Protein AF-A0A7S4URW5-F1 (afdb_monomer)

Mean predicted aligned error: 11.46 Å

Secondary structure (DSSP, 8-state):
----------------------PPPPP------S------SPPP----------------------------------------------------------------------------------SS-STTHHHHHHHHHHHHHHHHHHHHHHHHHHHHHHHHTT-S-TT--HHHHHHHHHHHHHHHT-HHHHHHHHHHHTS----HHHHHHHHHHHHHHHHH----HHHHHHHHHHHHHHHHHHHHHTT---EEEETTTEEEE--HHHHHHHHHH-S-HHHHHHHHHHHHTHHHHHIIIIIHHHHHHHHHHHHHTT-SSHHHHHHHHHHSS-HHHHHHHHHHHHHTTHHHHHHHHHHHHHHH-GGGGSHHHHHHHT--THHHHHGGG--GGGHHHHHHHHHHHTT---TTEEEEEEEE--TTS-SS-EEEEEE--EE-TTS-EE--EEEEEEEE-TTSTTHHHHHHHHHHHHHHHHHHHHT---SSGGGS-SSTTS-HHHHHHHHHHHHHGGG-HHHHHHH-B-TT-PBPPHHHHHHHHHHHGGGTHHHHHHHHHHHHHHHHHHHS-GGG--HHHHHHHHHHHIIIIISS--SS-GGG-GGGGSTTTTT-THHHHHHHHHHHHHHHHHHHHHS--TT-TTHHHHHIIIIITTGGGS-HHHHHHHHHSS---SHHHHHHHHS-HHHHHHHHHHHHHHHHHH--S--S----SEEEEEEETTEEEEEHHHHSSHHHHHHHHHHHHHHHHH-

pLDDT: mean 82.78, std 26.36, range [21.03, 98.69]

Solvent-accessible surface area (backbone atoms only — not comparable to full-atom values): 42402 Å² total; per-residue (Å²): 134,88,80,90,84,83,86,84,86,85,88,89,85,90,87,91,87,82,81,90,77,83,81,81,80,83,82,92,82,81,71,88,88,85,80,87,74,76,68,87,71,85,81,86,89,85,87,83,84,88,81,81,92,81,83,88,83,81,88,87,82,89,82,88,86,86,88,88,85,80,86,89,87,81,90,87,87,81,91,84,90,83,87,84,89,86,84,90,89,83,87,85,90,86,90,80,90,86,90,87,85,87,92,80,85,89,90,88,84,90,81,88,85,85,90,82,89,82,91,76,91,77,81,90,75,81,90,88,68,73,80,76,45,54,64,55,54,50,49,54,47,52,48,52,51,41,59,50,46,52,55,30,45,22,53,20,40,52,24,45,50,35,40,39,47,48,36,85,55,87,84,39,35,64,66,52,28,40,52,25,43,51,51,33,52,49,64,47,40,41,64,66,58,44,54,50,35,52,53,53,71,73,44,94,64,91,47,66,68,62,48,52,48,40,52,50,50,41,51,34,29,56,67,52,42,78,85,53,69,68,31,47,54,32,47,56,51,28,53,54,39,37,55,51,31,50,58,48,60,78,64,55,90,40,30,21,62,27,78,100,68,44,76,44,80,35,53,73,67,51,27,51,50,40,21,31,68,51,86,48,63,66,44,8,43,24,22,38,54,32,47,57,53,40,34,62,53,44,35,79,48,34,48,40,59,33,54,48,33,43,29,52,23,21,41,68,70,73,32,92,18,35,45,30,41,40,29,33,51,26,46,69,46,49,44,68,63,52,49,60,44,50,48,50,38,54,63,64,39,51,66,53,44,51,52,29,51,51,52,45,30,74,76,63,33,72,69,32,73,38,42,37,29,37,54,29,78,63,52,68,70,54,54,66,71,47,30,60,27,28,50,46,51,49,34,65,56,49,47,52,36,50,37,44,29,14,42,38,53,23,67,60,16,39,37,41,38,36,44,58,57,57,94,71,36,58,95,62,46,50,60,50,53,45,33,44,13,20,36,44,98,89,71,48,77,41,49,18,29,36,39,34,36,28,64,26,42,84,81,44,87,38,26,26,48,48,30,34,37,42,48,30,21,33,54,21,40,46,34,39,48,30,38,17,63,38,84,38,40,82,36,41,48,88,51,58,49,22,25,58,24,56,62,44,24,52,10,53,45,50,24,51,44,73,73,36,41,36,38,31,26,41,64,27,28,31,95,86,65,46,61,60,58,66,72,59,52,52,53,45,46,70,68,38,61,69,51,49,54,59,57,54,29,53,55,55,28,49,43,57,35,51,49,55,60,52,68,47,58,74,92,58,62,36,57,67,50,55,55,53,47,35,52,52,30,24,44,74,51,40,73,36,71,50,64,69,42,68,65,56,46,70,42,73,66,38,87,87,41,31,66,42,59,51,20,62,54,55,10,52,32,47,27,36,44,49,50,49,43,38,41,72,75,66,71,49,64,83,58,30,52,60,51,28,53,50,46,35,62,45,57,17,22,56,32,44,76,58,44,49,62,58,35,48,21,69,64,59,82,39,74,78,54,33,60,49,49,39,53,57,71,65,52,52,68,72,57,50,49,55,52,40,48,54,39,17,55,52,21,46,74,64,45,65,87,55,81,84,81,70,78,41,44,60,42,46,32,35,32,60,64,82,44,74,66,30,31,15,78,80,56,72,33,51,65,49,19,42,52,46,40,25,53,51,46,49,53,65,63,75,106

Nearest PDB structures (foldseek):
  5lv0-assembly2_B  TM=7.362E-01  e=7.678E-16  Homo sapiens
  5luz-assembly1_A  TM=7.069E-01  e=2.708E-16  Homo sapiens
  4ka7-assembly1_A  TM=7.538E-01  e=5.686E-14  Arabidopsis thaliana
  1y79-assembly1_1  TM=6.820E-01  e=8.240E-13  Escherichia coli
  2ydm-assembly1_A  TM=6.901E-01  e=4.650E-11  Homo sapiens

InterPro domains:
  IPR001567 Peptidase M3A/M3B catalytic domain [PF01432] (275-681)
  IPR045090 Peptidase M3A/M3B [PTHR11804] (134-660)

Sequence (751 aa):
MGSRGWAALRRARRGGCASAKSLPRPDARLCAASVAAAGLARPLAFQARAAQPAAGGQRTRSHAWAASSGAPAVATHGSRGSRPSAGCRAAPVALGAAASVALCRRLAATRARQSARSLVAVAASPDGSSAAGAPAELQAFIDRINEGYERVHRSFEEQFWGTKMALSSEEFSFEALASTKGAMEKFLSEKDKLQETRRWLQSDVPDEEQRKTLRMFERTFGCYIMESEDAKTLREEAIKIEGSLESKRNQMRLGAEVPGKGFVELSSVGLRMRMRTDPDEAARKACFEGMQAIGPFVCENGFVELVKMRNQMAKALGYADFYDYKVTQAEGFGKDRLFEILDTLEQGTREQLERAKSHLVEEKGEEALKPWNTGYMLAGDVTKKLDPYFPFEKALDRWARSYAAMGIEYRGATMTLDLLDRKGKYSNGFCHWPQPPWQKPDGSWQPAAANFTSLADPKQVGSGHTALTTLMHEAGHAAHMANVVQPSPLFAQERAPMSVAYAENQSMFLDSLVGDAAWRGRYARDREGRAVPWELLEEDLRSRHPYAVFTLRRMISVPYFEKALYELPEEEVTAERILQLADEIEHRVGGGPSALPLTAVPHILSDEASCYYHGYVLAEMAVHQTRAFFLERDGHIVDNPSVGPTLAEAFWRPGNSAVFLDLVKSLTDKPLTGDAWVKELEKPMEEVLRDEQKEYEAAVAAGAAVQEELDLGMRVRIIDGDTIIADSKSEGSFVAAASKFEAHVRQLVEA

Organism: NCBI:txid311494

Structure (mmCIF, N/CA/C/O backbone):
data_AF-A0A7S4URW5-F1
#
_entry.id   AF-A0A7S4URW5-F1
#
loop_
_atom_site.group_PDB
_atom_site.id
_atom_site.type_symbol
_atom_site.label_atom_id
_atom_site.label_alt_id
_atom_site.label_comp_id
_atom_site.label_asym_id
_atom_site.label_entity_id
_atom_site.label_seq_id
_atom_site.pdbx_PDB_ins_code
_atom_site.Cartn_x
_atom_site.Cartn_y
_atom_site.Cartn_z
_atom_site.occupancy
_atom_site.B_iso_or_equiv
_atom_site.auth_seq_id
_atom_site.auth_comp_id
_atom_site.auth_asym_id
_atom_site.auth_atom_id
_atom_site.pdbx_PDB_model_num
ATOM 1 N N . MET A 1 1 ? 19.641 34.488 52.541 1.00 31.38 1 MET A N 1
ATOM 2 C CA . MET A 1 1 ? 19.795 35.792 53.235 1.00 31.38 1 MET A CA 1
ATOM 3 C C . MET A 1 1 ? 19.082 36.859 52.407 1.00 31.38 1 MET A C 1
ATOM 5 O O . MET A 1 1 ? 18.960 36.655 51.209 1.00 31.38 1 MET A O 1
ATOM 9 N N . GLY A 1 2 ? 18.511 37.898 53.029 1.00 24.12 2 GLY A N 1
ATOM 10 C CA . GLY A 1 2 ? 17.610 38.852 52.349 1.00 24.12 2 GLY A CA 1
ATOM 11 C C . GLY A 1 2 ? 18.328 39.929 51.507 1.00 24.12 2 GLY A C 1
ATOM 12 O O . GLY A 1 2 ? 19.526 39.830 51.291 1.00 24.12 2 GLY A O 1
ATOM 13 N N . SER A 1 3 ? 17.677 41.010 51.054 1.00 21.88 3 SER A N 1
ATOM 14 C CA . SER A 1 3 ? 16.306 41.489 51.326 1.00 21.88 3 SER A CA 1
ATOM 15 C C . SER A 1 3 ? 15.917 42.650 50.381 1.00 21.88 3 SER A C 1
ATOM 17 O O . SER A 1 3 ? 16.823 43.334 49.918 1.00 21.88 3 SER A O 1
ATOM 19 N N . ARG A 1 4 ? 14.608 42.971 50.281 1.00 24.86 4 ARG A N 1
ATOM 20 C CA . ARG A 1 4 ? 14.007 44.232 49.744 1.00 24.86 4 ARG A CA 1
ATOM 21 C C . ARG A 1 4 ? 14.102 44.416 48.206 1.00 24.86 4 ARG A C 1
ATOM 23 O O . ARG A 1 4 ? 15.104 44.061 47.614 1.00 24.86 4 ARG A O 1
ATOM 30 N N . GLY A 1 5 ? 13.124 45.002 47.501 1.00 22.67 5 GLY A N 1
ATOM 31 C CA . GLY A 1 5 ? 11.759 45.409 47.878 1.00 22.67 5 GLY A CA 1
ATOM 32 C C . GLY A 1 5 ? 11.238 46.645 47.108 1.00 22.67 5 GLY A C 1
ATOM 33 O O . GLY A 1 5 ? 12.039 47.444 46.647 1.00 22.67 5 GLY A O 1
ATOM 34 N N . TRP A 1 6 ? 9.904 46.825 47.112 1.00 23.31 6 TRP A N 1
ATOM 35 C CA . TRP A 1 6 ? 9.117 48.049 46.799 1.00 23.31 6 TRP A CA 1
ATOM 36 C C . TRP A 1 6 ? 8.714 48.389 45.338 1.00 23.31 6 TRP A C 1
ATOM 38 O O . TRP A 1 6 ? 9.492 48.913 44.555 1.00 23.31 6 TRP A O 1
ATOM 48 N N . ALA A 1 7 ? 7.424 48.137 45.040 1.00 22.91 7 ALA A N 1
ATOM 49 C CA . ALA A 1 7 ? 6.343 49.097 44.693 1.00 22.91 7 ALA A CA 1
ATOM 50 C C . ALA A 1 7 ? 6.701 50.452 44.005 1.00 22.91 7 ALA A C 1
ATOM 52 O O . ALA A 1 7 ? 7.655 51.113 44.388 1.00 22.91 7 ALA A O 1
ATOM 53 N N . ALA A 1 8 ? 5.874 51.021 43.106 1.00 24.08 8 ALA A N 1
ATOM 54 C CA . ALA A 1 8 ? 4.463 51.358 43.372 1.00 24.08 8 ALA A CA 1
ATOM 55 C C . ALA A 1 8 ? 3.571 51.689 42.138 1.00 24.08 8 ALA A C 1
ATOM 57 O O . ALA A 1 8 ? 4.032 51.847 41.013 1.00 24.08 8 ALA A O 1
ATOM 58 N N . LEU A 1 9 ? 2.259 51.823 42.399 1.00 23.62 9 LEU A N 1
ATOM 59 C CA . LEU A 1 9 ? 1.158 52.125 41.463 1.00 23.62 9 LEU A CA 1
ATOM 60 C C . LEU A 1 9 ? 1.083 53.609 41.024 1.00 23.62 9 LEU A C 1
ATOM 62 O O . LEU A 1 9 ? 1.410 54.479 41.830 1.00 23.62 9 LEU A O 1
ATOM 66 N N . ARG A 1 10 ? 0.362 53.906 39.916 1.00 23.81 10 ARG A N 1
ATOM 67 C CA . ARG A 1 10 ? -0.932 54.659 39.962 1.00 23.81 10 ARG A CA 1
ATOM 68 C C . ARG A 1 10 ? -1.739 54.704 38.640 1.00 23.81 10 ARG A C 1
ATOM 70 O O . ARG A 1 10 ? -1.213 54.531 37.552 1.00 23.81 10 ARG A O 1
ATOM 77 N N . ARG A 1 11 ? -3.058 54.921 38.798 1.00 24.39 11 ARG A N 1
ATOM 78 C CA . ARG A 1 11 ? -4.134 55.076 37.776 1.00 24.39 11 ARG A CA 1
ATOM 79 C C . ARG A 1 11 ? -4.040 56.463 37.073 1.00 24.39 11 ARG A C 1
ATOM 81 O O . ARG A 1 11 ? -3.462 57.360 37.671 1.00 24.39 11 ARG A O 1
ATOM 88 N N . ALA A 1 12 ? -4.667 56.781 35.924 1.00 25.27 12 ALA A N 1
ATOM 89 C CA . ALA A 1 12 ? -6.120 56.719 35.664 1.00 25.27 12 ALA A CA 1
ATOM 90 C C . ALA A 1 12 ? -6.573 57.285 34.278 1.00 25.27 12 ALA A C 1
ATOM 92 O O . ALA A 1 12 ? -5.849 58.055 33.664 1.00 25.27 12 ALA A O 1
ATOM 93 N N . ARG A 1 13 ? -7.871 57.057 33.962 1.00 24.98 13 ARG A N 1
ATOM 94 C CA . ARG A 1 13 ? -8.820 57.808 33.076 1.00 24.98 13 ARG A CA 1
ATOM 95 C C . ARG A 1 13 ? -9.061 57.374 31.607 1.00 24.98 13 ARG A C 1
ATOM 97 O O . ARG A 1 13 ? -8.414 57.838 30.685 1.00 24.98 13 ARG A O 1
ATOM 104 N N . ARG A 1 14 ? -10.165 56.621 31.450 1.00 24.41 14 ARG A N 1
ATOM 105 C CA . ARG A 1 14 ? -11.355 56.841 30.578 1.00 24.41 14 ARG A CA 1
ATOM 106 C C . ARG A 1 14 ? -11.223 57.641 29.261 1.00 24.41 14 ARG A C 1
ATOM 108 O O . ARG A 1 14 ? -11.000 58.846 29.311 1.00 24.41 14 ARG A O 1
ATOM 115 N N . GLY A 1 15 ? -11.738 57.048 28.176 1.00 22.80 15 GLY A N 1
ATOM 116 C CA . GLY A 1 15 ? -12.478 57.764 27.120 1.00 22.80 15 GLY A CA 1
ATOM 117 C C . GLY A 1 15 ? -12.498 57.058 25.755 1.00 22.80 15 GLY A C 1
ATOM 118 O O . GLY A 1 15 ? -11.437 56.737 25.242 1.00 22.80 15 GLY A O 1
ATOM 119 N N . GLY A 1 16 ? -13.683 56.873 25.150 1.00 22.86 16 GLY A N 1
ATOM 120 C CA . GLY A 1 16 ? -13.827 56.505 23.727 1.00 22.86 16 GLY A CA 1
ATOM 121 C C . GLY A 1 16 ? -14.664 55.249 23.447 1.00 22.86 16 GLY A C 1
ATOM 122 O O . GLY A 1 16 ? -14.229 54.136 23.710 1.00 22.86 16 GLY A O 1
ATOM 123 N N . CYS A 1 17 ? -15.853 55.431 22.868 1.00 22.17 17 CYS A N 1
ATOM 124 C CA . CYS A 1 17 ? -16.699 54.367 22.316 1.00 22.17 17 CYS A CA 1
ATOM 125 C C . CYS A 1 17 ? -16.889 54.628 20.814 1.00 22.17 17 CYS A C 1
ATOM 127 O O . CYS A 1 17 ? -17.288 55.741 20.470 1.00 22.17 17 CYS A O 1
ATOM 129 N N . ALA A 1 18 ? -16.628 53.647 19.936 1.00 24.27 18 ALA A N 1
ATOM 130 C CA . ALA A 1 18 ? -17.027 53.707 18.522 1.00 24.27 18 ALA A CA 1
ATOM 131 C C . ALA A 1 18 ? -17.024 52.334 17.808 1.00 24.27 18 ALA A C 1
ATOM 133 O O . ALA A 1 18 ? -15.984 51.702 17.667 1.00 24.27 18 ALA A O 1
ATOM 134 N N . SER A 1 19 ? -18.207 51.949 17.311 1.00 24.36 19 SER A N 1
ATOM 135 C CA . SER A 1 19 ? -18.509 51.090 16.144 1.00 24.36 19 SER A CA 1
ATOM 136 C C . SER A 1 19 ? -17.699 49.812 15.859 1.00 24.36 19 SER A C 1
ATOM 138 O O . SER A 1 19 ? -16.544 49.853 15.441 1.00 24.36 19 SER A O 1
ATOM 140 N N . ALA A 1 20 ? -18.412 48.683 15.850 1.00 27.28 20 ALA A N 1
ATOM 141 C CA . ALA A 1 20 ? -17.991 47.457 15.179 1.00 27.28 20 ALA A CA 1
ATOM 142 C C . ALA A 1 20 ? -17.863 47.627 13.651 1.00 27.28 20 ALA A C 1
ATOM 144 O O . ALA A 1 20 ? -18.689 48.293 13.022 1.00 27.28 20 ALA A O 1
ATOM 145 N N . LYS A 1 21 ? -16.896 46.922 13.047 1.00 24.41 21 LYS A N 1
ATOM 146 C CA . LYS A 1 21 ? -16.908 46.536 11.627 1.00 24.41 21 LYS A CA 1
ATOM 147 C C . LYS A 1 21 ? -16.399 45.101 11.467 1.00 24.41 21 LYS A C 1
ATOM 149 O O . LYS A 1 21 ? -15.283 44.799 11.866 1.00 24.41 21 LYS A O 1
ATOM 154 N N . SER A 1 22 ? -17.266 44.260 10.902 1.00 24.77 22 SER A N 1
ATOM 155 C CA . SER A 1 22 ? -17.001 43.006 10.172 1.00 24.77 22 SER A CA 1
ATOM 156 C C . SER A 1 22 ? -15.620 42.340 10.324 1.00 24.77 22 SER A C 1
ATOM 158 O O . SER A 1 22 ? -14.657 42.744 9.671 1.00 24.77 22 SER A O 1
ATOM 160 N N . LEU A 1 23 ? -15.583 41.223 11.054 1.00 24.59 23 LEU A N 1
ATOM 161 C CA . LEU A 1 23 ? -14.571 40.178 10.866 1.00 24.59 23 LEU A CA 1
ATOM 162 C C . LEU A 1 23 ? -14.785 39.490 9.499 1.00 24.59 23 LEU A C 1
ATOM 164 O O . LEU A 1 23 ? -15.938 39.196 9.163 1.00 24.59 23 LEU A O 1
ATOM 168 N N . PRO A 1 24 ? -13.729 39.205 8.714 1.00 24.23 24 PRO A N 1
ATOM 169 C CA . PRO A 1 24 ? -13.837 38.317 7.562 1.00 24.23 24 PRO A CA 1
ATOM 170 C C . PRO A 1 24 ? -14.023 36.863 8.025 1.00 24.23 24 PRO A C 1
ATOM 172 O O . PRO A 1 24 ? -13.508 36.456 9.067 1.00 24.23 24 PRO A O 1
ATOM 175 N N . ARG A 1 25 ? -14.777 36.079 7.247 1.00 23.11 25 ARG A N 1
ATOM 176 C CA . ARG A 1 25 ? -14.937 34.633 7.465 1.00 23.11 25 ARG A CA 1
ATOM 177 C C . ARG A 1 25 ? -13.611 33.920 7.144 1.00 23.11 25 ARG A C 1
ATOM 179 O O . ARG A 1 25 ? -12.979 34.318 6.167 1.00 23.11 25 ARG A O 1
ATOM 186 N N . PRO A 1 26 ? -13.197 32.885 7.896 1.00 23.86 26 PRO A N 1
ATOM 187 C CA . PRO A 1 26 ? -12.086 32.036 7.480 1.00 23.86 26 PRO A CA 1
ATOM 188 C C . PRO A 1 26 ? -12.497 31.193 6.262 1.00 23.86 26 PRO A C 1
ATOM 190 O O . PRO A 1 26 ? -13.571 30.592 6.260 1.00 23.86 26 PRO A O 1
ATOM 193 N N . ASP A 1 27 ? -11.649 31.163 5.233 1.00 22.88 27 ASP A N 1
ATOM 194 C CA . ASP A 1 27 ? -11.846 30.333 4.040 1.00 22.88 27 ASP A CA 1
ATOM 195 C C . ASP A 1 27 ? -11.700 28.842 4.377 1.00 22.88 27 ASP A C 1
ATOM 197 O O . ASP A 1 27 ? -10.674 28.401 4.901 1.00 22.88 27 ASP A O 1
ATOM 201 N N . ALA A 1 28 ? -12.707 28.045 4.019 1.00 23.78 28 ALA A N 1
ATOM 202 C CA . ALA A 1 28 ? -12.677 26.595 4.168 1.00 23.78 28 ALA A CA 1
ATOM 203 C C . ALA A 1 28 ? -11.824 25.952 3.058 1.00 23.78 28 ALA A C 1
ATOM 205 O O . ALA A 1 28 ? -12.320 25.591 1.993 1.00 23.78 28 ALA A O 1
ATOM 206 N N . ARG A 1 29 ? -10.516 25.810 3.308 1.00 23.45 29 ARG A N 1
ATOM 207 C CA . ARG A 1 29 ? -9.583 25.022 2.478 1.00 23.45 29 ARG A CA 1
ATOM 208 C C . ARG A 1 29 ? -8.705 24.109 3.337 1.00 23.45 29 ARG A C 1
ATOM 210 O O . ARG A 1 29 ? -7.490 24.255 3.370 1.00 23.45 29 ARG A O 1
ATOM 217 N N . LEU A 1 30 ? -9.352 23.175 4.033 1.00 25.19 30 LEU A N 1
ATOM 218 C CA . LEU A 1 30 ? -8.728 22.119 4.838 1.00 25.19 30 LEU A CA 1
ATOM 219 C C . LEU A 1 30 ? -9.479 20.799 4.599 1.00 25.19 30 LEU A C 1
ATOM 221 O O . LEU A 1 30 ? -10.391 20.479 5.354 1.00 25.19 30 LEU A O 1
ATOM 225 N N . CYS A 1 31 ? -9.145 20.081 3.516 1.00 22.41 31 CYS A N 1
ATOM 226 C CA . CYS A 1 31 ? -9.487 18.661 3.299 1.00 22.41 31 CYS A CA 1
ATOM 227 C C . CYS A 1 31 ? -8.916 18.129 1.968 1.00 22.41 31 CYS A C 1
ATOM 229 O O . CYS A 1 31 ? -9.588 18.220 0.941 1.00 22.41 31 CYS A O 1
ATOM 231 N N . ALA A 1 32 ? -7.710 17.538 1.970 1.00 23.52 32 ALA A N 1
ATOM 232 C CA . ALA A 1 32 ? -7.255 16.676 0.862 1.00 23.52 32 ALA A CA 1
ATOM 233 C C . ALA A 1 32 ? -6.072 15.713 1.153 1.00 23.52 32 ALA A C 1
ATOM 235 O O . ALA A 1 32 ? -5.555 15.142 0.191 1.00 23.52 32 ALA A O 1
ATOM 236 N N . ALA A 1 33 ? -5.663 15.464 2.404 1.00 23.12 33 ALA A N 1
ATOM 237 C CA . ALA A 1 33 ? -4.455 14.686 2.728 1.00 23.12 33 ALA A CA 1
ATOM 238 C C . ALA A 1 33 ? -4.743 13.421 3.573 1.00 23.12 33 ALA A C 1
ATOM 240 O O . ALA A 1 33 ? -4.366 13.372 4.737 1.00 23.12 33 ALA A O 1
ATOM 241 N N . SER A 1 34 ? -5.419 12.410 2.997 1.00 25.75 34 SER A N 1
ATOM 242 C CA . SER A 1 34 ? -5.856 11.210 3.756 1.00 25.75 34 SER A CA 1
ATOM 243 C C . SER A 1 34 ? -5.816 9.847 3.043 1.00 25.75 34 SER A C 1
ATOM 245 O O . SER A 1 34 ? -6.146 8.857 3.680 1.00 25.75 34 SER A O 1
ATOM 247 N N . VAL A 1 35 ? -5.458 9.756 1.754 1.00 25.12 35 VAL A N 1
ATOM 248 C CA . VAL A 1 35 ? -5.403 8.466 1.016 1.00 25.12 35 VAL A CA 1
ATOM 249 C C . VAL A 1 35 ? -4.249 8.491 0.010 1.00 25.12 35 VAL A C 1
ATOM 251 O O . VAL A 1 35 ? -4.429 8.622 -1.198 1.00 25.12 35 VAL A O 1
ATOM 254 N N . ALA A 1 36 ? -3.026 8.474 0.531 1.00 24.98 36 ALA A N 1
ATOM 255 C CA . ALA A 1 36 ? -1.803 8.422 -0.266 1.00 24.98 36 ALA A CA 1
ATOM 256 C C . ALA A 1 36 ? -0.893 7.313 0.277 1.00 24.98 36 ALA A C 1
ATOM 258 O O . ALA A 1 36 ? 0.198 7.602 0.763 1.00 24.98 36 ALA A O 1
ATOM 259 N N . ALA A 1 37 ? -1.397 6.075 0.235 1.00 26.81 37 ALA A N 1
ATOM 260 C CA . ALA A 1 37 ? -0.756 4.899 0.819 1.00 26.81 37 ALA A CA 1
ATOM 261 C C . ALA A 1 37 ? -0.056 4.018 -0.239 1.00 26.81 37 ALA A C 1
ATOM 263 O O . ALA A 1 37 ? 1.175 4.031 -0.341 1.00 26.81 37 ALA A O 1
ATOM 264 N N . ALA A 1 38 ? -0.822 3.362 -1.118 1.00 24.28 38 ALA A N 1
ATOM 265 C CA . ALA A 1 38 ? -0.300 2.530 -2.204 1.00 24.28 38 ALA A CA 1
ATOM 266 C C . ALA A 1 38 ? 0.417 3.361 -3.297 1.00 24.28 38 ALA A C 1
ATOM 268 O O . ALA A 1 38 ? -0.194 3.929 -4.206 1.00 24.28 38 ALA A O 1
ATOM 269 N N . GLY A 1 39 ? 1.749 3.480 -3.197 1.00 24.81 39 GLY A N 1
ATOM 270 C CA . GLY A 1 39 ? 2.522 4.468 -3.971 1.00 24.81 39 GLY A CA 1
ATOM 271 C C . GLY A 1 39 ? 3.955 4.088 -4.360 1.00 24.81 39 GLY A C 1
ATOM 272 O O . GLY A 1 39 ? 4.769 4.983 -4.615 1.00 24.81 39 GLY A O 1
ATOM 273 N N . LEU A 1 40 ? 4.297 2.793 -4.408 1.00 26.27 40 LEU A N 1
ATOM 274 C CA . LEU A 1 40 ? 5.582 2.318 -4.958 1.00 26.27 40 LEU A CA 1
ATOM 275 C C . LEU A 1 40 ? 5.539 2.001 -6.467 1.00 26.27 40 LEU A C 1
ATOM 277 O O . LEU A 1 40 ? 6.595 1.895 -7.098 1.00 26.27 40 LEU A O 1
ATOM 281 N N . ALA A 1 41 ? 4.351 1.972 -7.076 1.00 25.31 41 ALA A N 1
ATOM 282 C CA . ALA A 1 41 ? 4.184 1.990 -8.527 1.00 25.31 41 ALA A CA 1
ATOM 283 C C . ALA A 1 41 ? 4.673 3.332 -9.119 1.00 25.31 41 ALA A C 1
ATOM 285 O O . ALA A 1 41 ? 4.320 4.405 -8.633 1.00 25.31 41 ALA A O 1
ATOM 286 N N . ARG A 1 42 ? 5.506 3.289 -10.173 1.00 32.56 42 ARG A N 1
ATOM 287 C CA . ARG A 1 42 ? 6.077 4.482 -10.838 1.00 32.56 42 ARG A CA 1
ATOM 288 C C . ARG A 1 42 ? 4.997 5.281 -11.601 1.00 32.56 42 ARG A C 1
ATOM 290 O O . ARG A 1 42 ? 4.472 4.733 -12.568 1.00 32.56 42 ARG A O 1
ATOM 297 N N . PRO A 1 43 ? 4.784 6.584 -11.329 1.00 24.75 43 PRO A N 1
ATOM 298 C CA . PRO A 1 43 ? 3.998 7.457 -12.204 1.00 24.75 43 PRO A CA 1
ATOM 299 C C . PRO A 1 43 ? 4.909 8.369 -13.046 1.00 24.75 43 PRO A C 1
ATOM 301 O O . PRO A 1 43 ? 5.829 9.008 -12.523 1.00 24.75 43 PRO A O 1
ATOM 304 N N . LEU A 1 44 ? 4.640 8.447 -14.351 1.00 24.97 44 LEU A N 1
ATOM 305 C CA . LEU A 1 44 ? 5.218 9.440 -15.266 1.00 24.97 44 LEU A CA 1
ATOM 306 C C . LEU A 1 44 ? 4.372 10.729 -15.281 1.00 24.97 44 LEU A C 1
ATOM 308 O O . LEU A 1 44 ? 3.310 10.808 -14.672 1.00 24.97 44 LEU A O 1
ATOM 312 N N . ALA A 1 45 ? 4.892 11.786 -15.907 1.00 23.28 45 ALA A N 1
ATOM 313 C CA . ALA A 1 45 ? 4.455 13.163 -15.666 1.00 23.28 45 ALA A CA 1
ATOM 314 C C . ALA A 1 45 ? 3.596 13.775 -16.785 1.00 23.28 45 ALA A C 1
ATOM 316 O O . ALA A 1 45 ? 3.872 13.535 -17.957 1.00 23.28 45 ALA A O 1
ATOM 317 N N . PHE A 1 46 ? 2.739 14.746 -16.432 1.00 22.23 46 PHE A 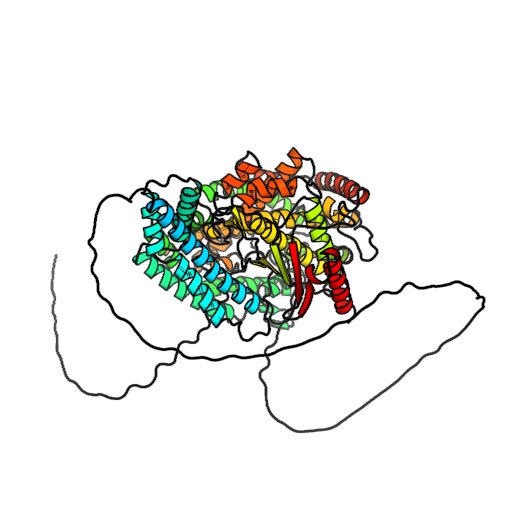N 1
ATOM 318 C CA . PHE A 1 46 ? 2.633 15.995 -17.203 1.00 22.23 46 PHE A CA 1
ATOM 319 C C . PHE A 1 46 ? 2.198 17.209 -16.355 1.00 22.23 46 PHE A C 1
ATOM 321 O O . PHE A 1 46 ? 1.558 17.072 -15.315 1.00 22.23 46 PHE A O 1
ATOM 328 N N . GLN A 1 47 ? 2.583 18.418 -16.782 1.00 23.25 47 GLN A N 1
ATOM 329 C CA . GLN A 1 47 ? 2.297 19.682 -16.084 1.00 23.25 47 GLN A CA 1
ATOM 330 C C . GLN A 1 47 ? 0.978 20.322 -16.547 1.00 23.25 47 GLN A C 1
ATOM 332 O O . GLN A 1 47 ? 0.749 20.474 -17.747 1.00 23.25 47 GLN A O 1
ATOM 337 N N . ALA A 1 48 ? 0.182 20.845 -15.610 1.00 21.86 48 ALA A N 1
ATOM 338 C CA . ALA A 1 48 ? -0.928 21.751 -15.906 1.00 21.86 48 ALA A CA 1
ATOM 339 C C . ALA A 1 48 ? -0.546 23.208 -15.583 1.00 21.86 48 ALA A C 1
ATOM 341 O O . ALA A 1 48 ? -0.493 23.605 -14.421 1.00 21.86 48 ALA A O 1
ATOM 342 N N . ARG A 1 49 ? -0.316 24.040 -16.611 1.00 23.19 49 ARG A N 1
ATOM 343 C CA . ARG A 1 49 ? -0.216 25.499 -16.428 1.00 23.19 49 ARG A CA 1
ATOM 344 C C . ARG A 1 49 ? -1.597 26.088 -16.133 1.00 23.19 49 ARG A C 1
ATOM 346 O O . ARG A 1 49 ? -2.506 25.962 -16.953 1.00 23.19 49 ARG A O 1
ATOM 353 N N . ALA A 1 50 ? -1.730 26.806 -15.021 1.00 23.47 50 ALA A N 1
ATOM 354 C CA . ALA A 1 50 ? -2.865 27.693 -14.798 1.00 23.47 50 ALA A CA 1
ATOM 355 C C . ALA A 1 50 ? -2.726 28.949 -15.677 1.00 23.47 50 ALA A C 1
ATOM 357 O O . ALA A 1 50 ? -1.715 29.648 -15.613 1.00 23.47 50 ALA A O 1
ATOM 358 N N . ALA A 1 51 ? -3.744 29.247 -16.485 1.00 22.42 51 ALA A N 1
ATOM 359 C CA . ALA A 1 51 ? -3.838 30.488 -17.249 1.00 22.42 51 ALA A CA 1
ATOM 360 C C . ALA A 1 51 ? -4.978 31.349 -16.690 1.00 22.42 51 ALA A C 1
ATOM 362 O O . ALA A 1 51 ? -6.129 30.915 -16.664 1.00 22.42 51 ALA A O 1
ATOM 363 N N . GLN A 1 52 ? -4.662 32.573 -16.263 1.00 24.48 52 GLN A N 1
ATOM 364 C CA . GLN A 1 52 ? -5.665 33.615 -16.026 1.00 24.48 52 GLN A CA 1
ATOM 365 C C . GLN A 1 52 ? -5.971 34.355 -17.342 1.00 24.48 52 GLN A C 1
ATOM 367 O O . GLN A 1 52 ? -5.084 34.473 -18.193 1.00 24.48 52 GLN A O 1
ATOM 372 N N . PRO A 1 53 ? -7.201 34.863 -17.540 1.00 27.11 53 PRO A N 1
ATOM 373 C CA . PRO A 1 53 ? -7.578 35.541 -18.774 1.00 27.11 53 PRO A CA 1
ATOM 374 C C . PRO A 1 53 ? -7.077 36.993 -18.801 1.00 27.11 53 PRO A C 1
ATOM 376 O O . PRO A 1 53 ? -7.335 37.766 -17.881 1.00 27.11 53 PRO A O 1
ATOM 379 N N . ALA A 1 54 ? -6.436 37.390 -19.902 1.00 24.78 54 ALA A N 1
ATOM 380 C CA . ALA A 1 54 ? -6.149 38.788 -20.220 1.00 24.78 54 ALA A CA 1
ATOM 381 C C . ALA A 1 54 ? -7.069 39.268 -21.354 1.00 24.78 54 ALA A C 1
ATOM 383 O O . ALA A 1 54 ? -7.240 38.579 -22.361 1.00 24.78 54 ALA A O 1
ATOM 384 N N . ALA A 1 55 ? -7.667 40.449 -21.194 1.00 26.09 55 ALA A N 1
ATOM 385 C CA . ALA A 1 55 ? -8.622 41.007 -22.147 1.00 26.09 55 ALA A CA 1
ATOM 386 C C . ALA A 1 55 ? -7.989 42.051 -23.087 1.00 26.09 55 ALA A C 1
ATOM 388 O O . ALA A 1 55 ? -7.348 42.988 -22.622 1.00 26.09 55 ALA A O 1
ATOM 389 N N . GLY A 1 56 ? -8.305 41.949 -24.386 1.00 24.02 56 GLY A N 1
ATOM 390 C CA . GLY A 1 56 ? -8.322 43.064 -25.350 1.00 24.02 56 GLY A CA 1
ATOM 391 C C . GLY A 1 56 ? -6.994 43.482 -26.010 1.00 24.02 56 GLY A C 1
ATOM 392 O O . GLY A 1 56 ? -6.001 43.715 -25.335 1.00 24.02 56 GLY A O 1
ATOM 393 N N . GLY A 1 57 ? -7.004 43.690 -27.341 1.00 24.14 57 GLY A N 1
ATOM 394 C CA . GLY A 1 57 ? -5.916 44.420 -28.027 1.00 24.14 57 GLY A CA 1
ATOM 395 C C . GLY A 1 57 ? -5.619 44.091 -29.504 1.00 24.14 57 GLY A C 1
ATOM 396 O O . GLY A 1 57 ? -4.586 43.518 -29.799 1.00 24.14 57 GLY A O 1
ATOM 397 N N . GLN A 1 58 ? -6.512 44.484 -30.421 1.00 25.08 58 GLN A N 1
ATOM 398 C CA . GLN A 1 58 ? -6.299 44.857 -31.846 1.00 25.08 58 GLN A CA 1
ATOM 399 C C . GLN A 1 58 ? -5.072 44.371 -32.688 1.00 25.08 58 GLN A C 1
ATOM 401 O O . GLN A 1 58 ? -3.940 44.723 -32.403 1.00 25.08 58 GLN A O 1
ATOM 406 N N . ARG A 1 59 ? -5.385 43.828 -33.890 1.00 25.83 59 ARG A N 1
ATOM 407 C CA . ARG A 1 59 ? -4.756 44.034 -35.241 1.00 25.83 59 ARG A CA 1
ATOM 408 C C . ARG A 1 59 ? -3.210 43.911 -35.373 1.00 25.83 59 ARG A C 1
ATOM 410 O O . ARG A 1 59 ? -2.457 44.673 -34.794 1.00 25.83 59 ARG A O 1
ATOM 417 N N . THR A 1 60 ? -2.659 43.138 -36.318 1.00 26.20 60 THR A N 1
ATOM 418 C CA . THR A 1 60 ? -2.677 43.423 -37.781 1.00 26.20 60 THR A CA 1
ATOM 419 C C . THR A 1 60 ? -2.355 42.162 -38.644 1.00 26.20 60 THR A C 1
ATOM 421 O O . THR A 1 60 ? -2.695 41.059 -38.239 1.00 26.20 60 THR A O 1
ATOM 424 N N . ARG A 1 61 ? -1.868 42.309 -39.893 1.00 24.23 61 ARG A N 1
ATOM 425 C CA . ARG A 1 61 ? -2.034 41.381 -41.044 1.00 24.23 61 ARG A CA 1
ATOM 426 C C . ARG A 1 61 ? -0.801 40.512 -41.386 1.00 24.23 61 ARG A C 1
ATOM 428 O O . ARG A 1 61 ? 0.317 40.928 -41.113 1.00 24.23 61 ARG A O 1
ATOM 435 N N . SER A 1 62 ? -1.050 39.497 -42.240 1.00 22.95 62 SER A N 1
ATOM 436 C CA . SER A 1 62 ? -0.150 38.909 -43.277 1.00 22.95 62 SER A CA 1
ATOM 437 C C . SER A 1 62 ? 1.087 38.115 -42.797 1.00 22.95 62 SER A C 1
ATOM 439 O O . SER A 1 62 ? 1.608 38.391 -41.731 1.00 22.95 62 SER A O 1
ATOM 441 N N . HIS A 1 63 ? 1.609 37.098 -43.503 1.00 24.42 63 HIS A N 1
ATOM 442 C CA . HIS A 1 63 ? 1.403 36.621 -44.888 1.00 24.42 63 HIS A CA 1
ATOM 443 C C . HIS A 1 63 ? 1.198 35.091 -44.975 1.00 24.42 63 HIS A C 1
ATOM 445 O O . HIS A 1 63 ? 1.551 34.351 -44.064 1.00 24.42 63 HIS A O 1
ATOM 451 N N . ALA A 1 64 ? 0.672 34.622 -46.112 1.00 21.77 64 ALA A N 1
ATOM 452 C CA . ALA A 1 64 ? 0.691 33.212 -46.507 1.00 21.77 64 ALA A CA 1
ATOM 453 C C . ALA A 1 64 ? 2.024 32.831 -47.175 1.00 21.77 64 ALA A C 1
ATOM 455 O O . ALA A 1 64 ? 2.649 33.694 -47.786 1.00 21.77 64 ALA A O 1
ATOM 456 N N . TRP A 1 65 ? 2.365 31.539 -47.189 1.00 22.03 65 TRP A N 1
ATOM 457 C CA . TRP A 1 65 ? 3.023 30.892 -48.333 1.00 22.03 65 TRP A CA 1
ATOM 458 C C . TRP A 1 65 ? 2.675 29.399 -48.356 1.00 22.03 65 TRP A C 1
ATOM 460 O O . TRP A 1 65 ? 2.549 28.770 -47.308 1.00 22.03 65 TRP A O 1
ATOM 470 N N . ALA A 1 66 ? 2.494 28.848 -49.553 1.00 21.03 66 ALA A N 1
ATOM 471 C CA . ALA A 1 66 ? 2.211 27.438 -49.791 1.00 21.03 66 ALA A CA 1
ATOM 472 C C . ALA A 1 66 ? 3.208 26.906 -50.824 1.00 21.03 66 ALA A C 1
ATOM 474 O O . ALA A 1 66 ? 3.535 27.619 -51.772 1.00 21.03 66 ALA A O 1
ATOM 475 N N . ALA A 1 67 ? 3.651 25.659 -50.674 1.00 22.16 67 ALA A N 1
ATOM 476 C CA . ALA A 1 67 ? 4.386 24.950 -51.716 1.00 22.16 67 ALA A CA 1
ATOM 477 C C . ALA A 1 67 ? 4.108 23.445 -51.631 1.00 22.16 67 ALA A C 1
ATOM 479 O O . ALA A 1 67 ? 4.240 22.828 -50.577 1.00 22.16 67 ALA A O 1
ATOM 480 N N . SER A 1 68 ? 3.702 22.880 -52.762 1.00 21.78 68 SER A N 1
ATOM 481 C CA . SER A 1 68 ? 3.334 21.480 -52.958 1.00 21.78 68 SER A CA 1
ATOM 482 C C . SER A 1 68 ? 4.375 20.736 -53.791 1.00 21.78 68 SER A C 1
ATOM 484 O O . SER A 1 68 ? 4.827 21.272 -54.803 1.00 21.78 68 SER A O 1
ATOM 486 N N . SER A 1 69 ? 4.622 19.469 -53.472 1.00 23.97 69 SER A N 1
ATOM 487 C CA . SER A 1 69 ? 5.129 18.429 -54.384 1.00 23.97 69 SER A CA 1
ATOM 488 C C . SER A 1 69 ? 5.099 17.083 -53.640 1.00 23.97 69 SER A C 1
ATOM 490 O O . SER A 1 69 ? 5.209 17.058 -52.421 1.00 23.97 69 SER A O 1
ATOM 492 N N . GLY A 1 70 ? 4.912 15.920 -54.262 1.00 21.75 70 GLY A N 1
ATOM 493 C CA . GLY A 1 70 ? 4.605 15.594 -55.656 1.00 21.75 70 GLY A CA 1
ATOM 494 C C . GLY A 1 70 ? 4.781 14.079 -55.842 1.00 21.75 70 GLY A C 1
ATOM 495 O O . GLY A 1 70 ? 5.811 13.544 -55.447 1.00 21.75 70 GLY A O 1
ATOM 496 N N . ALA A 1 71 ? 3.782 13.376 -56.384 1.00 22.55 71 ALA A N 1
ATOM 497 C CA . ALA A 1 71 ? 3.867 11.929 -56.634 1.00 22.55 71 ALA A CA 1
ATOM 498 C C . ALA A 1 71 ? 4.808 11.605 -57.821 1.00 22.55 71 ALA A C 1
ATOM 500 O O . ALA A 1 71 ? 5.187 12.509 -58.570 1.00 22.55 71 ALA A O 1
ATOM 501 N N . PRO A 1 72 ? 5.136 10.320 -58.048 1.00 27.53 72 PRO A N 1
ATOM 502 C CA . PRO A 1 72 ? 4.352 9.612 -59.070 1.00 27.53 72 PRO A CA 1
ATOM 503 C C . PRO A 1 72 ? 4.033 8.139 -58.746 1.00 27.53 72 PRO A C 1
ATOM 505 O O . PRO A 1 72 ? 4.577 7.542 -57.822 1.00 27.53 72 PRO A O 1
ATOM 508 N N . ALA A 1 73 ? 3.148 7.550 -59.556 1.00 24.52 73 ALA A N 1
ATOM 509 C CA . ALA A 1 73 ? 2.710 6.155 -59.479 1.00 24.52 73 ALA A CA 1
ATOM 510 C C . ALA A 1 73 ? 2.999 5.384 -60.783 1.00 24.52 73 ALA A C 1
ATOM 512 O O . ALA A 1 73 ? 2.949 5.970 -61.862 1.00 24.52 73 ALA A O 1
ATOM 513 N N . VAL A 1 74 ? 3.209 4.065 -60.673 1.00 24.61 74 VAL A N 1
ATOM 514 C CA . VAL A 1 74 ? 3.175 3.038 -61.743 1.00 24.61 74 VAL A CA 1
ATOM 515 C C . VAL A 1 74 ? 2.719 1.740 -61.029 1.00 24.61 74 VAL A C 1
ATOM 517 O O . VAL A 1 74 ? 3.351 1.359 -60.053 1.00 24.61 74 VAL A O 1
ATOM 520 N N . ALA A 1 75 ? 1.504 1.195 -61.207 1.00 24.70 75 ALA A N 1
ATOM 521 C CA . ALA A 1 75 ? 0.996 0.363 -62.320 1.00 24.70 75 ALA A CA 1
ATOM 522 C C . ALA A 1 75 ? 1.796 -0.952 -62.535 1.00 24.70 75 ALA A C 1
ATOM 524 O O . ALA A 1 75 ? 3.013 -0.930 -62.469 1.00 24.70 75 ALA A O 1
ATOM 525 N N . THR A 1 76 ? 1.258 -2.142 -62.851 1.00 25.39 76 THR A N 1
ATOM 526 C CA . THR A 1 76 ? -0.103 -2.747 -62.923 1.00 25.39 76 THR A CA 1
ATOM 527 C C . THR A 1 76 ? 0.073 -4.266 -63.157 1.00 25.39 76 THR A C 1
ATOM 529 O O . THR A 1 76 ? 1.094 -4.623 -63.734 1.00 25.39 76 THR A O 1
ATOM 532 N N . HIS A 1 77 ? -0.935 -5.099 -62.826 1.00 27.05 77 HIS A N 1
ATOM 533 C CA . HIS A 1 77 ? -1.296 -6.470 -63.314 1.00 27.05 77 HIS A CA 1
ATOM 534 C C . HIS A 1 77 ? -1.718 -7.365 -62.120 1.00 27.05 77 HIS A C 1
ATOM 536 O O . HIS A 1 77 ? -1.119 -7.269 -61.060 1.00 27.05 77 HIS A O 1
ATOM 542 N N . GLY A 1 78 ? -2.717 -8.254 -62.196 1.00 23.36 78 GLY A N 1
ATOM 543 C CA . GLY A 1 78 ? -3.692 -8.515 -63.263 1.00 23.36 78 GLY A CA 1
ATOM 544 C C . GLY A 1 78 ? -4.385 -9.887 -63.100 1.00 23.36 78 GLY A C 1
ATOM 545 O O . GLY A 1 78 ? -3.734 -10.847 -62.711 1.00 23.36 78 GLY A O 1
ATOM 546 N N . SER A 1 79 ? -5.671 -9.986 -63.485 1.00 25.27 79 SER A N 1
ATOM 547 C CA . SER A 1 79 ? -6.539 -11.199 -63.503 1.00 25.27 79 SER A CA 1
ATOM 548 C C . SER A 1 79 ? -7.042 -11.760 -62.150 1.00 25.27 79 SER A C 1
ATOM 550 O O . SER A 1 79 ? -6.390 -11.574 -61.134 1.00 25.27 79 SER A O 1
ATOM 552 N N . ARG A 1 80 ? -8.143 -12.536 -62.068 1.00 25.66 80 ARG A N 1
ATOM 553 C CA . ARG A 1 80 ? -9.544 -12.450 -62.588 1.00 25.66 80 ARG A CA 1
ATOM 554 C C . ARG A 1 80 ? -10.272 -13.780 -62.269 1.00 25.66 80 ARG A C 1
ATOM 556 O O . ARG A 1 80 ? -9.704 -14.835 -62.506 1.00 25.66 80 ARG A O 1
ATOM 563 N N . GLY A 1 81 ? -11.564 -13.716 -61.917 1.00 24.12 81 GLY A N 1
ATOM 564 C CA . GLY A 1 81 ? -12.493 -14.869 -61.844 1.00 24.12 81 GLY A CA 1
ATOM 565 C C . GLY A 1 81 ? -12.580 -15.549 -60.462 1.00 24.12 81 GLY A C 1
ATOM 566 O O . GLY A 1 81 ? -11.589 -15.601 -59.752 1.00 24.12 81 GLY A O 1
ATOM 567 N N . SER A 1 82 ? -13.729 -16.064 -59.999 1.00 26.03 82 SER A N 1
ATOM 568 C CA . SER A 1 82 ? -15.097 -16.037 -60.566 1.00 26.03 82 SER A CA 1
ATOM 569 C C . SER A 1 82 ? -16.164 -16.415 -59.511 1.00 26.03 82 SER A C 1
ATOM 571 O O . SER A 1 82 ? -15.950 -17.309 -58.703 1.00 26.03 82 SER A O 1
ATOM 573 N N . ARG A 1 83 ? -17.335 -15.755 -59.555 1.00 29.73 83 ARG A N 1
ATOM 574 C CA . ARG A 1 83 ? -18.640 -16.207 -58.989 1.00 29.73 83 ARG A CA 1
ATOM 575 C C . ARG A 1 83 ? -19.405 -17.025 -60.081 1.00 29.73 83 ARG A C 1
ATOM 577 O O . ARG A 1 83 ? -18.834 -17.098 -61.172 1.00 29.73 83 ARG A O 1
ATOM 584 N N . PRO A 1 84 ? -20.664 -17.536 -59.929 1.00 46.19 84 PRO A N 1
ATOM 585 C CA . PRO A 1 84 ? -21.655 -17.403 -58.831 1.00 46.19 84 PRO A CA 1
ATOM 586 C C . PRO A 1 84 ? -22.494 -18.675 -58.466 1.00 46.19 84 PRO A C 1
ATOM 588 O O . PRO A 1 84 ? -22.306 -19.743 -59.035 1.00 46.19 84 PRO A O 1
ATOM 591 N N . SER A 1 85 ? -23.540 -18.467 -57.637 1.00 26.39 85 SER A N 1
ATOM 592 C CA . SER A 1 85 ? -24.851 -19.185 -57.603 1.00 26.39 85 SER A CA 1
ATOM 593 C C . SER A 1 85 ? -24.966 -20.533 -56.852 1.00 26.39 85 SER A C 1
ATOM 595 O O . SER A 1 85 ? -23.976 -21.240 -56.737 1.00 26.39 85 SER A O 1
ATOM 597 N N . ALA A 1 86 ? -26.138 -20.992 -56.366 1.00 26.84 86 ALA A N 1
ATOM 598 C CA . ALA A 1 86 ? -27.390 -20.352 -55.885 1.00 26.84 86 ALA A CA 1
ATOM 599 C C . ALA A 1 86 ? -28.357 -21.427 -55.304 1.00 26.84 86 ALA A C 1
ATOM 601 O O . ALA A 1 86 ? -28.297 -22.575 -55.730 1.00 26.84 86 ALA A O 1
ATOM 602 N N . GLY A 1 87 ? -29.345 -21.028 -54.479 1.00 23.56 87 GLY A N 1
ATOM 603 C CA . GLY A 1 87 ? -30.702 -21.616 -54.537 1.00 23.56 87 GLY A CA 1
ATOM 604 C C . GLY A 1 87 ? -31.343 -22.245 -53.279 1.00 23.56 87 GLY A C 1
ATOM 605 O O . GLY A 1 87 ? -30.915 -23.305 -52.851 1.00 23.56 87 GLY A O 1
ATOM 606 N N . CYS A 1 88 ? -32.513 -21.686 -52.896 1.00 23.53 88 CYS A N 1
ATOM 607 C CA . CYS A 1 88 ? -33.732 -22.373 -52.379 1.00 23.53 88 CYS A CA 1
ATOM 608 C C . CYS A 1 88 ? -33.667 -23.065 -50.985 1.00 23.53 88 CYS A C 1
ATOM 610 O O . CYS A 1 88 ? -32.601 -23.484 -50.575 1.00 23.53 88 CYS A O 1
ATOM 612 N N . ARG A 1 89 ? -34.724 -23.303 -50.177 1.00 24.78 89 ARG A N 1
ATOM 613 C CA . ARG A 1 89 ? -36.192 -23.001 -50.052 1.00 24.78 89 ARG A CA 1
ATOM 614 C C . ARG A 1 89 ? -36.602 -23.490 -48.621 1.00 24.78 89 ARG A C 1
ATOM 616 O O . ARG A 1 89 ? -35.882 -24.326 -48.095 1.00 24.78 89 ARG A O 1
ATOM 623 N N . ALA A 1 90 ? -37.704 -23.149 -47.933 1.00 23.23 90 ALA A N 1
ATOM 624 C CA . ALA A 1 90 ? -38.799 -22.163 -48.036 1.00 23.23 90 ALA A CA 1
ATOM 625 C C . ALA A 1 90 ? -39.516 -22.052 -46.644 1.00 23.23 90 ALA A C 1
ATOM 627 O O . ALA A 1 90 ? -39.068 -22.668 -45.682 1.00 23.23 90 ALA A O 1
ATOM 628 N N . ALA A 1 91 ? -40.625 -21.300 -46.532 1.00 23.22 91 ALA A N 1
ATOM 629 C CA . ALA A 1 91 ? -41.544 -21.275 -45.361 1.00 23.22 91 ALA A CA 1
ATOM 630 C C . ALA A 1 91 ? -42.621 -22.413 -45.465 1.00 23.22 91 ALA A C 1
ATOM 632 O O . ALA A 1 91 ? -42.572 -23.086 -46.502 1.00 23.22 91 ALA A O 1
ATOM 633 N N . PRO A 1 92 ? -43.593 -22.666 -44.526 1.00 35.19 92 PRO A N 1
ATOM 634 C CA . PRO A 1 92 ? -44.476 -21.653 -43.887 1.00 35.19 92 PRO A CA 1
ATOM 635 C C . PRO A 1 92 ? -45.074 -21.899 -42.453 1.00 35.19 92 PRO A C 1
ATOM 637 O O . PRO A 1 92 ? -45.208 -23.019 -41.985 1.00 35.19 92 PRO A O 1
ATOM 640 N N . VAL A 1 93 ? -45.554 -20.797 -41.841 1.00 23.31 93 VAL A N 1
ATOM 641 C CA . VAL A 1 93 ? -46.829 -20.589 -41.078 1.00 23.31 93 VAL A CA 1
ATOM 642 C C . VAL A 1 93 ? -47.256 -21.493 -39.891 1.00 23.31 93 VAL A C 1
ATOM 644 O O . VAL A 1 93 ? -47.565 -22.666 -40.062 1.00 23.31 93 VAL A O 1
ATOM 647 N N . ALA A 1 94 ? -47.567 -20.838 -38.754 1.00 24.22 94 ALA A N 1
ATOM 648 C CA . ALA A 1 94 ? -48.734 -21.122 -37.890 1.00 24.22 94 ALA A CA 1
ATOM 649 C C . ALA A 1 94 ? -49.219 -19.834 -37.161 1.00 24.22 94 ALA A C 1
ATOM 651 O O . ALA A 1 94 ? -48.410 -18.944 -36.902 1.00 24.22 94 ALA A O 1
ATOM 652 N N . LEU A 1 95 ? -50.526 -19.709 -36.863 1.00 22.47 95 LEU A N 1
ATOM 653 C CA . LEU A 1 95 ? -51.182 -18.523 -36.258 1.00 22.47 95 LEU A CA 1
ATOM 654 C C . LEU A 1 95 ? -51.740 -18.775 -34.837 1.00 22.47 95 LEU A C 1
ATOM 656 O O . LEU A 1 95 ? -52.153 -19.886 -34.525 1.00 22.47 95 LEU A O 1
ATOM 660 N N . GLY A 1 96 ? -51.909 -17.687 -34.068 1.00 22.53 96 GLY A N 1
ATOM 661 C CA . GLY A 1 96 ? -52.835 -17.539 -32.924 1.00 22.53 96 GLY A CA 1
ATOM 662 C C . GLY A 1 96 ? -52.571 -16.204 -32.195 1.00 22.53 96 GLY A C 1
ATOM 663 O O . GLY A 1 96 ? -51.477 -16.024 -31.683 1.00 22.53 96 GLY A O 1
ATOM 664 N N . ALA A 1 97 ? -53.379 -15.138 -32.324 1.00 22.67 97 ALA A N 1
ATOM 665 C CA . ALA A 1 97 ? -54.718 -14.899 -31.737 1.00 22.67 97 ALA A CA 1
ATOM 666 C C . ALA A 1 97 ? -54.685 -14.739 -30.190 1.00 22.67 97 ALA A C 1
ATOM 668 O O . ALA A 1 97 ? -54.100 -15.580 -29.525 1.00 22.67 97 ALA A O 1
ATOM 669 N N . ALA A 1 98 ? -55.301 -13.738 -29.535 1.00 22.84 98 ALA A N 1
ATOM 670 C CA . ALA A 1 98 ? -56.055 -12.554 -29.987 1.00 22.84 98 ALA A CA 1
ATOM 671 C C . ALA A 1 98 ? -56.118 -11.457 -28.878 1.00 22.84 98 ALA A C 1
ATOM 673 O O . ALA A 1 98 ? -55.560 -11.616 -27.798 1.00 22.84 98 ALA A O 1
ATOM 674 N N . ALA A 1 99 ? -56.789 -10.332 -29.161 1.00 22.52 99 ALA A N 1
ATOM 675 C CA . ALA A 1 99 ? -56.861 -9.116 -28.333 1.00 22.52 99 ALA A CA 1
ATOM 676 C C . ALA A 1 99 ? -57.901 -9.126 -27.187 1.00 22.52 99 ALA A C 1
ATOM 678 O O . ALA A 1 99 ? -58.906 -9.825 -27.285 1.00 22.52 99 ALA A O 1
ATOM 679 N N . SER A 1 100 ? -57.725 -8.235 -26.190 1.00 24.36 100 SER A N 1
ATOM 680 C CA . SER A 1 100 ? -58.744 -7.335 -25.565 1.00 24.36 100 SER A CA 1
ATOM 681 C C . SER A 1 100 ? -58.108 -6.577 -24.372 1.00 24.36 100 SER A C 1
ATOM 683 O O . SER A 1 100 ? -57.399 -7.212 -23.607 1.00 24.36 100 SER A O 1
ATOM 685 N N . VAL A 1 101 ? -58.142 -5.247 -24.164 1.00 23.55 101 VAL A N 1
ATOM 686 C CA . VAL A 1 101 ? -59.153 -4.154 -24.250 1.00 23.55 101 VAL A CA 1
ATOM 687 C C . VAL A 1 101 ? -59.621 -3.685 -22.851 1.00 23.55 101 VAL A C 1
ATOM 689 O O . VAL A 1 101 ? -59.957 -4.499 -22.003 1.00 23.55 101 VAL A O 1
ATOM 692 N N . ALA A 1 102 ? -59.713 -2.351 -22.696 1.00 24.08 102 ALA A N 1
ATOM 693 C CA . ALA A 1 102 ? -60.290 -1.546 -21.597 1.00 24.08 102 ALA A CA 1
ATOM 694 C C . ALA A 1 102 ? -59.498 -1.473 -20.259 1.00 24.08 102 ALA A C 1
ATOM 696 O O . ALA A 1 102 ? -59.095 -2.493 -19.725 1.00 24.08 102 ALA A O 1
ATOM 697 N N . LEU A 1 103 ? -59.139 -0.319 -19.662 1.00 23.62 103 LEU A N 1
ATOM 698 C CA . LEU A 1 103 ? -59.719 1.044 -19.519 1.00 23.62 103 LEU A CA 1
ATOM 699 C C . LEU A 1 103 ? -60.587 1.225 -18.252 1.00 23.62 103 LEU A C 1
ATOM 701 O O . LEU A 1 103 ? -61.758 0.866 -18.271 1.00 23.62 103 LEU A O 1
ATOM 705 N N . CYS A 1 104 ? -60.047 1.914 -17.229 1.00 24.84 104 CYS A N 1
ATOM 706 C CA . CYS A 1 104 ? -60.665 3.064 -16.519 1.00 24.84 104 CYS A CA 1
ATOM 707 C C . CYS A 1 104 ? -59.794 3.529 -15.326 1.00 24.84 104 CYS A C 1
ATOM 709 O O . CYS A 1 104 ? -59.412 2.734 -14.482 1.00 24.84 104 CYS A O 1
ATOM 711 N N . ARG A 1 105 ? -59.328 4.790 -15.329 1.00 26.33 105 ARG A N 1
ATOM 712 C CA . ARG A 1 105 ? -59.836 5.927 -14.512 1.00 26.33 105 ARG A CA 1
ATOM 713 C C . ARG A 1 105 ? -59.571 5.797 -12.996 1.00 26.33 105 ARG A C 1
ATOM 715 O O . ARG A 1 105 ? -60.175 4.981 -12.326 1.00 26.33 105 ARG A O 1
ATOM 722 N N . ARG A 1 106 ? -58.614 6.566 -12.451 1.00 26.45 106 ARG A N 1
ATOM 723 C CA . ARG A 1 106 ? -58.740 7.983 -12.001 1.00 26.45 106 ARG A CA 1
ATOM 724 C C . ARG A 1 106 ? -59.599 8.154 -10.731 1.00 26.45 106 ARG A C 1
ATOM 726 O O . ARG A 1 106 ? -60.818 8.171 -10.857 1.00 26.45 106 ARG A O 1
ATOM 733 N N . LEU A 1 107 ? -58.982 8.518 -9.598 1.00 26.12 107 LEU A N 1
ATOM 734 C CA . LEU A 1 107 ? -58.996 9.894 -9.041 1.00 26.12 107 LEU A CA 1
ATOM 735 C C . LEU A 1 107 ? -58.268 9.993 -7.686 1.00 26.12 107 LEU A C 1
ATOM 737 O O . LEU A 1 107 ? -58.144 9.013 -6.963 1.00 26.12 107 LEU A O 1
ATOM 741 N N . ALA A 1 108 ? -57.815 11.204 -7.351 1.00 28.56 108 ALA A N 1
ATOM 742 C CA . ALA A 1 108 ? -57.218 11.568 -6.066 1.00 28.56 108 ALA A CA 1
ATOM 743 C C . ALA A 1 108 ? -58.099 12.593 -5.324 1.00 28.56 108 ALA A C 1
ATOM 745 O O . ALA A 1 108 ? -58.716 13.426 -5.986 1.00 28.56 108 ALA A O 1
ATOM 746 N N . ALA A 1 109 ? -58.102 12.567 -3.983 1.00 28.31 109 ALA A N 1
ATOM 747 C CA . ALA A 1 109 ? -58.445 13.670 -3.057 1.00 28.31 109 ALA A CA 1
ATOM 748 C C . ALA A 1 109 ? -58.225 13.176 -1.602 1.00 28.31 109 ALA A C 1
ATOM 750 O O . ALA A 1 109 ? -58.764 12.137 -1.245 1.00 28.31 109 ALA A O 1
ATOM 751 N N . THR A 1 110 ? -57.264 13.665 -0.805 1.00 28.55 110 THR A N 1
ATOM 752 C CA . THR A 1 110 ? -57.176 14.924 -0.015 1.00 28.55 110 THR A CA 1
ATOM 753 C C . THR A 1 110 ? -58.083 15.073 1.229 1.00 28.55 110 THR A C 1
ATOM 755 O O . THR A 1 110 ? -59.278 14.821 1.189 1.00 28.55 110 THR A O 1
ATOM 758 N N . ARG A 1 111 ? -57.467 15.651 2.287 1.00 29.25 111 ARG A N 1
ATOM 759 C CA . ARG A 1 111 ? -58.006 16.300 3.519 1.00 29.25 111 ARG A CA 1
ATOM 760 C C . ARG A 1 111 ? -58.244 15.492 4.814 1.00 29.25 111 ARG A C 1
ATOM 762 O O . ARG A 1 111 ? -59.340 15.060 5.133 1.00 29.25 111 ARG A O 1
ATOM 769 N N . ALA A 1 112 ? -57.203 15.522 5.647 1.00 28.92 112 ALA A N 1
ATOM 770 C CA . ALA A 1 112 ? -57.179 15.980 7.049 1.00 28.92 112 ALA A CA 1
ATOM 771 C C . ALA A 1 112 ? -58.475 16.521 7.716 1.00 28.92 112 ALA A C 1
ATOM 773 O O . ALA A 1 112 ? -59.045 17.492 7.215 1.00 28.92 112 ALA A O 1
ATOM 774 N N . ARG A 1 113 ? -58.748 16.099 8.972 1.00 31.28 113 ARG A N 1
ATOM 775 C CA . ARG A 1 113 ? -58.529 16.903 10.214 1.00 31.28 113 ARG A CA 1
ATOM 776 C C . ARG A 1 113 ? -59.021 16.225 11.519 1.00 31.28 113 ARG A C 1
ATOM 778 O O . ARG A 1 113 ? -60.009 15.512 11.518 1.00 31.28 113 ARG A O 1
ATOM 785 N N . GLN A 1 114 ? -58.375 16.626 12.625 1.00 28.50 114 GLN A N 1
ATOM 786 C CA . GLN A 1 114 ? -58.912 16.818 13.993 1.00 28.50 114 GLN A CA 1
ATOM 787 C C . GLN A 1 114 ? -59.259 15.629 14.926 1.00 28.50 114 GLN A C 1
ATOM 789 O O . GLN A 1 114 ? -60.354 15.089 14.930 1.00 28.50 114 GLN A O 1
ATOM 794 N N . SER A 1 115 ? -58.330 15.416 15.869 1.00 29.80 115 SER A N 1
ATOM 795 C CA . SER A 1 115 ? -58.520 15.408 17.337 1.00 29.80 115 SER A CA 1
ATOM 796 C C . SER A 1 115 ? -59.598 14.540 18.008 1.00 29.80 115 SER A C 1
ATOM 798 O O . SER A 1 115 ? -60.778 14.879 18.000 1.00 29.80 115 SER A O 1
ATOM 800 N N . ALA A 1 116 ? -59.124 13.644 18.878 1.00 29.02 116 ALA A N 1
ATOM 801 C CA . ALA A 1 116 ? -59.723 13.421 20.193 1.00 29.02 116 ALA A CA 1
ATOM 802 C C . ALA A 1 116 ? -58.610 13.315 21.253 1.00 29.02 116 ALA A C 1
ATOM 804 O O . ALA A 1 116 ? -57.719 12.477 21.143 1.00 29.02 116 ALA A O 1
ATOM 805 N N . ARG A 1 117 ? -58.649 14.170 22.284 1.00 33.59 117 ARG A N 1
ATOM 806 C CA . ARG A 1 117 ? -57.955 13.905 23.555 1.00 33.59 117 ARG A CA 1
ATOM 807 C C . ARG A 1 117 ? -58.861 12.990 24.373 1.00 33.59 117 ARG A C 1
ATOM 809 O O . ARG A 1 117 ? -60.018 13.343 24.574 1.00 33.59 117 ARG A O 1
ATOM 816 N N . SER A 1 118 ? -58.321 11.912 24.927 1.00 29.44 118 SER A N 1
ATOM 817 C CA . SER A 1 118 ? -58.894 11.295 26.121 1.00 29.44 118 SER A CA 1
ATOM 818 C C . SER A 1 118 ? -57.769 10.872 27.056 1.00 29.44 118 SER A C 1
ATOM 820 O O . SER A 1 118 ? -56.859 10.152 26.656 1.00 29.44 118 SER A O 1
ATOM 822 N N . LEU A 1 119 ? -57.813 11.387 28.282 1.00 33.31 119 LEU A N 1
ATOM 823 C CA . LEU A 1 119 ? -56.950 10.981 29.384 1.00 33.31 119 LEU A CA 1
ATOM 824 C C . LEU A 1 119 ? -57.658 9.851 30.128 1.00 33.31 119 LEU A C 1
ATOM 826 O O . LEU A 1 119 ? -58.702 10.088 30.730 1.00 33.31 119 LEU A O 1
ATOM 830 N N . VAL A 1 120 ? -57.065 8.661 30.142 1.00 31.98 120 VAL A N 1
ATOM 831 C CA . VAL A 1 120 ? -57.360 7.640 31.153 1.00 31.98 120 VAL A CA 1
ATOM 832 C C . VAL A 1 120 ? -56.025 7.120 31.662 1.00 31.98 120 VAL A C 1
ATOM 834 O O . VAL A 1 120 ? -55.243 6.555 30.903 1.00 31.98 120 VAL A O 1
ATOM 837 N N . ALA A 1 121 ? -55.752 7.354 32.943 1.00 35.06 121 ALA A N 1
ATOM 838 C CA . ALA A 1 121 ? -54.621 6.746 33.622 1.00 35.06 121 ALA A CA 1
ATOM 839 C C . ALA A 1 121 ? -54.950 5.280 33.933 1.00 35.06 121 ALA A C 1
ATOM 841 O O . ALA A 1 121 ? -56.030 4.991 34.450 1.00 35.06 121 ALA A O 1
ATOM 842 N N . VAL A 1 122 ? -54.011 4.374 33.668 1.00 33.91 122 VAL A N 1
ATOM 843 C CA . VAL A 1 122 ? -54.038 3.003 34.190 1.00 33.91 122 VAL A CA 1
ATOM 844 C C . VAL A 1 122 ? -52.701 2.730 34.868 1.00 33.91 122 VAL A C 1
ATOM 846 O O . VAL A 1 122 ? -51.653 3.156 34.392 1.00 33.91 122 VAL A O 1
ATOM 849 N N . ALA A 1 123 ? -52.802 2.096 36.033 1.00 30.27 123 ALA A N 1
ATOM 850 C CA . ALA A 1 123 ? -51.766 1.885 37.029 1.00 30.27 123 ALA A CA 1
ATOM 851 C C . ALA A 1 123 ? -50.399 1.432 36.493 1.00 30.27 123 ALA A C 1
ATOM 853 O O . ALA A 1 123 ? -50.299 0.574 35.618 1.00 30.27 123 ALA A O 1
ATOM 854 N N . ALA A 1 124 ? -49.349 1.930 37.148 1.00 36.19 124 ALA A N 1
ATOM 855 C CA . ALA A 1 124 ? -48.087 1.215 37.206 1.00 36.19 124 ALA A CA 1
ATOM 856 C C . ALA A 1 124 ? -48.289 -0.099 37.977 1.00 36.19 124 ALA A C 1
ATOM 858 O O . ALA A 1 124 ? -48.745 -0.076 39.122 1.00 36.19 124 ALA A O 1
ATOM 859 N N . SER A 1 125 ? -47.887 -1.208 37.365 1.00 31.86 125 SER A N 1
ATOM 860 C CA . SER A 1 125 ? -47.517 -2.429 38.076 1.00 31.86 125 SER A CA 1
ATOM 861 C C . SER A 1 125 ? -46.011 -2.612 37.895 1.00 31.86 125 SER A C 1
ATOM 863 O O . SER A 1 125 ? -45.569 -2.701 36.747 1.00 31.86 125 SER A O 1
ATOM 865 N N . PRO A 1 126 ? -45.204 -2.635 38.969 1.00 51.28 126 PRO A N 1
ATOM 866 C CA . PRO A 1 126 ? -43.887 -3.249 38.902 1.00 51.28 126 PRO A CA 1
ATOM 867 C C . PRO A 1 126 ? -44.037 -4.779 38.803 1.00 51.28 126 PRO A C 1
ATOM 869 O O . PRO A 1 126 ? -45.137 -5.313 38.943 1.00 51.28 126 PRO A O 1
ATOM 872 N N . ASP A 1 127 ? -42.903 -5.451 38.611 1.00 39.53 127 ASP A N 1
ATOM 873 C CA . ASP A 1 127 ? -42.712 -6.907 38.644 1.00 39.53 127 ASP A CA 1
ATOM 874 C C . ASP A 1 127 ? -43.229 -7.700 37.424 1.00 39.53 127 ASP A C 1
ATOM 876 O O . ASP A 1 127 ? -44.426 -7.847 37.186 1.00 39.53 127 ASP A O 1
ATOM 880 N N . GLY A 1 128 ? -42.287 -8.297 36.673 1.00 39.28 128 GLY A N 1
ATOM 881 C CA . GLY A 1 128 ? -42.590 -9.423 35.774 1.00 39.28 128 GLY A CA 1
ATOM 882 C C . GLY A 1 128 ? -41.768 -9.577 34.486 1.00 39.28 128 GLY A C 1
ATOM 883 O O . GLY A 1 128 ? -41.798 -10.659 33.912 1.00 39.28 128 GLY A O 1
ATOM 884 N N . SER A 1 129 ? -41.040 -8.556 34.008 1.00 40.62 129 SER A N 1
ATOM 885 C CA . SER A 1 129 ? -40.479 -8.564 32.635 1.00 40.62 129 SER A CA 1
ATOM 886 C C . SER A 1 129 ? -39.025 -8.067 32.501 1.00 40.62 129 SER A C 1
ATOM 888 O O . SER A 1 129 ? -38.712 -7.308 31.586 1.00 40.62 129 SER A O 1
ATOM 890 N N . SER A 1 130 ? -38.110 -8.491 33.378 1.00 45.97 130 SER A N 1
ATOM 891 C CA . SER A 1 130 ? -36.686 -8.108 33.284 1.00 45.97 130 SER A CA 1
ATOM 892 C C . SER A 1 130 ? -35.830 -9.007 32.376 1.00 45.97 130 SER A C 1
ATOM 894 O O . SER A 1 130 ? -34.847 -8.530 31.821 1.00 45.97 130 SER A O 1
ATOM 896 N N . ALA A 1 131 ? -36.189 -10.283 32.183 1.00 46.97 131 ALA A N 1
ATOM 897 C CA . ALA A 1 131 ? -35.341 -11.239 31.453 1.00 46.97 131 ALA A CA 1
ATOM 898 C C . ALA A 1 131 ? -35.478 -11.176 29.917 1.00 46.97 131 ALA A C 1
ATOM 900 O O . ALA A 1 131 ? -34.504 -11.392 29.205 1.00 46.97 131 ALA A O 1
ATOM 901 N N . ALA A 1 132 ? -36.672 -10.873 29.394 1.00 49.19 132 ALA A N 1
ATOM 902 C CA . ALA A 1 132 ? -36.925 -10.842 27.947 1.00 49.19 132 ALA A CA 1
ATOM 903 C C . ALA A 1 132 ? -36.608 -9.484 27.284 1.00 49.19 132 ALA A C 1
ATOM 905 O O . ALA A 1 132 ? -36.483 -9.419 26.065 1.00 49.19 132 ALA A O 1
ATOM 906 N N . GLY A 1 133 ? -36.492 -8.405 28.070 1.00 61.78 133 GLY A N 1
ATOM 907 C CA . GLY A 1 133 ? -36.224 -7.054 27.561 1.00 61.78 133 GLY A CA 1
ATOM 908 C C . GLY A 1 133 ? -34.750 -6.808 27.235 1.00 61.78 133 GLY A C 1
ATOM 909 O O . GLY A 1 133 ? -34.438 -6.331 26.148 1.00 61.78 133 GLY A O 1
ATOM 910 N N . ALA A 1 134 ? -33.838 -7.192 28.135 1.00 72.88 134 ALA A N 1
ATOM 911 C CA . ALA A 1 134 ? -32.412 -6.883 28.001 1.00 72.88 134 ALA A CA 1
ATOM 912 C C . ALA A 1 134 ? -31.756 -7.404 26.697 1.00 72.88 134 ALA A C 1
ATOM 914 O O . ALA A 1 134 ? -31.030 -6.629 26.076 1.00 72.88 134 ALA A O 1
ATOM 915 N N . PRO A 1 135 ? -32.037 -8.632 26.199 1.00 80.00 135 PRO A N 1
ATOM 916 C CA . PRO A 1 135 ? -31.488 -9.086 24.916 1.00 80.00 135 PRO A CA 1
ATOM 917 C C . PRO A 1 135 ? -31.996 -8.272 23.715 1.00 80.00 135 PRO A C 1
ATOM 919 O O . PRO A 1 135 ? -31.246 -8.018 22.775 1.00 80.00 135 PRO A O 1
ATOM 922 N N . ALA A 1 136 ? -33.258 -7.828 23.751 1.00 86.56 136 ALA A N 1
ATOM 923 C CA . ALA A 1 136 ? -33.845 -7.001 22.698 1.00 86.56 136 ALA A CA 1
ATOM 924 C C . ALA A 1 136 ? -33.313 -5.557 22.735 1.00 86.56 136 ALA A C 1
ATOM 926 O O . ALA A 1 136 ? -33.071 -4.964 21.687 1.00 86.56 136 ALA A O 1
ATOM 927 N N . GLU A 1 137 ? -33.085 -5.001 23.928 1.00 93.19 137 GLU A N 1
ATOM 928 C CA . GLU A 1 137 ? -32.458 -3.686 24.112 1.00 93.19 137 GLU A CA 1
ATOM 929 C C . GLU A 1 137 ? -30.991 -3.673 23.654 1.00 93.19 137 GLU A C 1
ATOM 931 O O . GLU A 1 137 ? -30.570 -2.714 23.001 1.00 93.19 137 GLU A O 1
ATOM 936 N N . LEU A 1 138 ? -30.241 -4.749 23.928 1.00 95.00 138 LEU A N 1
ATOM 937 C CA . LEU A 1 138 ? -28.874 -4.939 23.442 1.00 95.00 138 LEU A CA 1
ATOM 938 C C . LEU A 1 138 ? -28.827 -5.070 21.915 1.00 95.00 138 LEU A C 1
ATOM 940 O O . LEU A 1 138 ? -28.042 -4.370 21.273 1.00 95.00 138 LEU A O 1
ATOM 944 N N . GLN A 1 139 ? -29.682 -5.904 21.315 1.00 94.50 139 GLN A N 1
ATOM 945 C CA . GLN A 1 139 ? -29.724 -6.020 19.855 1.00 94.50 139 GLN A CA 1
ATOM 946 C C . GLN A 1 139 ? -30.088 -4.676 19.212 1.00 94.50 139 GLN A C 1
ATOM 948 O O . GLN A 1 139 ? -29.381 -4.205 18.326 1.00 94.50 139 GLN A O 1
ATOM 953 N N . ALA A 1 140 ? -31.095 -3.982 19.749 1.00 95.62 140 ALA A N 1
ATOM 954 C CA . ALA A 1 140 ? -31.453 -2.647 19.291 1.00 95.62 140 ALA A CA 1
ATOM 955 C C . ALA A 1 140 ? -30.321 -1.619 19.484 1.00 95.62 140 ALA A C 1
ATOM 957 O O . ALA A 1 140 ? -30.296 -0.617 18.772 1.00 95.62 140 ALA A O 1
ATOM 958 N N . PHE A 1 141 ? -29.405 -1.795 20.446 1.00 97.00 141 PHE A N 1
ATOM 959 C CA . PHE A 1 141 ? -28.192 -0.974 20.547 1.00 97.00 141 PHE A CA 1
ATOM 960 C C . PHE A 1 141 ? -27.216 -1.288 19.412 1.00 97.00 141 PHE A C 1
ATOM 962 O O . PHE A 1 141 ? -26.798 -0.364 18.717 1.00 97.00 141 PHE A O 1
ATOM 969 N N . ILE A 1 142 ? -26.918 -2.567 19.173 1.00 97.00 142 ILE A N 1
ATOM 970 C CA . ILE A 1 142 ? -26.039 -3.013 18.082 1.00 97.00 142 ILE A CA 1
ATOM 971 C C . ILE A 1 142 ? -26.554 -2.530 16.720 1.00 97.00 142 ILE A C 1
ATOM 973 O O . ILE A 1 142 ? -25.791 -1.933 15.960 1.00 97.00 142 ILE A O 1
ATOM 977 N N . ASP A 1 143 ? -27.851 -2.678 16.453 1.00 96.62 143 ASP A N 1
ATOM 978 C CA . ASP A 1 143 ? -28.476 -2.243 15.201 1.00 96.62 143 ASP A CA 1
ATOM 979 C C . ASP A 1 143 ? -28.360 -0.719 15.015 1.00 96.62 143 ASP A C 1
ATOM 981 O O . ASP A 1 143 ? -27.924 -0.257 13.959 1.00 96.62 143 ASP A O 1
ATOM 985 N N . ARG A 1 144 ? -28.626 0.080 16.066 1.00 97.56 144 ARG A N 1
ATOM 986 C CA . ARG A 1 144 ? -28.439 1.549 16.041 1.00 97.56 144 ARG A CA 1
ATOM 987 C C . ARG A 1 144 ? -27.000 1.958 15.718 1.00 97.56 144 ARG A C 1
ATOM 989 O O . ARG A 1 144 ? -26.801 2.981 15.058 1.00 97.56 144 ARG A O 1
ATOM 996 N N . ILE A 1 145 ? -26.004 1.213 16.204 1.00 98.06 145 ILE A N 1
ATOM 997 C CA . ILE A 1 145 ? -24.591 1.473 15.895 1.00 98.06 145 ILE A CA 1
ATOM 998 C C . ILE A 1 145 ? -24.283 1.102 14.444 1.00 98.06 145 ILE A C 1
ATOM 1000 O O . ILE A 1 145 ? -23.719 1.929 13.729 1.00 98.06 145 ILE A O 1
ATOM 1004 N N . ASN A 1 146 ? -24.690 -0.089 14.001 1.00 97.62 146 ASN A N 1
ATOM 1005 C CA . ASN A 1 146 ? -24.429 -0.595 12.654 1.00 97.62 146 ASN A CA 1
ATOM 1006 C C . ASN A 1 146 ? -25.071 0.308 11.583 1.00 97.62 146 ASN A C 1
ATOM 1008 O O . ASN A 1 146 ? -24.354 0.876 10.760 1.00 97.62 146 ASN A O 1
ATOM 1012 N N . GLU A 1 147 ? -26.385 0.551 11.656 1.00 97.00 147 GLU A N 1
ATOM 1013 C CA . GLU A 1 147 ? -27.106 1.457 10.742 1.00 97.00 147 GLU A CA 1
ATOM 1014 C C . GLU A 1 147 ? -26.599 2.906 10.831 1.00 97.00 147 GLU A C 1
ATOM 1016 O O . GLU A 1 147 ? -26.623 3.671 9.859 1.00 97.00 147 GLU A O 1
ATOM 1021 N N . GLY A 1 148 ? -26.179 3.317 12.032 1.00 97.56 148 GLY A N 1
ATOM 1022 C CA . GLY A 1 148 ? -25.590 4.623 12.291 1.00 97.56 148 GLY A CA 1
ATOM 1023 C C . GLY A 1 148 ? -24.283 4.820 11.535 1.00 97.56 148 GLY A C 1
ATOM 1024 O O . GLY A 1 148 ? -24.126 5.843 10.865 1.00 97.56 148 GLY A O 1
ATOM 1025 N N . TYR A 1 149 ? -23.396 3.826 11.615 1.00 97.31 149 TYR A N 1
ATOM 1026 C CA . TYR A 1 149 ? -22.105 3.807 10.945 1.00 97.31 149 TYR A CA 1
ATOM 1027 C C . TYR A 1 149 ? -22.248 3.681 9.425 1.00 97.31 149 TYR A C 1
ATOM 1029 O O . TYR A 1 149 ? -21.716 4.532 8.718 1.00 97.31 149 TYR A O 1
ATOM 1037 N N . GLU A 1 150 ? -23.026 2.716 8.910 1.00 96.25 150 GLU A N 1
ATOM 1038 C CA . GLU A 1 150 ? -23.224 2.530 7.457 1.00 96.25 150 GLU A CA 1
ATOM 1039 C C . GLU A 1 150 ? -23.671 3.824 6.769 1.00 96.25 150 GLU A C 1
ATOM 1041 O O . GLU A 1 150 ? -23.174 4.168 5.699 1.00 96.25 150 GLU A O 1
ATOM 1046 N N . ARG A 1 151 ? -24.581 4.575 7.401 1.00 97.69 151 ARG A N 1
ATOM 1047 C CA . ARG A 1 151 ? -25.096 5.839 6.866 1.00 97.69 151 ARG A CA 1
ATOM 1048 C C . ARG A 1 151 ? -24.021 6.925 6.764 1.00 97.69 151 ARG A C 1
ATOM 1050 O O . ARG A 1 151 ? -23.976 7.620 5.751 1.00 97.69 151 ARG A O 1
ATOM 1057 N N . VAL A 1 152 ? -23.201 7.116 7.802 1.00 97.88 152 VAL A N 1
ATOM 1058 C CA . VAL A 1 152 ? -22.163 8.168 7.791 1.00 97.88 152 VAL A CA 1
ATOM 1059 C C . VAL A 1 152 ? -20.949 7.761 6.959 1.00 97.88 152 VAL A C 1
ATOM 1061 O O . VAL A 1 152 ? -20.426 8.597 6.230 1.00 97.88 152 VAL A O 1
ATOM 1064 N N . HIS A 1 153 ? -20.569 6.480 7.001 1.00 96.81 153 HIS A N 1
ATOM 1065 C CA . HIS A 1 153 ? -19.497 5.898 6.193 1.00 96.81 153 HIS A CA 1
ATOM 1066 C C . HIS A 1 153 ? -19.813 6.017 4.705 1.00 96.81 153 HIS A C 1
ATOM 1068 O O . HIS A 1 153 ? -19.082 6.677 3.974 1.00 96.81 153 HIS A O 1
ATOM 1074 N N . ARG A 1 154 ? -20.968 5.502 4.261 1.00 96.88 154 ARG A N 1
ATOM 1075 C CA . ARG A 1 154 ? -21.391 5.599 2.858 1.00 96.88 154 ARG A CA 1
ATOM 1076 C C . ARG A 1 154 ? -21.430 7.046 2.367 1.00 96.88 154 ARG A C 1
ATOM 1078 O O . ARG A 1 154 ? -20.928 7.334 1.287 1.00 96.88 154 ARG A O 1
ATOM 1085 N N . SER A 1 155 ? -21.990 7.958 3.166 1.00 97.25 155 SER A N 1
ATOM 1086 C CA . SER A 1 155 ? -22.071 9.375 2.799 1.00 97.25 155 SER A CA 1
ATOM 1087 C C . SER A 1 155 ? -20.697 10.041 2.664 1.00 97.25 155 SER A C 1
ATOM 1089 O O . SER A 1 155 ? -20.578 10.985 1.887 1.00 97.25 155 SER A O 1
ATOM 1091 N N . PHE A 1 156 ? -19.691 9.589 3.417 1.00 97.12 156 PHE A N 1
ATOM 1092 C CA . PHE A 1 156 ? -18.304 10.024 3.264 1.00 97.12 156 PHE A CA 1
ATOM 1093 C C . PHE A 1 156 ? -17.671 9.418 2.005 1.00 97.12 156 PHE A C 1
ATOM 1095 O O . PHE A 1 156 ? -17.147 10.158 1.176 1.00 97.12 156 PHE A O 1
ATOM 1102 N N . GLU A 1 157 ? -17.780 8.105 1.814 1.00 96.00 157 GLU A N 1
ATOM 1103 C CA . GLU A 1 157 ? -17.151 7.390 0.698 1.00 96.00 157 GLU A CA 1
ATOM 1104 C C . GLU A 1 157 ? -17.727 7.763 -0.679 1.00 96.00 157 GLU A C 1
ATOM 1106 O O . GLU A 1 157 ? -16.989 7.897 -1.654 1.00 96.00 157 GLU A O 1
ATOM 1111 N N . GLU A 1 158 ? -19.041 7.991 -0.781 1.00 96.06 158 GLU A N 1
ATOM 1112 C CA . GLU A 1 158 ? -19.676 8.478 -2.015 1.00 96.06 158 GLU A CA 1
ATOM 1113 C C . GLU A 1 158 ? -19.166 9.886 -2.377 1.00 96.06 158 GLU A C 1
ATOM 1115 O O . GLU A 1 158 ? -18.834 10.148 -3.536 1.00 96.06 158 GLU A O 1
ATOM 1120 N N . GLN A 1 159 ? -19.016 10.770 -1.382 1.00 97.00 159 GLN A N 1
ATOM 1121 C CA . GLN A 1 159 ? -18.417 12.097 -1.562 1.00 97.00 159 GLN A CA 1
ATOM 1122 C C . GLN A 1 159 ? -16.925 12.028 -1.891 1.00 97.00 159 GLN A C 1
ATOM 1124 O O . GLN A 1 159 ? -16.448 12.809 -2.721 1.00 97.00 159 GLN A O 1
ATOM 1129 N N . PHE A 1 160 ? -16.191 11.099 -1.275 1.00 95.25 160 PHE A N 1
ATOM 1130 C CA . PHE A 1 160 ? -14.776 10.887 -1.545 1.00 95.25 160 PHE A CA 1
ATOM 1131 C C . PHE A 1 160 ? -14.586 10.452 -2.996 1.00 95.25 160 PHE A C 1
ATOM 1133 O O . PHE A 1 160 ? -13.881 11.130 -3.743 1.00 95.25 160 PHE A O 1
ATOM 1140 N N . TRP A 1 161 ? -15.278 9.390 -3.419 1.00 95.81 161 TRP A N 1
ATOM 1141 C CA . TRP A 1 161 ? -15.218 8.878 -4.785 1.00 95.81 161 TRP A CA 1
ATOM 1142 C C . TRP A 1 161 ? -15.577 9.952 -5.813 1.00 95.81 161 TRP A C 1
ATOM 1144 O O . TRP A 1 161 ? -14.774 10.238 -6.700 1.00 95.81 161 TRP A O 1
ATOM 1154 N N . GLY A 1 162 ? -16.739 10.600 -5.670 1.00 96.19 162 GLY A N 1
ATOM 1155 C CA . GLY A 1 162 ? -17.199 11.596 -6.637 1.00 96.19 162 GLY A CA 1
ATOM 1156 C C . GLY A 1 162 ? -16.273 12.810 -6.747 1.00 96.19 162 GLY A C 1
ATOM 1157 O O . GLY A 1 162 ? -15.937 13.234 -7.854 1.00 96.19 162 GLY A O 1
ATOM 1158 N N . THR A 1 163 ? -15.772 13.311 -5.612 1.00 95.25 163 THR A N 1
ATOM 1159 C CA . THR A 1 163 ? -14.826 14.439 -5.581 1.00 95.25 163 THR A CA 1
ATOM 1160 C C . THR A 1 163 ? -13.464 14.053 -6.166 1.00 95.25 163 THR A C 1
ATOM 1162 O O . THR A 1 163 ? -12.879 14.819 -6.930 1.00 95.25 163 THR A O 1
ATOM 1165 N N . LYS A 1 164 ? -12.936 12.867 -5.834 1.00 93.44 164 LYS A N 1
ATOM 1166 C CA . LYS A 1 164 ? -11.598 12.420 -6.261 1.00 93.44 164 LYS A CA 1
ATOM 1167 C C . LYS A 1 164 ? -11.560 11.951 -7.710 1.00 93.44 164 LYS A C 1
ATOM 1169 O O . LYS A 1 164 ? -10.544 12.142 -8.371 1.00 93.44 164 LYS A O 1
ATOM 1174 N N . MET A 1 165 ? -12.654 11.400 -8.226 1.00 94.88 165 MET A N 1
ATOM 1175 C CA . MET A 1 165 ? -12.816 11.102 -9.651 1.00 94.88 165 MET A CA 1
ATOM 1176 C C . MET A 1 165 ? -13.226 12.332 -10.476 1.00 94.88 165 MET A C 1
ATOM 1178 O O . MET A 1 165 ? -13.305 12.227 -11.700 1.00 94.88 165 MET A O 1
ATOM 1182 N N . ALA A 1 166 ? -13.436 13.491 -9.839 1.00 94.12 166 ALA A N 1
ATOM 1183 C CA . ALA A 1 166 ? -13.877 14.730 -10.479 1.00 94.12 166 ALA A CA 1
ATOM 1184 C C . ALA A 1 166 ? -15.128 14.535 -11.358 1.00 94.12 166 ALA A C 1
ATOM 1186 O O . ALA A 1 166 ? -15.167 14.982 -12.506 1.00 94.12 166 ALA A O 1
ATOM 1187 N N . LEU A 1 167 ? -16.130 13.836 -10.813 1.00 95.56 167 LEU A N 1
ATOM 1188 C CA . LEU A 1 167 ? -17.427 13.653 -11.466 1.00 95.56 167 LEU A CA 1
ATOM 1189 C C . LEU A 1 167 ? -18.160 14.999 -11.576 1.00 95.56 167 LEU A C 1
ATOM 1191 O O . LEU A 1 167 ? -18.012 15.872 -10.721 1.00 95.56 167 LEU A O 1
ATOM 1195 N N . SER A 1 168 ? -18.959 15.162 -12.628 1.00 94.12 168 SER A N 1
ATOM 1196 C CA . SER A 1 168 ? -19.579 16.440 -13.011 1.00 94.12 168 SER A CA 1
ATOM 1197 C C . SER A 1 168 ? -20.725 16.920 -12.114 1.00 94.12 168 SER A C 1
ATOM 1199 O O . SER A 1 168 ? -21.126 18.081 -12.213 1.00 94.12 168 SER A O 1
ATOM 1201 N N . SER A 1 169 ? -21.265 16.050 -11.256 1.00 94.31 169 SER A N 1
ATOM 1202 C CA . SER A 1 169 ? -22.412 16.372 -10.403 1.00 94.31 169 SER A CA 1
ATOM 1203 C C . SER A 1 169 ? -22.063 17.433 -9.356 1.00 94.31 169 SER A C 1
ATOM 1205 O O . SER A 1 169 ? -21.130 17.261 -8.572 1.00 94.31 169 SER A O 1
ATOM 1207 N N . GLU A 1 170 ? -22.866 18.500 -9.285 1.00 92.56 170 GLU A N 1
ATOM 1208 C CA . GLU A 1 170 ? -22.710 19.589 -8.303 1.00 92.56 170 GLU A CA 1
ATOM 1209 C C . GLU A 1 170 ? -22.868 19.122 -6.840 1.00 92.56 170 GLU A C 1
ATOM 1211 O O . GLU A 1 170 ? -22.553 19.870 -5.915 1.00 92.56 170 GLU A O 1
ATOM 1216 N N . GLU A 1 171 ? -23.342 17.891 -6.610 1.00 94.44 171 GLU A N 1
ATOM 1217 C CA . GLU A 1 171 ? -23.413 17.294 -5.273 1.00 94.44 171 GLU A CA 1
ATOM 1218 C C . GLU A 1 171 ? -22.034 16.938 -4.696 1.00 94.44 171 GLU A C 1
ATOM 1220 O O . GLU A 1 171 ? -21.902 16.837 -3.476 1.00 94.44 171 GLU A O 1
ATOM 1225 N N . PHE A 1 172 ? -21.010 16.767 -5.542 1.00 96.44 172 PHE A N 1
ATOM 1226 C CA . PHE A 1 172 ? -19.649 16.444 -5.118 1.00 96.44 172 PHE A CA 1
ATOM 1227 C C . PHE A 1 172 ? -18.812 17.707 -4.944 1.00 96.44 172 PHE A C 1
ATOM 1229 O O . PHE A 1 172 ? -18.633 18.505 -5.864 1.00 96.44 172 PHE A O 1
ATOM 1236 N N . SER A 1 173 ? -18.262 17.899 -3.747 1.00 94.88 173 SER A N 1
ATOM 1237 C CA . SER A 1 173 ? -17.385 19.036 -3.468 1.00 94.88 173 SER A CA 1
ATOM 1238 C C . SER A 1 173 ? -16.450 18.765 -2.297 1.00 94.88 173 SER A C 1
ATOM 1240 O O . SER A 1 173 ? -16.767 18.001 -1.389 1.00 94.88 173 SER A O 1
ATOM 1242 N N . PHE A 1 174 ? -15.318 19.473 -2.256 1.00 90.06 174 PHE A N 1
ATOM 1243 C CA . PHE A 1 174 ? -14.405 19.429 -1.108 1.00 90.06 174 PHE A CA 1
ATOM 1244 C C . PHE A 1 174 ? -15.072 19.874 0.209 1.00 90.06 174 PHE A C 1
ATOM 1246 O O . PHE A 1 174 ? -14.690 19.387 1.269 1.00 90.06 174 PHE A O 1
ATOM 1253 N N . GLU A 1 175 ? -16.082 20.753 0.158 1.00 93.06 175 GLU A N 1
ATOM 1254 C CA . GLU A 1 175 ? -16.865 21.161 1.335 1.00 93.06 175 GLU A CA 1
ATOM 1255 C C . GLU A 1 175 ? -17.789 20.030 1.818 1.00 93.06 175 GLU A C 1
ATOM 1257 O O . GLU A 1 175 ? -17.807 19.713 3.009 1.00 93.06 175 GLU A O 1
ATOM 1262 N N . ALA A 1 176 ? -18.505 19.367 0.904 1.00 96.38 176 ALA A N 1
ATOM 1263 C CA . ALA A 1 176 ? -19.347 18.218 1.233 1.00 96.38 176 ALA A CA 1
ATOM 1264 C C . ALA A 1 176 ? -18.517 17.015 1.720 1.00 96.38 176 ALA A C 1
ATOM 1266 O O . ALA A 1 176 ? -18.880 16.382 2.713 1.00 96.38 176 ALA A O 1
ATOM 1267 N N . LEU A 1 177 ? -17.364 16.750 1.100 1.00 94.50 177 LEU A N 1
ATOM 1268 C CA . LEU A 1 177 ? -16.395 15.747 1.545 1.00 94.50 177 LEU A CA 1
ATOM 1269 C C . LEU A 1 177 ? -15.868 16.039 2.960 1.00 94.50 177 LEU A C 1
ATOM 1271 O O . LEU A 1 177 ? -15.853 15.148 3.806 1.00 94.50 177 LEU A O 1
ATOM 1275 N N . ALA A 1 178 ? -15.497 17.289 3.256 1.00 90.81 178 ALA A N 1
ATOM 1276 C CA . ALA A 1 178 ? -15.076 17.688 4.600 1.00 90.81 178 ALA A CA 1
ATOM 1277 C C . ALA A 1 178 ? -16.200 17.507 5.637 1.00 90.81 178 ALA A C 1
ATOM 1279 O O . ALA A 1 178 ? -15.975 16.977 6.725 1.00 90.81 178 ALA A O 1
ATOM 1280 N N . SER A 1 179 ? -17.423 17.910 5.283 1.00 96.00 179 SER A N 1
ATOM 1281 C CA . SER A 1 179 ? -18.605 17.809 6.145 1.00 96.00 179 SER A CA 1
ATOM 1282 C C . SER A 1 179 ? -18.983 16.355 6.455 1.00 96.00 179 SER A C 1
ATOM 1284 O O . SER A 1 179 ? -19.240 16.007 7.608 1.00 96.00 179 SER A O 1
ATOM 1286 N N . THR A 1 180 ? -18.965 15.479 5.447 1.00 97.50 180 THR A N 1
ATOM 1287 C CA . THR A 1 180 ? -19.293 14.052 5.603 1.00 97.50 180 THR A CA 1
ATOM 1288 C C . THR A 1 180 ? -18.198 13.280 6.338 1.00 97.50 180 THR A C 1
ATOM 1290 O O . THR A 1 180 ? -18.528 12.509 7.241 1.00 97.50 180 THR A O 1
ATOM 1293 N N . LYS A 1 181 ? -16.911 13.565 6.071 1.00 93.81 181 LYS A N 1
ATOM 1294 C CA . LYS A 1 181 ? -15.787 13.048 6.875 1.00 93.81 181 LYS A CA 1
ATOM 1295 C C . LYS A 1 181 ? -15.954 13.431 8.349 1.00 93.81 181 LYS A C 1
ATOM 1297 O O . LYS A 1 181 ? -15.972 12.556 9.210 1.00 93.81 181 LYS A O 1
ATOM 1302 N N . GLY A 1 182 ? -16.188 14.715 8.632 1.00 92.50 182 GLY A N 1
ATOM 1303 C CA . GLY A 1 182 ? -16.407 15.206 9.995 1.00 92.50 182 GLY A CA 1
ATOM 1304 C C . GLY A 1 182 ? -17.643 14.607 10.679 1.00 92.50 182 GLY A C 1
ATOM 1305 O O . GLY A 1 182 ? -17.631 14.387 11.889 1.00 92.50 182 GLY A O 1
ATOM 1306 N N . ALA A 1 183 ? -18.703 14.282 9.930 1.00 96.75 183 ALA A N 1
ATOM 1307 C CA . ALA A 1 183 ? -19.873 13.582 10.464 1.00 96.75 183 ALA A CA 1
ATOM 1308 C C . ALA A 1 183 ? -19.562 12.124 10.854 1.00 96.75 183 ALA A C 1
ATOM 1310 O O . ALA A 1 183 ? -20.021 11.666 11.904 1.00 96.75 183 ALA A O 1
ATOM 1311 N N . MET A 1 184 ? -18.758 11.414 10.055 1.00 95.69 184 MET A N 1
ATOM 1312 C CA . MET A 1 184 ? -18.275 10.065 10.371 1.00 95.69 184 MET A CA 1
ATOM 1313 C C . MET A 1 184 ? -17.316 10.068 11.572 1.00 95.69 184 MET A C 1
ATOM 1315 O O . MET A 1 184 ? -17.503 9.297 12.511 1.00 95.69 184 MET A O 1
ATOM 1319 N N . GLU A 1 185 ? -16.335 10.971 11.600 1.00 92.56 185 GLU A N 1
ATOM 1320 C CA . GLU A 1 185 ? -15.384 11.104 12.714 1.00 92.56 185 GLU A CA 1
ATOM 1321 C C . GLU A 1 185 ? -16.084 11.495 14.021 1.00 92.56 185 GLU A C 1
ATOM 1323 O O . GLU A 1 185 ? -15.804 10.926 15.079 1.00 92.56 185 GLU A O 1
ATOM 1328 N N . LYS A 1 186 ? -17.068 12.402 13.958 1.00 94.00 186 LYS A N 1
ATOM 1329 C CA . LYS A 1 186 ? -17.924 12.724 15.104 1.00 94.00 186 LYS A CA 1
ATOM 1330 C C . LYS A 1 186 ? -18.700 11.497 15.586 1.00 94.00 186 LYS A C 1
ATOM 1332 O O . LYS A 1 186 ? -18.765 11.259 16.788 1.00 94.00 186 LYS A O 1
ATOM 1337 N N . PHE A 1 187 ? -19.262 10.700 14.675 1.00 96.31 187 PHE A N 1
ATOM 1338 C CA . PHE A 1 187 ? -19.953 9.469 15.054 1.00 96.31 187 PHE A CA 1
ATOM 1339 C C . PHE A 1 187 ? -19.006 8.500 15.780 1.00 96.31 187 PHE A C 1
ATOM 1341 O O . PHE A 1 187 ? -19.408 7.898 16.773 1.00 96.31 187 PHE A O 1
ATOM 1348 N N . LEU A 1 188 ? -17.759 8.354 15.337 1.00 94.25 188 LEU A N 1
ATOM 1349 C CA . LEU A 1 188 ? -16.800 7.442 15.970 1.00 94.25 188 LEU A CA 1
ATOM 1350 C C . LEU A 1 188 ? -16.235 7.987 17.302 1.00 94.25 188 LEU A C 1
ATOM 1352 O O . LEU A 1 188 ? -15.873 7.201 18.172 1.00 94.25 188 LEU A O 1
ATOM 1356 N N . SER A 1 189 ? -16.229 9.309 17.507 1.00 92.12 189 SER A N 1
ATOM 1357 C CA . SER A 1 189 ? -15.714 9.982 18.719 1.00 92.12 189 SER A CA 1
ATOM 1358 C C . SER A 1 189 ? -16.774 10.354 19.781 1.00 92.12 189 SER A C 1
ATOM 1360 O O . SER A 1 189 ? -16.485 11.056 20.755 1.00 92.12 189 SER A O 1
ATOM 1362 N N . GLU A 1 190 ? -18.016 9.884 19.644 1.00 93.38 190 GLU A N 1
ATOM 1363 C CA . GLU A 1 190 ? -19.113 10.171 20.583 1.00 93.38 190 GLU A CA 1
ATOM 1364 C C . GLU A 1 190 ? -19.010 9.338 21.885 1.00 93.38 190 GLU A C 1
ATOM 1366 O O . GLU A 1 190 ? -19.361 8.155 21.917 1.00 93.38 190 GLU A O 1
ATOM 1371 N N . LYS A 1 191 ? -18.570 9.985 22.984 1.00 92.19 191 LYS A N 1
ATOM 1372 C CA . LYS A 1 191 ? -18.303 9.372 24.310 1.00 92.19 191 LYS A CA 1
ATOM 1373 C C . LYS A 1 191 ? -19.411 8.436 24.821 1.00 92.19 191 LYS A C 1
ATOM 1375 O O . LYS A 1 191 ? -19.106 7.371 25.361 1.00 92.19 191 LYS A O 1
ATOM 1380 N N . ASP A 1 192 ? -20.678 8.801 24.634 1.00 94.44 192 ASP A N 1
ATOM 1381 C CA . ASP A 1 192 ? -21.830 8.050 25.150 1.00 94.44 192 ASP A CA 1
ATOM 1382 C C . ASP A 1 192 ? -21.900 6.619 24.587 1.00 94.44 192 ASP A C 1
ATOM 1384 O O . ASP A 1 192 ? -22.299 5.698 25.302 1.00 94.44 192 ASP A O 1
ATOM 1388 N N . LYS A 1 193 ? -21.437 6.393 23.347 1.00 95.62 193 LYS A N 1
ATOM 1389 C CA . LYS A 1 193 ? -21.426 5.060 22.719 1.00 95.62 193 LYS A CA 1
ATOM 1390 C C . LYS A 1 193 ? -20.388 4.129 23.329 1.00 95.62 193 LYS A C 1
ATOM 1392 O O . LYS A 1 193 ? -20.694 2.960 23.561 1.00 95.62 193 LYS A O 1
ATOM 1397 N N . LEU A 1 194 ? -19.203 4.635 23.668 1.00 95.62 194 LEU A N 1
ATOM 1398 C CA . LEU A 1 194 ? -18.202 3.866 24.415 1.00 95.62 194 LEU A CA 1
ATOM 1399 C C . LEU A 1 194 ? -18.701 3.549 25.835 1.00 95.62 194 LEU A C 1
ATOM 1401 O O . LEU A 1 194 ? -18.543 2.427 26.311 1.00 95.62 194 LEU A O 1
ATOM 1405 N N . GLN A 1 195 ? -19.378 4.498 26.489 1.00 95.25 195 GLN A N 1
ATOM 1406 C CA . GLN A 1 195 ? -19.976 4.283 27.812 1.00 95.25 195 GLN A CA 1
ATOM 1407 C C . GLN A 1 195 ? -21.150 3.288 27.792 1.00 95.25 195 GLN A C 1
ATOM 1409 O O . GLN A 1 195 ? -21.296 2.500 28.723 1.00 95.25 195 GLN A O 1
ATOM 1414 N N . GLU A 1 196 ? -22.005 3.301 26.767 1.00 96.56 196 GLU A N 1
ATOM 1415 C CA . GLU A 1 196 ? -23.071 2.302 26.586 1.00 96.56 196 GLU A CA 1
ATOM 1416 C C . GLU A 1 196 ? -22.496 0.918 26.267 1.00 96.56 196 GLU A C 1
ATOM 1418 O O . GLU A 1 196 ? -22.869 -0.054 26.919 1.00 96.56 196 GLU A O 1
ATOM 1423 N N . THR A 1 197 ? -21.501 0.839 25.379 1.00 97.25 197 THR A N 1
ATOM 1424 C CA . THR A 1 197 ? -20.784 -0.409 25.063 1.00 97.25 197 THR A CA 1
ATOM 1425 C C . THR A 1 197 ? -20.163 -1.038 26.314 1.00 97.25 197 THR A C 1
ATOM 1427 O O . THR A 1 197 ? -20.390 -2.215 26.590 1.00 97.25 197 THR A O 1
ATOM 1430 N N . ARG A 1 198 ? -19.437 -0.251 27.122 1.00 96.62 198 ARG A N 1
ATOM 1431 C CA . ARG A 1 198 ? -18.828 -0.712 28.383 1.00 96.62 198 ARG A CA 1
ATOM 1432 C C . ARG A 1 198 ? -19.867 -1.171 29.411 1.00 96.62 198 ARG A C 1
ATOM 1434 O O . ARG A 1 198 ? -19.635 -2.166 30.091 1.00 96.62 198 ARG A O 1
ATOM 1441 N N . ARG A 1 199 ? -21.024 -0.500 29.504 1.00 96.56 199 ARG A N 1
ATOM 1442 C CA . ARG A 1 199 ? -22.143 -0.940 30.364 1.00 96.56 199 ARG A CA 1
ATOM 1443 C C . ARG A 1 199 ? -22.708 -2.290 29.919 1.00 96.56 199 ARG A C 1
ATOM 1445 O O . ARG A 1 199 ? -22.925 -3.148 30.768 1.00 96.56 199 ARG A O 1
ATOM 1452 N N . TRP A 1 200 ? -22.888 -2.507 28.615 1.00 96.62 200 TRP A N 1
ATOM 1453 C CA . TRP A 1 200 ? -23.317 -3.807 28.091 1.00 96.62 200 TRP A CA 1
ATOM 1454 C C . TRP A 1 200 ? -22.267 -4.903 28.319 1.00 96.62 200 TRP A C 1
ATOM 1456 O O . TRP A 1 200 ? -22.626 -5.992 28.757 1.00 96.62 200 TRP A O 1
ATOM 1466 N N . LEU A 1 201 ? -20.972 -4.623 28.133 1.00 96.06 201 LEU A N 1
ATOM 1467 C CA . LEU A 1 201 ? -19.889 -5.583 28.409 1.00 96.06 201 LEU A CA 1
ATOM 1468 C C . LEU A 1 201 ? -19.786 -6.002 29.888 1.00 96.06 201 LEU A C 1
ATOM 1470 O O . LEU A 1 201 ? -19.336 -7.111 30.171 1.00 96.06 201 LEU A O 1
ATOM 1474 N N . GLN A 1 202 ? -20.215 -5.142 30.817 1.00 95.25 202 GLN A N 1
ATOM 1475 C CA . GLN A 1 202 ? -20.317 -5.439 32.254 1.00 95.25 202 GLN A CA 1
ATOM 1476 C C . GLN A 1 202 ? -21.588 -6.221 32.632 1.00 95.25 202 GLN A C 1
ATOM 1478 O O . GLN A 1 202 ? -21.698 -6.689 33.765 1.00 95.25 202 GLN A O 1
ATOM 1483 N N . SER A 1 203 ? -22.548 -6.354 31.713 1.00 91.75 203 SER A N 1
ATOM 1484 C CA . SER A 1 203 ? -23.775 -7.129 31.912 1.00 91.75 203 SER A CA 1
ATOM 1485 C C . SER A 1 203 ? -23.609 -8.595 31.488 1.00 91.75 203 SER A C 1
ATOM 1487 O O . SER A 1 203 ? -22.618 -8.978 30.858 1.00 91.75 203 SER A O 1
ATOM 1489 N N . ASP A 1 204 ? -24.588 -9.433 31.832 1.00 88.88 204 ASP A N 1
ATOM 1490 C CA . ASP A 1 204 ? -24.633 -10.811 31.348 1.00 88.88 204 ASP A CA 1
ATOM 1491 C C . ASP A 1 204 ? -25.103 -10.843 29.885 1.00 88.88 204 ASP A C 1
ATOM 1493 O O . ASP A 1 204 ? -26.295 -10.747 29.596 1.00 88.88 204 ASP A O 1
ATOM 1497 N N . VAL A 1 205 ? -24.141 -10.916 28.960 1.00 90.19 205 VAL A N 1
ATOM 1498 C CA . VAL A 1 205 ? -24.366 -11.057 27.514 1.00 90.19 205 VAL A CA 1
ATOM 1499 C C . VAL A 1 205 ? -24.270 -12.548 27.148 1.00 90.19 205 VAL A C 1
ATOM 1501 O O . VAL A 1 205 ? -23.152 -13.070 27.068 1.00 90.19 205 VAL A O 1
ATOM 1504 N N . PRO A 1 206 ? -25.397 -13.263 26.963 1.00 81.88 206 PRO A N 1
ATOM 1505 C CA . PRO A 1 206 ? -25.387 -14.717 26.786 1.00 81.88 206 PRO A CA 1
ATOM 1506 C C . PRO A 1 206 ? -24.937 -15.162 25.388 1.00 81.88 206 PRO A C 1
ATOM 1508 O O . PRO A 1 206 ? -24.505 -16.301 25.232 1.00 81.88 206 PRO A O 1
ATOM 1511 N N . ASP A 1 207 ? -25.042 -14.289 24.382 1.00 91.75 207 ASP A N 1
ATOM 1512 C CA . ASP A 1 207 ? -24.572 -14.557 23.023 1.00 91.75 207 ASP A CA 1
ATOM 1513 C C . ASP A 1 207 ? -23.129 -14.066 22.815 1.00 91.75 207 ASP A C 1
ATOM 1515 O O . ASP A 1 207 ? -22.790 -12.902 23.058 1.00 91.75 207 ASP A O 1
ATOM 1519 N N . GLU A 1 208 ? -22.269 -14.960 22.331 1.00 92.31 208 GLU A N 1
ATOM 1520 C CA . GLU A 1 208 ? -20.863 -14.657 22.079 1.00 92.31 208 GLU A CA 1
ATOM 1521 C C . GLU A 1 208 ? -20.668 -13.804 20.813 1.00 92.31 208 GLU A C 1
ATOM 1523 O O . GLU A 1 208 ? -19.695 -13.050 20.754 1.00 92.31 208 GLU A O 1
ATOM 1528 N N . GLU A 1 209 ? -21.585 -13.828 19.834 1.00 92.50 209 GLU A N 1
ATOM 1529 C CA . GLU A 1 209 ? -21.503 -12.937 18.664 1.00 92.50 209 GLU A CA 1
ATOM 1530 C C . GLU A 1 209 ? -21.830 -11.484 19.036 1.00 92.50 209 GLU A C 1
ATOM 1532 O O . GLU A 1 209 ? -21.062 -10.570 18.708 1.00 92.50 209 GLU A O 1
ATOM 1537 N N . GLN A 1 210 ? -22.888 -11.253 19.821 1.00 95.38 210 GLN A N 1
ATOM 1538 C CA . GLN A 1 210 ? -23.149 -9.959 20.461 1.00 95.38 210 GLN A CA 1
ATOM 1539 C C . GLN A 1 210 ? -21.964 -9.511 21.331 1.00 95.38 210 GLN A C 1
ATOM 1541 O O . GLN A 1 210 ? -21.506 -8.372 21.207 1.00 95.38 210 GLN A O 1
ATOM 1546 N N . ARG A 1 211 ? -21.391 -10.398 22.160 1.00 95.94 211 ARG A N 1
ATOM 1547 C CA . ARG A 1 211 ? -20.216 -10.070 22.989 1.00 95.94 211 ARG A CA 1
ATOM 1548 C C . ARG A 1 211 ? -18.985 -9.717 22.145 1.00 95.94 211 ARG A C 1
ATOM 1550 O O . ARG A 1 211 ? -18.281 -8.756 22.465 1.00 95.94 211 ARG A O 1
ATOM 1557 N N . LYS A 1 212 ? -18.732 -10.437 21.047 1.00 95.75 212 LYS A N 1
ATOM 1558 C CA . LYS A 1 212 ? -17.667 -10.131 20.074 1.00 95.75 212 LYS A CA 1
ATOM 1559 C C . LYS A 1 212 ? -17.887 -8.764 19.424 1.00 95.75 212 LYS A C 1
ATOM 1561 O O . LYS A 1 212 ? -16.940 -7.984 19.331 1.00 95.75 212 LYS A O 1
ATOM 1566 N N . THR A 1 213 ? -19.123 -8.459 19.042 1.00 97.00 213 THR A N 1
ATOM 1567 C CA . THR A 1 213 ? -19.519 -7.172 18.451 1.00 97.00 213 THR A CA 1
ATOM 1568 C C . THR A 1 213 ? -19.275 -6.014 19.417 1.00 97.00 213 THR A C 1
ATOM 1570 O O . THR A 1 213 ? -18.622 -5.039 19.052 1.00 97.00 213 THR A O 1
ATOM 1573 N N . LEU A 1 214 ? -19.683 -6.149 20.683 1.00 97.75 214 LEU A N 1
ATOM 1574 C CA . LEU A 1 214 ? -19.423 -5.145 21.719 1.00 97.75 214 LEU A CA 1
ATOM 1575 C C . LEU A 1 214 ? -17.922 -4.922 21.974 1.00 97.75 214 LEU A C 1
ATOM 1577 O O . LEU A 1 214 ? -17.496 -3.780 22.133 1.00 97.75 214 LEU A O 1
ATOM 1581 N N . ARG A 1 215 ? -17.092 -5.976 21.969 1.00 96.31 215 ARG A N 1
ATOM 1582 C CA . ARG A 1 215 ? -15.626 -5.820 22.076 1.00 96.31 215 ARG A CA 1
ATOM 1583 C C . ARG A 1 215 ? -15.041 -5.067 20.875 1.00 96.31 215 ARG A C 1
ATOM 1585 O O . ARG A 1 215 ? -14.125 -4.268 21.054 1.00 96.31 215 ARG A O 1
ATOM 1592 N N . MET A 1 216 ? -15.586 -5.262 19.671 1.00 95.88 216 MET A N 1
ATOM 1593 C CA . MET A 1 216 ? -15.183 -4.485 18.491 1.00 95.88 216 MET A CA 1
ATOM 1594 C C . MET A 1 216 ? -15.619 -3.017 18.579 1.00 95.88 216 MET A C 1
ATOM 1596 O O . MET A 1 216 ? -14.849 -2.125 18.225 1.00 95.88 216 MET A O 1
ATOM 1600 N N . PHE A 1 217 ? -16.814 -2.748 19.107 1.00 96.88 217 PHE A N 1
ATOM 1601 C CA . PHE A 1 217 ? -17.275 -1.386 19.381 1.00 96.88 217 PHE A CA 1
ATOM 1602 C C . PHE A 1 217 ? -16.361 -0.683 20.392 1.00 96.88 217 PHE A C 1
ATOM 1604 O O . PHE A 1 217 ? -15.933 0.439 20.137 1.00 96.88 217 PHE A O 1
ATOM 1611 N N . GLU A 1 218 ? -16.004 -1.339 21.502 1.00 95.69 218 GLU A N 1
ATOM 1612 C CA . GLU A 1 218 ? -15.088 -0.767 22.497 1.00 95.69 218 GLU A CA 1
ATOM 1613 C C . GLU A 1 218 ? -13.713 -0.475 21.887 1.00 95.69 218 GLU A C 1
ATOM 1615 O O . GLU A 1 218 ? -13.215 0.642 22.033 1.00 95.69 218 GLU A O 1
ATOM 1620 N N . ARG A 1 219 ? -13.130 -1.439 21.159 1.00 92.94 219 ARG A N 1
ATOM 1621 C CA . ARG A 1 219 ? -11.831 -1.266 20.491 1.00 92.94 219 ARG A CA 1
ATOM 1622 C C . ARG A 1 219 ? -11.875 -0.112 19.487 1.00 92.94 219 ARG A C 1
ATOM 1624 O O . ARG A 1 219 ? -10.989 0.732 19.500 1.00 92.94 219 ARG A O 1
ATOM 1631 N N . THR A 1 220 ? -12.926 -0.037 18.670 1.00 93.88 220 THR A N 1
ATOM 1632 C CA . THR A 1 220 ? -13.078 1.016 17.657 1.00 93.88 220 THR A CA 1
ATOM 1633 C C . THR A 1 220 ? -13.265 2.385 18.301 1.00 93.88 220 THR A C 1
ATOM 1635 O O . THR A 1 220 ? -12.476 3.286 18.044 1.00 93.88 220 THR A O 1
ATOM 1638 N N . PHE A 1 221 ? -14.257 2.565 19.178 1.00 94.56 221 PHE A N 1
ATOM 1639 C CA . PHE A 1 221 ? -14.489 3.861 19.823 1.00 94.56 221 PHE A CA 1
ATOM 1640 C C . PHE A 1 221 ? -13.291 4.295 20.688 1.00 94.56 221 PHE A C 1
ATOM 1642 O O . PHE A 1 221 ? -12.991 5.485 20.750 1.00 94.56 221 PHE A O 1
ATOM 1649 N N . GLY A 1 222 ? -12.551 3.352 21.281 1.00 90.31 222 GLY A N 1
ATOM 1650 C CA . GLY A 1 222 ? -11.295 3.618 21.990 1.00 90.31 222 GLY A CA 1
ATOM 1651 C C . GLY A 1 222 ? -10.198 4.252 21.122 1.00 90.31 222 GLY A C 1
ATOM 1652 O O . GLY A 1 222 ? -9.467 5.103 21.619 1.00 90.31 222 GLY A O 1
ATOM 1653 N N . CYS A 1 223 ? -10.122 3.925 19.827 1.00 88.56 223 CYS A N 1
ATOM 1654 C CA . CYS A 1 223 ? -9.168 4.546 18.897 1.00 88.56 223 CYS A CA 1
ATOM 1655 C C . CYS A 1 223 ? -9.549 5.982 18.483 1.00 88.56 223 CYS A C 1
ATOM 1657 O O . CYS A 1 223 ? -8.684 6.762 18.083 1.00 88.56 223 CYS A O 1
ATOM 1659 N N . TYR A 1 224 ? -10.832 6.351 18.577 1.00 88.19 224 TYR A N 1
ATOM 1660 C CA . TYR A 1 224 ? -11.338 7.673 18.175 1.00 88.19 224 TYR A CA 1
ATOM 1661 C C . TYR A 1 224 ? -11.606 8.621 19.354 1.00 88.19 224 TYR A C 1
ATOM 1663 O O . TYR A 1 224 ? -11.688 9.836 19.159 1.00 88.19 224 TYR A O 1
ATOM 1671 N N . ILE A 1 225 ? -11.734 8.100 20.578 1.00 87.81 225 ILE A N 1
ATOM 1672 C CA . ILE A 1 225 ? -12.041 8.884 21.779 1.00 87.81 225 ILE A CA 1
ATOM 1673 C C . ILE A 1 225 ? -10.782 9.074 22.620 1.00 87.81 225 ILE A C 1
ATOM 1675 O O . ILE A 1 225 ? -10.352 8.196 23.361 1.00 87.81 225 ILE A O 1
ATOM 1679 N N . MET A 1 226 ? -10.247 10.291 22.589 1.00 85.00 226 MET A N 1
ATOM 1680 C CA . MET A 1 226 ? -9.245 10.723 23.557 1.00 85.00 226 MET A CA 1
ATOM 1681 C C . MET A 1 226 ? -9.940 11.078 24.882 1.00 85.00 226 MET A C 1
ATOM 1683 O O . MET A 1 226 ? -10.798 11.962 24.920 1.00 85.00 226 MET A O 1
ATOM 1687 N N . GLU A 1 227 ? -9.612 10.386 25.976 1.00 81.25 227 GLU A N 1
ATOM 1688 C CA . GLU A 1 227 ? -10.260 10.620 27.280 1.00 81.25 227 GLU A CA 1
ATOM 1689 C C . GLU A 1 227 ? -9.599 11.765 28.082 1.00 81.25 227 GLU A C 1
ATOM 1691 O O . GLU A 1 227 ? -10.309 12.487 28.783 1.00 81.25 227 GLU A O 1
ATOM 1696 N N . SER A 1 228 ? -8.290 12.006 27.915 1.00 87.81 228 SER A N 1
ATOM 1697 C CA . SER A 1 228 ? -7.545 13.112 28.553 1.00 87.81 228 SER A CA 1
ATOM 1698 C C . SER A 1 228 ? -7.810 14.467 27.877 1.00 87.81 228 SER A C 1
ATOM 1700 O O . SER A 1 228 ? -7.689 14.592 26.659 1.00 87.81 228 SER A O 1
ATOM 1702 N N . GLU A 1 229 ? -8.160 15.494 28.659 1.00 88.38 229 GLU A N 1
ATOM 1703 C CA . GLU A 1 229 ? -8.409 16.857 28.150 1.00 88.38 229 GLU A CA 1
ATOM 1704 C C . GLU A 1 229 ? -7.097 17.618 27.837 1.00 88.38 229 GLU A C 1
ATOM 1706 O O . GLU A 1 229 ? -7.043 18.385 26.872 1.00 88.38 229 GLU A O 1
ATOM 1711 N N . ASP A 1 230 ? -6.010 17.341 28.568 1.00 91.81 230 ASP A N 1
ATOM 1712 C CA . ASP A 1 230 ? -4.677 17.894 28.273 1.00 91.81 230 ASP A CA 1
ATOM 1713 C C . ASP A 1 230 ? -4.172 17.370 26.920 1.00 91.81 230 ASP A C 1
ATOM 1715 O O . ASP A 1 230 ? -3.758 18.142 26.054 1.00 91.81 230 ASP A O 1
ATOM 1719 N N . ALA A 1 231 ? -4.300 16.058 26.686 1.00 91.31 231 ALA A N 1
ATOM 1720 C CA . ALA A 1 231 ? -3.899 15.437 25.426 1.00 91.31 231 ALA A CA 1
ATOM 1721 C C . ALA A 1 231 ? -4.707 15.963 24.225 1.00 91.31 231 ALA A C 1
ATOM 1723 O O . ALA A 1 231 ? -4.137 16.171 23.156 1.00 91.31 231 ALA A O 1
ATOM 1724 N N . LYS A 1 232 ? -6.005 16.262 24.391 1.00 89.62 232 LYS A N 1
ATOM 1725 C CA . LYS A 1 232 ? -6.794 16.919 23.331 1.00 89.62 232 LYS A CA 1
ATOM 1726 C C . LYS A 1 232 ? -6.274 18.300 22.995 1.00 89.62 232 LYS A C 1
ATOM 1728 O O . LYS A 1 232 ? -6.160 18.616 21.819 1.00 89.62 232 LYS A O 1
ATOM 1733 N N . THR A 1 233 ? -5.949 19.097 24.009 1.00 93.12 233 THR A N 1
ATOM 1734 C CA . THR A 1 233 ? -5.411 20.448 23.810 1.00 93.12 233 THR A CA 1
ATOM 1735 C C . THR A 1 233 ? -4.118 20.382 22.991 1.00 93.12 233 THR A C 1
ATOM 1737 O O . THR A 1 233 ? -3.968 21.107 22.010 1.00 93.12 233 THR A O 1
ATOM 1740 N N . LEU A 1 234 ? -3.231 19.436 23.322 1.00 94.81 234 LEU A N 1
ATOM 1741 C CA . LEU A 1 234 ? -2.005 19.173 22.560 1.00 94.81 234 LEU A CA 1
ATOM 1742 C C . LEU A 1 234 ? -2.314 18.694 21.125 1.00 94.81 234 LEU A C 1
ATOM 1744 O O . LEU A 1 234 ? -1.713 19.186 20.171 1.00 94.81 234 LEU A O 1
ATOM 1748 N N . ARG A 1 235 ? -3.299 17.803 20.934 1.00 91.56 235 ARG A N 1
ATOM 1749 C CA . ARG A 1 235 ? -3.723 17.343 19.597 1.00 91.56 235 ARG A CA 1
ATOM 1750 C C . ARG A 1 235 ? -4.297 18.474 18.738 1.00 91.56 235 ARG A C 1
ATOM 1752 O O . ARG A 1 235 ? -3.982 18.560 17.555 1.00 91.56 235 ARG A O 1
ATOM 1759 N N . GLU A 1 236 ? -5.118 19.349 19.313 1.00 91.56 236 GLU A N 1
ATOM 1760 C CA . GLU A 1 236 ? -5.691 20.504 18.614 1.00 91.56 236 GLU A CA 1
ATOM 1761 C C . GLU A 1 236 ? -4.612 21.494 18.160 1.00 91.56 236 GLU A C 1
ATOM 1763 O O . GLU A 1 236 ? -4.705 22.026 17.054 1.00 91.56 236 GLU A O 1
ATOM 1768 N N . GLU A 1 237 ? -3.575 21.733 18.969 1.00 95.06 237 GLU A N 1
ATOM 1769 C CA . GLU A 1 237 ? -2.423 22.540 18.546 1.00 95.06 237 GLU A CA 1
ATOM 1770 C C . GLU A 1 237 ? -1.577 21.826 17.480 1.00 95.06 237 GLU A C 1
ATOM 1772 O O . GLU A 1 237 ? -1.208 22.454 16.485 1.00 95.06 237 GLU A O 1
ATOM 1777 N N . ALA A 1 238 ? -1.346 20.513 17.601 1.00 95.25 238 ALA A N 1
ATOM 1778 C CA . ALA A 1 238 ? -0.651 19.732 16.573 1.00 95.25 238 ALA A CA 1
ATOM 1779 C C . ALA A 1 238 ? -1.355 19.834 15.207 1.00 95.25 238 ALA A C 1
ATOM 1781 O O . ALA A 1 238 ? -0.707 20.144 14.209 1.00 95.25 238 ALA A O 1
ATOM 1782 N N . ILE A 1 239 ? -2.686 19.689 15.165 1.00 91.56 239 ILE A N 1
ATOM 1783 C CA . ILE A 1 239 ? -3.494 19.824 13.939 1.00 91.56 239 ILE A CA 1
ATOM 1784 C C . ILE A 1 239 ? -3.359 21.228 13.315 1.00 91.56 239 ILE A C 1
ATOM 1786 O O . ILE A 1 239 ? -3.278 21.359 12.091 1.00 91.56 239 ILE A O 1
ATOM 1790 N N . LYS A 1 240 ? -3.286 22.296 14.125 1.00 94.06 240 LYS A N 1
ATOM 1791 C CA . LYS A 1 240 ? -3.075 23.672 13.626 1.00 94.06 240 LYS A CA 1
ATOM 1792 C C . LYS A 1 240 ? -1.682 23.851 13.016 1.00 94.06 240 LYS A C 1
ATOM 1794 O O . LYS A 1 240 ? -1.555 24.490 11.968 1.00 94.06 240 LYS A O 1
ATOM 1799 N N . ILE A 1 241 ? -0.646 23.299 13.654 1.00 96.81 241 ILE A N 1
ATOM 1800 C CA . ILE A 1 241 ? 0.733 23.334 13.143 1.00 96.81 241 ILE A CA 1
ATOM 1801 C C . ILE A 1 241 ? 0.822 22.540 11.833 1.00 96.81 241 ILE A C 1
ATOM 1803 O O . ILE A 1 241 ? 1.364 23.042 10.849 1.00 96.81 241 ILE A O 1
ATOM 1807 N N . GLU A 1 242 ? 0.231 21.346 11.795 1.00 95.31 242 GLU A N 1
ATOM 1808 C CA . GLU A 1 242 ? 0.184 20.459 10.633 1.00 95.31 242 GLU A CA 1
ATOM 1809 C C . GLU A 1 242 ? -0.496 21.115 9.423 1.00 95.31 242 GLU A C 1
ATOM 1811 O O . GLU A 1 242 ? 0.117 21.209 8.362 1.00 95.31 242 GLU A O 1
ATOM 1816 N N . GLY A 1 243 ? -1.700 21.678 9.583 1.00 91.31 243 GLY A N 1
ATOM 1817 C CA . GLY A 1 243 ? -2.395 22.372 8.489 1.00 91.31 243 GLY A CA 1
ATOM 1818 C C . GLY A 1 243 ? -1.661 23.627 7.989 1.00 91.31 243 GLY A C 1
ATOM 1819 O O . GLY A 1 243 ? -1.701 23.955 6.800 1.00 91.31 243 GLY A O 1
ATOM 1820 N N . SER A 1 244 ? -0.934 24.322 8.873 1.00 95.62 244 SER A N 1
ATOM 1821 C CA . SER A 1 244 ? -0.056 25.442 8.499 1.00 95.62 244 SER A CA 1
ATOM 1822 C C . SER A 1 244 ? 1.149 24.965 7.676 1.00 95.62 244 SER A C 1
ATOM 1824 O O . SER A 1 244 ? 1.464 25.545 6.631 1.00 95.62 244 SER A O 1
ATOM 1826 N N . LEU A 1 245 ? 1.789 23.874 8.106 1.00 95.31 245 LEU A N 1
ATOM 1827 C CA . LEU A 1 245 ? 2.907 23.235 7.415 1.00 95.31 245 LEU A CA 1
ATOM 1828 C C . LEU A 1 245 ? 2.486 22.690 6.04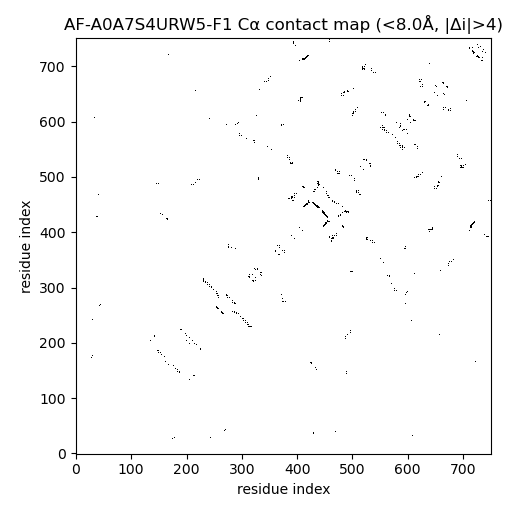1 1.00 95.31 245 LEU A C 1
ATOM 1830 O O . LEU A 1 245 ? 3.169 22.968 5.056 1.00 95.31 245 LEU A O 1
ATOM 1834 N N . GLU A 1 246 ? 1.348 21.996 5.946 1.00 91.81 246 GLU A N 1
ATOM 1835 C CA . GLU A 1 246 ? 0.779 21.489 4.689 1.00 91.81 246 GLU A CA 1
ATOM 1836 C C . GLU A 1 246 ? 0.519 22.637 3.699 1.00 91.81 246 GLU A C 1
ATOM 1838 O O . GLU A 1 246 ? 1.002 22.619 2.564 1.00 91.81 246 GLU A O 1
ATOM 1843 N N . SER A 1 247 ? -0.173 23.690 4.151 1.00 91.19 247 SER A N 1
ATOM 1844 C CA . SER A 1 247 ? -0.489 24.870 3.337 1.00 91.19 247 SER A CA 1
ATOM 1845 C C . SER A 1 247 ? 0.764 25.532 2.758 1.00 91.19 247 SER A C 1
ATOM 1847 O O . SER A 1 247 ? 0.805 25.864 1.569 1.00 91.19 247 SER A O 1
ATOM 1849 N N . LYS A 1 248 ? 1.822 25.672 3.566 1.00 95.31 248 LYS A N 1
ATOM 1850 C CA . LYS A 1 248 ? 3.121 26.189 3.118 1.00 95.31 248 LYS A CA 1
ATOM 1851 C C . LYS A 1 248 ? 3.840 25.216 2.184 1.00 95.31 248 LYS A C 1
ATOM 1853 O O . LYS A 1 248 ? 4.398 25.643 1.177 1.00 95.31 248 LYS A O 1
ATOM 1858 N N . ARG A 1 249 ? 3.814 23.911 2.475 1.00 92.88 249 ARG A N 1
ATOM 1859 C CA . ARG A 1 249 ? 4.469 22.872 1.667 1.00 92.88 249 ARG A CA 1
ATOM 1860 C C . ARG A 1 249 ? 3.871 22.763 0.267 1.00 92.88 249 ARG A C 1
ATOM 1862 O O . ARG A 1 249 ? 4.631 22.555 -0.680 1.00 92.88 249 ARG A O 1
ATOM 1869 N N . ASN A 1 250 ? 2.563 22.983 0.139 1.00 88.12 250 ASN A N 1
ATOM 1870 C CA . ASN A 1 250 ? 1.837 23.077 -1.131 1.00 88.12 250 ASN A CA 1
ATOM 1871 C C . ASN A 1 250 ? 2.170 24.353 -1.933 1.00 88.12 250 ASN A C 1
ATOM 1873 O O . ASN A 1 250 ? 1.947 24.391 -3.140 1.00 88.12 250 ASN A O 1
ATOM 1877 N N . GLN A 1 251 ? 2.726 25.382 -1.285 1.00 91.88 251 GLN A N 1
ATOM 1878 C CA . GLN A 1 251 ? 3.192 26.633 -1.905 1.00 91.88 251 GLN A CA 1
ATOM 1879 C C . GLN A 1 251 ? 4.719 26.674 -2.106 1.00 91.88 251 GLN A C 1
ATOM 1881 O O . GLN A 1 251 ? 5.250 27.658 -2.623 1.00 91.88 251 GLN A O 1
ATOM 1886 N N . MET A 1 252 ? 5.444 25.624 -1.703 1.00 93.25 252 MET A N 1
ATOM 1887 C CA . MET A 1 252 ? 6.893 25.532 -1.875 1.00 93.25 252 MET A CA 1
ATOM 1888 C C . MET A 1 252 ? 7.244 25.519 -3.368 1.00 93.25 252 MET A C 1
ATOM 1890 O O . MET A 1 252 ? 6.877 24.590 -4.089 1.00 93.25 252 MET A O 1
ATOM 1894 N N . ARG A 1 253 ? 8.024 26.511 -3.814 1.00 95.06 253 ARG A N 1
ATOM 1895 C CA . ARG A 1 253 ? 8.596 26.570 -5.168 1.00 95.06 253 ARG A CA 1
ATOM 1896 C C . ARG A 1 253 ? 9.715 25.531 -5.320 1.00 95.06 253 ARG A C 1
ATOM 1898 O O . ARG A 1 253 ? 10.898 25.858 -5.269 1.00 95.06 253 ARG A O 1
ATOM 1905 N N . LEU A 1 254 ? 9.322 24.269 -5.448 1.00 95.50 254 LEU A N 1
ATOM 1906 C CA . LEU A 1 254 ? 10.211 23.121 -5.591 1.00 95.50 254 LEU A CA 1
ATOM 1907 C C . LEU A 1 254 ? 10.713 22.996 -7.038 1.00 95.50 254 LEU A C 1
ATOM 1909 O O . LEU A 1 254 ? 9.972 23.227 -7.993 1.00 95.50 254 LEU A O 1
ATOM 1913 N N . GLY A 1 255 ? 11.982 22.641 -7.219 1.00 96.50 255 GLY A N 1
ATOM 1914 C CA . GLY A 1 255 ? 12.606 22.574 -8.536 1.00 96.50 255 GLY A CA 1
ATOM 1915 C C . GLY A 1 255 ? 14.104 22.321 -8.454 1.00 96.50 255 GLY A C 1
ATOM 1916 O O . GLY A 1 255 ? 14.614 21.972 -7.394 1.00 96.50 255 GLY A O 1
ATOM 1917 N N . ALA A 1 256 ? 14.795 22.490 -9.578 1.00 97.44 256 ALA A N 1
ATOM 1918 C CA . ALA A 1 256 ? 16.232 22.256 -9.704 1.00 97.44 256 ALA A CA 1
ATOM 1919 C C . ALA A 1 256 ? 16.904 23.328 -10.571 1.00 97.44 256 ALA A C 1
ATOM 1921 O O . ALA A 1 256 ? 16.344 23.732 -11.593 1.00 97.44 256 ALA A O 1
ATOM 1922 N N . GLU A 1 257 ? 18.121 23.741 -10.210 1.00 96.81 257 GLU A N 1
ATOM 1923 C CA . GLU A 1 257 ? 18.966 24.631 -11.022 1.00 96.81 257 GLU A CA 1
ATOM 1924 C C . GLU A 1 257 ? 19.667 23.831 -12.123 1.00 96.81 257 GLU A C 1
ATOM 1926 O O . GLU A 1 257 ? 20.748 23.272 -11.950 1.00 96.81 257 GLU A O 1
ATOM 1931 N N . VAL A 1 258 ? 19.007 23.711 -13.270 1.00 94.12 258 VAL A N 1
ATOM 1932 C CA . VAL A 1 258 ? 19.402 22.768 -14.317 1.00 94.12 258 VAL A CA 1
ATOM 1933 C C . VAL A 1 258 ? 20.434 23.410 -15.253 1.00 94.12 258 VAL A C 1
ATOM 1935 O O . VAL A 1 258 ? 20.157 24.481 -15.808 1.00 94.12 258 VAL A O 1
ATOM 1938 N N . PRO A 1 259 ? 21.578 22.749 -15.527 1.00 91.19 259 PRO A N 1
ATOM 1939 C CA . PRO A 1 259 ? 22.585 23.240 -16.466 1.00 91.19 259 PRO A CA 1
ATOM 1940 C C . PRO A 1 259 ? 21.985 23.681 -17.808 1.00 91.19 259 PRO A C 1
ATOM 1942 O O . PRO A 1 259 ? 21.180 22.980 -18.423 1.00 91.19 259 PRO A O 1
ATOM 1945 N N . GLY A 1 260 ? 22.327 24.897 -18.241 1.00 91.69 260 GLY A N 1
ATOM 1946 C CA . GLY A 1 260 ? 21.837 25.495 -19.490 1.00 91.69 260 GLY A CA 1
ATOM 1947 C C . GLY A 1 260 ? 20.343 25.860 -19.535 1.00 91.69 260 GLY A C 1
ATOM 1948 O O . GLY A 1 260 ? 19.914 26.451 -20.524 1.00 91.69 260 GLY A O 1
ATOM 1949 N N . LYS A 1 261 ? 19.549 25.547 -18.500 1.00 91.25 261 LYS A N 1
ATOM 1950 C CA . LYS A 1 261 ? 18.110 25.882 -18.413 1.00 91.25 261 LYS A CA 1
ATOM 1951 C C . LYS A 1 261 ? 17.761 26.795 -17.227 1.00 91.25 261 LYS A C 1
ATOM 1953 O O . LYS A 1 261 ? 16.705 27.421 -17.263 1.00 91.25 261 LYS A O 1
ATOM 1958 N N . GLY A 1 262 ? 18.636 26.895 -16.222 1.00 94.31 262 GLY A N 1
ATOM 1959 C CA . GLY A 1 262 ? 18.365 27.591 -14.959 1.00 94.31 262 GLY A CA 1
ATOM 1960 C C . GLY A 1 262 ? 17.318 26.855 -14.120 1.00 94.31 262 GLY A C 1
ATOM 1961 O O . GLY A 1 262 ? 17.074 25.665 -14.336 1.00 94.31 262 GLY A O 1
ATOM 1962 N N . PHE A 1 263 ? 16.682 27.560 -13.183 1.00 97.00 263 PHE A N 1
ATOM 1963 C CA . PHE A 1 263 ? 15.655 26.980 -12.322 1.00 97.00 263 PHE A CA 1
ATOM 1964 C C . PHE A 1 263 ? 14.470 26.416 -13.118 1.00 97.00 263 PHE A C 1
ATOM 1966 O O . PHE A 1 263 ? 13.692 27.160 -13.724 1.00 97.00 263 PHE A O 1
ATOM 1973 N N . VAL A 1 264 ? 14.281 25.099 -13.046 1.00 96.25 264 VAL A N 1
ATOM 1974 C CA . VAL A 1 264 ? 13.104 24.400 -13.570 1.00 96.25 264 VAL A CA 1
ATOM 1975 C C . VAL A 1 264 ? 12.249 23.932 -12.398 1.00 96.25 264 VAL A C 1
ATOM 1977 O O . VAL A 1 264 ? 12.681 23.102 -11.600 1.00 96.25 264 VAL A O 1
ATOM 1980 N N . GLU A 1 265 ? 11.025 24.451 -12.316 1.00 96.25 265 GLU A N 1
ATOM 1981 C CA . GLU A 1 265 ? 10.043 24.066 -11.300 1.00 96.25 265 GLU A CA 1
ATOM 1982 C C . GLU A 1 265 ? 9.531 22.639 -11.554 1.00 96.25 265 GLU A C 1
ATOM 1984 O O . GLU A 1 265 ? 9.103 22.302 -12.665 1.00 96.25 265 GLU A O 1
ATOM 1989 N N . LEU A 1 266 ? 9.619 21.786 -10.533 1.00 92.31 266 LEU A N 1
ATOM 1990 C CA . LEU A 1 266 ? 9.343 20.351 -10.601 1.00 92.31 266 LEU A CA 1
ATOM 1991 C C . LEU A 1 266 ? 8.735 19.874 -9.277 1.00 92.31 266 LEU A C 1
ATOM 1993 O O . LEU A 1 266 ? 9.191 20.244 -8.198 1.00 92.31 266 LEU A O 1
ATOM 1997 N N . SER A 1 267 ? 7.745 18.983 -9.351 1.00 90.69 267 SER A N 1
ATOM 1998 C CA . SER A 1 267 ? 7.286 18.239 -8.174 1.00 90.69 267 SER A CA 1
ATOM 1999 C C . SER A 1 267 ? 8.380 17.285 -7.674 1.00 90.69 267 SER A C 1
ATOM 2001 O O . SER A 1 267 ? 9.304 16.946 -8.415 1.00 90.69 267 SER A O 1
ATOM 2003 N N . SER A 1 268 ? 8.257 16.773 -6.446 1.00 89.69 268 SER A N 1
ATOM 2004 C CA . SER A 1 268 ? 9.162 15.732 -5.931 1.00 89.69 268 SER A CA 1
ATOM 2005 C C . SER A 1 268 ? 9.172 14.495 -6.841 1.00 89.69 268 SER A C 1
ATOM 2007 O O . SER A 1 268 ? 10.230 13.945 -7.136 1.00 89.69 268 SER A O 1
ATOM 2009 N N . VAL A 1 269 ? 8.013 14.107 -7.384 1.00 86.50 269 VAL A N 1
ATOM 2010 C CA . VAL A 1 269 ? 7.910 13.058 -8.411 1.00 86.50 269 VAL A CA 1
ATOM 2011 C C . VAL A 1 269 ? 8.717 13.432 -9.659 1.00 86.50 269 VAL A C 1
ATOM 2013 O O . VAL A 1 269 ? 9.522 12.622 -10.112 1.00 86.50 269 VAL A O 1
ATOM 2016 N N . GLY A 1 270 ? 8.578 14.662 -10.164 1.00 89.62 270 GLY A N 1
ATOM 2017 C CA . GLY A 1 270 ? 9.335 15.168 -11.314 1.00 89.62 270 GLY A CA 1
ATOM 2018 C C . GLY A 1 270 ? 10.853 15.184 -11.095 1.00 89.62 270 GLY A C 1
ATOM 2019 O O . GLY A 1 270 ? 11.595 14.794 -11.992 1.00 89.62 270 GLY A O 1
ATOM 2020 N N . LEU A 1 271 ? 11.315 15.556 -9.897 1.00 95.00 271 LEU A N 1
ATOM 2021 C CA . LEU A 1 271 ? 12.730 15.508 -9.508 1.00 95.00 271 LEU A CA 1
ATOM 2022 C C . LEU A 1 271 ? 13.265 14.066 -9.494 1.00 95.00 271 LEU A C 1
ATOM 2024 O O . LEU A 1 271 ? 14.272 13.791 -10.145 1.00 95.00 271 LEU A O 1
ATOM 2028 N N . ARG A 1 272 ? 12.572 13.123 -8.828 1.00 92.69 272 ARG A N 1
ATOM 2029 C CA . ARG A 1 272 ? 12.953 11.690 -8.824 1.00 92.69 272 ARG A CA 1
ATOM 2030 C C . ARG A 1 272 ? 12.963 11.093 -10.224 1.00 92.69 272 ARG A C 1
ATOM 2032 O O . ARG A 1 272 ? 13.866 10.338 -10.568 1.00 92.69 272 ARG A O 1
ATOM 2039 N N . MET A 1 273 ? 11.950 11.425 -11.019 1.00 90.19 273 MET A N 1
ATOM 2040 C CA . MET A 1 273 ? 11.824 10.957 -12.391 1.00 90.19 273 MET A CA 1
ATOM 2041 C C . MET A 1 273 ? 12.999 11.466 -13.230 1.00 90.19 273 MET A C 1
ATOM 2043 O O . MET A 1 273 ? 13.671 10.687 -13.899 1.00 90.19 273 MET A O 1
ATOM 2047 N N . ARG A 1 274 ? 13.340 12.752 -13.110 1.00 93.69 274 ARG A N 1
ATOM 2048 C CA . ARG A 1 274 ? 14.471 13.332 -13.830 1.00 93.69 274 ARG A CA 1
ATOM 2049 C C . ARG A 1 274 ? 15.824 12.759 -13.394 1.00 93.69 274 ARG A C 1
ATOM 2051 O O . ARG A 1 274 ? 16.634 12.446 -14.261 1.00 93.69 274 ARG A O 1
ATOM 2058 N N . MET A 1 275 ? 16.026 12.501 -12.099 1.00 95.44 275 MET A N 1
ATOM 2059 C CA . MET A 1 275 ? 17.176 11.725 -11.602 1.00 95.44 275 MET A CA 1
ATOM 2060 C C . MET A 1 275 ? 17.254 10.302 -12.177 1.00 95.44 275 MET A C 1
ATOM 2062 O O . MET A 1 275 ? 18.322 9.703 -12.153 1.00 95.44 275 MET A O 1
ATOM 2066 N N . ARG A 1 276 ? 16.152 9.739 -12.689 1.00 91.88 276 ARG A N 1
ATOM 2067 C CA . ARG A 1 276 ? 16.118 8.376 -13.232 1.00 91.88 276 ARG A CA 1
ATOM 2068 C C . ARG A 1 276 ? 16.368 8.285 -14.740 1.00 91.88 276 ARG A C 1
ATOM 2070 O O . ARG A 1 276 ? 16.731 7.208 -15.197 1.00 91.88 276 ARG A O 1
ATOM 2077 N N . THR A 1 277 ? 16.193 9.358 -15.515 1.00 90.94 277 THR A N 1
ATOM 2078 C CA . THR A 1 277 ? 16.327 9.292 -16.990 1.00 90.94 277 THR A CA 1
ATOM 2079 C C . THR A 1 277 ? 17.074 10.440 -17.656 1.00 90.94 277 THR A C 1
ATOM 2081 O O . THR A 1 277 ? 17.295 10.361 -18.861 1.00 90.94 277 THR A O 1
ATOM 2084 N N . ASP A 1 278 ? 17.437 11.519 -16.957 1.00 93.38 278 ASP A N 1
ATOM 2085 C CA . ASP A 1 278 ? 18.228 12.577 -17.598 1.00 93.38 278 ASP A CA 1
ATOM 2086 C C . ASP A 1 278 ? 19.669 12.078 -17.822 1.00 93.38 278 ASP A C 1
ATOM 2088 O O . ASP A 1 278 ? 20.322 11.687 -16.847 1.00 93.38 278 ASP A O 1
ATOM 2092 N N . PRO A 1 279 ? 20.180 12.044 -19.069 1.00 93.31 279 PRO A N 1
ATOM 2093 C CA . PRO A 1 279 ? 21.523 11.542 -19.346 1.00 93.31 279 PRO A CA 1
ATOM 2094 C C . PRO A 1 279 ? 22.626 12.435 -18.762 1.00 93.31 279 PRO A C 1
ATOM 2096 O O . PRO A 1 279 ? 23.710 11.931 -18.467 1.00 93.31 279 PRO A O 1
ATOM 2099 N N . ASP A 1 280 ? 22.360 13.726 -18.539 1.00 95.81 280 ASP A N 1
ATOM 2100 C CA . ASP A 1 280 ? 23.315 14.647 -17.921 1.00 95.81 280 ASP A CA 1
ATOM 2101 C C . ASP A 1 280 ? 23.373 14.454 -16.395 1.00 95.81 280 ASP A C 1
ATOM 2103 O O . ASP A 1 280 ? 22.411 14.731 -15.673 1.00 95.81 280 ASP A O 1
ATOM 2107 N N . GLU A 1 281 ? 24.529 14.018 -15.884 1.00 96.69 281 GLU A N 1
ATOM 2108 C CA . GLU A 1 281 ? 24.751 13.874 -14.443 1.00 96.69 281 GLU A CA 1
ATOM 2109 C C . GLU A 1 281 ? 24.577 15.191 -13.687 1.00 96.69 281 GLU A C 1
ATOM 2111 O O . GLU A 1 281 ? 24.028 15.187 -12.585 1.00 96.69 281 GLU A O 1
ATOM 2116 N N . ALA A 1 282 ? 24.988 16.324 -14.261 1.00 97.62 282 ALA A N 1
ATOM 2117 C CA . ALA A 1 282 ? 24.856 17.609 -13.589 1.00 97.62 282 ALA A CA 1
ATOM 2118 C C . ALA A 1 282 ? 23.373 17.996 -13.425 1.00 97.62 282 ALA A C 1
ATOM 2120 O O . ALA A 1 282 ? 22.980 18.500 -12.372 1.00 97.62 282 ALA A O 1
ATOM 2121 N N . ALA A 1 283 ? 22.520 17.666 -14.403 1.00 97.56 283 ALA A N 1
ATOM 2122 C CA . ALA A 1 283 ? 21.071 17.785 -14.270 1.00 97.56 283 ALA A CA 1
ATOM 2123 C C . ALA A 1 283 ? 20.484 16.818 -13.223 1.00 97.56 283 ALA A C 1
ATOM 2125 O O . ALA A 1 283 ? 19.591 17.224 -12.473 1.00 97.56 283 ALA A O 1
ATOM 2126 N N . ARG A 1 284 ? 20.979 15.572 -13.123 1.00 97.75 284 ARG A N 1
ATOM 2127 C CA . ARG A 1 284 ? 20.556 14.629 -12.067 1.00 97.75 284 ARG A CA 1
ATOM 2128 C C . ARG A 1 284 ? 20.950 15.132 -10.673 1.00 97.75 284 ARG A C 1
ATOM 2130 O O . ARG A 1 284 ? 20.098 15.177 -9.788 1.00 97.75 284 ARG A O 1
ATOM 2137 N N . LYS A 1 285 ? 22.194 15.584 -10.490 1.00 98.06 285 LYS A N 1
ATOM 2138 C CA . LYS A 1 285 ? 22.709 16.144 -9.229 1.00 98.06 285 LYS A CA 1
ATOM 2139 C C . LYS A 1 285 ? 21.924 17.382 -8.784 1.00 98.06 285 LYS A C 1
ATOM 2141 O O . LYS A 1 285 ? 21.501 17.440 -7.635 1.00 98.06 285 LYS A O 1
ATOM 2146 N N . ALA A 1 286 ? 21.616 18.300 -9.702 1.00 98.12 286 ALA A N 1
ATOM 2147 C CA . ALA A 1 286 ? 20.754 19.448 -9.410 1.00 98.12 286 ALA A CA 1
ATOM 2148 C C . ALA A 1 286 ? 19.332 19.035 -8.973 1.00 98.12 286 ALA A C 1
ATOM 2150 O O . ALA A 1 286 ? 18.713 19.701 -8.143 1.00 98.12 286 ALA A O 1
ATOM 2151 N N . CYS A 1 287 ? 18.796 17.926 -9.502 1.00 97.88 287 CYS A N 1
ATOM 2152 C CA . CYS A 1 287 ? 17.498 17.395 -9.070 1.00 97.88 287 CYS A CA 1
ATOM 2153 C C . CYS A 1 287 ? 17.547 16.738 -7.680 1.00 97.88 287 CYS A C 1
ATOM 2155 O O . CYS A 1 287 ? 16.552 16.786 -6.957 1.00 97.88 287 CYS A O 1
ATOM 2157 N N . PHE A 1 288 ? 18.689 16.166 -7.293 1.00 97.56 288 PHE A N 1
ATOM 2158 C CA . PHE A 1 288 ? 18.931 15.672 -5.936 1.00 97.56 288 PHE A CA 1
ATOM 2159 C C . PHE A 1 288 ? 19.043 16.821 -4.927 1.00 97.56 288 PHE A C 1
ATOM 2161 O O . PHE A 1 288 ? 18.349 16.809 -3.915 1.00 97.56 288 PHE A O 1
ATOM 2168 N N . GLU A 1 289 ? 19.815 17.862 -5.238 1.00 97.44 289 GLU A N 1
ATOM 2169 C CA . GLU A 1 289 ? 19.917 19.077 -4.411 1.00 97.44 289 GLU A CA 1
ATOM 2170 C C . GLU A 1 289 ? 18.542 19.751 -4.235 1.00 97.44 289 GLU A C 1
ATOM 2172 O O . GLU A 1 289 ? 18.149 20.115 -3.125 1.00 97.44 289 GLU A O 1
ATOM 2177 N N . GLY A 1 290 ? 17.752 19.816 -5.314 1.00 97.12 290 GLY A N 1
ATOM 2178 C CA . GLY A 1 290 ? 16.358 20.265 -5.277 1.00 97.12 290 GLY A CA 1
ATOM 2179 C C . GLY A 1 290 ? 15.444 19.409 -4.391 1.00 97.12 290 GLY A C 1
ATOM 2180 O O . GLY A 1 290 ? 14.510 19.933 -3.787 1.00 97.12 290 GLY A O 1
ATOM 2181 N N . MET A 1 291 ? 15.714 18.104 -4.266 1.00 96.12 291 MET A N 1
ATOM 2182 C CA . MET A 1 291 ? 15.003 17.215 -3.341 1.00 96.12 291 MET A CA 1
ATOM 2183 C C . MET A 1 291 ? 15.422 17.463 -1.884 1.00 96.12 291 MET A C 1
ATOM 2185 O O . MET A 1 291 ? 14.560 17.547 -1.009 1.00 96.12 291 MET A O 1
ATOM 2189 N N . GLN A 1 292 ? 16.724 17.618 -1.620 1.00 96.38 292 GLN A N 1
ATOM 2190 C CA . GLN A 1 292 ? 17.254 17.876 -0.274 1.00 96.38 292 GLN A CA 1
ATOM 2191 C C . GLN A 1 292 ? 16.704 19.174 0.337 1.00 96.38 292 GLN A C 1
ATOM 2193 O O . GLN A 1 292 ? 16.479 19.231 1.544 1.00 96.38 292 GLN A O 1
ATOM 2198 N N . ALA A 1 293 ? 16.386 20.182 -0.485 1.00 97.00 293 ALA A N 1
ATOM 2199 C CA . ALA A 1 293 ? 15.776 21.439 -0.042 1.00 97.00 293 ALA A CA 1
ATOM 2200 C C . ALA A 1 293 ? 14.426 21.281 0.700 1.00 97.00 293 ALA A C 1
ATOM 2202 O O . ALA A 1 293 ? 13.986 22.213 1.373 1.00 97.00 293 ALA A O 1
ATOM 2203 N N . ILE A 1 294 ? 13.757 20.123 0.603 1.00 97.19 294 ILE A N 1
ATOM 2204 C CA . ILE A 1 294 ? 12.496 19.855 1.314 1.00 97.19 294 ILE A CA 1
ATOM 2205 C C . ILE A 1 294 ? 12.711 19.766 2.830 1.00 97.19 294 ILE A C 1
ATOM 2207 O O . ILE A 1 294 ? 11.889 20.294 3.576 1.00 97.19 294 ILE A O 1
ATOM 2211 N N . GLY A 1 295 ? 13.802 19.141 3.283 1.00 96.81 295 GLY A N 1
ATOM 2212 C CA . GLY A 1 295 ? 14.074 18.916 4.706 1.00 96.81 295 GLY A CA 1
ATOM 2213 C C . GLY A 1 295 ? 14.182 20.217 5.512 1.00 96.81 295 GLY A C 1
ATOM 2214 O O . GLY A 1 295 ? 13.384 20.423 6.429 1.00 96.81 295 GLY A O 1
ATOM 2215 N N . PRO A 1 296 ? 15.102 21.135 5.154 1.00 98.00 296 PRO A N 1
ATOM 2216 C CA . PRO A 1 296 ? 15.196 22.448 5.789 1.00 98.00 296 PRO A CA 1
ATOM 2217 C C . PRO A 1 296 ? 13.867 23.207 5.739 1.00 98.00 296 PRO A C 1
ATOM 2219 O O . PRO A 1 296 ? 13.412 23.714 6.764 1.00 98.00 296 PRO A O 1
ATOM 2222 N N . PHE A 1 297 ? 13.179 23.184 4.589 1.00 98.25 297 PHE A N 1
ATOM 2223 C CA . PHE A 1 297 ? 11.892 23.856 4.428 1.00 98.25 297 PHE A CA 1
ATOM 2224 C C . PHE A 1 297 ? 10.834 23.362 5.426 1.00 98.25 297 PHE A C 1
ATOM 2226 O O . PHE A 1 297 ? 10.142 24.191 6.014 1.00 98.25 297 PHE A O 1
ATOM 2233 N N . VAL A 1 298 ? 10.672 22.048 5.641 1.00 97.69 298 VAL A N 1
ATOM 2234 C CA . VAL A 1 298 ? 9.651 21.550 6.587 1.00 97.69 298 VAL A CA 1
ATOM 2235 C C . VAL A 1 298 ? 10.027 21.839 8.041 1.00 97.69 298 VAL A C 1
ATOM 2237 O O . VAL A 1 298 ? 9.159 22.242 8.821 1.00 97.69 298 VAL A O 1
ATOM 2240 N N . CYS A 1 299 ? 11.314 21.733 8.390 1.00 98.06 299 CYS A N 1
ATOM 2241 C CA . CYS A 1 299 ? 11.826 22.084 9.714 1.00 98.06 299 CYS A CA 1
ATOM 2242 C C . CYS A 1 299 ? 11.572 23.561 10.059 1.00 98.06 299 CYS A C 1
ATOM 2244 O O . CYS A 1 299 ? 11.014 23.852 11.117 1.00 98.06 299 CYS A O 1
ATOM 2246 N N . GLU A 1 300 ? 11.886 24.484 9.144 1.00 97.38 300 GLU A N 1
ATOM 2247 C CA . GLU A 1 300 ? 11.645 25.929 9.294 1.00 97.38 300 GLU A CA 1
ATOM 2248 C C . GLU A 1 300 ? 10.155 26.301 9.383 1.00 97.38 300 GLU A C 1
ATOM 2250 O O . GLU A 1 300 ? 9.804 27.372 9.880 1.00 97.38 300 GLU A O 1
ATOM 2255 N N . ASN A 1 301 ? 9.259 25.440 8.890 1.00 97.38 301 ASN A N 1
ATOM 2256 C CA . ASN A 1 301 ? 7.849 25.778 8.704 1.00 97.38 301 ASN A CA 1
ATOM 2257 C C . ASN A 1 301 ? 6.863 25.078 9.641 1.00 97.38 301 ASN A C 1
ATOM 2259 O O . ASN A 1 301 ? 5.659 25.285 9.481 1.00 97.38 301 ASN A O 1
ATOM 2263 N N . GLY A 1 302 ? 7.361 24.367 10.655 1.00 96.81 302 GLY A N 1
ATOM 2264 C CA . GLY A 1 302 ? 6.564 23.887 11.789 1.00 96.81 302 GLY A CA 1
ATOM 2265 C C . GLY A 1 302 ? 6.847 22.448 12.214 1.00 96.81 302 GLY A C 1
ATOM 2266 O O . GLY A 1 302 ? 6.383 22.049 13.278 1.00 96.81 302 GLY A O 1
ATOM 2267 N N . PHE A 1 303 ? 7.618 21.676 11.439 1.00 98.00 303 PHE A N 1
ATOM 2268 C CA . PHE A 1 303 ? 7.820 20.250 11.719 1.00 98.00 303 PHE A CA 1
ATOM 2269 C C . PHE A 1 303 ? 8.480 19.987 13.085 1.00 98.00 303 PHE A C 1
ATOM 2271 O O . PHE A 1 303 ? 8.065 19.079 13.797 1.00 98.00 303 PHE A O 1
ATOM 2278 N N . VAL A 1 304 ? 9.427 20.838 13.500 1.00 98.50 304 VAL A N 1
ATOM 2279 C CA . VAL A 1 304 ? 10.084 20.765 14.821 1.00 98.50 304 VAL A CA 1
ATOM 2280 C C . VAL A 1 304 ? 9.061 20.815 15.966 1.00 98.50 304 VAL A C 1
ATOM 2282 O O . VAL A 1 304 ? 9.069 19.962 16.851 1.00 98.50 304 VAL A O 1
ATOM 2285 N N . GLU A 1 305 ? 8.149 21.788 15.937 1.00 98.31 305 GLU A N 1
ATOM 2286 C CA . GLU A 1 305 ? 7.147 21.972 16.994 1.00 98.31 305 GLU A CA 1
ATOM 2287 C C . GLU A 1 305 ? 6.019 20.935 16.905 1.00 98.31 305 GLU A C 1
ATOM 2289 O O . GLU A 1 305 ? 5.491 20.508 17.930 1.00 98.31 305 GLU A O 1
ATOM 2294 N N . LEU A 1 306 ? 5.701 20.457 15.697 1.00 98.19 306 LEU A N 1
ATOM 2295 C CA . LEU A 1 306 ? 4.759 19.360 15.475 1.00 98.19 306 LEU A CA 1
ATOM 2296 C C . LEU A 1 306 ? 5.240 18.053 16.126 1.00 98.19 306 LEU A C 1
ATOM 2298 O O . LEU A 1 306 ? 4.458 17.389 16.805 1.00 98.19 306 LEU A O 1
ATOM 2302 N N . VAL A 1 307 ? 6.527 17.714 15.977 1.00 98.25 307 VAL A N 1
ATOM 2303 C CA . VAL A 1 307 ? 7.147 16.539 16.618 1.00 98.25 307 VAL A CA 1
ATOM 2304 C C . VAL A 1 307 ? 7.069 16.643 18.143 1.00 98.25 307 VAL A C 1
ATOM 2306 O O . VAL A 1 307 ? 6.626 15.693 18.791 1.00 98.25 307 VAL A O 1
ATOM 2309 N N . LYS A 1 308 ? 7.421 17.800 18.725 1.00 98.31 308 LYS A N 1
ATOM 2310 C CA . LYS A 1 308 ? 7.323 18.033 20.179 1.00 98.31 308 LYS A CA 1
ATOM 2311 C C . LYS A 1 308 ? 5.890 17.874 20.681 1.00 98.31 308 LYS A C 1
ATOM 2313 O O . LYS A 1 308 ? 5.651 17.093 21.597 1.00 98.31 308 LYS A O 1
ATOM 2318 N N . MET A 1 309 ? 4.934 18.547 20.039 1.00 97.69 309 MET A N 1
ATOM 2319 C CA . MET A 1 309 ? 3.520 18.532 20.424 1.00 97.69 309 MET A CA 1
ATOM 2320 C C . MET A 1 309 ? 2.925 17.114 20.383 1.00 97.69 309 MET A C 1
ATOM 2322 O O . MET A 1 309 ? 2.259 16.683 21.325 1.00 97.69 309 MET A O 1
ATOM 2326 N N . ARG A 1 310 ? 3.231 16.349 19.325 1.00 97.44 310 ARG A N 1
ATOM 2327 C CA . ARG A 1 310 ? 2.868 14.927 19.197 1.00 97.44 310 ARG A CA 1
ATOM 2328 C C . ARG A 1 310 ? 3.476 14.069 20.313 1.00 97.44 310 ARG A C 1
ATOM 2330 O O . ARG A 1 310 ? 2.777 13.237 20.891 1.00 97.44 310 ARG A O 1
ATOM 2337 N N . ASN A 1 311 ? 4.749 14.284 20.650 1.00 97.69 311 ASN A N 1
ATOM 2338 C CA . ASN A 1 311 ? 5.433 13.513 21.690 1.00 97.69 311 ASN A CA 1
ATOM 2339 C C . ASN A 1 311 ? 4.899 13.834 23.101 1.00 97.69 311 ASN A C 1
ATOM 2341 O O . ASN A 1 311 ? 4.655 12.929 23.897 1.00 97.69 311 ASN A O 1
ATOM 2345 N N . GLN A 1 312 ? 4.634 15.113 23.389 1.00 97.06 312 GLN A N 1
ATOM 2346 C CA . GLN A 1 312 ? 3.972 15.558 24.621 1.00 97.06 312 GLN A CA 1
ATOM 2347 C C . GLN A 1 312 ? 2.567 14.953 24.756 1.00 97.06 312 GLN A C 1
ATOM 2349 O O . GLN A 1 312 ? 2.225 14.443 25.822 1.00 97.06 312 GLN A O 1
ATOM 2354 N N . MET A 1 313 ? 1.775 14.950 23.675 1.00 96.06 313 MET A N 1
ATOM 2355 C CA . MET A 1 313 ? 0.435 14.350 23.647 1.00 96.06 313 MET A CA 1
ATOM 2356 C C . MET A 1 313 ? 0.471 12.863 24.021 1.00 96.06 313 MET A C 1
ATOM 2358 O O . MET A 1 313 ? -0.306 12.422 24.866 1.00 96.06 313 MET A O 1
ATOM 2362 N N . ALA A 1 314 ? 1.379 12.091 23.422 1.00 95.94 314 ALA A N 1
ATOM 2363 C CA . ALA A 1 314 ? 1.497 10.660 23.687 1.00 95.94 314 ALA A CA 1
ATOM 2364 C C . ALA A 1 314 ? 1.949 10.362 25.127 1.00 95.94 314 ALA A C 1
ATOM 2366 O O . ALA A 1 314 ? 1.357 9.512 25.797 1.00 95.94 314 ALA A O 1
ATOM 2367 N N . LYS A 1 315 ? 2.916 11.128 25.649 1.00 95.69 315 LYS A N 1
ATOM 2368 C CA . LYS A 1 315 ? 3.369 11.027 27.047 1.00 95.69 315 LYS A CA 1
ATOM 2369 C C . LYS A 1 315 ? 2.261 11.396 28.042 1.00 95.69 315 LYS A C 1
ATOM 2371 O O . LYS A 1 315 ? 2.097 10.716 29.051 1.00 95.69 315 LYS A O 1
ATOM 2376 N N . ALA A 1 316 ? 1.429 12.395 27.731 1.00 94.88 316 ALA A N 1
ATOM 2377 C CA . ALA A 1 316 ? 0.243 12.753 28.522 1.00 94.88 316 ALA A CA 1
ATOM 2378 C C . ALA A 1 316 ? -0.868 11.678 28.508 1.00 94.88 316 ALA A C 1
ATOM 2380 O O . ALA A 1 316 ? -1.763 11.705 29.354 1.00 94.88 316 ALA A O 1
ATOM 2381 N N . LEU A 1 317 ? -0.813 10.730 27.566 1.00 93.12 317 LEU A N 1
ATOM 2382 C CA . LEU A 1 317 ? -1.686 9.553 27.491 1.00 93.12 317 LEU A CA 1
ATOM 2383 C C . LEU A 1 317 ? -1.050 8.287 28.101 1.00 93.12 317 LEU A C 1
ATOM 2385 O O . LEU A 1 317 ? -1.702 7.247 28.132 1.00 93.12 317 LEU A O 1
ATOM 2389 N N . GLY A 1 318 ? 0.186 8.370 28.607 1.00 94.31 318 GLY A N 1
ATOM 2390 C CA . GLY A 1 318 ? 0.890 7.266 29.270 1.00 94.31 318 GLY A CA 1
ATOM 2391 C C . GLY A 1 318 ? 1.741 6.371 28.361 1.00 94.31 318 GLY A C 1
ATOM 2392 O O . GLY A 1 318 ? 2.254 5.364 28.844 1.00 94.31 318 GLY A O 1
ATOM 2393 N N . TYR A 1 319 ? 1.914 6.723 27.083 1.00 96.31 319 TYR A N 1
ATOM 2394 C CA . TYR A 1 319 ? 2.814 6.020 26.158 1.00 96.31 319 TYR A CA 1
ATOM 2395 C C . TYR A 1 319 ? 4.258 6.514 26.311 1.00 96.31 319 TYR A C 1
ATOM 2397 O O . TYR A 1 319 ? 4.492 7.624 26.797 1.00 96.31 319 TYR A O 1
ATOM 2405 N N . ALA A 1 320 ? 5.232 5.713 25.868 1.00 97.56 320 ALA A N 1
ATOM 2406 C CA . ALA A 1 320 ? 6.645 6.104 25.927 1.00 97.56 320 ALA A CA 1
ATOM 2407 C C . ALA A 1 320 ? 6.937 7.353 25.069 1.00 97.56 320 ALA A C 1
ATOM 2409 O O . ALA A 1 320 ? 7.633 8.278 25.501 1.00 97.56 320 ALA A O 1
ATOM 2410 N N . ASP A 1 321 ? 6.368 7.375 23.864 1.00 98.19 321 ASP A N 1
ATOM 2411 C CA . ASP A 1 321 ? 6.458 8.447 22.878 1.00 98.19 321 ASP A CA 1
ATOM 2412 C C . ASP A 1 321 ? 5.319 8.331 21.843 1.00 98.19 321 ASP A C 1
ATOM 2414 O O . ASP A 1 321 ? 4.449 7.457 21.933 1.00 98.19 321 ASP A O 1
ATOM 2418 N N . PHE A 1 322 ? 5.299 9.230 20.855 1.00 97.62 322 PHE A N 1
ATOM 2419 C CA . PHE A 1 322 ? 4.278 9.234 19.800 1.00 97.62 322 PHE A CA 1
ATOM 2420 C C . PHE A 1 322 ? 4.307 7.998 18.891 1.00 97.62 322 PHE A C 1
ATOM 2422 O O . PHE A 1 322 ? 3.253 7.581 18.407 1.00 97.62 322 PHE A O 1
ATOM 2429 N N . TYR A 1 323 ? 5.476 7.388 18.684 1.00 97.88 323 TYR A N 1
ATOM 2430 C CA . TYR A 1 323 ? 5.591 6.177 17.879 1.00 97.88 323 TYR A CA 1
ATOM 2431 C C . TYR A 1 323 ? 4.884 5.018 18.592 1.00 97.88 323 TYR A C 1
ATOM 2433 O O . TYR A 1 323 ? 4.054 4.333 17.998 1.00 97.88 323 TYR A O 1
ATOM 2441 N N . ASP A 1 324 ? 5.144 4.846 19.888 1.00 97.94 324 ASP A N 1
ATOM 2442 C CA . ASP A 1 324 ? 4.505 3.818 20.715 1.00 97.94 324 ASP A CA 1
ATOM 2443 C C . ASP A 1 324 ? 2.979 3.972 20.806 1.00 97.94 324 ASP A C 1
ATOM 2445 O O . ASP A 1 324 ? 2.246 2.987 20.672 1.00 97.94 324 ASP A O 1
ATOM 2449 N N . TYR A 1 325 ? 2.486 5.212 20.902 1.00 95.00 325 TYR A N 1
ATOM 2450 C CA . TYR A 1 325 ? 1.060 5.517 20.758 1.00 95.00 325 TYR A CA 1
ATOM 2451 C C . TYR A 1 325 ? 0.496 5.038 19.410 1.00 95.00 325 TYR A C 1
ATOM 2453 O O . TYR A 1 325 ? -0.506 4.319 19.380 1.00 95.00 325 TYR A O 1
ATOM 2461 N N . LYS A 1 326 ? 1.137 5.395 18.290 1.00 93.56 326 LYS A N 1
ATOM 2462 C CA . LYS A 1 326 ? 0.653 5.062 16.940 1.00 93.56 326 LYS A CA 1
ATOM 2463 C C . LYS A 1 326 ? 0.637 3.554 16.667 1.00 93.56 326 LYS A C 1
ATOM 2465 O O . LYS A 1 326 ? -0.380 3.056 16.183 1.00 93.56 326 LYS A O 1
ATOM 2470 N N . VAL A 1 327 ? 1.702 2.824 17.015 1.00 94.56 327 VAL A N 1
ATOM 2471 C CA . VAL A 1 327 ? 1.773 1.361 16.811 1.00 94.56 327 VAL A CA 1
ATOM 2472 C C . VAL A 1 327 ? 0.751 0.643 17.689 1.00 94.56 327 VAL A C 1
ATOM 2474 O O . VAL A 1 327 ? 0.010 -0.197 17.184 1.00 94.56 327 VAL A O 1
ATOM 2477 N N . THR A 1 328 ? 0.626 1.022 18.966 1.00 92.69 328 THR A N 1
ATOM 2478 C CA . THR A 1 328 ? -0.332 0.376 19.879 1.00 92.69 328 THR A CA 1
ATOM 2479 C C . THR A 1 328 ? -1.775 0.528 19.390 1.00 92.69 328 THR A C 1
ATOM 2481 O O . THR A 1 328 ? -2.550 -0.426 19.456 1.00 92.69 328 THR A O 1
ATOM 2484 N N . GLN A 1 329 ? -2.134 1.701 18.858 1.00 88.38 329 GLN A N 1
ATOM 2485 C CA . GLN A 1 329 ? -3.477 1.979 18.339 1.00 88.38 329 GLN A CA 1
ATOM 2486 C C . GLN A 1 329 ? -3.785 1.260 17.015 1.00 88.38 329 GLN A C 1
ATOM 2488 O O . GLN A 1 329 ? -4.892 0.747 16.850 1.00 88.38 329 GLN A O 1
ATOM 2493 N N . ALA A 1 330 ? -2.835 1.217 16.075 1.00 86.31 330 ALA A N 1
ATOM 2494 C CA . ALA A 1 330 ? -3.049 0.606 14.760 1.00 86.31 330 ALA A CA 1
ATOM 2495 C C . ALA A 1 330 ? -2.841 -0.919 14.769 1.00 86.31 330 ALA A C 1
ATOM 2497 O O . ALA A 1 330 ? -3.695 -1.677 14.315 1.00 86.31 330 ALA A O 1
ATOM 2498 N N . GLU A 1 331 ? -1.714 -1.383 15.306 1.00 91.56 331 GLU A N 1
ATOM 2499 C CA . GLU A 1 331 ? -1.265 -2.774 15.181 1.00 91.56 331 GLU A CA 1
ATOM 2500 C C . GLU A 1 331 ? -1.733 -3.676 16.334 1.00 91.56 331 GLU A C 1
ATOM 2502 O O . GLU A 1 331 ? -1.798 -4.898 16.186 1.00 91.56 331 GLU A O 1
ATOM 2507 N N . GLY A 1 332 ? -2.077 -3.088 17.486 1.00 89.50 332 GLY A N 1
ATOM 2508 C CA . GLY A 1 332 ? -2.469 -3.817 18.697 1.00 89.50 332 GLY A CA 1
ATOM 2509 C C . GLY A 1 332 ? -1.299 -4.368 19.526 1.00 89.50 332 GLY A C 1
ATOM 2510 O O . GLY A 1 332 ? -1.524 -5.166 20.434 1.00 89.50 332 GLY A O 1
ATOM 2511 N N . PHE A 1 333 ? -0.063 -3.945 19.242 1.00 92.94 333 PHE A N 1
ATOM 2512 C CA . PHE A 1 333 ? 1.140 -4.231 20.035 1.00 92.94 333 PHE A CA 1
ATOM 2513 C C . PHE A 1 333 ? 2.030 -2.981 20.148 1.00 92.94 333 PHE A C 1
ATOM 2515 O O . PHE A 1 333 ? 1.879 -2.047 19.370 1.00 92.94 333 PHE A O 1
ATOM 2522 N N . GLY A 1 334 ? 2.932 -2.940 21.133 1.00 94.50 334 GLY A N 1
ATOM 2523 C CA . GLY A 1 334 ? 3.774 -1.764 21.407 1.00 94.50 334 GLY A CA 1
ATOM 2524 C C . GLY A 1 334 ? 5.014 -1.638 20.513 1.00 94.50 334 GLY A C 1
ATOM 2525 O O . GLY A 1 334 ? 5.431 -2.598 19.854 1.00 94.50 334 GLY A O 1
ATOM 2526 N N . LYS A 1 335 ? 5.652 -0.460 20.548 1.00 97.25 335 LYS A N 1
ATOM 2527 C CA . LYS A 1 335 ? 6.854 -0.120 19.756 1.00 97.25 335 LYS A CA 1
ATOM 2528 C C . LYS A 1 335 ? 7.997 -1.126 19.921 1.00 97.25 335 LYS A C 1
ATOM 2530 O O . LYS A 1 335 ? 8.643 -1.481 18.939 1.00 97.25 335 LYS A O 1
ATOM 2535 N N . ASP A 1 336 ? 8.239 -1.609 21.136 1.00 97.44 336 ASP A N 1
ATOM 2536 C CA . ASP A 1 336 ? 9.361 -2.516 21.411 1.00 97.44 336 ASP A CA 1
ATOM 2537 C C . ASP A 1 336 ? 9.221 -3.841 20.646 1.00 97.44 336 ASP A C 1
ATOM 2539 O O . ASP A 1 336 ? 10.179 -4.312 20.034 1.00 97.44 336 ASP A O 1
ATOM 2543 N N . ARG A 1 337 ? 8.001 -4.398 20.584 1.00 97.12 337 ARG A N 1
ATOM 2544 C CA . ARG A 1 337 ? 7.722 -5.623 19.820 1.00 97.12 337 ARG A CA 1
ATOM 2545 C C . ARG A 1 337 ? 7.824 -5.398 18.310 1.00 97.12 337 ARG A C 1
ATOM 2547 O O . ARG A 1 337 ? 8.226 -6.311 17.593 1.00 97.12 337 ARG A O 1
ATOM 2554 N N . LEU A 1 338 ? 7.486 -4.201 17.825 1.00 98.00 338 LEU A N 1
ATOM 2555 C CA . LEU A 1 338 ? 7.695 -3.847 16.422 1.00 98.00 338 LEU A CA 1
ATOM 2556 C C . LEU A 1 338 ? 9.183 -3.891 16.064 1.00 98.00 338 LEU A C 1
ATOM 2558 O O . LEU A 1 338 ? 9.557 -4.534 15.086 1.00 98.00 338 LEU A O 1
ATOM 2562 N N . PHE A 1 339 ? 10.029 -3.221 16.847 1.00 98.06 339 PHE A N 1
ATOM 2563 C CA . PHE A 1 339 ? 11.452 -3.143 16.526 1.00 98.06 339 PHE A CA 1
ATOM 2564 C C . PHE A 1 339 ? 12.208 -4.440 16.802 1.00 98.06 339 PHE A C 1
ATOM 2566 O O . PHE A 1 339 ? 13.133 -4.724 16.058 1.00 98.06 339 PHE A O 1
ATOM 2573 N N . GLU A 1 340 ? 11.751 -5.295 17.722 1.00 97.19 340 GLU A N 1
ATOM 2574 C CA . GLU A 1 340 ? 12.230 -6.683 17.812 1.00 97.19 340 GLU A CA 1
ATOM 2575 C C . GLU A 1 340 ? 12.058 -7.434 16.475 1.00 97.19 340 GLU A C 1
ATOM 2577 O O . GLU A 1 340 ? 12.970 -8.125 16.029 1.00 97.19 340 GLU A O 1
ATOM 2582 N N . ILE A 1 341 ? 10.912 -7.266 15.801 1.00 97.62 341 ILE A N 1
ATOM 2583 C CA . ILE A 1 341 ? 10.644 -7.879 14.490 1.00 97.62 341 ILE A CA 1
ATOM 2584 C C . ILE A 1 341 ? 11.501 -7.216 13.401 1.00 97.62 341 ILE A C 1
ATOM 2586 O O . ILE A 1 341 ? 12.190 -7.914 12.653 1.00 97.62 341 ILE A O 1
ATOM 2590 N N . LEU A 1 342 ? 11.496 -5.881 13.317 1.00 98.38 342 LEU A N 1
ATOM 2591 C CA . LEU A 1 342 ? 12.226 -5.144 12.277 1.00 98.38 342 LEU A CA 1
ATOM 2592 C C . LEU A 1 342 ? 13.753 -5.292 12.393 1.00 98.38 342 LEU A C 1
ATOM 2594 O O . LEU A 1 342 ? 14.420 -5.367 11.362 1.00 98.38 342 LEU A O 1
ATOM 2598 N N . ASP A 1 343 ? 14.304 -5.419 13.604 1.00 97.44 343 ASP A N 1
ATOM 2599 C CA . ASP A 1 343 ? 15.737 -5.636 13.836 1.00 97.44 343 ASP A CA 1
ATOM 2600 C C . ASP A 1 343 ? 16.222 -6.966 13.237 1.00 97.44 343 ASP A C 1
ATOM 2602 O O . ASP A 1 343 ? 17.364 -7.030 12.782 1.00 97.44 343 ASP A O 1
ATOM 2606 N N . THR A 1 344 ? 15.379 -8.008 13.167 1.00 95.56 344 THR A N 1
ATOM 2607 C CA . THR A 1 344 ? 15.754 -9.269 12.491 1.00 95.56 344 THR A CA 1
ATOM 2608 C C . THR A 1 344 ? 15.949 -9.067 10.989 1.00 95.56 344 THR A C 1
ATOM 2610 O O . THR A 1 344 ? 16.962 -9.496 10.434 1.00 95.56 344 THR A O 1
ATOM 2613 N N . LEU A 1 345 ? 15.029 -8.344 10.341 1.00 97.81 345 LEU A N 1
ATOM 2614 C CA . LEU A 1 345 ? 15.102 -8.024 8.916 1.00 97.81 345 LEU A CA 1
ATOM 2615 C C . LEU A 1 345 ? 16.245 -7.044 8.620 1.00 97.81 345 LEU A C 1
ATOM 2617 O O . LEU A 1 345 ? 16.959 -7.200 7.632 1.00 97.81 345 LEU A O 1
ATOM 2621 N N . GLU A 1 346 ? 16.453 -6.040 9.475 1.00 98.12 346 GLU A N 1
ATOM 2622 C CA . GLU A 1 346 ? 17.562 -5.098 9.334 1.00 98.12 346 GLU A CA 1
ATOM 2623 C C . GLU A 1 346 ? 18.904 -5.829 9.451 1.00 98.12 346 GLU A C 1
ATOM 2625 O O . GLU A 1 346 ? 19.749 -5.692 8.573 1.00 98.12 346 GLU A O 1
ATOM 2630 N N . GLN A 1 347 ? 19.110 -6.660 10.471 1.00 97.31 347 GLN A N 1
ATOM 2631 C CA . GLN A 1 347 ? 20.374 -7.381 10.639 1.00 97.31 347 GLN A CA 1
ATOM 2632 C C . GLN A 1 347 ? 20.607 -8.400 9.517 1.00 97.31 347 GLN A C 1
ATOM 2634 O O . GLN A 1 347 ? 21.696 -8.425 8.939 1.00 97.31 347 GLN A O 1
ATOM 2639 N N . GLY A 1 348 ? 19.578 -9.174 9.158 1.00 97.25 348 GLY A N 1
ATOM 2640 C CA . GLY A 1 348 ? 19.630 -10.207 8.120 1.00 97.25 348 GLY A CA 1
ATOM 2641 C C . GLY A 1 348 ? 19.792 -9.695 6.686 1.00 97.25 348 GLY A C 1
ATOM 2642 O O . GLY A 1 348 ? 19.906 -10.509 5.780 1.00 97.25 348 GLY A O 1
ATOM 2643 N N . THR A 1 349 ? 19.802 -8.375 6.457 1.00 98.19 349 THR A N 1
ATOM 2644 C CA . THR A 1 349 ? 19.921 -7.769 5.112 1.00 98.19 349 THR A CA 1
ATOM 2645 C C . THR A 1 349 ? 21.170 -6.904 4.920 1.00 98.19 349 THR A C 1
ATOM 2647 O O . THR A 1 349 ? 21.373 -6.339 3.841 1.00 98.19 349 THR A O 1
ATOM 2650 N N . ARG A 1 350 ? 22.029 -6.781 5.945 1.00 97.69 350 ARG A N 1
ATOM 2651 C CA . ARG A 1 350 ? 23.248 -5.950 5.879 1.00 97.69 350 ARG A CA 1
ATOM 2652 C C . ARG A 1 350 ? 24.275 -6.491 4.888 1.00 97.69 350 ARG A C 1
ATOM 2654 O O . ARG A 1 350 ? 24.876 -5.712 4.154 1.00 97.69 350 ARG A O 1
ATOM 2661 N N . GLU A 1 351 ? 24.481 -7.807 4.845 1.00 97.44 351 GLU A N 1
ATOM 2662 C CA . GLU A 1 351 ? 25.460 -8.398 3.925 1.00 97.44 351 GLU A CA 1
ATOM 2663 C C . GLU A 1 351 ? 24.985 -8.292 2.470 1.00 97.44 351 GLU A C 1
ATOM 2665 O O . GLU A 1 351 ? 25.759 -7.970 1.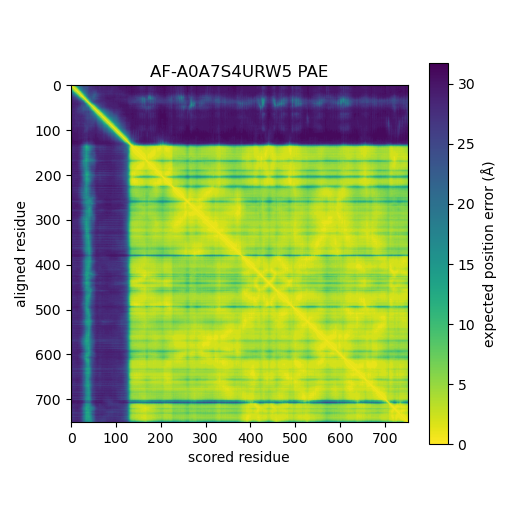576 1.00 97.44 351 GLU A O 1
ATOM 2670 N N . GLN A 1 352 ? 23.691 -8.488 2.243 1.00 97.81 352 GLN A N 1
ATOM 2671 C CA . GLN A 1 352 ? 23.017 -8.403 0.954 1.00 97.81 352 GLN A CA 1
ATOM 2672 C C . GLN A 1 352 ? 23.114 -6.973 0.404 1.00 97.81 352 GLN A C 1
ATOM 2674 O O . GLN A 1 352 ? 23.419 -6.795 -0.772 1.00 97.81 352 GLN A O 1
ATOM 2679 N N . LEU A 1 353 ? 22.950 -5.955 1.260 1.00 98.12 353 LEU A N 1
ATOM 2680 C CA . LEU A 1 353 ? 23.167 -4.546 0.917 1.00 98.12 353 LEU A CA 1
ATOM 2681 C C . LEU A 1 353 ? 24.608 -4.272 0.457 1.00 98.12 353 LEU A C 1
ATOM 2683 O O . LEU A 1 353 ? 24.802 -3.649 -0.587 1.00 98.12 353 LEU A O 1
ATOM 2687 N N . GLU A 1 354 ? 25.618 -4.752 1.187 1.00 97.75 354 GLU A N 1
ATOM 2688 C CA . GLU A 1 354 ? 27.018 -4.554 0.786 1.00 97.75 354 GLU A CA 1
ATOM 2689 C C . GLU A 1 354 ? 27.392 -5.375 -0.460 1.00 97.75 354 GLU A C 1
ATOM 2691 O O . GLU A 1 354 ? 28.063 -4.848 -1.345 1.00 97.75 354 GLU A O 1
ATOM 2696 N N . ARG A 1 355 ? 26.891 -6.610 -0.612 1.00 97.50 355 ARG A N 1
ATOM 2697 C CA . ARG A 1 355 ? 27.030 -7.405 -1.850 1.00 97.50 355 ARG A CA 1
ATOM 2698 C C . ARG A 1 355 ? 26.432 -6.664 -3.054 1.00 97.50 355 ARG A C 1
ATOM 2700 O O . ARG A 1 355 ? 27.095 -6.551 -4.082 1.00 97.50 355 ARG A O 1
ATOM 2707 N N . ALA A 1 356 ? 25.226 -6.106 -2.918 1.00 97.38 356 ALA A N 1
ATOM 2708 C CA . ALA A 1 356 ? 24.558 -5.332 -3.968 1.00 97.38 356 ALA A CA 1
ATOM 2709 C C . ALA A 1 356 ? 25.321 -4.045 -4.330 1.00 97.38 356 ALA A C 1
ATOM 2711 O O . ALA A 1 356 ? 25.421 -3.693 -5.508 1.00 97.38 356 ALA A O 1
ATOM 2712 N N . LYS A 1 357 ? 25.897 -3.354 -3.335 1.00 97.44 357 LYS A N 1
ATOM 2713 C CA . LYS A 1 357 ? 26.762 -2.181 -3.545 1.00 97.44 357 LYS A CA 1
ATOM 2714 C C . LYS A 1 357 ? 28.047 -2.555 -4.283 1.00 97.44 357 LYS A C 1
ATOM 2716 O O . LYS A 1 357 ? 28.340 -1.931 -5.298 1.00 97.44 357 LYS A O 1
ATOM 2721 N N . SER A 1 358 ? 28.770 -3.580 -3.828 1.00 97.31 358 SER A N 1
ATOM 2722 C CA . SER A 1 358 ? 29.989 -4.070 -4.489 1.00 97.31 358 SER A CA 1
ATOM 2723 C C . SER A 1 358 ? 29.720 -4.474 -5.935 1.00 97.31 358 SER A C 1
ATOM 2725 O O . SER A 1 358 ? 30.403 -4.000 -6.837 1.00 97.31 358 SER A O 1
ATOM 2727 N N . HIS A 1 359 ? 28.661 -5.247 -6.179 1.00 96.31 359 HIS A N 1
ATOM 2728 C CA . HIS A 1 359 ? 28.266 -5.658 -7.524 1.00 96.31 359 HIS A CA 1
ATOM 2729 C C . HIS A 1 359 ? 27.903 -4.462 -8.428 1.00 96.31 359 HIS A C 1
ATOM 2731 O O . HIS A 1 359 ? 28.291 -4.423 -9.595 1.00 96.31 359 HIS A O 1
ATOM 2737 N N . LEU A 1 360 ? 27.222 -3.436 -7.899 1.00 95.88 360 LEU A N 1
ATOM 2738 C CA . LEU A 1 360 ? 26.946 -2.207 -8.653 1.00 95.88 360 LEU A CA 1
ATOM 2739 C C . LEU A 1 360 ? 28.233 -1.432 -9.003 1.00 95.88 360 LEU A C 1
ATOM 2741 O O . LEU A 1 360 ? 28.336 -0.887 -10.102 1.00 95.88 360 LEU A O 1
ATOM 2745 N N . VAL A 1 361 ? 29.222 -1.406 -8.103 1.00 97.44 361 VAL A N 1
ATOM 2746 C CA . VAL A 1 361 ? 30.540 -0.793 -8.357 1.00 97.44 361 VAL A CA 1
ATOM 2747 C C . VAL A 1 361 ? 31.339 -1.588 -9.389 1.00 97.44 361 VAL A C 1
ATOM 2749 O O . VAL A 1 361 ? 31.938 -0.985 -10.277 1.00 97.44 361 VAL A O 1
ATOM 2752 N N . GLU A 1 362 ? 31.318 -2.918 -9.325 1.00 97.19 362 GLU A N 1
ATOM 2753 C CA . GLU A 1 362 ? 31.966 -3.796 -10.308 1.00 97.19 362 GLU A CA 1
ATOM 2754 C C . GLU A 1 362 ? 31.379 -3.614 -11.716 1.00 97.19 362 GLU A C 1
ATOM 2756 O O . GLU A 1 362 ? 32.127 -3.541 -12.690 1.00 97.19 362 GLU A O 1
ATOM 2761 N N . GLU A 1 363 ? 30.053 -3.487 -11.837 1.00 94.94 363 GLU A N 1
ATOM 2762 C CA . GLU A 1 363 ? 29.397 -3.316 -13.137 1.00 94.94 363 GLU A CA 1
ATOM 2763 C C . GLU A 1 363 ? 29.438 -1.886 -13.698 1.00 94.94 363 GLU A C 1
ATOM 2765 O O . GLU A 1 363 ? 29.489 -1.715 -14.920 1.00 94.94 363 GLU A O 1
ATOM 2770 N N . LYS A 1 364 ? 29.299 -0.860 -12.845 1.00 95.25 364 LYS A N 1
ATOM 2771 C CA . LYS A 1 364 ? 29.011 0.530 -13.263 1.00 95.25 364 LYS A CA 1
ATOM 2772 C C . LYS A 1 364 ? 29.977 1.576 -12.683 1.00 95.25 364 LYS A C 1
ATOM 2774 O O . LYS A 1 364 ? 29.859 2.753 -13.024 1.00 95.25 364 LYS A O 1
ATOM 2779 N N . GLY A 1 365 ? 30.928 1.172 -11.840 1.00 96.94 365 GLY A N 1
ATOM 2780 C CA . GLY A 1 365 ? 31.874 2.050 -11.143 1.00 96.94 365 GLY A CA 1
ATOM 2781 C C . GLY A 1 365 ? 31.303 2.725 -9.888 1.00 96.94 365 GLY A C 1
ATOM 2782 O O . GLY A 1 365 ? 30.091 2.787 -9.682 1.00 96.94 365 GLY A O 1
ATOM 2783 N N . GLU A 1 366 ? 32.188 3.278 -9.050 1.00 96.31 366 GLU A N 1
ATOM 2784 C CA . GLU A 1 366 ? 31.838 3.941 -7.774 1.00 96.31 366 GLU A CA 1
ATOM 2785 C C . GLU A 1 366 ? 30.799 5.061 -7.935 1.00 96.31 366 GLU A C 1
ATOM 2787 O O . GLU A 1 366 ? 29.925 5.252 -7.089 1.00 96.31 366 GLU A O 1
ATOM 2792 N N . GLU A 1 367 ? 30.839 5.758 -9.070 1.00 96.38 367 GLU A N 1
ATOM 2793 C CA . GLU A 1 367 ? 29.928 6.847 -9.424 1.00 96.38 367 GLU A CA 1
ATOM 2794 C C . GLU A 1 367 ? 28.449 6.421 -9.431 1.00 96.38 367 GLU A C 1
ATOM 2796 O O . GLU A 1 367 ? 27.568 7.260 -9.227 1.00 96.38 367 GLU A O 1
ATOM 2801 N N . ALA A 1 368 ? 28.152 5.130 -9.621 1.00 95.44 368 ALA A N 1
ATOM 2802 C CA . ALA A 1 368 ? 26.797 4.586 -9.581 1.00 95.44 368 ALA A CA 1
ATOM 2803 C C . ALA A 1 368 ? 26.194 4.526 -8.165 1.00 95.44 368 ALA A C 1
ATOM 2805 O O . ALA A 1 368 ? 24.969 4.482 -8.041 1.00 95.44 368 ALA A O 1
ATOM 2806 N N . LEU A 1 369 ? 27.012 4.589 -7.104 1.00 95.62 369 LEU A N 1
ATOM 2807 C CA . LEU A 1 369 ? 26.549 4.674 -5.710 1.00 95.62 369 LEU A CA 1
ATOM 2808 C C . LEU A 1 369 ? 26.119 6.089 -5.290 1.00 95.62 369 LEU A C 1
ATOM 2810 O O . LEU A 1 369 ? 25.568 6.268 -4.206 1.00 95.62 369 LEU A O 1
ATOM 2814 N N . LYS A 1 370 ? 26.344 7.111 -6.126 1.00 96.75 370 LYS A N 1
ATOM 2815 C CA . LYS A 1 370 ? 25.842 8.465 -5.854 1.00 96.75 370 LYS A CA 1
ATOM 2816 C C . LYS A 1 370 ? 24.306 8.471 -5.900 1.00 96.75 370 LYS A C 1
ATOM 2818 O O . LYS A 1 370 ? 23.740 7.923 -6.851 1.00 96.75 370 LYS A O 1
ATOM 2823 N N . PRO A 1 371 ? 23.609 9.161 -4.974 1.00 95.19 371 PRO A N 1
ATOM 2824 C CA . PRO A 1 371 ? 22.145 9.106 -4.874 1.00 95.19 371 PRO A CA 1
ATOM 2825 C C . PRO A 1 371 ? 21.424 9.595 -6.140 1.00 95.19 371 PRO A C 1
ATOM 2827 O O . PRO A 1 371 ? 20.350 9.100 -6.473 1.00 95.19 371 PRO A O 1
ATOM 2830 N N . TRP A 1 372 ? 22.027 10.515 -6.899 1.00 96.50 372 TRP A N 1
ATOM 2831 C CA . TRP A 1 372 ? 21.502 10.977 -8.191 1.00 96.50 372 TRP A CA 1
ATOM 2832 C C . TRP A 1 372 ? 21.839 10.063 -9.383 1.00 96.50 372 TRP A C 1
ATOM 2834 O O . TRP A 1 372 ? 21.333 10.298 -10.477 1.00 96.50 372 TRP A O 1
ATOM 2844 N N . ASN A 1 373 ? 22.674 9.034 -9.209 1.00 96.25 373 ASN A N 1
ATOM 2845 C CA . ASN A 1 373 ? 23.100 8.125 -10.279 1.00 96.25 373 ASN A CA 1
ATOM 2846 C C . ASN A 1 373 ? 22.513 6.718 -10.151 1.00 96.25 373 ASN A C 1
ATOM 2848 O O . ASN A 1 373 ? 22.164 6.143 -11.179 1.00 96.25 373 ASN A O 1
ATOM 2852 N N . THR A 1 374 ? 22.346 6.170 -8.942 1.00 94.12 374 THR A N 1
ATOM 2853 C CA . THR A 1 374 ? 21.885 4.779 -8.741 1.00 94.12 374 THR A CA 1
ATOM 2854 C C . THR A 1 374 ? 20.585 4.486 -9.491 1.00 94.12 374 THR A C 1
ATOM 2856 O O . THR A 1 374 ? 20.478 3.494 -10.206 1.00 94.12 374 THR A O 1
ATOM 2859 N N . GLY A 1 375 ? 19.602 5.390 -9.410 1.00 91.94 375 GLY A N 1
ATOM 2860 C CA . GLY A 1 375 ? 18.325 5.232 -10.111 1.00 91.94 375 GLY A CA 1
ATOM 2861 C C . GLY A 1 375 ? 18.451 5.191 -11.639 1.00 91.94 375 GLY A C 1
ATOM 2862 O O . GLY A 1 375 ? 17.715 4.431 -12.266 1.00 91.94 375 GLY A O 1
ATOM 2863 N N . TYR A 1 376 ? 19.372 5.977 -12.207 1.00 93.12 376 TYR A N 1
ATOM 2864 C CA . TYR A 1 376 ? 19.659 6.064 -13.645 1.00 93.12 376 TYR A CA 1
ATOM 2865 C C . TYR A 1 376 ? 20.482 4.869 -14.144 1.00 93.12 376 TYR A C 1
ATOM 2867 O O . TYR A 1 376 ? 20.130 4.260 -15.147 1.00 93.12 376 TYR A O 1
ATOM 2875 N N . MET A 1 377 ? 21.532 4.471 -13.418 1.00 92.44 377 MET A N 1
ATOM 2876 C CA . MET A 1 377 ? 22.363 3.314 -13.787 1.00 92.44 377 MET A CA 1
ATOM 2877 C C . MET A 1 377 ? 21.594 1.985 -13.694 1.00 92.44 377 MET A C 1
ATOM 2879 O O . MET A 1 377 ? 21.897 1.047 -14.425 1.00 92.44 377 MET A O 1
ATOM 2883 N N . LEU A 1 378 ? 20.560 1.933 -12.843 1.00 90.12 378 LEU A N 1
ATOM 2884 C CA . LEU A 1 378 ? 19.580 0.844 -12.740 1.00 90.12 378 LEU A CA 1
ATOM 2885 C C . LEU A 1 378 ? 18.292 1.103 -13.558 1.00 90.12 378 LEU A C 1
ATOM 2887 O O . LEU A 1 378 ? 17.234 0.531 -13.272 1.00 90.12 378 LEU A O 1
ATOM 2891 N N . ALA A 1 379 ? 18.309 2.018 -14.529 1.00 82.38 379 ALA A N 1
ATOM 2892 C CA . ALA A 1 379 ? 17.215 2.213 -15.481 1.00 82.38 379 ALA A CA 1
ATOM 2893 C C . ALA A 1 379 ? 17.565 1.539 -16.818 1.00 82.38 379 ALA A C 1
ATOM 2895 O O . ALA A 1 379 ? 18.132 2.160 -17.711 1.00 82.38 379 ALA A O 1
ATOM 2896 N N . GLY A 1 380 ? 17.222 0.255 -16.951 1.00 72.06 380 GLY A N 1
ATOM 2897 C CA . GLY A 1 380 ? 17.378 -0.487 -18.205 1.00 72.06 380 GLY A CA 1
ATOM 2898 C C . GLY A 1 380 ? 16.240 -0.255 -19.209 1.00 72.06 380 GLY A C 1
ATOM 2899 O O . GLY A 1 380 ? 15.113 0.073 -18.834 1.00 72.06 380 GLY A O 1
ATOM 2900 N N . ASP A 1 381 ? 16.514 -0.530 -20.489 1.00 82.62 381 ASP A N 1
ATOM 2901 C CA . ASP A 1 381 ? 15.529 -0.514 -21.589 1.00 82.62 381 ASP A CA 1
ATOM 2902 C C . ASP A 1 381 ? 14.445 -1.609 -21.472 1.00 82.62 381 ASP A C 1
ATOM 2904 O O . ASP A 1 381 ? 13.471 -1.614 -22.231 1.00 82.62 381 ASP A O 1
ATOM 2908 N N . VAL A 1 382 ? 14.581 -2.528 -20.512 1.00 88.75 382 VAL A N 1
ATOM 2909 C CA . VAL A 1 382 ? 13.673 -3.658 -20.260 1.00 88.75 382 VAL A CA 1
ATOM 2910 C C . VAL A 1 382 ? 12.203 -3.232 -20.195 1.00 88.75 382 VAL A C 1
ATOM 2912 O O . VAL A 1 382 ? 11.362 -3.872 -20.819 1.00 88.75 382 VAL A O 1
ATOM 2915 N N . THR A 1 383 ? 11.871 -2.112 -19.536 1.00 86.19 383 THR A N 1
ATOM 2916 C CA . THR A 1 383 ? 10.481 -1.611 -19.478 1.00 86.19 383 THR A CA 1
ATOM 2917 C C . THR A 1 383 ? 9.896 -1.365 -20.875 1.00 86.19 383 THR A C 1
ATOM 2919 O O . THR A 1 383 ? 8.748 -1.716 -21.130 1.00 86.19 383 THR A O 1
ATOM 2922 N N . LYS A 1 384 ? 10.689 -0.820 -21.805 1.00 91.12 384 LYS A N 1
ATOM 2923 C CA . LYS A 1 384 ? 10.272 -0.568 -23.193 1.00 91.12 384 LYS A CA 1
ATOM 2924 C C . LYS A 1 384 ? 10.176 -1.857 -24.015 1.00 91.12 384 LYS A C 1
ATOM 2926 O O . LYS A 1 384 ? 9.350 -1.939 -24.917 1.00 91.12 384 LYS A O 1
ATOM 2931 N N . LYS A 1 385 ? 11.011 -2.856 -23.713 1.00 95.31 385 LYS A N 1
ATOM 2932 C CA . LYS A 1 385 ? 10.963 -4.187 -24.343 1.00 95.31 385 LYS A CA 1
ATOM 2933 C C . LYS A 1 385 ? 9.764 -5.018 -23.861 1.00 95.31 385 LYS A C 1
ATOM 2935 O O . LYS A 1 385 ? 9.209 -5.774 -24.652 1.00 95.31 385 LYS A O 1
ATOM 2940 N N . LEU A 1 386 ? 9.366 -4.874 -22.593 1.00 94.56 386 LEU A N 1
ATOM 2941 C CA . LEU A 1 386 ? 8.213 -5.557 -21.990 1.00 94.56 386 LEU A CA 1
ATOM 2942 C C . LEU A 1 386 ? 6.868 -4.940 -22.394 1.00 94.56 386 LEU A C 1
ATOM 2944 O O . LEU A 1 386 ? 5.892 -5.675 -22.511 1.00 94.56 386 LEU A O 1
ATOM 2948 N N . ASP A 1 387 ? 6.809 -3.625 -22.625 1.00 95.00 387 ASP A N 1
ATOM 2949 C CA . ASP A 1 387 ? 5.578 -2.873 -22.927 1.00 95.00 387 ASP A CA 1
ATOM 2950 C C . ASP A 1 387 ? 4.621 -3.537 -23.951 1.00 95.00 387 ASP A C 1
ATOM 2952 O O . ASP A 1 387 ? 3.431 -3.651 -23.641 1.00 95.00 387 ASP A O 1
ATOM 2956 N N . PRO A 1 388 ? 5.080 -4.100 -25.094 1.00 96.44 388 PRO A N 1
ATOM 2957 C CA . PRO A 1 388 ? 4.200 -4.787 -26.044 1.00 96.44 388 PRO A CA 1
ATOM 2958 C C . PRO A 1 388 ? 3.424 -5.978 -25.464 1.00 96.44 388 PRO A C 1
ATOM 2960 O O . PRO A 1 388 ? 2.361 -6.306 -25.987 1.00 96.44 388 PRO A O 1
ATOM 2963 N N . TYR A 1 389 ? 3.927 -6.607 -24.394 1.00 97.31 389 TYR A N 1
ATOM 2964 C CA . TYR A 1 389 ? 3.310 -7.752 -23.711 1.00 97.31 389 TYR A CA 1
ATOM 2965 C C . TYR A 1 389 ? 2.374 -7.345 -22.564 1.00 97.31 389 TYR A C 1
ATOM 2967 O O . TYR A 1 389 ? 1.718 -8.207 -21.971 1.00 97.31 389 TYR A O 1
ATOM 2975 N N . PHE A 1 390 ? 2.254 -6.044 -22.277 1.00 96.62 390 PHE A N 1
ATOM 2976 C CA . PHE A 1 390 ? 1.317 -5.469 -21.307 1.00 96.62 390 PHE A CA 1
ATOM 2977 C C . PHE A 1 390 ? 0.341 -4.458 -21.955 1.00 96.62 390 PHE A C 1
ATOM 2979 O O . PHE A 1 390 ? 0.203 -3.340 -21.458 1.00 96.62 390 PHE A O 1
ATOM 2986 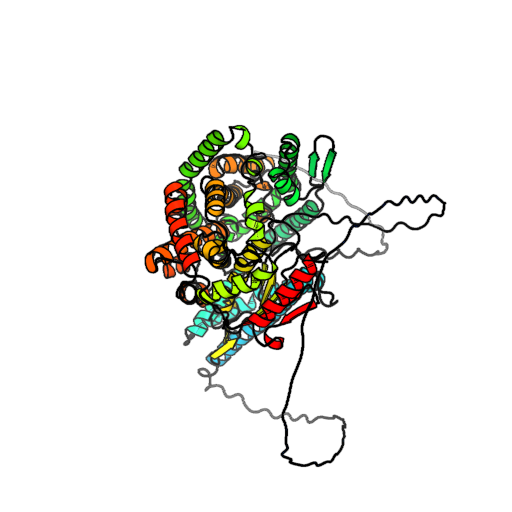N N . PRO A 1 391 ? -0.375 -4.822 -23.044 1.00 95.62 391 PRO A N 1
ATOM 2987 C CA . PRO A 1 391 ? -1.396 -3.963 -23.639 1.00 95.62 391 PRO A CA 1
ATOM 2988 C C . PRO A 1 391 ? -2.508 -3.680 -22.621 1.00 95.62 391 PRO A C 1
ATOM 2990 O O . PRO A 1 391 ? -3.193 -4.600 -22.164 1.00 95.62 391 PRO A O 1
ATOM 2993 N N . PHE A 1 392 ? -2.688 -2.406 -22.262 1.00 95.81 392 PHE A N 1
ATOM 2994 C CA . PHE A 1 392 ? -3.615 -2.004 -21.201 1.00 95.81 392 PHE A CA 1
ATOM 2995 C C . PHE A 1 392 ? -5.067 -2.414 -21.486 1.00 95.81 392 PHE A C 1
ATOM 2997 O O . PHE A 1 392 ? -5.800 -2.771 -20.564 1.00 95.81 392 PHE A O 1
ATOM 3004 N N . GLU A 1 393 ? -5.473 -2.476 -22.758 1.00 95.81 393 GLU A N 1
ATOM 3005 C CA . GLU A 1 393 ? -6.814 -2.928 -23.139 1.00 95.81 393 GLU A CA 1
ATOM 3006 C C . GLU A 1 393 ? -7.131 -4.374 -22.693 1.00 95.81 393 GLU A C 1
ATOM 3008 O O . GLU A 1 393 ? -8.298 -4.750 -22.619 1.00 95.81 393 GLU A O 1
ATOM 3013 N N . LYS A 1 394 ? -6.107 -5.177 -22.356 1.00 95.25 394 LYS A N 1
ATOM 3014 C CA . LYS A 1 394 ? -6.228 -6.545 -21.821 1.00 95.25 394 LYS A CA 1
ATOM 3015 C C . LYS A 1 394 ? -6.124 -6.639 -20.294 1.00 95.25 394 LYS A C 1
ATOM 3017 O O . LYS A 1 394 ? -6.257 -7.741 -19.765 1.00 95.25 394 LYS A O 1
ATOM 3022 N N . ALA A 1 395 ? -5.883 -5.538 -19.579 1.00 95.50 395 ALA A N 1
ATOM 3023 C CA . ALA A 1 395 ? -5.604 -5.571 -18.141 1.00 95.50 395 ALA A CA 1
ATOM 3024 C C . ALA A 1 395 ? -6.756 -6.196 -17.328 1.00 95.50 395 ALA A C 1
ATOM 3026 O O . ALA A 1 395 ? -6.518 -7.091 -16.520 1.00 95.50 395 ALA A O 1
ATOM 3027 N N . LEU A 1 396 ? -8.004 -5.796 -17.607 1.00 94.94 396 LEU A N 1
ATOM 3028 C CA . LEU A 1 396 ? -9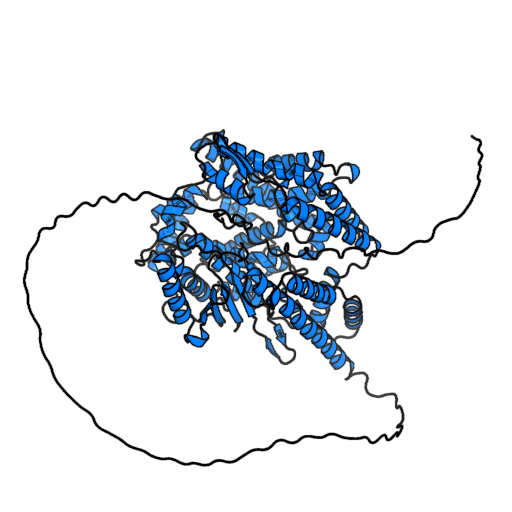.199 -6.317 -16.929 1.00 94.94 396 LEU A CA 1
ATOM 3029 C C . LEU A 1 396 ? -9.388 -7.829 -17.083 1.00 94.94 396 LEU A C 1
ATOM 3031 O O . LEU A 1 396 ? -9.674 -8.516 -16.106 1.00 94.94 396 LEU A O 1
ATOM 3035 N N . ASP A 1 397 ? -9.228 -8.343 -18.302 1.00 94.25 397 ASP A N 1
ATOM 3036 C CA . ASP A 1 397 ? -9.389 -9.768 -18.603 1.00 94.25 397 ASP A CA 1
ATOM 3037 C C . ASP A 1 397 ? -8.308 -10.613 -17.903 1.00 94.25 397 ASP A C 1
ATOM 3039 O O . ASP A 1 397 ? -8.611 -11.650 -17.314 1.00 94.25 397 ASP A O 1
ATOM 3043 N N . ARG A 1 398 ? -7.058 -10.128 -17.880 1.00 95.25 398 ARG A N 1
ATOM 3044 C CA . ARG A 1 398 ? -5.929 -10.806 -17.218 1.00 95.25 398 ARG A CA 1
ATOM 3045 C C . ARG A 1 398 ? -6.076 -10.863 -15.708 1.00 95.25 398 ARG A C 1
ATOM 3047 O O . ARG A 1 398 ? -5.895 -11.936 -15.141 1.00 95.25 398 ARG A O 1
ATOM 3054 N N . TRP A 1 399 ? -6.414 -9.735 -15.081 1.00 95.88 399 TRP A N 1
ATOM 3055 C CA . TRP A 1 399 ? -6.693 -9.683 -13.646 1.00 95.88 399 TRP A CA 1
ATOM 3056 C C . TRP A 1 399 ? -7.772 -10.704 -13.279 1.00 95.88 399 TRP A C 1
ATOM 3058 O O . TRP A 1 399 ? -7.533 -11.597 -12.465 1.00 95.88 399 TRP A O 1
ATOM 3068 N N . ALA A 1 400 ? -8.931 -10.623 -13.935 1.00 95.62 400 ALA A N 1
ATOM 3069 C CA . ALA A 1 400 ? -10.076 -11.436 -13.567 1.00 95.62 400 ALA A CA 1
ATOM 3070 C C . ALA A 1 400 ? -9.835 -12.939 -13.791 1.00 95.62 400 ALA A C 1
ATOM 3072 O O . ALA A 1 400 ? -10.184 -13.745 -12.931 1.00 95.62 400 ALA A O 1
ATOM 3073 N N . ARG A 1 401 ? -9.174 -13.336 -14.891 1.00 95.31 401 ARG A N 1
ATOM 3074 C CA . ARG A 1 401 ? -8.788 -14.744 -15.111 1.00 95.31 401 ARG A CA 1
ATOM 3075 C C . ARG A 1 401 ? -7.779 -15.243 -14.084 1.00 95.31 401 ARG A C 1
ATOM 3077 O O . ARG A 1 401 ? -7.926 -16.369 -13.623 1.00 95.31 401 ARG A O 1
ATOM 3084 N N . SER A 1 402 ? -6.779 -14.431 -13.738 1.00 95.69 402 SER A N 1
ATOM 3085 C CA . SER A 1 402 ? -5.763 -14.789 -12.742 1.00 95.69 402 SER A CA 1
ATOM 3086 C C . SER A 1 402 ? -6.393 -15.001 -11.363 1.00 95.69 402 SER A C 1
ATOM 3088 O O . SER A 1 402 ? -6.130 -16.008 -10.713 1.00 95.69 402 SER A O 1
ATOM 3090 N N . TYR A 1 403 ? -7.299 -14.111 -10.951 1.00 97.19 403 TYR A N 1
ATOM 3091 C CA . TYR A 1 403 ? -8.025 -14.224 -9.685 1.00 97.19 403 TYR A CA 1
ATOM 3092 C C . TYR A 1 403 ? -8.978 -15.428 -9.660 1.00 97.19 403 TYR A C 1
ATOM 3094 O O . TYR A 1 403 ? -8.996 -16.174 -8.680 1.00 97.19 403 TYR A O 1
ATOM 3102 N N . ALA A 1 404 ? -9.720 -15.666 -10.747 1.00 96.25 404 ALA A N 1
ATOM 3103 C CA . ALA A 1 404 ? -10.652 -16.790 -10.842 1.00 96.25 404 ALA A CA 1
ATOM 3104 C C . ALA A 1 404 ? -9.919 -18.138 -10.808 1.00 96.25 404 ALA A C 1
ATOM 3106 O O . ALA A 1 404 ? -10.356 -19.064 -10.131 1.00 96.25 404 ALA A O 1
ATOM 3107 N N . ALA A 1 405 ? -8.766 -18.233 -11.477 1.00 95.94 405 ALA A N 1
ATOM 3108 C CA . ALA A 1 405 ? -7.923 -19.424 -11.446 1.00 95.94 405 ALA A CA 1
ATOM 3109 C C . ALA A 1 405 ? -7.351 -19.716 -10.044 1.00 95.94 405 ALA A C 1
ATOM 3111 O O . ALA A 1 405 ? -7.135 -20.874 -9.701 1.00 95.94 405 ALA A O 1
ATOM 3112 N N . MET A 1 406 ? -7.161 -18.685 -9.212 1.00 97.25 406 MET A N 1
ATOM 3113 C CA . MET A 1 406 ? -6.770 -18.828 -7.803 1.00 97.25 406 MET A CA 1
ATOM 3114 C C . MET A 1 406 ? -7.950 -19.083 -6.847 1.00 97.25 406 MET A C 1
ATOM 3116 O O . MET A 1 406 ? -7.737 -19.187 -5.641 1.00 97.25 406 MET A O 1
ATOM 3120 N N . GLY A 1 407 ? -9.189 -19.188 -7.344 1.00 96.44 407 GLY A N 1
ATOM 3121 C CA . GLY A 1 407 ? -10.378 -19.390 -6.508 1.00 96.44 407 GLY A CA 1
ATOM 3122 C C . GLY A 1 407 ? -10.768 -18.165 -5.671 1.00 96.44 407 GLY A C 1
ATOM 3123 O O . GLY A 1 407 ? -11.340 -18.314 -4.592 1.00 96.44 407 GLY A O 1
ATOM 3124 N N . ILE A 1 408 ? -10.419 -16.955 -6.120 1.00 97.81 408 ILE A N 1
ATOM 3125 C CA . ILE A 1 408 ? -10.816 -15.706 -5.457 1.00 97.81 408 ILE A CA 1
ATOM 3126 C C . ILE A 1 408 ? -12.234 -15.329 -5.899 1.00 97.81 408 ILE A C 1
ATOM 3128 O O . ILE A 1 408 ? -12.520 -15.265 -7.090 1.00 97.81 408 ILE A O 1
ATOM 3132 N N . GLU A 1 409 ? -13.105 -15.019 -4.941 1.00 95.81 409 GLU A N 1
ATOM 3133 C CA . GLU A 1 409 ? -14.469 -14.531 -5.175 1.00 95.81 409 GLU A CA 1
ATOM 3134 C C . GLU A 1 409 ? -14.704 -13.193 -4.460 1.00 95.81 409 GLU A C 1
ATOM 3136 O O . GLU A 1 409 ? -14.027 -12.869 -3.488 1.00 95.81 409 GLU A O 1
ATOM 3141 N N . TYR A 1 410 ? -15.722 -12.442 -4.883 1.00 97.06 410 TYR A N 1
ATOM 3142 C CA . TYR A 1 410 ? -16.130 -11.156 -4.300 1.00 97.06 410 TYR A CA 1
ATOM 3143 C C . TYR A 1 410 ? -17.525 -11.197 -3.643 1.00 97.06 410 TYR A C 1
ATOM 3145 O O . TYR A 1 410 ? -18.118 -10.153 -3.372 1.00 97.06 410 TYR A O 1
ATOM 3153 N N . ARG A 1 411 ? -18.075 -12.392 -3.377 1.00 95.62 411 ARG A N 1
ATOM 3154 C CA . ARG A 1 411 ? -19.284 -12.618 -2.547 1.00 95.62 411 ARG A CA 1
ATOM 3155 C C . ARG A 1 411 ? -20.500 -11.726 -2.878 1.00 95.62 411 ARG A C 1
ATOM 3157 O O . ARG A 1 411 ? -21.210 -11.255 -1.986 1.00 95.62 411 ARG A O 1
ATOM 3164 N N . GLY A 1 412 ? -20.760 -11.495 -4.160 1.00 96.88 412 GLY A N 1
ATOM 3165 C CA . GLY A 1 412 ? -21.876 -10.687 -4.660 1.00 96.88 412 GLY A CA 1
ATOM 3166 C C . GLY A 1 412 ? -21.625 -9.175 -4.680 1.00 96.88 412 GLY A C 1
ATOM 3167 O O . GLY A 1 412 ? -22.587 -8.414 -4.815 1.00 96.88 412 GLY A O 1
ATOM 3168 N N . ALA A 1 413 ? -20.378 -8.718 -4.526 1.00 97.62 413 ALA A N 1
ATOM 3169 C CA . ALA A 1 413 ? -20.059 -7.295 -4.490 1.00 97.62 413 ALA A CA 1
ATOM 3170 C C . ALA A 1 413 ? -20.409 -6.560 -5.797 1.00 97.62 413 ALA A C 1
ATOM 3172 O O . ALA A 1 413 ? -20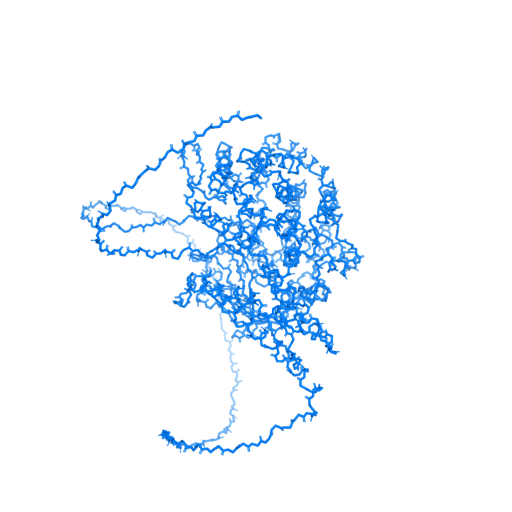.427 -7.126 -6.895 1.00 97.62 413 ALA A O 1
ATOM 3173 N N . THR A 1 414 ? -20.660 -5.255 -5.683 1.00 97.88 414 THR A N 1
ATOM 3174 C CA . THR A 1 414 ? -20.719 -4.347 -6.839 1.00 97.88 414 THR A CA 1
ATOM 3175 C C . THR A 1 414 ? -19.458 -3.497 -6.894 1.00 97.88 414 THR A C 1
ATOM 3177 O O . THR A 1 414 ? -19.147 -2.801 -5.933 1.00 97.88 414 THR A O 1
ATOM 3180 N N . MET A 1 415 ? -18.768 -3.525 -8.029 1.00 95.94 415 MET A N 1
ATOM 3181 C CA . MET A 1 415 ? -17.549 -2.770 -8.287 1.00 95.94 415 MET A CA 1
ATOM 3182 C C . MET A 1 415 ? -17.779 -1.594 -9.239 1.00 95.94 415 MET A C 1
ATOM 3184 O O . MET A 1 415 ? -18.452 -1.768 -10.259 1.00 95.94 415 MET A O 1
ATOM 3188 N N . THR A 1 416 ? -17.165 -0.438 -8.969 1.00 97.62 416 THR A N 1
ATOM 3189 C CA . THR A 1 416 ? -17.030 0.667 -9.939 1.00 97.62 416 THR A CA 1
ATOM 3190 C C . THR A 1 416 ? -15.557 0.956 -10.211 1.00 97.62 416 THR A C 1
ATOM 3192 O O . THR A 1 416 ? -14.819 1.322 -9.302 1.00 97.62 416 THR A O 1
ATOM 3195 N N . LEU A 1 417 ? -15.121 0.776 -11.456 1.00 97.69 417 LEU A N 1
ATOM 3196 C CA . LEU A 1 417 ? -13.718 0.851 -11.856 1.00 97.69 417 LEU A CA 1
ATOM 3197 C C . LEU A 1 417 ? -13.490 2.069 -12.744 1.00 97.69 417 LEU A C 1
ATOM 3199 O O . LEU A 1 417 ? -14.132 2.191 -13.787 1.00 97.69 417 LEU A O 1
ATOM 3203 N N . ASP A 1 418 ? -12.556 2.931 -12.357 1.00 97.31 418 ASP A N 1
ATOM 3204 C CA . ASP A 1 418 ? -12.173 4.119 -13.122 1.00 97.31 418 ASP A CA 1
ATOM 3205 C C . ASP A 1 418 ? -10.667 4.064 -13.414 1.00 97.31 418 ASP A C 1
ATOM 3207 O O . ASP A 1 418 ? -9.837 4.373 -12.562 1.00 97.31 418 ASP A O 1
ATOM 3211 N N . LEU A 1 419 ? -10.285 3.582 -14.597 1.00 96.50 419 LEU A N 1
ATOM 3212 C CA . LEU A 1 419 ? -8.928 3.055 -14.820 1.00 96.50 419 LEU A CA 1
ATOM 3213 C C . LEU A 1 419 ? -8.029 3.927 -15.712 1.00 96.50 419 LEU A C 1
ATOM 3215 O O . LEU A 1 419 ? -6.825 3.694 -15.795 1.00 96.50 419 LEU A O 1
ATOM 3219 N N . LEU A 1 420 ? -8.599 4.919 -16.396 1.00 95.56 420 LEU A N 1
ATOM 3220 C CA . LEU A 1 420 ? -7.866 5.810 -17.299 1.00 95.56 420 LEU A CA 1
ATOM 3221 C C . LEU A 1 420 ? -7.387 7.063 -16.556 1.00 95.56 420 LEU A C 1
ATOM 3223 O O . LEU A 1 420 ? -8.061 7.540 -15.641 1.00 95.56 420 LEU A O 1
ATOM 3227 N N . ASP A 1 421 ? -6.235 7.615 -16.936 1.00 94.00 421 ASP A N 1
ATOM 3228 C CA . ASP A 1 421 ? -5.853 8.955 -16.484 1.00 94.00 421 ASP A CA 1
ATOM 3229 C C . ASP A 1 421 ? -6.702 10.031 -17.180 1.00 94.00 421 ASP A C 1
ATOM 3231 O O . ASP A 1 421 ? -6.997 9.948 -18.374 1.00 94.00 421 ASP A O 1
ATOM 3235 N N . ARG A 1 422 ? -7.069 11.078 -16.434 1.00 93.06 422 ARG A N 1
ATOM 3236 C CA . ARG A 1 422 ? -7.711 12.275 -16.987 1.00 93.06 422 ARG A CA 1
ATOM 3237 C C . ARG A 1 422 ? -7.444 13.499 -16.124 1.00 93.06 422 ARG A C 1
ATOM 3239 O O . ARG A 1 422 ? -7.289 13.439 -14.905 1.00 93.06 422 ARG A O 1
ATOM 3246 N N . LYS A 1 423 ? -7.518 14.670 -16.754 1.00 89.25 423 LYS A N 1
ATOM 3247 C CA . LYS A 1 423 ? -7.395 15.956 -16.064 1.00 89.25 423 LYS A CA 1
ATOM 3248 C C . LYS A 1 423 ? -8.437 16.100 -14.943 1.00 89.25 423 LYS A C 1
ATOM 3250 O O . LYS A 1 423 ? -9.633 16.097 -15.206 1.00 89.25 423 LYS A O 1
ATOM 3255 N N . GLY A 1 424 ? -7.962 16.354 -13.724 1.00 88.31 424 GLY A N 1
ATOM 3256 C CA . GLY A 1 424 ? -8.792 16.630 -12.544 1.00 88.31 424 GLY A CA 1
ATOM 3257 C C . GLY A 1 424 ? -9.034 15.412 -11.653 1.00 88.31 424 GLY A C 1
ATOM 3258 O O . GLY A 1 424 ? -9.307 15.595 -10.470 1.00 88.31 424 GLY A O 1
ATOM 3259 N N . LYS A 1 425 ? -8.852 14.198 -12.184 1.00 92.50 425 LYS A N 1
ATOM 3260 C CA . LYS A 1 425 ? -8.840 12.958 -11.406 1.00 92.50 425 LYS A CA 1
ATOM 3261 C C . LYS A 1 425 ? -7.681 12.962 -10.403 1.00 92.50 425 LYS A C 1
ATOM 3263 O O . LYS A 1 425 ? -6.617 13.530 -10.657 1.00 92.50 425 LYS A O 1
ATOM 3268 N N . TYR A 1 426 ? -7.888 12.332 -9.251 1.00 88.81 426 TYR A N 1
ATOM 3269 C CA . TYR A 1 426 ? -6.852 12.134 -8.245 1.00 88.81 426 TYR A CA 1
ATOM 3270 C C . TYR A 1 426 ? -5.736 11.229 -8.777 1.00 88.81 426 TYR A C 1
ATOM 3272 O O . TYR A 1 426 ? -5.999 10.155 -9.305 1.00 88.81 426 TYR A O 1
ATOM 3280 N N . SER A 1 427 ? -4.486 11.668 -8.630 1.00 82.50 427 SER A N 1
ATOM 3281 C CA . SER A 1 427 ? -3.331 11.106 -9.334 1.00 82.50 427 SER A CA 1
ATOM 3282 C C . SER A 1 427 ? -2.609 9.976 -8.584 1.00 82.50 427 SER A C 1
ATOM 3284 O O . SER A 1 427 ? -1.387 9.889 -8.684 1.00 82.50 427 SER A O 1
ATOM 3286 N N . ASN A 1 428 ? -3.337 9.136 -7.840 1.00 83.06 428 ASN A N 1
ATOM 3287 C CA . ASN A 1 428 ? -2.843 7.884 -7.241 1.00 83.06 428 ASN A CA 1
ATOM 3288 C C . ASN A 1 428 ? -3.872 6.752 -7.457 1.00 83.06 428 ASN A C 1
ATOM 3290 O O . ASN A 1 428 ? -5.059 7.030 -7.646 1.00 83.06 428 ASN A O 1
ATOM 3294 N N . GLY A 1 429 ? -3.416 5.496 -7.390 1.00 88.38 429 GLY A N 1
ATOM 3295 C CA . GLY A 1 429 ? -4.299 4.344 -7.166 1.00 88.38 429 GLY A CA 1
ATOM 3296 C C . GLY A 1 429 ? -4.895 4.377 -5.755 1.00 88.38 429 GLY A C 1
ATOM 3297 O O . GLY A 1 429 ? -4.301 4.981 -4.857 1.00 88.38 429 GLY A O 1
ATOM 3298 N N . PHE A 1 430 ? -6.097 3.823 -5.608 1.00 92.44 430 PHE A N 1
ATOM 3299 C CA . PHE A 1 430 ? -6.727 3.499 -4.326 1.00 92.44 430 PHE A CA 1
ATOM 3300 C C . PHE A 1 430 ? -7.973 2.625 -4.545 1.00 92.44 430 PHE A C 1
ATOM 3302 O O . PHE A 1 430 ? -8.593 2.665 -5.619 1.00 92.44 430 PHE A O 1
ATOM 3309 N N . CYS A 1 431 ? -8.401 1.938 -3.483 1.00 94.62 431 CYS A N 1
ATOM 3310 C CA . CYS A 1 431 ? -9.650 1.194 -3.385 1.00 94.62 431 CYS A CA 1
ATOM 3311 C C . CYS A 1 431 ? -10.425 1.627 -2.135 1.00 94.62 431 CYS A C 1
ATOM 3313 O O . CYS A 1 431 ? -9.898 1.575 -1.032 1.00 94.62 431 CYS A O 1
ATOM 3315 N N . HIS A 1 432 ? -11.701 1.978 -2.295 1.00 91.56 432 HIS A N 1
ATOM 3316 C CA . HIS A 1 432 ? -12.614 2.268 -1.185 1.00 91.56 432 HIS A CA 1
ATOM 3317 C C . HIS A 1 432 ? -13.907 1.476 -1.299 1.00 91.56 432 HIS A C 1
ATOM 3319 O O . HIS A 1 432 ? -14.285 1.033 -2.383 1.00 91.56 432 HIS A O 1
ATOM 3325 N N . TRP A 1 433 ? -14.627 1.326 -0.190 1.00 93.62 433 TRP A N 1
ATOM 3326 C CA . TRP A 1 433 ? -15.873 0.564 -0.149 1.00 93.62 433 TRP A CA 1
ATOM 3327 C C . TRP A 1 433 ? -17.007 1.339 0.538 1.00 93.62 433 TRP A C 1
ATOM 3329 O O . TRP A 1 433 ? -17.192 1.237 1.754 1.00 93.62 433 TRP A O 1
ATOM 3339 N N . PRO A 1 434 ? -17.830 2.087 -0.232 1.00 94.25 434 PRO A N 1
ATOM 3340 C CA . PRO A 1 434 ? -18.975 2.825 0.306 1.00 94.25 434 PRO A CA 1
ATOM 3341 C C . PRO A 1 434 ? -20.006 1.973 1.052 1.00 94.25 434 PRO A C 1
ATOM 3343 O O . PRO A 1 434 ? -20.778 2.497 1.852 1.00 94.25 434 PRO A O 1
ATOM 3346 N N . GLN A 1 435 ? -20.031 0.663 0.806 1.00 96.25 435 GLN A N 1
ATOM 3347 C CA . GLN A 1 435 ? -20.802 -0.286 1.599 1.00 96.25 435 GLN A CA 1
ATOM 3348 C C . GLN A 1 435 ? -19.866 -1.390 2.111 1.00 96.25 435 GLN A C 1
ATOM 3350 O O . GLN A 1 435 ? -19.479 -2.249 1.316 1.00 96.25 435 GLN A O 1
ATOM 3355 N N . PRO A 1 436 ? -19.538 -1.408 3.416 1.00 95.81 436 PRO A N 1
ATOM 3356 C CA . PRO A 1 436 ? -18.851 -2.525 4.052 1.00 95.81 436 PRO A CA 1
ATOM 3357 C C . PRO A 1 436 ? -19.730 -3.785 4.028 1.00 95.81 436 PRO A C 1
ATOM 3359 O O . PRO A 1 436 ? -20.941 -3.681 4.263 1.00 95.81 436 PRO A O 1
ATOM 3362 N N . PRO A 1 437 ? -19.178 -4.976 3.759 1.00 96.62 437 PRO A N 1
ATOM 3363 C CA . PRO A 1 437 ? -19.924 -6.214 3.900 1.00 96.62 437 PRO A CA 1
ATOM 3364 C C . PRO A 1 437 ? -20.006 -6.652 5.362 1.00 96.62 437 PRO A C 1
ATOM 3366 O O . PRO A 1 437 ? -19.092 -6.413 6.151 1.00 96.62 437 PRO A O 1
ATOM 3369 N N . TRP A 1 438 ? -21.110 -7.305 5.718 1.00 96.94 438 TRP A N 1
ATOM 3370 C CA . TRP A 1 438 ? -21.307 -7.924 7.029 1.00 96.94 438 TRP A CA 1
ATOM 3371 C C . TRP A 1 438 ? -22.484 -8.909 7.007 1.00 96.94 438 TRP A C 1
ATOM 3373 O O . TRP A 1 438 ? -23.326 -8.893 6.103 1.00 96.94 438 TRP A O 1
ATOM 3383 N N . GLN A 1 439 ? -22.544 -9.784 8.010 1.00 96.38 439 GLN A N 1
ATOM 3384 C CA . GLN A 1 439 ? -23.672 -10.688 8.226 1.00 96.38 439 GLN A CA 1
ATOM 3385 C C . GLN A 1 439 ? -24.665 -10.048 9.199 1.00 96.38 439 GLN A C 1
ATOM 3387 O O . GLN A 1 439 ? -24.297 -9.676 10.311 1.00 96.38 439 GLN A O 1
ATOM 3392 N N . LYS A 1 440 ? -25.923 -9.910 8.779 1.00 93.56 440 LYS A N 1
ATOM 3393 C CA . LYS A 1 440 ? -26.982 -9.288 9.581 1.00 93.56 440 LYS A CA 1
ATOM 3394 C C . LYS A 1 440 ? -27.520 -10.249 10.653 1.00 93.56 440 LYS A C 1
ATOM 3396 O O . LYS A 1 440 ? -27.376 -11.462 10.496 1.00 93.56 440 LYS A O 1
ATOM 3401 N N . PRO A 1 441 ? -28.195 -9.747 11.709 1.00 88.12 441 PRO A N 1
ATOM 3402 C CA . PRO A 1 441 ? -28.713 -10.586 12.799 1.00 88.12 441 PRO A CA 1
ATOM 3403 C C . PRO A 1 441 ? -29.764 -11.622 12.366 1.00 88.12 441 PRO A C 1
ATOM 3405 O O . PRO A 1 441 ? -29.963 -12.621 13.048 1.00 88.12 441 PRO A O 1
ATOM 3408 N N . ASP A 1 442 ? -30.431 -11.413 11.227 1.00 90.44 442 ASP A N 1
ATOM 3409 C CA . ASP A 1 442 ? -31.355 -12.378 10.611 1.00 90.44 442 ASP A CA 1
ATOM 3410 C C . ASP A 1 442 ? -30.643 -13.453 9.760 1.00 90.44 442 ASP A C 1
ATOM 3412 O O . ASP A 1 442 ? -31.292 -14.268 9.103 1.00 90.44 442 ASP A O 1
ATOM 3416 N N . GLY A 1 443 ? -29.307 -13.449 9.751 1.00 91.38 443 GLY A N 1
ATOM 3417 C CA . GLY A 1 443 ? -28.458 -14.319 8.944 1.00 91.38 443 GLY A CA 1
ATOM 3418 C C . GLY A 1 443 ? -28.282 -13.865 7.492 1.00 91.38 443 GLY A C 1
ATOM 3419 O O . GLY A 1 443 ? -27.528 -14.509 6.761 1.00 91.38 443 GLY A O 1
ATOM 3420 N N . SER A 1 444 ? -28.935 -12.781 7.054 1.00 95.31 444 SER A N 1
ATOM 3421 C CA . SER A 1 444 ? -28.804 -12.280 5.683 1.00 95.31 444 SER A CA 1
ATOM 3422 C C . SER A 1 444 ? -27.439 -11.627 5.428 1.00 95.31 444 SER A C 1
ATOM 3424 O O . SER A 1 444 ? -26.781 -11.100 6.326 1.00 95.31 444 SER A O 1
ATOM 3426 N N . TRP A 1 445 ? -26.989 -11.678 4.174 1.00 96.38 445 TRP A N 1
ATOM 3427 C CA . TRP A 1 445 ? -25.703 -11.125 3.755 1.00 96.38 445 TRP A CA 1
ATOM 3428 C C . TRP A 1 445 ? -25.865 -9.709 3.202 1.00 96.38 445 TRP A C 1
ATOM 3430 O O . TRP A 1 445 ? -26.632 -9.491 2.262 1.00 96.38 445 TRP A O 1
ATOM 3440 N N . GLN A 1 446 ? -25.107 -8.758 3.748 1.00 97.31 446 GLN A N 1
ATOM 3441 C CA . GLN A 1 446 ? -24.890 -7.456 3.130 1.00 97.31 446 GLN A CA 1
ATOM 3442 C C . GLN A 1 446 ? -23.651 -7.555 2.224 1.00 97.31 446 GLN A C 1
ATOM 3444 O O . GLN A 1 446 ? -22.542 -7.594 2.752 1.00 97.31 446 GLN A O 1
ATOM 3449 N N . PRO A 1 447 ? -23.787 -7.595 0.884 1.00 97.31 447 PRO A N 1
ATOM 3450 C CA . PRO A 1 447 ? -22.630 -7.572 -0.004 1.00 97.31 447 PRO A CA 1
ATOM 3451 C C . PRO A 1 447 ? -21.955 -6.199 0.010 1.00 97.31 447 PRO A C 1
ATOM 3453 O O . PRO A 1 447 ? -22.600 -5.171 0.260 1.00 97.31 447 PRO A O 1
ATOM 3456 N N . ALA A 1 448 ? -20.662 -6.196 -0.312 1.00 97.06 448 ALA A N 1
ATOM 3457 C CA . ALA A 1 448 ? -19.873 -4.981 -0.429 1.00 97.06 448 ALA A CA 1
ATOM 3458 C C . ALA A 1 448 ? -20.253 -4.157 -1.672 1.00 97.06 448 ALA A C 1
ATOM 3460 O O . ALA A 1 448 ? -20.684 -4.687 -2.701 1.00 97.06 448 ALA A O 1
ATOM 3461 N N . ALA A 1 449 ? -20.004 -2.854 -1.608 1.00 97.31 449 ALA A N 1
ATOM 3462 C CA . ALA A 1 449 ? -19.796 -2.036 -2.797 1.00 97.31 449 ALA A CA 1
ATOM 3463 C C . ALA A 1 449 ? -18.378 -1.480 -2.725 1.00 97.31 449 ALA A C 1
ATOM 3465 O O . ALA A 1 449 ? -18.051 -0.861 -1.717 1.00 97.31 449 ALA A O 1
ATOM 3466 N N . ALA A 1 450 ? -17.568 -1.706 -3.758 1.00 95.81 450 ALA A N 1
ATOM 3467 C CA . ALA A 1 450 ? -16.177 -1.273 -3.844 1.00 95.81 450 ALA A CA 1
ATOM 3468 C C . ALA A 1 450 ? -15.967 -0.394 -5.083 1.00 95.81 450 ALA A C 1
ATOM 3470 O O . ALA A 1 450 ? -16.517 -0.666 -6.147 1.00 95.81 450 ALA A O 1
ATOM 3471 N N . ASN A 1 451 ? -15.157 0.648 -4.972 1.00 95.44 451 ASN A N 1
ATOM 3472 C CA . ASN A 1 451 ? -14.764 1.499 -6.083 1.00 95.44 451 ASN A CA 1
ATOM 3473 C C . ASN A 1 451 ? -13.243 1.629 -6.070 1.00 95.44 451 ASN A C 1
ATOM 3475 O O . ASN A 1 451 ? -12.674 1.933 -5.021 1.00 95.44 451 ASN A O 1
ATOM 3479 N N . PHE A 1 452 ? -12.587 1.433 -7.212 1.00 94.12 452 PHE A N 1
ATOM 3480 C CA . PHE A 1 452 ? -11.139 1.594 -7.288 1.00 94.12 452 PHE A CA 1
ATOM 3481 C C . PHE A 1 452 ? -10.654 2.163 -8.616 1.00 94.12 452 PHE A C 1
ATOM 3483 O O . PHE A 1 452 ? -11.361 2.150 -9.631 1.00 94.12 452 PHE A O 1
ATOM 3490 N N . THR A 1 453 ? -9.434 2.696 -8.590 1.00 93.31 453 THR A N 1
ATOM 3491 C CA . THR A 1 453 ? -8.876 3.498 -9.678 1.00 93.31 453 THR A CA 1
ATOM 3492 C C . THR A 1 453 ? -7.457 3.099 -10.063 1.00 93.31 453 THR A C 1
ATOM 3494 O O . THR A 1 453 ? -6.635 2.755 -9.220 1.00 93.31 453 THR A O 1
ATOM 3497 N N . SER A 1 454 ? -7.141 3.242 -11.349 1.00 91.50 454 SER A N 1
ATOM 3498 C CA . SER A 1 454 ? -5.766 3.309 -11.850 1.00 91.50 454 SER A CA 1
ATOM 3499 C C . SER A 1 454 ? -5.595 4.507 -12.796 1.00 91.50 454 SER A C 1
ATOM 3501 O O . SER A 1 454 ? -6.542 5.253 -13.052 1.00 91.50 454 SER A O 1
ATOM 3503 N N . LEU A 1 455 ? -4.363 4.749 -13.251 1.00 89.38 455 LEU A N 1
ATOM 3504 C CA . LEU A 1 455 ? -3.965 5.946 -14.006 1.00 89.38 455 LEU A CA 1
ATOM 3505 C C . LEU A 1 455 ? -3.346 5.559 -15.348 1.00 89.38 455 LEU A C 1
ATOM 3507 O O . LEU A 1 455 ? -2.220 5.942 -15.668 1.00 89.38 455 LEU A O 1
ATOM 3511 N N . ALA A 1 456 ? -4.041 4.714 -16.102 1.00 93.12 456 ALA A N 1
ATOM 3512 C CA . ALA A 1 456 ? -3.538 4.282 -17.391 1.00 93.12 456 ALA A CA 1
ATOM 3513 C C . ALA A 1 456 ? -3.592 5.425 -18.412 1.00 93.12 456 ALA A C 1
ATOM 3515 O O . ALA A 1 456 ? -4.664 5.956 -18.704 1.00 93.12 456 ALA A O 1
ATOM 3516 N N . ASP A 1 457 ? -2.446 5.725 -19.014 1.00 92.81 457 ASP A N 1
ATOM 3517 C CA . ASP A 1 457 ? -2.355 6.392 -20.310 1.00 92.81 457 ASP A CA 1
ATOM 3518 C C . ASP A 1 457 ? -2.017 5.305 -21.345 1.00 92.81 457 ASP A C 1
ATOM 3520 O O . ASP A 1 457 ? -0.859 4.885 -21.437 1.00 92.81 457 ASP A O 1
ATOM 3524 N N . PRO A 1 458 ? -2.994 4.825 -22.140 1.00 90.00 458 PRO A N 1
ATOM 3525 C CA . PRO A 1 458 ? -2.777 3.761 -23.121 1.00 90.00 458 PRO A CA 1
ATOM 3526 C C . PRO A 1 458 ? -1.723 4.076 -24.197 1.00 90.00 458 PRO A C 1
ATOM 3528 O O . PRO A 1 458 ? -1.318 3.169 -24.925 1.00 90.00 458 PRO A O 1
ATOM 3531 N N . LYS A 1 459 ? -1.292 5.340 -24.329 1.00 89.31 459 LYS A N 1
ATOM 3532 C CA . LYS A 1 459 ? -0.274 5.794 -25.292 1.00 89.31 459 LYS A CA 1
ATOM 3533 C C . LYS A 1 459 ? 1.128 5.877 -24.686 1.00 89.31 459 LYS A C 1
ATOM 3535 O O . LYS A 1 459 ? 2.102 6.054 -25.421 1.00 89.31 459 LYS A O 1
ATOM 3540 N N . GLN A 1 460 ? 1.252 5.759 -23.367 1.00 88.62 460 GLN A N 1
ATOM 3541 C CA . GLN A 1 460 ? 2.515 5.882 -22.652 1.00 88.62 460 GLN A CA 1
ATOM 3542 C C . GLN A 1 460 ? 3.182 4.519 -22.440 1.00 88.62 460 GLN A C 1
ATOM 3544 O O . GLN A 1 460 ? 2.652 3.642 -21.760 1.00 88.62 460 GLN A O 1
ATOM 3549 N N . VAL A 1 461 ? 4.407 4.383 -22.955 1.00 88.94 461 VAL A N 1
ATOM 3550 C CA . VAL A 1 461 ? 5.253 3.193 -22.767 1.00 88.94 461 VAL A CA 1
ATOM 3551 C C . VAL A 1 461 ? 5.438 2.888 -21.277 1.00 88.94 461 VAL A C 1
ATOM 3553 O O . VAL A 1 461 ? 5.858 3.745 -20.499 1.00 88.94 461 VAL A O 1
ATOM 3556 N N . GLY A 1 462 ? 5.149 1.646 -20.893 1.00 89.38 462 GLY A N 1
ATOM 3557 C CA . GLY A 1 462 ? 5.189 1.132 -19.527 1.00 89.38 462 GLY A CA 1
ATOM 3558 C C . GLY A 1 462 ? 3.888 1.332 -18.743 1.00 89.38 462 GLY A C 1
ATOM 3559 O O . GLY A 1 462 ? 3.707 0.673 -17.719 1.00 89.38 462 GLY A O 1
ATOM 3560 N N . SER A 1 463 ? 2.962 2.180 -19.210 1.00 91.00 463 SER A N 1
ATOM 3561 C CA . SER A 1 463 ? 1.727 2.488 -18.477 1.00 91.00 463 SER A CA 1
ATOM 3562 C C . SER A 1 463 ? 0.824 1.264 -18.335 1.00 91.00 463 SER A C 1
ATOM 3564 O O . SER A 1 463 ? 0.283 1.032 -17.259 1.00 91.00 463 SER A O 1
ATOM 3566 N N . GLY A 1 464 ? 0.735 0.409 -19.360 1.00 94.12 464 GLY A N 1
ATOM 3567 C CA . GLY A 1 464 ? -0.074 -0.813 -19.299 1.00 94.12 464 GLY A CA 1
ATOM 3568 C C . GLY A 1 464 ? 0.426 -1.853 -18.288 1.00 94.12 464 GLY A C 1
ATOM 3569 O O . GLY A 1 464 ? -0.394 -2.505 -17.644 1.00 94.12 464 GLY A O 1
ATOM 3570 N N . HIS A 1 465 ? 1.744 -1.957 -18.071 1.00 94.62 465 HIS A N 1
ATOM 3571 C CA . HIS A 1 465 ? 2.303 -2.771 -16.984 1.00 94.62 465 HIS A CA 1
ATOM 3572 C C . HIS A 1 465 ? 1.954 -2.153 -15.627 1.00 94.62 465 HIS A C 1
ATOM 3574 O O . HIS A 1 465 ? 1.352 -2.819 -14.792 1.00 94.62 465 HIS A O 1
ATOM 3580 N N . THR A 1 466 ? 2.284 -0.872 -15.417 1.00 92.44 466 THR A N 1
ATOM 3581 C CA . THR A 1 466 ? 2.002 -0.157 -14.160 1.00 92.44 466 THR A CA 1
ATOM 3582 C C . THR A 1 466 ? 0.522 -0.229 -13.784 1.00 92.44 466 THR A C 1
ATOM 3584 O O . THR A 1 466 ? 0.196 -0.591 -12.659 1.00 92.44 466 THR A O 1
ATOM 3587 N N . ALA A 1 467 ? -0.378 0.063 -14.723 1.00 93.31 467 ALA A N 1
ATOM 3588 C CA . ALA A 1 467 ? -1.813 0.071 -14.481 1.00 93.31 467 ALA A CA 1
ATOM 3589 C C . ALA A 1 467 ? -2.396 -1.333 -14.264 1.00 93.31 467 ALA A C 1
ATOM 3591 O O . ALA A 1 467 ? -3.391 -1.449 -13.552 1.00 93.31 467 ALA A O 1
ATOM 3592 N N . LEU A 1 468 ? -1.787 -2.392 -14.820 1.00 96.38 468 LEU A N 1
ATOM 3593 C CA . LEU A 1 468 ? -2.147 -3.770 -14.482 1.00 96.38 468 LEU A CA 1
ATOM 3594 C C . LEU A 1 468 ? -1.657 -4.157 -13.081 1.00 96.38 468 LEU A C 1
ATOM 3596 O O . LEU A 1 468 ? -2.422 -4.765 -12.343 1.00 96.38 468 LEU A O 1
ATOM 3600 N N . THR A 1 469 ? -0.441 -3.777 -12.679 1.00 97.19 469 THR A N 1
ATOM 3601 C CA . THR A 1 469 ? 0.023 -3.982 -11.295 1.00 97.19 469 THR A CA 1
ATOM 3602 C C . THR A 1 469 ? -0.889 -3.249 -10.307 1.00 97.19 469 THR A C 1
ATOM 3604 O O . THR A 1 469 ? -1.383 -3.872 -9.377 1.00 97.19 469 THR A O 1
ATOM 3607 N N . THR A 1 470 ? -1.227 -1.976 -10.556 1.00 95.88 470 THR A N 1
ATOM 3608 C CA . THR A 1 470 ? -2.213 -1.243 -9.741 1.00 95.88 470 THR A CA 1
ATOM 3609 C C . THR A 1 470 ? -3.582 -1.929 -9.748 1.00 95.88 470 THR A C 1
ATOM 3611 O O . THR A 1 470 ? -4.161 -2.117 -8.692 1.00 95.88 470 THR A O 1
ATOM 3614 N N . LEU A 1 471 ? -4.094 -2.379 -10.898 1.00 95.75 471 LEU A N 1
ATOM 3615 C CA . LEU A 1 471 ? -5.355 -3.131 -10.959 1.00 95.75 471 LEU A CA 1
ATOM 3616 C C . LEU A 1 471 ? -5.315 -4.408 -10.096 1.00 95.75 471 LEU A C 1
ATOM 3618 O O . LEU A 1 471 ? -6.276 -4.680 -9.385 1.00 95.75 471 LEU A O 1
ATOM 3622 N N . MET A 1 472 ? -4.214 -5.164 -10.133 1.00 97.69 472 MET A N 1
ATOM 3623 C CA . MET A 1 472 ? -4.013 -6.359 -9.303 1.00 97.69 472 MET A CA 1
ATOM 3624 C C . MET A 1 472 ? -3.881 -6.024 -7.810 1.00 97.69 472 MET A C 1
ATOM 3626 O O . MET A 1 472 ? -4.294 -6.835 -6.990 1.00 97.69 472 MET A O 1
ATOM 3630 N N . HIS A 1 473 ? -3.361 -4.845 -7.464 1.00 98.19 473 HIS A N 1
ATOM 3631 C CA . HIS A 1 473 ? -3.284 -4.338 -6.093 1.00 98.19 473 HIS A CA 1
ATOM 3632 C C . HIS A 1 473 ? -4.676 -3.952 -5.567 1.00 98.19 473 HIS A C 1
ATOM 3634 O O . HIS A 1 473 ? -5.187 -4.543 -4.614 1.00 98.19 473 HIS A O 1
ATOM 3640 N N . GLU A 1 474 ? -5.349 -3.016 -6.242 1.00 97.56 474 GLU A N 1
ATOM 3641 C CA . GLU A 1 474 ? -6.635 -2.470 -5.795 1.00 97.56 474 GLU A CA 1
ATOM 3642 C C . GLU A 1 474 ? -7.753 -3.519 -5.776 1.00 97.56 474 GLU A C 1
ATOM 3644 O O . GLU A 1 474 ? -8.592 -3.555 -4.872 1.00 97.56 474 GLU A O 1
ATOM 3649 N N . ALA A 1 475 ? -7.755 -4.427 -6.754 1.00 96.88 475 ALA A N 1
ATOM 3650 C CA . ALA A 1 475 ? -8.693 -5.538 -6.764 1.00 96.88 475 ALA A CA 1
ATOM 3651 C C . ALA A 1 475 ? -8.421 -6.559 -5.646 1.00 96.88 475 ALA A C 1
ATOM 3653 O O . ALA A 1 475 ? -9.334 -7.310 -5.290 1.00 96.88 475 ALA A O 1
ATOM 3654 N N . GLY A 1 476 ? -7.209 -6.564 -5.083 1.00 97.19 476 GLY A N 1
ATOM 3655 C CA . GLY A 1 476 ? -6.806 -7.362 -3.930 1.00 97.19 476 GLY A CA 1
ATOM 3656 C C . GLY A 1 476 ? -7.364 -6.800 -2.627 1.00 97.19 476 GLY A C 1
ATOM 3657 O O . GLY A 1 476 ? -7.982 -7.548 -1.869 1.00 97.19 476 GLY A O 1
ATOM 3658 N N . HIS A 1 477 ? -7.285 -5.478 -2.421 1.00 97.12 477 HIS A N 1
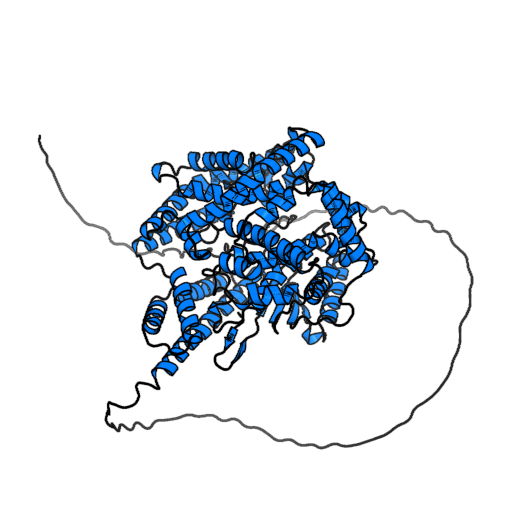ATOM 3659 C CA . HIS A 1 477 ? -8.025 -4.804 -1.342 1.00 97.12 477 HIS A CA 1
ATOM 3660 C C . HIS A 1 477 ? -9.525 -5.096 -1.446 1.00 97.12 477 HIS A C 1
ATOM 3662 O O . HIS A 1 477 ? -10.159 -5.501 -0.473 1.00 97.12 477 HIS A O 1
ATOM 3668 N N . ALA A 1 478 ? -10.106 -4.958 -2.641 1.00 96.69 478 ALA A N 1
ATOM 3669 C CA . ALA A 1 478 ? -11.524 -5.229 -2.830 1.00 96.69 478 ALA A CA 1
ATOM 3670 C C . ALA A 1 478 ? -11.893 -6.705 -2.580 1.00 96.69 478 ALA A C 1
ATOM 3672 O O . ALA A 1 478 ? -12.993 -6.970 -2.096 1.00 96.69 478 ALA A O 1
ATOM 3673 N N . ALA A 1 479 ? -10.999 -7.659 -2.876 1.00 97.31 479 ALA A N 1
ATOM 3674 C CA . ALA A 1 479 ? -11.214 -9.082 -2.605 1.00 97.31 479 ALA A CA 1
ATOM 3675 C C . ALA A 1 479 ? -11.165 -9.361 -1.101 1.00 97.31 479 ALA A C 1
ATOM 3677 O O . ALA A 1 479 ? -12.083 -9.978 -0.561 1.00 97.31 479 ALA A O 1
ATOM 3678 N N . HIS A 1 480 ? -10.150 -8.835 -0.412 1.00 95.94 480 HIS A N 1
ATOM 3679 C CA . HIS A 1 480 ? -10.034 -8.896 1.043 1.00 95.94 480 HIS A CA 1
ATOM 3680 C C . HIS A 1 480 ? -11.292 -8.338 1.709 1.00 95.94 480 HIS A C 1
ATOM 3682 O O . HIS A 1 480 ? -11.981 -9.065 2.428 1.00 95.94 480 HIS A O 1
ATOM 3688 N N . MET A 1 481 ? -11.649 -7.087 1.417 1.00 94.81 481 MET A N 1
ATOM 3689 C CA . MET A 1 481 ? -12.781 -6.441 2.075 1.00 94.81 481 MET A CA 1
ATOM 3690 C C . MET A 1 481 ? -14.103 -7.138 1.758 1.00 94.81 481 MET A C 1
ATOM 3692 O O . MET A 1 481 ? -14.876 -7.374 2.683 1.00 94.81 481 MET A O 1
ATOM 3696 N N . ALA A 1 482 ? -14.345 -7.559 0.508 1.00 96.56 482 ALA A N 1
ATOM 3697 C CA . ALA A 1 482 ? -15.552 -8.303 0.129 1.00 96.56 482 ALA A CA 1
ATOM 3698 C C . ALA A 1 482 ? -15.730 -9.636 0.882 1.00 96.56 482 ALA A C 1
ATOM 3700 O O . ALA A 1 482 ? -16.861 -10.112 0.996 1.00 96.56 482 ALA A O 1
ATOM 3701 N N . ASN A 1 483 ? -14.648 -10.223 1.409 1.00 97.12 483 ASN A N 1
ATOM 3702 C CA . ASN A 1 483 ? -14.645 -11.505 2.117 1.00 97.12 483 ASN A CA 1
ATOM 3703 C C . ASN A 1 483 ? -14.675 -11.410 3.652 1.00 97.12 483 ASN A C 1
ATOM 3705 O O . ASN A 1 483 ? -14.661 -12.448 4.314 1.00 97.12 483 ASN A O 1
ATOM 3709 N N . VAL A 1 484 ? -14.794 -10.216 4.241 1.00 96.69 484 VAL A N 1
ATOM 3710 C CA . VAL A 1 484 ? -14.991 -10.068 5.694 1.00 96.69 484 VAL A CA 1
ATOM 3711 C C . VAL A 1 484 ? -16.383 -10.576 6.098 1.00 96.69 484 VAL A C 1
ATOM 3713 O O . VAL A 1 484 ? -17.394 -9.976 5.742 1.00 96.69 484 VAL A O 1
ATOM 3716 N N . VAL A 1 485 ? -16.462 -11.666 6.873 1.00 96.38 485 VAL A N 1
ATOM 3717 C CA . VAL A 1 485 ? -17.740 -12.247 7.340 1.00 96.38 485 VAL A CA 1
ATOM 3718 C C . VAL A 1 485 ? -17.841 -12.111 8.854 1.00 96.38 485 VAL A C 1
ATOM 3720 O O . VAL A 1 485 ? -17.376 -12.974 9.597 1.00 96.38 485 VAL A O 1
ATOM 3723 N N . GLN A 1 486 ? -18.426 -11.001 9.303 1.00 97.06 486 GLN A N 1
ATOM 3724 C CA . GLN A 1 486 ? -18.550 -10.629 10.714 1.00 97.06 486 GLN A CA 1
ATOM 3725 C C . GLN A 1 486 ? -19.913 -9.963 11.011 1.00 97.06 486 GLN A C 1
ATOM 3727 O O . GLN A 1 486 ? -20.522 -9.418 10.088 1.00 97.06 486 GLN A O 1
ATOM 3732 N N . PRO A 1 487 ? -20.387 -9.954 12.275 1.00 96.75 487 PRO A N 1
ATOM 3733 C CA . PRO A 1 487 ? -21.723 -9.467 12.669 1.00 96.75 487 PRO A CA 1
ATOM 3734 C C . PRO A 1 487 ? -21.894 -7.929 12.735 1.00 96.75 487 PRO A C 1
ATOM 3736 O O . PRO A 1 487 ? -22.842 -7.419 13.334 1.00 96.75 487 PRO A O 1
ATOM 3739 N N . SER A 1 488 ? -20.980 -7.147 12.149 1.00 97.44 488 SER A N 1
ATOM 3740 C CA . SER A 1 488 ? -21.080 -5.680 12.084 1.00 97.44 488 SER A CA 1
ATOM 3741 C C . SER A 1 488 ? -20.220 -5.101 10.946 1.00 97.44 488 SER A C 1
ATOM 3743 O O . SER A 1 488 ? -19.131 -5.617 10.691 1.00 97.44 488 SER A O 1
ATOM 3745 N N . PRO A 1 489 ? -20.634 -3.992 10.303 1.00 96.69 489 PRO A N 1
ATOM 3746 C CA . PRO A 1 489 ? -19.815 -3.268 9.328 1.00 96.69 489 PRO A CA 1
ATOM 3747 C C . PRO A 1 489 ? -18.510 -2.707 9.920 1.00 96.69 489 PRO A C 1
ATOM 3749 O O . PRO A 1 489 ? -17.555 -2.497 9.178 1.00 96.69 489 PRO A O 1
ATOM 3752 N N . LEU A 1 490 ? -18.420 -2.498 11.244 1.00 96.12 490 LEU A N 1
ATOM 3753 C CA . LEU A 1 490 ? -17.197 -1.998 11.897 1.00 96.12 490 LEU A CA 1
ATOM 3754 C C . LEU A 1 490 ? -16.029 -2.998 11.861 1.00 96.12 490 LEU A C 1
ATOM 3756 O O . LEU A 1 490 ? -14.885 -2.607 12.092 1.00 96.12 490 LEU A O 1
ATOM 3760 N N . PHE A 1 491 ? -16.292 -4.265 11.527 1.00 96.38 491 PHE A N 1
ATOM 3761 C CA . PHE A 1 491 ? -15.240 -5.249 11.276 1.00 96.38 491 PHE A CA 1
ATOM 3762 C C . PHE A 1 491 ? -14.556 -5.091 9.907 1.00 96.38 491 PHE A C 1
ATOM 3764 O O . PHE A 1 491 ? -13.467 -5.631 9.702 1.00 96.38 491 PHE A O 1
ATOM 3771 N N . ALA A 1 492 ? -15.191 -4.364 8.981 1.00 94.06 492 ALA A N 1
ATOM 3772 C CA . ALA A 1 492 ? -14.789 -4.203 7.587 1.00 94.06 492 ALA A CA 1
ATOM 3773 C C . ALA A 1 492 ? -14.498 -2.724 7.255 1.00 94.06 492 ALA A C 1
ATOM 3775 O O . ALA A 1 492 ? -15.003 -2.179 6.274 1.00 94.06 492 ALA A O 1
ATOM 3776 N N . GLN A 1 493 ? -13.687 -2.064 8.086 1.00 88.00 493 GLN A N 1
ATOM 3777 C CA . GLN A 1 493 ? -13.310 -0.655 7.933 1.00 88.00 493 GLN A CA 1
ATOM 3778 C C . GLN A 1 493 ? -11.787 -0.471 7.980 1.00 88.00 493 GLN A C 1
ATOM 3780 O O . GLN A 1 493 ? -11.120 -1.134 8.769 1.00 88.00 493 GLN A O 1
ATOM 3785 N N . GLU A 1 494 ? -11.270 0.416 7.124 1.00 79.31 494 GLU A N 1
ATOM 3786 C CA . GLU A 1 494 ? -9.844 0.567 6.765 1.00 79.31 494 GLU A CA 1
ATOM 3787 C C . GLU A 1 494 ? -8.962 1.166 7.871 1.00 79.31 494 GLU A C 1
ATOM 3789 O O . GLU A 1 494 ? -7.740 1.044 7.851 1.00 79.31 494 GLU A O 1
ATOM 3794 N N . ARG A 1 495 ? -9.567 1.876 8.826 1.00 81.94 495 ARG A N 1
ATOM 3795 C CA . ARG A 1 495 ? -8.853 2.685 9.819 1.00 81.94 495 ARG A CA 1
ATOM 3796 C C . ARG A 1 495 ? -8.696 1.907 11.124 1.00 81.94 495 ARG A C 1
ATOM 3798 O O . ARG A 1 495 ? -9.241 0.816 11.291 1.00 81.94 495 ARG A O 1
ATOM 3805 N N . ALA A 1 496 ? -7.970 2.486 12.083 1.00 81.75 496 ALA A N 1
ATOM 3806 C CA . ALA A 1 496 ? -7.832 1.920 13.424 1.00 81.75 496 ALA A CA 1
ATOM 3807 C C . ALA A 1 496 ? -9.218 1.487 13.969 1.00 81.75 496 ALA A C 1
ATOM 3809 O O . ALA A 1 496 ? -10.170 2.270 13.909 1.00 81.75 496 ALA A O 1
ATOM 3810 N N . PRO A 1 497 ? -9.376 0.232 14.421 1.00 88.00 497 PRO A N 1
ATOM 3811 C CA . PRO A 1 497 ? -8.320 -0.660 14.878 1.00 88.00 497 PRO A CA 1
ATOM 3812 C C . PRO A 1 497 ? -7.862 -1.707 13.839 1.00 88.00 497 PRO A C 1
ATOM 3814 O O . PRO A 1 497 ? -7.328 -2.753 14.218 1.00 88.00 497 PRO A O 1
ATOM 3817 N N . MET A 1 498 ? -8.088 -1.479 12.541 1.00 90.38 498 MET A N 1
ATOM 3818 C CA . MET A 1 498 ? -7.427 -2.255 11.492 1.00 90.38 498 MET A CA 1
ATOM 3819 C C . MET A 1 498 ? -5.933 -1.907 11.443 1.00 90.38 498 MET A C 1
ATOM 3821 O O . MET A 1 498 ? -5.552 -0.737 11.487 1.00 90.38 498 MET A O 1
ATOM 3825 N N . SER A 1 499 ? -5.101 -2.946 11.365 1.00 92.88 499 SER A N 1
ATOM 3826 C CA . SER A 1 499 ? -3.654 -2.828 11.181 1.00 92.88 499 SER A CA 1
ATOM 3827 C C . SER A 1 499 ? -3.335 -2.340 9.770 1.00 92.88 499 SER A C 1
ATOM 3829 O O . SER A 1 499 ? -3.949 -2.793 8.801 1.00 92.88 499 SER A O 1
ATOM 3831 N N . VAL A 1 500 ? -2.327 -1.472 9.657 1.00 91.62 500 VAL A N 1
ATOM 3832 C CA . VAL A 1 500 ? -1.814 -0.993 8.366 1.00 91.62 500 VAL A CA 1
ATOM 3833 C C . VAL A 1 500 ? -1.289 -2.160 7.542 1.00 91.62 500 VAL A C 1
ATOM 3835 O O . VAL A 1 500 ? -1.667 -2.349 6.389 1.00 91.62 500 VAL A O 1
ATOM 3838 N N . ALA A 1 501 ? -0.448 -2.982 8.169 1.00 94.69 501 ALA A N 1
ATOM 3839 C CA . ALA A 1 501 ? 0.145 -4.144 7.532 1.00 94.69 501 ALA A CA 1
ATOM 3840 C C . ALA A 1 501 ? -0.924 -5.129 7.043 1.00 94.69 501 ALA A C 1
ATOM 3842 O O . ALA A 1 501 ? -0.786 -5.732 5.984 1.00 94.69 501 ALA A O 1
ATOM 3843 N N . TYR A 1 502 ? -2.020 -5.263 7.791 1.00 95.06 502 TYR A N 1
ATOM 3844 C CA . TYR A 1 502 ? -3.138 -6.119 7.415 1.00 95.06 502 TYR A CA 1
ATOM 3845 C C . TYR A 1 502 ? -3.931 -5.593 6.210 1.00 95.06 502 TYR A C 1
ATOM 3847 O O . TYR A 1 502 ? -4.327 -6.403 5.374 1.00 95.06 502 TYR A O 1
ATOM 3855 N N . ALA A 1 503 ? -4.143 -4.277 6.101 1.00 93.06 503 ALA A N 1
ATOM 3856 C CA . ALA A 1 503 ? -4.821 -3.669 4.955 1.00 93.06 503 ALA A CA 1
ATOM 3857 C C . ALA A 1 503 ? -4.025 -3.837 3.644 1.00 93.06 503 ALA A C 1
ATOM 3859 O O . ALA A 1 503 ? -4.615 -4.105 2.600 1.00 93.06 503 ALA A O 1
ATOM 3860 N N . GLU A 1 504 ? -2.694 -3.736 3.718 1.00 94.88 504 GLU A N 1
ATOM 3861 C CA . GLU A 1 504 ? -1.772 -3.757 2.570 1.00 94.88 504 GLU A CA 1
ATOM 3862 C C . GLU A 1 504 ? -1.299 -5.173 2.165 1.00 94.88 504 GLU A C 1
ATOM 3864 O O . GLU A 1 504 ? -1.098 -5.455 0.987 1.00 94.88 504 GLU A O 1
ATOM 3869 N N . ASN A 1 505 ? -1.146 -6.114 3.108 1.00 96.12 505 ASN A N 1
ATOM 3870 C CA . ASN A 1 505 ? -0.561 -7.444 2.841 1.00 96.12 505 ASN A CA 1
ATOM 3871 C C . ASN A 1 505 ? -1.256 -8.203 1.691 1.00 96.12 505 ASN A C 1
ATOM 3873 O O . ASN A 1 505 ? -0.609 -8.891 0.908 1.00 96.12 505 ASN A O 1
ATOM 3877 N N . GLN A 1 506 ? -2.579 -8.088 1.569 1.00 94.88 506 GLN A N 1
ATOM 3878 C CA . GLN A 1 506 ? -3.345 -8.869 0.593 1.00 94.88 506 GLN A CA 1
ATOM 3879 C C . GLN A 1 506 ? -3.275 -8.286 -0.824 1.00 94.88 506 GLN A C 1
ATOM 3881 O O . GLN A 1 506 ? -3.187 -9.046 -1.787 1.00 94.88 506 GLN A O 1
ATOM 3886 N N . SER A 1 507 ? -3.265 -6.958 -0.959 1.00 96.50 507 SER A N 1
ATOM 3887 C CA . SER A 1 507 ? -3.060 -6.287 -2.245 1.00 96.50 507 SER A CA 1
ATOM 3888 C C . SER A 1 507 ? -1.620 -6.461 -2.736 1.00 96.50 507 SER A C 1
ATOM 3890 O O . SER A 1 507 ? -1.419 -6.832 -3.892 1.00 96.50 507 SER A O 1
ATOM 3892 N N . MET A 1 508 ? -0.632 -6.325 -1.843 1.00 98.19 508 MET A N 1
ATOM 3893 C CA . MET A 1 508 ? 0.789 -6.567 -2.133 1.00 98.19 508 MET A CA 1
ATOM 3894 C C . MET A 1 508 ? 1.083 -8.041 -2.474 1.00 98.19 508 MET A C 1
ATOM 3896 O O . MET A 1 508 ? 1.847 -8.333 -3.392 1.00 98.19 508 MET A O 1
ATOM 3900 N N . PHE A 1 509 ? 0.432 -9.011 -1.815 1.00 98.56 509 PHE A N 1
ATOM 3901 C CA . PHE A 1 509 ? 0.567 -10.421 -2.204 1.00 98.56 509 PHE A CA 1
ATOM 3902 C C . PHE A 1 509 ? 0.090 -10.652 -3.645 1.00 98.56 509 PHE A C 1
ATOM 3904 O O . PHE A 1 509 ? 0.766 -11.333 -4.419 1.00 98.56 509 PHE A O 1
ATOM 3911 N N . LEU A 1 510 ? -1.055 -10.074 -4.018 1.00 98.38 510 LEU A N 1
ATOM 3912 C CA . LEU A 1 510 ? -1.689 -10.305 -5.317 1.00 98.38 510 LEU A CA 1
ATOM 3913 C C . LEU A 1 510 ? -1.045 -9.499 -6.457 1.00 98.38 510 LEU A C 1
ATOM 3915 O O . LEU A 1 510 ? -1.004 -9.994 -7.584 1.00 98.38 510 LEU A O 1
ATOM 3919 N N . ASP A 1 511 ? -0.499 -8.307 -6.195 1.00 97.62 511 ASP A N 1
ATOM 3920 C CA . ASP A 1 511 ? 0.242 -7.540 -7.203 1.00 97.62 511 ASP A CA 1
ATOM 3921 C C . ASP A 1 511 ? 1.652 -8.100 -7.476 1.00 97.62 511 ASP A C 1
ATOM 3923 O O . ASP A 1 511 ? 2.096 -8.064 -8.632 1.00 97.62 511 ASP A O 1
ATOM 3927 N N . SER A 1 512 ? 2.287 -8.735 -6.474 1.00 97.12 512 SER A N 1
ATOM 3928 C CA . SER A 1 512 ? 3.603 -9.379 -6.605 1.00 97.12 512 SER A CA 1
ATOM 3929 C C . SER A 1 512 ? 3.635 -10.410 -7.734 1.00 97.12 512 SER A C 1
ATOM 3931 O O . SER A 1 512 ? 4.627 -10.516 -8.457 1.00 97.12 512 SER A O 1
ATOM 3933 N N . LEU A 1 513 ? 2.503 -11.090 -7.963 1.00 97.69 513 LEU A N 1
ATOM 3934 C CA . LEU A 1 513 ? 2.333 -12.106 -9.000 1.00 97.69 513 LEU A CA 1
ATOM 3935 C C . LEU A 1 513 ? 2.662 -11.576 -10.400 1.00 97.69 513 LEU A C 1
ATOM 3937 O O . LEU A 1 513 ? 3.175 -12.321 -11.222 1.00 97.69 513 LEU A O 1
ATOM 3941 N N . VAL A 1 514 ? 2.450 -10.285 -10.687 1.00 97.19 514 VAL A N 1
ATOM 3942 C CA . VAL A 1 514 ? 2.784 -9.688 -11.998 1.00 97.19 514 VAL A CA 1
ATOM 3943 C C . VAL A 1 514 ? 4.302 -9.710 -12.272 1.00 97.19 514 VAL A C 1
ATOM 3945 O O . VAL A 1 514 ? 4.735 -9.622 -13.427 1.00 97.19 514 VAL A O 1
ATOM 3948 N N . GLY A 1 515 ? 5.126 -9.848 -11.229 1.00 95.12 515 GLY A N 1
ATOM 3949 C CA . GLY A 1 515 ? 6.573 -10.049 -11.314 1.00 95.12 515 GLY A CA 1
ATOM 3950 C C . GLY A 1 515 ? 7.000 -11.472 -11.693 1.00 95.12 515 GLY A C 1
ATOM 3951 O O . GLY A 1 515 ? 8.014 -11.612 -12.379 1.00 95.12 515 GLY A O 1
ATOM 3952 N N . ASP A 1 516 ? 6.223 -12.486 -11.301 1.00 96.75 516 ASP A N 1
ATOM 3953 C CA . ASP A 1 516 ? 6.595 -13.908 -11.361 1.00 96.75 516 ASP A CA 1
ATOM 3954 C C . ASP A 1 516 ? 6.714 -14.419 -12.805 1.00 96.75 516 ASP A C 1
ATOM 3956 O O . ASP A 1 516 ? 5.835 -14.170 -13.645 1.00 96.75 516 ASP A O 1
ATOM 3960 N N . ALA A 1 517 ? 7.754 -15.202 -13.118 1.00 97.38 517 ALA A N 1
ATOM 3961 C CA . ALA A 1 517 ? 7.908 -15.739 -14.469 1.00 97.38 517 ALA A CA 1
ATOM 3962 C C . ALA A 1 517 ? 6.821 -16.773 -14.818 1.00 97.38 517 ALA A C 1
ATOM 3964 O O . ALA A 1 517 ? 6.426 -16.850 -15.983 1.00 97.38 517 ALA A O 1
ATOM 3965 N N . ALA A 1 518 ? 6.241 -17.471 -13.832 1.00 97.25 518 ALA A N 1
ATOM 3966 C CA . ALA A 1 518 ? 5.017 -18.259 -14.009 1.00 97.25 518 ALA A CA 1
ATOM 3967 C C . ALA A 1 518 ? 3.832 -17.402 -14.496 1.00 97.25 518 ALA A C 1
ATOM 3969 O O . ALA A 1 518 ? 3.209 -17.706 -15.517 1.00 97.25 518 ALA A O 1
ATOM 3970 N N . TRP A 1 519 ? 3.523 -16.298 -13.809 1.00 97.81 519 TRP A N 1
ATOM 3971 C CA . TRP A 1 519 ? 2.400 -15.435 -14.187 1.00 97.81 519 TRP A CA 1
ATOM 3972 C C . TRP A 1 519 ? 2.636 -14.804 -15.557 1.00 97.81 519 TRP A C 1
ATOM 3974 O O . TRP A 1 519 ? 1.756 -14.819 -16.416 1.00 97.81 519 TRP A O 1
ATOM 3984 N N . ARG A 1 520 ? 3.852 -14.311 -15.815 1.00 97.44 520 ARG A N 1
ATOM 3985 C CA . ARG A 1 520 ? 4.227 -13.713 -17.104 1.00 97.44 520 ARG A CA 1
ATOM 3986 C C . ARG A 1 520 ? 4.207 -14.744 -18.232 1.00 97.44 520 ARG A C 1
ATOM 3988 O O . ARG A 1 520 ? 3.631 -14.484 -19.289 1.00 97.44 520 ARG A O 1
ATOM 3995 N N . GLY A 1 521 ? 4.724 -15.942 -17.973 1.00 96.25 521 GLY A N 1
ATOM 3996 C CA . GLY A 1 521 ? 4.648 -17.098 -18.862 1.00 96.25 521 GLY A CA 1
ATOM 3997 C C . GLY A 1 521 ? 3.214 -17.452 -19.253 1.00 96.25 521 GLY A C 1
ATOM 3998 O O . GLY A 1 521 ? 2.986 -17.874 -20.385 1.00 96.25 521 GLY A O 1
ATOM 3999 N N . ARG A 1 522 ? 2.217 -17.169 -18.405 1.00 94.56 522 ARG A N 1
ATOM 4000 C CA . ARG A 1 522 ? 0.796 -17.431 -18.685 1.00 94.56 522 ARG A CA 1
ATOM 4001 C C . ARG A 1 522 ? -0.001 -16.245 -19.245 1.00 94.56 522 ARG A C 1
ATOM 4003 O O . ARG A 1 522 ? -0.753 -16.422 -20.203 1.00 94.56 522 ARG A O 1
ATOM 4010 N N . TYR A 1 523 ? 0.169 -15.050 -18.684 1.00 96.06 523 TYR A N 1
ATOM 4011 C CA . TYR A 1 523 ? -0.712 -13.892 -18.894 1.00 96.06 523 TYR A CA 1
ATOM 4012 C C . TYR A 1 523 ? -0.055 -12.699 -19.599 1.00 96.06 523 TYR A C 1
ATOM 4014 O O . TYR A 1 523 ? -0.767 -11.897 -20.213 1.00 96.06 523 TYR A O 1
ATOM 4022 N N . ALA A 1 524 ? 1.278 -12.570 -19.580 1.00 96.06 524 ALA A N 1
ATOM 4023 C CA . ALA A 1 524 ? 1.961 -11.552 -20.377 1.00 96.06 524 ALA A CA 1
ATOM 4024 C C . ALA A 1 524 ? 1.959 -11.996 -21.849 1.00 96.06 524 ALA A C 1
ATOM 4026 O O . ALA A 1 524 ? 2.628 -12.955 -22.250 1.00 96.06 524 ALA A O 1
ATOM 4027 N N . ARG A 1 525 ? 1.117 -11.330 -22.641 1.00 95.56 525 ARG A N 1
ATOM 4028 C CA . ARG A 1 525 ? 0.862 -11.621 -24.054 1.00 95.56 525 ARG A CA 1
ATOM 4029 C C . ARG A 1 525 ? 0.878 -10.339 -24.866 1.00 95.56 525 ARG A C 1
ATOM 4031 O O . ARG A 1 525 ? 0.368 -9.321 -24.399 1.00 95.56 525 ARG A O 1
ATOM 4038 N N . ASP A 1 526 ? 1.412 -10.380 -26.076 1.00 96.06 526 ASP A N 1
ATOM 4039 C CA . ASP A 1 526 ? 1.246 -9.261 -27.004 1.00 96.06 526 ASP A CA 1
ATOM 4040 C C . ASP A 1 526 ? -0.143 -9.256 -27.668 1.00 96.06 526 ASP A C 1
ATOM 4042 O O . ASP A 1 526 ? -1.015 -10.078 -27.361 1.00 96.06 526 ASP A O 1
ATOM 4046 N N . ARG A 1 527 ? -0.375 -8.288 -28.560 1.00 93.75 527 ARG A N 1
ATOM 4047 C CA . ARG A 1 527 ? -1.649 -8.131 -29.284 1.00 93.75 527 ARG A CA 1
ATOM 4048 C C . ARG A 1 527 ? -1.922 -9.264 -30.278 1.00 93.75 527 ARG A C 1
ATOM 4050 O O . ARG A 1 527 ? -3.081 -9.503 -30.605 1.00 93.75 527 ARG A O 1
ATOM 4057 N N . GLU A 1 528 ? -0.890 -10.005 -30.677 1.00 95.00 528 GLU A N 1
ATOM 4058 C CA . GLU A 1 528 ? -0.989 -11.208 -31.505 1.00 95.00 528 GLU A CA 1
ATOM 4059 C C . GLU A 1 528 ? -1.142 -12.493 -30.665 1.00 95.00 528 GLU A C 1
ATOM 4061 O O . GLU A 1 528 ? -1.246 -13.586 -31.222 1.00 95.00 528 GLU A O 1
ATOM 4066 N N . GLY A 1 529 ? -1.178 -12.380 -29.332 1.00 93.25 529 GLY A N 1
ATOM 4067 C CA . GLY A 1 529 ? -1.353 -13.502 -28.408 1.00 93.25 529 GLY A CA 1
ATOM 4068 C C . GLY A 1 529 ? -0.080 -14.309 -28.134 1.00 93.25 529 GLY A C 1
ATOM 4069 O O . GLY A 1 529 ? -0.172 -15.401 -27.571 1.00 93.25 529 GLY A O 1
ATOM 4070 N N . ARG A 1 530 ? 1.106 -13.807 -28.502 1.00 95.44 530 ARG A N 1
ATOM 4071 C CA . ARG A 1 530 ? 2.391 -14.482 -28.251 1.00 95.44 530 ARG A CA 1
ATOM 4072 C C . ARG A 1 530 ? 2.870 -14.198 -26.827 1.00 95.44 530 ARG A C 1
ATOM 4074 O O . ARG A 1 530 ? 2.654 -13.105 -26.306 1.00 95.44 530 ARG A O 1
ATOM 4081 N N . ALA A 1 531 ? 3.507 -15.182 -26.194 1.00 96.25 531 ALA A N 1
ATOM 4082 C CA . ALA A 1 531 ? 4.123 -15.027 -24.875 1.00 96.25 531 ALA A CA 1
ATOM 4083 C C . ALA A 1 531 ? 5.326 -14.072 -24.913 1.00 96.25 531 ALA A C 1
ATOM 4085 O O . ALA A 1 531 ? 6.014 -13.977 -25.930 1.00 96.25 531 ALA A O 1
ATOM 4086 N N . VAL A 1 532 ? 5.584 -13.398 -23.789 1.00 96.81 532 VAL A N 1
ATOM 4087 C CA . VAL A 1 532 ? 6.853 -12.694 -23.562 1.00 96.81 532 VAL A CA 1
ATOM 4088 C C . VAL A 1 532 ? 8.019 -13.695 -23.644 1.00 96.81 532 VAL A C 1
ATOM 4090 O O . VAL A 1 532 ? 7.940 -14.715 -22.970 1.00 96.81 532 VAL A O 1
ATOM 4093 N N . PRO A 1 533 ? 9.076 -13.459 -24.448 1.00 97.44 533 PRO A N 1
ATOM 4094 C CA . PRO A 1 533 ? 10.213 -14.375 -24.551 1.00 97.44 533 PRO A CA 1
ATOM 4095 C C . PRO A 1 533 ? 10.961 -14.540 -23.224 1.00 97.44 533 PRO A C 1
ATOM 4097 O O . PRO A 1 533 ? 11.109 -13.570 -22.474 1.00 97.44 533 PRO A O 1
ATOM 4100 N N . TRP A 1 534 ? 11.488 -15.743 -22.968 1.00 98.06 534 TRP A N 1
ATOM 4101 C CA . TRP A 1 534 ? 12.257 -16.033 -21.753 1.00 98.06 534 TRP A CA 1
ATOM 4102 C C . TRP A 1 534 ? 13.481 -15.122 -21.622 1.00 98.06 534 TRP A C 1
ATOM 4104 O O . TRP A 1 534 ? 13.746 -14.594 -20.549 1.00 98.06 534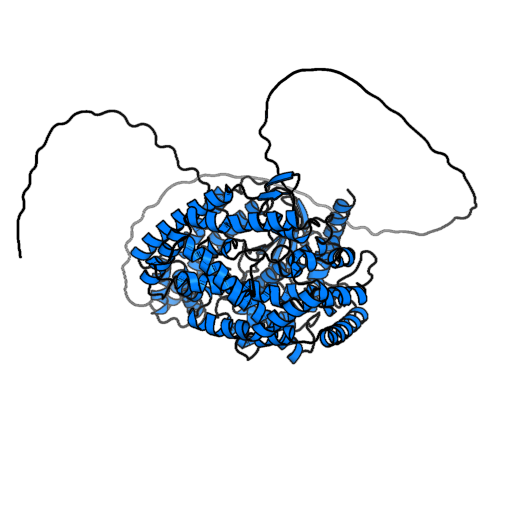 TRP A O 1
ATOM 4114 N N . GLU A 1 535 ? 14.181 -14.858 -22.724 1.00 97.69 535 GLU A N 1
ATOM 4115 C CA . GLU A 1 535 ? 15.411 -14.062 -22.754 1.00 97.69 535 GLU A CA 1
ATOM 4116 C C . GLU A 1 535 ? 15.188 -12.631 -22.236 1.00 97.69 535 GLU A C 1
ATOM 4118 O O . GLU A 1 535 ? 16.084 -12.021 -21.655 1.00 97.69 535 GLU A O 1
ATOM 4123 N N . LEU A 1 536 ? 13.972 -12.099 -22.406 1.00 97.31 536 LEU A N 1
ATOM 4124 C CA . LEU A 1 536 ? 13.579 -10.796 -21.876 1.00 97.31 536 LEU A CA 1
ATOM 4125 C C . LEU A 1 536 ? 13.210 -10.857 -20.383 1.00 97.31 536 LEU A C 1
ATOM 4127 O O . LEU A 1 536 ? 13.418 -9.878 -19.666 1.00 97.31 536 LEU A O 1
ATOM 4131 N N . LEU A 1 537 ? 12.689 -11.987 -19.899 1.00 97.12 537 LEU A N 1
ATOM 4132 C CA . LEU A 1 537 ? 12.490 -12.207 -18.464 1.00 97.12 537 LEU A CA 1
ATOM 4133 C C . LEU A 1 537 ? 13.828 -12.405 -17.743 1.00 97.12 537 LEU A C 1
ATOM 4135 O O . LEU A 1 537 ? 14.015 -11.835 -16.673 1.00 97.12 537 LEU A O 1
ATOM 4139 N N . GLU A 1 538 ? 14.779 -13.117 -18.349 1.00 97.56 538 GLU A N 1
ATOM 4140 C CA . GLU A 1 538 ? 16.152 -13.223 -17.851 1.00 97.56 538 GLU A CA 1
ATOM 4141 C C . GLU A 1 538 ? 16.844 -11.850 -17.796 1.00 97.56 538 GLU A C 1
ATOM 4143 O O . GLU A 1 538 ? 17.432 -11.512 -16.768 1.00 97.56 538 GLU A O 1
ATOM 4148 N N . GLU A 1 539 ? 16.735 -11.027 -18.849 1.00 95.69 539 GLU A N 1
ATOM 4149 C CA . GLU A 1 539 ? 17.265 -9.653 -18.845 1.00 95.69 539 GLU A CA 1
ATOM 4150 C C . GLU A 1 539 ? 16.662 -8.818 -17.698 1.00 95.69 539 GLU A C 1
ATOM 4152 O O . GLU A 1 539 ? 17.383 -8.123 -16.979 1.00 95.69 539 GLU A O 1
ATOM 4157 N N . ASP A 1 540 ? 15.346 -8.922 -17.485 1.00 94.62 540 ASP A N 1
ATOM 4158 C CA . ASP A 1 540 ? 14.643 -8.224 -16.407 1.00 94.62 540 ASP A CA 1
ATOM 4159 C C . ASP A 1 540 ? 15.085 -8.704 -15.015 1.00 94.62 540 ASP A C 1
ATOM 4161 O O . ASP A 1 540 ? 15.409 -7.882 -14.155 1.00 94.62 540 ASP A O 1
ATOM 4165 N N . LEU A 1 541 ? 15.167 -10.022 -14.805 1.00 95.62 541 LEU A N 1
ATOM 4166 C CA . LEU A 1 541 ? 15.610 -10.640 -13.552 1.00 95.62 541 LEU A CA 1
ATOM 4167 C C . LEU A 1 541 ? 17.052 -10.246 -13.213 1.00 95.62 541 LEU A C 1
ATOM 4169 O O . LEU A 1 541 ? 17.294 -9.751 -12.110 1.00 95.62 541 LEU A O 1
ATOM 4173 N N . ARG A 1 542 ? 17.989 -10.362 -14.166 1.00 94.56 542 ARG A N 1
ATOM 4174 C CA . ARG A 1 542 ? 19.388 -9.930 -13.986 1.00 94.56 542 ARG A CA 1
ATOM 4175 C C . ARG A 1 542 ? 19.494 -8.431 -13.678 1.00 94.56 542 ARG A C 1
ATOM 4177 O O . ARG A 1 542 ? 20.330 -8.039 -12.874 1.00 94.56 542 ARG A O 1
ATOM 4184 N N . SER A 1 543 ? 18.617 -7.593 -14.242 1.00 92.06 543 SER A N 1
ATOM 4185 C CA . SER A 1 543 ? 18.615 -6.141 -13.987 1.00 92.06 543 SER A CA 1
ATOM 4186 C C . SER A 1 543 ? 18.048 -5.716 -12.620 1.00 92.06 543 SER A C 1
ATOM 4188 O O . SER A 1 543 ? 18.204 -4.556 -12.229 1.00 92.06 543 SER A O 1
ATOM 4190 N N . ARG A 1 544 ? 17.370 -6.622 -11.897 1.00 91.62 544 ARG A N 1
ATOM 4191 C CA . ARG A 1 544 ? 16.631 -6.310 -10.659 1.00 91.62 544 ARG A CA 1
ATOM 4192 C C . ARG A 1 544 ? 17.080 -7.107 -9.442 1.00 91.62 544 ARG A C 1
ATOM 4194 O O . ARG A 1 544 ? 17.283 -6.503 -8.391 1.00 91.62 544 ARG A O 1
ATOM 4201 N N . HIS A 1 545 ? 17.204 -8.429 -9.564 1.00 94.94 545 HIS A N 1
ATOM 4202 C CA . HIS A 1 545 ? 17.426 -9.332 -8.428 1.00 94.94 545 HIS A CA 1
ATOM 4203 C C . HIS A 1 545 ? 18.665 -8.964 -7.591 1.00 94.94 545 HIS A C 1
ATOM 4205 O O . HIS A 1 545 ? 18.509 -8.792 -6.382 1.00 94.94 545 HIS A O 1
ATOM 4211 N N . PRO A 1 546 ? 19.850 -8.686 -8.183 1.00 95.94 546 PRO A N 1
ATOM 4212 C CA . PRO A 1 546 ? 21.043 -8.321 -7.410 1.00 95.94 546 PRO A CA 1
ATOM 4213 C C . PRO A 1 546 ? 20.914 -7.020 -6.600 1.00 95.94 546 PRO A C 1
ATOM 4215 O O . PRO A 1 546 ? 21.737 -6.756 -5.728 1.00 95.94 546 PRO A O 1
ATOM 4218 N N . TYR A 1 547 ? 19.902 -6.195 -6.888 1.00 95.69 547 TYR A N 1
ATOM 4219 C CA . TYR A 1 547 ? 19.699 -4.868 -6.302 1.00 95.69 547 TYR A CA 1
ATOM 4220 C C . TYR A 1 547 ? 18.387 -4.746 -5.510 1.00 95.69 547 TYR A C 1
ATOM 4222 O O . TYR A 1 547 ? 18.085 -3.668 -4.992 1.00 95.69 547 TYR A O 1
ATOM 4230 N N . ALA A 1 548 ? 17.600 -5.824 -5.393 1.00 95.31 548 ALA A N 1
ATOM 4231 C CA . ALA A 1 548 ? 16.281 -5.812 -4.753 1.00 95.31 548 ALA A CA 1
ATOM 4232 C C . ALA A 1 548 ? 16.330 -5.301 -3.298 1.00 95.31 548 ALA A C 1
ATOM 4234 O O . ALA A 1 548 ? 15.464 -4.535 -2.864 1.00 95.31 548 ALA A O 1
ATOM 4235 N N . VAL A 1 549 ? 17.417 -5.616 -2.585 1.00 97.62 549 VAL A N 1
ATOM 4236 C CA . VAL A 1 549 ? 17.701 -5.148 -1.220 1.00 97.62 549 VAL A CA 1
ATOM 4237 C C . VAL A 1 549 ? 17.688 -3.617 -1.075 1.00 97.62 549 VAL A C 1
ATOM 4239 O O . VAL A 1 549 ? 17.310 -3.117 -0.019 1.00 97.62 549 VAL A O 1
ATOM 4242 N N . PHE A 1 550 ? 18.006 -2.833 -2.115 1.00 96.38 550 PHE A N 1
ATOM 4243 C CA . PHE A 1 550 ? 17.954 -1.364 -2.029 1.00 96.38 550 PHE A CA 1
ATOM 4244 C C . PHE A 1 550 ? 16.535 -0.841 -1.754 1.00 96.38 550 PHE A C 1
ATOM 4246 O O . PHE A 1 550 ? 16.372 0.164 -1.058 1.00 96.38 550 PHE A O 1
ATOM 4253 N N . THR A 1 551 ? 15.498 -1.522 -2.256 1.00 93.44 551 THR A N 1
ATOM 4254 C CA . THR A 1 551 ? 14.101 -1.158 -1.973 1.00 93.44 551 THR A CA 1
ATOM 4255 C C . THR A 1 551 ? 13.766 -1.416 -0.506 1.00 93.44 551 THR A C 1
ATOM 4257 O O . THR A 1 551 ? 13.284 -0.499 0.161 1.00 93.44 551 THR A O 1
ATOM 4260 N N . LEU A 1 552 ? 14.112 -2.602 0.008 1.00 96.81 552 LEU A N 1
ATOM 4261 C CA . LEU A 1 552 ? 13.946 -3.000 1.410 1.00 96.81 552 LEU A CA 1
ATOM 4262 C C . LEU A 1 552 ? 14.640 -2.012 2.357 1.00 96.81 552 LEU A C 1
ATOM 4264 O O . LEU A 1 552 ? 14.003 -1.448 3.246 1.00 96.81 552 LEU A O 1
ATOM 4268 N N . ARG A 1 553 ? 15.935 -1.744 2.143 1.00 97.44 553 ARG A N 1
ATOM 4269 C CA . ARG A 1 553 ? 16.739 -0.880 3.027 1.00 97.44 553 ARG A CA 1
ATOM 4270 C C . ARG A 1 553 ? 16.227 0.558 3.045 1.00 97.44 553 ARG A C 1
ATOM 4272 O O . ARG A 1 553 ? 16.176 1.182 4.105 1.00 97.44 553 ARG A O 1
ATOM 4279 N N . ARG A 1 554 ? 15.758 1.069 1.903 1.00 94.50 554 ARG A N 1
ATOM 4280 C CA . ARG A 1 554 ? 15.076 2.367 1.829 1.00 94.50 554 ARG A CA 1
ATOM 4281 C C . ARG A 1 554 ? 13.729 2.356 2.562 1.00 94.50 554 ARG A C 1
ATOM 4283 O O . ARG A 1 554 ? 13.431 3.324 3.251 1.00 94.50 554 ARG A O 1
ATOM 4290 N N . MET A 1 555 ? 12.929 1.293 2.430 1.00 95.12 555 MET A N 1
ATOM 4291 C CA . MET A 1 555 ? 11.639 1.182 3.123 1.00 95.12 555 MET A CA 1
ATOM 4292 C C . MET A 1 555 ? 11.817 1.139 4.641 1.00 95.12 555 MET A C 1
ATOM 4294 O O . MET A 1 555 ? 11.173 1.907 5.350 1.00 95.12 555 MET A O 1
ATOM 4298 N N . ILE A 1 556 ? 12.731 0.303 5.141 1.00 96.94 556 ILE A N 1
ATOM 4299 C CA . ILE A 1 556 ? 12.961 0.139 6.580 1.00 96.94 556 ILE A CA 1
ATOM 4300 C C . ILE A 1 556 ? 13.685 1.345 7.211 1.00 96.94 556 ILE A C 1
ATOM 4302 O O . ILE A 1 556 ? 13.516 1.606 8.396 1.00 96.94 556 ILE A O 1
ATOM 4306 N N . SER A 1 557 ? 14.406 2.167 6.440 1.00 98.25 557 SER A N 1
ATOM 4307 C CA . SER A 1 557 ? 15.006 3.408 6.967 1.00 98.25 557 SER A CA 1
ATOM 4308 C C . SER A 1 557 ? 13.969 4.410 7.502 1.00 98.25 557 SER A C 1
ATOM 4310 O O . SER A 1 557 ? 14.261 5.123 8.460 1.00 98.25 557 SER A O 1
ATOM 4312 N N . VAL A 1 558 ? 12.751 4.446 6.942 1.00 97.94 558 VAL A N 1
ATOM 4313 C CA . VAL A 1 558 ? 11.683 5.368 7.379 1.00 97.94 558 VAL A CA 1
ATOM 4314 C C . VAL A 1 558 ? 11.237 5.104 8.828 1.00 97.94 558 VAL A C 1
ATOM 4316 O O . VAL A 1 558 ? 11.371 6.021 9.643 1.00 97.94 558 VAL A O 1
ATOM 4319 N N . PRO A 1 559 ? 10.781 3.891 9.217 1.00 98.25 559 PRO A N 1
ATOM 4320 C CA . PRO A 1 559 ? 10.397 3.624 10.600 1.00 98.25 559 PRO A CA 1
ATOM 4321 C C . PRO A 1 559 ? 11.564 3.770 11.587 1.00 98.25 559 PRO A C 1
ATOM 4323 O O . PRO A 1 559 ? 11.336 4.248 12.694 1.00 98.25 559 PRO A O 1
ATOM 4326 N N . TYR A 1 560 ? 12.810 3.449 11.208 1.00 98.69 560 TYR A N 1
ATOM 4327 C CA . TYR A 1 560 ? 13.972 3.674 12.087 1.00 98.69 560 TYR A CA 1
ATOM 4328 C C . TYR A 1 560 ? 14.264 5.161 12.332 1.00 98.69 560 TYR A C 1
ATOM 4330 O O . TYR A 1 560 ? 14.673 5.517 13.438 1.00 98.69 560 TYR A O 1
ATOM 4338 N N . PHE A 1 561 ? 14.047 6.027 11.338 1.00 98.69 561 PHE A N 1
ATOM 4339 C CA . PHE A 1 561 ? 14.183 7.473 11.509 1.00 98.69 561 PHE A CA 1
ATOM 4340 C C . PHE A 1 561 ? 13.067 8.047 12.375 1.00 98.69 561 PHE A C 1
ATOM 4342 O O . PHE A 1 561 ? 13.359 8.753 13.335 1.00 98.69 561 PHE A O 1
ATOM 4349 N N . GLU A 1 562 ? 11.808 7.694 12.108 1.00 98.44 562 GLU A N 1
ATOM 4350 C CA . GLU A 1 562 ? 10.691 8.141 12.942 1.00 98.44 562 GLU A CA 1
ATOM 4351 C C . GLU A 1 562 ? 10.827 7.649 14.396 1.00 98.44 562 GLU A C 1
ATOM 4353 O O . GLU A 1 562 ? 10.589 8.425 15.319 1.00 98.44 562 GLU A O 1
ATOM 4358 N N . LYS A 1 563 ? 11.279 6.405 14.626 1.00 98.50 563 LYS A N 1
ATOM 4359 C CA . LYS A 1 563 ? 11.575 5.884 15.974 1.00 98.50 563 LYS A CA 1
ATOM 4360 C C . LYS A 1 563 ? 12.604 6.759 16.682 1.00 98.50 563 LYS A C 1
ATOM 4362 O O . LYS A 1 563 ? 12.334 7.274 17.761 1.00 98.50 563 LYS A O 1
ATOM 4367 N N . ALA A 1 564 ? 13.766 6.952 16.058 1.00 98.62 564 ALA A N 1
ATOM 4368 C CA . ALA A 1 564 ? 14.847 7.722 16.656 1.00 98.62 564 ALA A CA 1
ATOM 4369 C C . ALA A 1 564 ? 14.460 9.198 16.874 1.00 98.62 564 ALA A C 1
ATOM 4371 O O . ALA A 1 564 ? 14.887 9.797 17.855 1.00 98.62 564 ALA A O 1
ATOM 4372 N N . LEU A 1 565 ? 13.624 9.766 15.997 1.00 98.62 565 LEU A N 1
ATOM 4373 C CA . LEU A 1 565 ? 13.120 11.138 16.085 1.00 98.62 565 LEU A CA 1
ATOM 4374 C C . LEU A 1 565 ? 12.225 11.351 17.313 1.00 98.62 565 LEU A C 1
ATOM 4376 O O . LEU A 1 565 ? 12.395 12.342 18.022 1.00 98.62 565 LEU A O 1
ATOM 4380 N N . TYR A 1 566 ? 11.289 10.436 17.580 1.00 98.50 566 TYR A N 1
ATOM 4381 C CA . TYR A 1 566 ? 10.398 10.537 18.742 1.00 98.50 566 TYR A CA 1
ATOM 4382 C C . TYR A 1 566 ? 11.054 10.086 20.061 1.00 98.50 566 TYR A C 1
ATOM 4384 O O . TYR A 1 566 ? 10.585 10.473 21.134 1.00 98.50 566 TYR A O 1
ATOM 4392 N N . GLU A 1 567 ? 12.171 9.354 19.989 1.00 98.31 567 GLU A N 1
ATOM 4393 C CA . GLU A 1 567 ? 13.023 9.002 21.135 1.00 98.31 567 GLU A CA 1
ATOM 4394 C C . GLU A 1 567 ? 13.982 10.124 21.577 1.00 98.31 567 GLU A C 1
ATOM 4396 O O . GLU A 1 567 ? 14.545 10.028 22.669 1.00 98.31 567 GLU A O 1
ATOM 4401 N N . LEU A 1 568 ? 14.158 11.194 20.787 1.00 98.44 568 LEU A N 1
ATOM 4402 C CA . LEU A 1 568 ? 14.977 12.344 21.190 1.00 98.44 568 LEU A CA 1
ATOM 4403 C C . LEU A 1 568 ? 14.429 13.022 22.468 1.00 98.44 568 LEU A C 1
ATOM 4405 O O . LEU A 1 568 ? 13.210 13.200 22.604 1.00 98.44 568 LEU A O 1
ATOM 4409 N N . PRO A 1 569 ? 15.313 13.490 23.374 1.00 97.81 569 PRO A N 1
ATOM 4410 C CA . PRO A 1 569 ? 14.962 14.487 24.383 1.00 97.81 569 PRO A CA 1
ATOM 4411 C C . PRO A 1 569 ? 14.357 15.735 23.724 1.00 97.81 569 PRO A C 1
ATOM 4413 O O . PRO A 1 569 ? 14.779 16.142 22.641 1.00 97.81 569 PRO A O 1
ATOM 4416 N N . GLU A 1 570 ? 13.361 16.355 24.356 1.00 97.31 570 GLU A N 1
ATOM 4417 C CA . GLU A 1 570 ? 12.585 17.448 23.745 1.00 97.31 570 GLU A CA 1
ATOM 4418 C C . GLU A 1 570 ? 13.456 18.672 23.411 1.00 97.31 570 GLU A C 1
ATOM 4420 O O . GLU A 1 570 ? 13.253 19.338 22.394 1.00 97.31 570 GLU A O 1
ATOM 4425 N N . GLU A 1 571 ? 14.463 18.923 24.245 1.00 97.25 571 GLU A N 1
ATOM 4426 C CA . GLU A 1 571 ? 15.480 19.956 24.084 1.00 97.25 571 GLU A CA 1
ATOM 4427 C C . GLU A 1 571 ? 16.423 19.719 22.891 1.00 97.25 571 GLU A C 1
ATOM 4429 O O . GLU A 1 571 ? 16.981 20.680 22.359 1.00 97.25 571 GLU A O 1
ATOM 4434 N N . GLU A 1 572 ? 16.573 18.470 22.433 1.00 98.12 572 GLU A N 1
ATOM 4435 C CA . GLU A 1 572 ? 17.371 18.115 21.253 1.00 98.12 572 GLU A CA 1
ATOM 4436 C C . GLU A 1 572 ? 16.566 18.211 19.948 1.00 98.12 572 GLU A C 1
ATOM 4438 O O . GLU A 1 572 ? 17.160 18.312 18.869 1.00 98.12 572 GLU A O 1
ATOM 4443 N N . VAL A 1 573 ? 15.225 18.236 20.016 1.00 98.38 573 VAL A N 1
ATOM 4444 C CA . VAL A 1 573 ? 14.340 18.357 18.845 1.00 98.38 573 VAL A CA 1
ATOM 4445 C C . VAL A 1 573 ? 14.479 19.757 18.232 1.00 98.38 573 VAL A C 1
ATOM 4447 O O . VAL A 1 573 ? 13.780 20.715 18.574 1.00 98.38 573 VAL A O 1
ATOM 4450 N N . THR A 1 574 ? 15.420 19.861 17.296 1.00 98.62 574 THR A N 1
ATOM 4451 C CA . THR A 1 574 ? 15.832 21.077 16.587 1.00 98.62 574 THR A CA 1
ATOM 4452 C C . THR A 1 574 ? 15.971 20.794 15.092 1.00 98.62 574 THR A C 1
ATOM 4454 O O . THR A 1 574 ? 16.198 19.656 14.687 1.00 98.62 574 THR A O 1
ATOM 4457 N N . ALA A 1 575 ? 15.863 21.825 14.248 1.00 98.31 575 ALA A N 1
ATOM 4458 C CA . ALA A 1 575 ? 15.963 21.667 12.793 1.00 98.31 575 ALA A CA 1
ATOM 4459 C C . ALA A 1 575 ? 17.273 20.983 12.353 1.00 98.31 575 ALA A C 1
ATOM 4461 O O . ALA A 1 575 ? 17.242 20.083 11.518 1.00 98.31 575 ALA A O 1
ATOM 4462 N N . GLU A 1 576 ? 18.401 21.377 12.952 1.00 98.44 576 GLU A N 1
ATOM 4463 C CA . GLU A 1 576 ? 19.726 20.802 12.694 1.00 98.44 576 GLU A CA 1
ATOM 4464 C C . GLU A 1 576 ? 19.795 19.326 13.112 1.00 98.44 576 GLU A C 1
ATOM 4466 O O . GLU A 1 576 ? 20.161 18.481 12.295 1.00 98.44 576 GLU A O 1
ATOM 4471 N N . ARG A 1 577 ? 19.354 18.988 14.336 1.00 98.56 577 ARG A N 1
ATOM 4472 C CA . ARG A 1 577 ? 19.381 17.601 14.826 1.00 98.56 577 ARG A CA 1
ATOM 4473 C C . ARG A 1 577 ? 18.478 16.675 14.013 1.00 98.56 577 ARG A C 1
ATOM 4475 O O . ARG A 1 577 ? 18.876 15.546 13.758 1.00 98.56 577 ARG A O 1
ATOM 4482 N N . ILE A 1 578 ? 17.300 17.132 13.577 1.00 98.56 578 ILE A N 1
ATOM 4483 C CA . ILE A 1 578 ? 16.386 16.330 12.739 1.00 98.56 578 ILE A CA 1
ATOM 4484 C C . ILE A 1 578 ? 17.033 15.990 11.389 1.00 98.56 578 ILE A C 1
ATOM 4486 O O . ILE A 1 578 ? 16.938 14.850 10.938 1.00 98.56 578 ILE A O 1
ATOM 4490 N N . LEU A 1 579 ? 17.700 16.959 10.752 1.00 98.25 579 LEU A N 1
ATOM 4491 C CA . LEU A 1 579 ? 18.393 16.744 9.478 1.00 98.25 579 LEU A CA 1
ATOM 4492 C C . LEU A 1 579 ? 19.589 15.800 9.652 1.00 98.25 579 LEU A C 1
ATOM 4494 O O . LEU A 1 579 ? 19.691 14.809 8.935 1.00 98.25 579 LEU A O 1
ATOM 4498 N N . GLN A 1 580 ? 20.424 16.042 10.665 1.00 98.25 580 GLN A N 1
ATOM 4499 C CA . GLN A 1 580 ? 21.555 15.174 10.997 1.00 98.25 580 GLN A CA 1
ATOM 4500 C C . GLN A 1 580 ? 21.107 13.736 11.315 1.00 98.25 580 GLN A C 1
ATOM 4502 O O . GLN A 1 580 ? 21.742 12.777 10.883 1.00 98.25 580 GLN A O 1
ATOM 4507 N N . LEU A 1 581 ? 20.004 13.570 12.051 1.00 98.56 581 LEU A N 1
ATOM 4508 C CA . LEU A 1 581 ? 19.457 12.259 12.387 1.00 98.56 581 LEU A CA 1
ATOM 4509 C C . LEU A 1 581 ? 18.940 11.515 11.146 1.00 98.56 581 LEU A C 1
ATOM 4511 O O . LEU A 1 581 ? 19.087 10.298 11.065 1.00 98.56 581 LEU A O 1
ATOM 4515 N N . ALA A 1 582 ? 18.359 12.219 10.171 1.00 98.00 582 ALA A N 1
ATOM 4516 C CA . ALA A 1 582 ? 17.985 11.609 8.898 1.00 98.00 582 ALA A CA 1
ATOM 4517 C C . ALA A 1 582 ? 19.220 11.057 8.168 1.00 98.00 582 ALA A C 1
ATOM 4519 O O . ALA A 1 582 ? 19.230 9.878 7.816 1.00 98.00 582 ALA A O 1
ATOM 4520 N N . ASP A 1 583 ? 20.284 11.857 8.044 1.00 97.31 583 ASP A N 1
ATOM 4521 C CA . ASP A 1 583 ? 21.544 11.431 7.423 1.00 97.31 583 ASP A CA 1
ATOM 4522 C C . ASP A 1 583 ? 22.175 10.236 8.174 1.00 97.31 583 ASP A C 1
ATOM 4524 O O . ASP A 1 583 ? 22.589 9.252 7.556 1.00 97.31 583 ASP A O 1
ATOM 4528 N N . GLU A 1 584 ? 22.197 10.262 9.513 1.00 98.19 584 GLU A N 1
ATOM 4529 C CA . GLU A 1 584 ? 22.676 9.155 10.359 1.00 98.19 584 GLU A CA 1
ATOM 4530 C C . GLU A 1 584 ? 21.930 7.838 10.081 1.00 98.19 584 GLU A C 1
ATOM 4532 O O . GLU A 1 584 ? 22.549 6.770 10.040 1.00 98.19 584 GLU A O 1
ATOM 4537 N N . ILE A 1 585 ? 20.611 7.894 9.873 1.00 98.50 585 ILE A N 1
ATOM 4538 C CA . ILE A 1 585 ? 19.780 6.718 9.587 1.00 98.50 585 ILE A CA 1
ATOM 4539 C C . ILE A 1 585 ? 19.916 6.272 8.125 1.00 98.50 585 ILE A C 1
ATOM 4541 O O . ILE A 1 585 ? 19.994 5.069 7.876 1.00 98.50 585 ILE A O 1
ATOM 4545 N N . GLU A 1 586 ? 20.030 7.188 7.162 1.00 96.75 586 GLU A N 1
ATOM 4546 C CA . GLU A 1 586 ? 20.325 6.844 5.762 1.00 96.75 586 GLU A CA 1
ATOM 4547 C C . GLU A 1 586 ? 21.676 6.128 5.635 1.00 96.75 586 GLU A C 1
ATOM 4549 O O . GLU A 1 586 ? 21.775 5.080 4.996 1.00 96.75 586 GLU A O 1
ATOM 4554 N N . HIS A 1 587 ? 22.710 6.608 6.327 1.00 96.69 587 HIS A N 1
ATOM 4555 C CA . HIS A 1 587 ? 24.004 5.933 6.358 1.00 96.69 587 HIS A CA 1
ATOM 4556 C C . HIS A 1 587 ? 23.957 4.585 7.096 1.00 96.69 587 HIS A C 1
ATOM 4558 O O . HIS A 1 587 ? 24.447 3.589 6.564 1.00 96.69 587 HIS A O 1
ATOM 4564 N N . ARG A 1 588 ? 23.367 4.527 8.300 1.00 97.25 588 ARG A N 1
ATOM 4565 C CA . ARG A 1 588 ? 23.365 3.317 9.145 1.00 97.25 588 ARG A CA 1
ATOM 4566 C C . ARG A 1 588 ? 22.424 2.219 8.645 1.00 97.25 588 ARG A C 1
ATOM 4568 O O . ARG A 1 588 ? 22.749 1.042 8.773 1.00 97.25 588 ARG A O 1
ATOM 4575 N N . VAL A 1 589 ? 21.253 2.591 8.131 1.00 97.81 589 VAL A N 1
ATOM 4576 C CA . VAL A 1 589 ? 20.187 1.664 7.720 1.00 97.81 589 VAL A CA 1
ATOM 4577 C C . VAL A 1 589 ? 20.067 1.623 6.197 1.00 97.81 589 VAL A C 1
ATOM 4579 O O . VAL A 1 589 ? 20.104 0.537 5.624 1.00 97.81 589 VAL A O 1
ATOM 4582 N N . GLY A 1 590 ? 20.015 2.767 5.516 1.00 94.88 590 GLY A N 1
ATOM 4583 C CA . GLY A 1 590 ? 19.921 2.820 4.049 1.00 94.88 590 GLY A CA 1
ATOM 4584 C C . GLY A 1 590 ? 21.173 2.315 3.314 1.00 94.88 590 GLY A C 1
ATOM 4585 O O . GLY A 1 590 ? 21.070 1.855 2.179 1.00 94.88 590 GLY A O 1
ATOM 4586 N N . GLY A 1 591 ? 22.339 2.350 3.970 1.00 94.56 591 GLY A N 1
ATOM 4587 C CA . GLY A 1 591 ? 23.644 1.998 3.394 1.00 94.56 591 GLY A CA 1
ATOM 4588 C C . GLY A 1 591 ? 24.364 3.169 2.711 1.00 94.56 591 GLY A C 1
ATOM 4589 O O . GLY A 1 591 ? 25.417 2.956 2.099 1.00 94.56 591 GLY A O 1
ATOM 4590 N N . GLY A 1 592 ? 23.805 4.380 2.816 1.00 93.56 592 GLY A N 1
ATOM 4591 C CA . GLY A 1 592 ? 24.263 5.618 2.188 1.00 93.56 592 GLY A CA 1
ATOM 4592 C C . GLY A 1 592 ? 23.099 6.588 1.912 1.00 93.56 592 GLY A C 1
ATOM 4593 O O . GLY A 1 592 ? 21.943 6.226 2.135 1.00 93.56 592 GLY A O 1
ATOM 4594 N N . PRO A 1 593 ? 23.380 7.808 1.414 1.00 92.12 593 PRO A N 1
ATOM 4595 C CA . PRO A 1 593 ? 22.353 8.807 1.122 1.00 92.12 593 PRO A CA 1
ATOM 4596 C C . PRO A 1 593 ? 21.342 8.328 0.073 1.00 92.12 593 PRO A C 1
ATOM 4598 O O . PRO A 1 593 ? 21.703 7.688 -0.917 1.00 92.12 593 PRO A O 1
ATOM 4601 N N . SER A 1 594 ? 20.074 8.687 0.250 1.00 88.88 594 SER A N 1
ATOM 4602 C CA . SER A 1 594 ? 18.958 8.261 -0.594 1.00 88.88 594 SER A CA 1
ATOM 4603 C C . SER A 1 594 ? 18.582 9.308 -1.647 1.00 88.88 594 SER A C 1
ATOM 4605 O O . SER A 1 594 ? 18.461 10.496 -1.362 1.00 88.88 594 SER A O 1
ATOM 4607 N N . ALA A 1 595 ? 18.245 8.862 -2.864 1.00 90.19 595 ALA A N 1
ATOM 4608 C CA . ALA A 1 595 ? 17.635 9.704 -3.910 1.00 90.19 595 ALA A CA 1
ATOM 4609 C C . ALA A 1 595 ? 16.302 10.367 -3.480 1.00 90.19 595 ALA A C 1
ATOM 4611 O O . ALA A 1 595 ? 15.813 11.296 -4.125 1.00 90.19 595 ALA A O 1
ATOM 4612 N N . LEU A 1 596 ? 15.687 9.855 -2.412 1.00 91.94 596 LEU A N 1
ATOM 4613 C CA . LEU A 1 596 ? 14.595 10.478 -1.673 1.00 91.94 596 LEU A CA 1
ATOM 4614 C C . LEU A 1 596 ? 15.021 10.530 -0.196 1.00 91.94 596 LEU A C 1
ATOM 4616 O O . LEU A 1 596 ? 14.878 9.505 0.477 1.00 91.94 596 LEU A O 1
ATOM 4620 N N . PRO A 1 597 ? 15.546 11.667 0.291 1.00 94.06 597 PRO A N 1
ATOM 4621 C CA . PRO A 1 597 ? 15.932 11.824 1.686 1.00 94.06 597 PRO A CA 1
ATOM 4622 C C . PRO A 1 597 ? 14.756 11.569 2.633 1.00 94.06 597 PRO A C 1
ATOM 4624 O O . PRO A 1 597 ? 13.605 11.845 2.280 1.00 94.06 597 PRO A O 1
ATOM 4627 N N . LEU A 1 598 ? 15.020 11.089 3.847 1.00 96.06 598 LEU A N 1
ATOM 4628 C CA . LEU A 1 598 ? 13.976 10.705 4.805 1.00 96.06 598 LEU A CA 1
ATOM 4629 C C . LEU A 1 598 ? 13.083 11.893 5.196 1.00 96.06 598 LEU A C 1
ATOM 4631 O O . LEU A 1 598 ? 11.867 11.747 5.272 1.00 96.06 598 LEU A O 1
ATOM 4635 N N . THR A 1 599 ? 13.644 13.100 5.302 1.00 94.44 599 THR A N 1
ATOM 4636 C CA . THR A 1 599 ? 12.878 14.342 5.540 1.00 94.44 599 THR A CA 1
ATOM 4637 C C . THR A 1 599 ? 12.053 14.822 4.336 1.00 94.44 599 THR A C 1
ATOM 4639 O O . THR A 1 599 ? 11.220 15.718 4.475 1.00 94.44 599 THR A O 1
ATOM 4642 N N . ALA A 1 600 ? 12.238 14.220 3.156 1.00 92.88 600 ALA A N 1
ATOM 4643 C CA . ALA A 1 600 ? 11.410 14.437 1.970 1.00 92.88 600 ALA A CA 1
ATOM 4644 C C . ALA A 1 600 ? 10.288 13.387 1.811 1.00 92.88 600 ALA A C 1
ATOM 4646 O O . ALA A 1 600 ? 9.478 13.496 0.883 1.00 92.88 600 ALA A O 1
ATOM 4647 N N . VAL A 1 601 ? 10.207 12.386 2.698 1.00 92.88 601 VAL A N 1
ATOM 4648 C CA . VAL A 1 601 ? 9.093 11.429 2.751 1.00 92.88 601 VAL A CA 1
ATOM 4649 C C . VAL A 1 601 ? 7.858 12.143 3.322 1.00 92.88 601 VAL A C 1
ATOM 4651 O O . VAL A 1 601 ? 7.908 12.615 4.451 1.00 92.88 601 VAL A O 1
ATOM 4654 N N . PRO A 1 602 ? 6.726 12.230 2.595 1.00 88.81 602 PRO A N 1
ATOM 4655 C CA . PRO A 1 602 ? 5.586 13.045 3.032 1.00 88.81 602 PRO A CA 1
ATOM 4656 C C . PRO A 1 602 ? 4.848 12.480 4.257 1.00 88.81 602 PRO A C 1
ATOM 4658 O O . PRO A 1 602 ? 4.229 13.245 4.988 1.00 88.81 602 PRO A O 1
ATOM 4661 N N . HIS A 1 603 ? 4.931 11.164 4.485 1.00 90.06 603 HIS A N 1
ATOM 4662 C CA . HIS A 1 603 ? 4.228 10.441 5.552 1.00 90.06 603 HIS A CA 1
ATOM 4663 C C . HIS A 1 603 ? 4.501 11.024 6.950 1.00 90.06 603 HIS A C 1
ATOM 4665 O O . HIS A 1 603 ? 3.564 11.250 7.709 1.00 90.06 603 HIS A O 1
ATOM 4671 N N . ILE A 1 604 ? 5.761 11.372 7.242 1.00 92.94 604 ILE A N 1
ATOM 4672 C CA . ILE A 1 604 ? 6.211 11.868 8.558 1.00 92.94 604 ILE A CA 1
ATOM 4673 C C . ILE A 1 604 ? 5.557 13.203 8.969 1.00 92.94 604 ILE A C 1
ATOM 4675 O O . ILE A 1 604 ? 5.668 13.637 10.116 1.00 92.94 604 ILE A O 1
ATOM 4679 N N . LEU A 1 605 ? 4.926 13.905 8.020 1.00 91.88 605 LEU A N 1
ATOM 4680 C CA . LEU A 1 605 ? 4.391 15.247 8.224 1.00 91.88 605 LEU A CA 1
ATOM 4681 C C . LEU A 1 605 ? 2.942 15.240 8.729 1.00 91.88 605 LEU A C 1
ATOM 4683 O O . LEU A 1 605 ? 2.571 16.198 9.400 1.00 91.88 605 LEU A O 1
ATOM 4687 N N . SER A 1 606 ? 2.139 14.193 8.487 1.00 89.38 606 SER A N 1
ATOM 4688 C CA . SER A 1 606 ? 0.703 14.164 8.839 1.00 89.38 606 SER A CA 1
ATOM 4689 C C . SER A 1 606 ? 0.347 13.187 9.966 1.00 89.38 606 SER A C 1
ATOM 4691 O O . SER A 1 606 ? 0.912 12.098 10.034 1.00 89.38 606 SER A O 1
ATOM 4693 N N . ASP A 1 607 ? -0.601 13.534 10.847 1.00 85.75 607 ASP A N 1
ATOM 4694 C CA . ASP A 1 607 ? -1.021 12.700 11.995 1.00 85.75 607 ASP A CA 1
ATOM 4695 C C . ASP A 1 607 ? -1.532 11.329 11.534 1.00 85.75 607 ASP A C 1
ATOM 4697 O O . ASP A 1 607 ? -1.304 10.310 12.182 1.00 85.75 607 ASP A O 1
ATOM 4701 N N . GLU A 1 608 ? -2.176 11.293 10.368 1.00 83.25 608 GLU A N 1
ATOM 4702 C CA . GLU A 1 608 ? -2.711 10.085 9.745 1.00 83.25 608 GLU A CA 1
ATOM 4703 C C . GLU A 1 608 ? -1.592 9.091 9.377 1.00 83.25 608 GLU A C 1
ATOM 4705 O O . GLU A 1 608 ? -1.686 7.916 9.743 1.00 83.25 608 GLU A O 1
ATOM 4710 N N . ALA A 1 609 ? -0.497 9.575 8.773 1.00 88.38 609 ALA A N 1
ATOM 4711 C CA . ALA A 1 609 ? 0.551 8.757 8.149 1.00 88.38 609 ALA A CA 1
ATOM 4712 C C . ALA A 1 609 ? 1.935 8.791 8.841 1.00 88.38 609 ALA A C 1
ATOM 4714 O O . ALA A 1 609 ? 2.856 8.110 8.390 1.00 88.38 609 ALA A O 1
ATOM 4715 N N . SER A 1 610 ? 2.107 9.541 9.931 1.00 93.38 610 SER A N 1
ATOM 4716 C CA . SER A 1 610 ? 3.331 9.498 10.749 1.00 93.38 610 SER A CA 1
ATOM 4717 C C . SER A 1 610 ? 3.346 8.241 11.618 1.00 93.38 610 SER A C 1
ATOM 4719 O O . SER A 1 610 ? 2.301 7.855 12.143 1.00 93.38 610 SER A O 1
ATOM 4721 N N . CYS A 1 611 ? 4.510 7.615 11.795 1.00 95.81 611 CYS A N 1
ATOM 4722 C CA . CYS A 1 611 ? 4.682 6.332 12.493 1.00 95.81 611 CYS A CA 1
ATOM 4723 C C . CYS A 1 611 ? 3.726 5.247 11.959 1.00 95.81 611 CYS A C 1
ATOM 4725 O O . CYS A 1 611 ? 3.078 4.530 12.719 1.00 95.81 611 CYS A O 1
ATOM 4727 N N . TYR A 1 612 ? 3.598 5.203 10.631 1.00 91.31 612 TYR A N 1
ATOM 4728 C CA . TYR A 1 612 ? 2.717 4.309 9.863 1.00 91.31 612 TYR A CA 1
ATOM 4729 C C . TYR A 1 612 ? 3.522 3.408 8.915 1.00 91.31 612 TYR A C 1
ATOM 4731 O O . TYR A 1 612 ? 3.110 2.299 8.590 1.00 91.31 612 TYR A O 1
ATOM 4739 N N . TYR A 1 613 ? 4.689 3.881 8.456 1.00 95.00 613 TYR A N 1
ATOM 4740 C CA . TYR A 1 613 ? 5.426 3.277 7.340 1.00 95.00 613 TYR A CA 1
ATOM 4741 C C . TYR A 1 613 ? 5.975 1.872 7.645 1.00 95.00 613 TYR A C 1
ATOM 4743 O O . TYR A 1 613 ? 6.264 1.108 6.725 1.00 95.00 613 TYR A O 1
ATOM 4751 N N . HIS A 1 614 ? 6.076 1.491 8.925 1.00 96.19 614 HIS A N 1
ATOM 4752 C CA . HIS A 1 614 ? 6.366 0.110 9.319 1.00 96.19 614 HIS A CA 1
ATOM 4753 C C . HIS A 1 614 ? 5.323 -0.876 8.784 1.00 96.19 614 HIS A C 1
ATOM 4755 O O . HIS A 1 614 ? 5.672 -2.025 8.532 1.00 96.19 614 HIS A O 1
ATOM 4761 N N . GLY A 1 615 ? 4.079 -0.438 8.567 1.00 95.56 615 GLY A N 1
ATOM 4762 C CA . GLY A 1 615 ? 2.995 -1.271 8.065 1.00 95.56 615 GLY A CA 1
ATOM 4763 C C . GLY A 1 615 ? 3.306 -1.890 6.704 1.00 95.56 615 GLY A C 1
ATOM 4764 O O . GLY A 1 615 ? 3.163 -3.098 6.556 1.00 95.56 615 GLY A O 1
ATOM 4765 N N . TYR A 1 616 ? 3.856 -1.119 5.756 1.00 96.56 616 TYR A N 1
ATOM 4766 C CA . TYR A 1 616 ? 4.302 -1.657 4.461 1.00 96.56 616 TYR A CA 1
ATOM 4767 C C . TYR A 1 616 ? 5.457 -2.657 4.603 1.00 96.56 616 TYR A C 1
ATOM 4769 O O . TYR A 1 616 ? 5.552 -3.605 3.832 1.00 96.56 616 TYR A O 1
ATOM 4777 N N . VAL A 1 617 ? 6.349 -2.458 5.582 1.00 98.06 617 VAL A N 1
ATOM 4778 C CA . VAL A 1 617 ? 7.470 -3.382 5.826 1.00 98.06 617 VAL A CA 1
ATOM 4779 C C . VAL A 1 617 ? 6.948 -4.700 6.400 1.00 98.06 617 VAL A C 1
ATOM 4781 O O . VAL A 1 617 ? 7.315 -5.763 5.911 1.00 98.06 617 VAL A O 1
ATOM 4784 N N . LEU A 1 618 ? 6.049 -4.640 7.387 1.00 98.31 618 LEU A N 1
ATOM 4785 C CA . LEU A 1 618 ? 5.386 -5.816 7.955 1.00 98.31 618 LEU A CA 1
ATOM 4786 C C . LEU A 1 618 ? 4.500 -6.542 6.927 1.00 98.31 618 LEU A C 1
ATOM 4788 O O . LEU A 1 618 ? 4.442 -7.771 6.948 1.00 98.31 618 LEU A O 1
ATOM 4792 N N . ALA A 1 619 ? 3.833 -5.800 6.037 1.00 97.94 619 ALA A N 1
ATOM 4793 C CA . ALA A 1 619 ? 3.069 -6.351 4.924 1.00 97.94 619 ALA A CA 1
ATOM 4794 C C . ALA A 1 619 ? 3.982 -7.125 3.966 1.00 97.94 619 ALA A C 1
ATOM 4796 O O . ALA A 1 619 ? 3.757 -8.311 3.768 1.00 97.94 619 ALA A O 1
ATOM 4797 N N . GLU A 1 620 ? 5.062 -6.518 3.462 1.00 98.38 620 GLU A N 1
ATOM 4798 C CA . GLU A 1 620 ? 6.002 -7.184 2.545 1.00 98.38 620 GLU A CA 1
ATOM 4799 C C . GLU A 1 620 ? 6.667 -8.418 3.189 1.00 98.38 620 GLU A C 1
ATOM 4801 O O . GLU A 1 620 ? 6.750 -9.484 2.578 1.00 98.38 620 GLU A O 1
ATOM 4806 N N . MET A 1 621 ? 7.051 -8.340 4.472 1.00 98.56 621 MET A N 1
ATOM 4807 C CA . MET A 1 621 ? 7.521 -9.512 5.230 1.00 98.56 621 MET A CA 1
ATOM 4808 C C . MET A 1 621 ? 6.483 -10.647 5.222 1.00 98.56 621 MET A C 1
ATOM 4810 O O . MET A 1 621 ? 6.827 -11.810 4.991 1.00 98.56 621 MET A O 1
ATOM 4814 N N . ALA A 1 622 ? 5.206 -10.316 5.435 1.00 98.50 622 ALA A N 1
ATOM 4815 C CA . ALA A 1 622 ? 4.117 -11.283 5.394 1.00 98.50 622 ALA A CA 1
ATOM 4816 C C . ALA A 1 622 ? 3.824 -11.789 3.973 1.00 98.50 622 ALA A C 1
ATOM 4818 O O . ALA A 1 622 ? 3.459 -12.958 3.842 1.00 98.50 622 ALA A O 1
ATOM 4819 N N . VAL A 1 623 ? 4.042 -10.989 2.923 1.00 98.62 623 VAL A N 1
ATOM 4820 C CA . VAL A 1 623 ? 3.968 -11.426 1.519 1.00 98.62 623 VAL A CA 1
ATOM 4821 C C . VAL A 1 623 ? 4.996 -12.523 1.261 1.00 98.62 623 VAL A C 1
ATOM 4823 O O . VAL A 1 623 ? 4.607 -13.621 0.861 1.00 98.62 623 VAL A O 1
ATOM 4826 N N . HIS A 1 624 ? 6.281 -12.301 1.565 1.00 98.50 624 HIS A N 1
ATOM 4827 C CA . HIS A 1 624 ? 7.315 -13.329 1.380 1.00 98.50 624 HIS A CA 1
ATOM 4828 C C . HIS A 1 624 ? 7.042 -14.584 2.230 1.00 98.50 624 HIS A C 1
ATOM 4830 O O . HIS A 1 624 ? 7.173 -15.705 1.734 1.00 98.50 624 HIS A O 1
ATOM 4836 N N . GLN A 1 625 ? 6.597 -14.431 3.484 1.00 98.62 625 GLN A N 1
ATOM 4837 C CA . GLN A 1 625 ? 6.252 -15.566 4.351 1.00 98.62 625 GLN A CA 1
ATOM 4838 C C . GLN A 1 625 ? 5.017 -16.345 3.849 1.00 98.62 625 GLN A C 1
ATOM 4840 O O . GLN A 1 625 ? 4.998 -17.576 3.902 1.00 98.62 625 GLN A O 1
ATOM 4845 N N . THR A 1 626 ? 4.016 -15.653 3.298 1.00 98.62 626 THR A N 1
ATOM 4846 C CA . THR A 1 626 ? 2.808 -16.253 2.704 1.00 98.62 626 THR A CA 1
ATOM 4847 C C . THR A 1 626 ? 3.124 -16.962 1.385 1.00 98.62 626 THR A C 1
ATOM 4849 O O . THR A 1 626 ? 2.670 -18.086 1.164 1.00 98.62 626 THR A O 1
ATOM 4852 N N . ARG A 1 627 ? 3.965 -16.362 0.530 1.00 98.50 627 ARG A N 1
ATOM 4853 C CA . ARG A 1 627 ? 4.480 -16.994 -0.698 1.00 98.50 627 ARG A CA 1
ATOM 4854 C C . ARG A 1 627 ? 5.255 -18.270 -0.361 1.00 98.50 627 ARG A C 1
ATOM 4856 O O . ARG A 1 627 ? 4.969 -19.321 -0.930 1.00 98.50 627 ARG A O 1
ATOM 4863 N N . ALA A 1 628 ? 6.157 -18.215 0.621 1.00 98.44 628 ALA A N 1
ATOM 4864 C CA . ALA A 1 628 ? 6.897 -19.385 1.094 1.00 98.44 628 ALA A CA 1
ATOM 4865 C C . ALA A 1 628 ? 5.974 -20.502 1.618 1.00 98.44 628 ALA A C 1
ATOM 4867 O O . ALA A 1 628 ? 6.212 -21.666 1.309 1.00 98.44 628 ALA A O 1
ATOM 4868 N N . PHE A 1 629 ? 4.904 -20.162 2.345 1.00 98.50 629 PHE A N 1
ATOM 4869 C CA . PHE A 1 629 ? 3.899 -21.126 2.806 1.00 98.50 629 PHE A CA 1
ATOM 4870 C C . PHE A 1 629 ? 3.184 -21.841 1.646 1.00 98.50 629 PHE A C 1
ATOM 4872 O O . PHE A 1 629 ? 3.132 -23.070 1.637 1.00 98.50 629 PHE A O 1
ATOM 4879 N N . PHE A 1 630 ? 2.678 -21.115 0.641 1.00 98.50 630 PHE A N 1
ATOM 4880 C CA . PHE A 1 630 ? 2.014 -21.747 -0.509 1.00 98.50 630 PHE A CA 1
ATOM 4881 C C . PHE A 1 630 ? 2.982 -22.578 -1.364 1.00 98.50 630 PHE A C 1
ATOM 4883 O O . PHE A 1 630 ? 2.613 -23.650 -1.840 1.00 98.50 630 PHE A O 1
ATOM 4890 N N . LEU A 1 631 ? 4.234 -22.140 -1.520 1.00 97.62 631 LEU A N 1
ATOM 4891 C CA . LEU A 1 631 ? 5.263 -22.918 -2.218 1.00 97.62 631 LEU A CA 1
ATOM 4892 C C . LEU A 1 631 ? 5.666 -24.187 -1.439 1.00 97.62 631 LEU A C 1
ATOM 4894 O O . LEU A 1 631 ? 5.882 -25.224 -2.059 1.00 97.62 631 LEU A O 1
ATOM 4898 N N . GLU A 1 632 ? 5.721 -24.140 -0.103 1.00 97.81 632 GLU A N 1
ATOM 4899 C CA . GLU A 1 632 ? 5.978 -25.310 0.757 1.00 97.81 632 GLU A CA 1
ATOM 4900 C C . GLU A 1 632 ? 4.802 -26.306 0.738 1.00 97.81 632 GLU A C 1
ATOM 4902 O O . GLU A 1 632 ? 5.023 -27.515 0.659 1.00 97.81 632 GLU A O 1
ATOM 4907 N N . ARG A 1 633 ? 3.558 -25.809 0.779 1.00 97.88 633 ARG A N 1
ATOM 4908 C CA . ARG A 1 633 ? 2.334 -26.624 0.864 1.00 97.88 633 ARG A CA 1
ATOM 4909 C C . ARG A 1 633 ? 1.888 -27.203 -0.483 1.00 97.88 633 ARG A C 1
ATOM 4911 O O . ARG A 1 633 ? 1.545 -28.382 -0.555 1.00 97.88 633 ARG A O 1
ATOM 4918 N N . ASP A 1 634 ? 1.905 -26.382 -1.535 1.00 97.69 634 ASP A N 1
ATOM 4919 C CA . ASP A 1 634 ? 1.241 -26.662 -2.819 1.00 97.69 634 ASP A CA 1
ATOM 4920 C C . ASP A 1 634 ? 2.200 -26.643 -4.026 1.00 97.69 634 ASP A C 1
ATOM 4922 O O . ASP A 1 634 ? 1.814 -27.000 -5.143 1.00 97.69 634 ASP A O 1
ATOM 4926 N N . GLY A 1 635 ? 3.447 -26.195 -3.841 1.00 96.62 635 GLY A N 1
ATOM 4927 C CA . GLY A 1 635 ? 4.480 -26.149 -4.882 1.00 96.62 635 GLY A CA 1
ATOM 4928 C C . GLY A 1 635 ? 4.292 -25.091 -5.978 1.00 96.62 635 GLY A C 1
ATOM 4929 O O . GLY A 1 635 ? 5.137 -25.011 -6.865 1.00 96.62 635 GLY A O 1
ATOM 4930 N N . HIS A 1 636 ? 3.209 -24.305 -5.949 1.00 95.94 636 HIS A N 1
ATOM 4931 C CA . HIS A 1 636 ? 2.927 -23.217 -6.895 1.00 95.94 636 HIS A CA 1
ATOM 4932 C C . HIS A 1 636 ? 1.853 -22.257 -6.349 1.00 95.94 636 HIS A C 1
ATOM 4934 O O . HIS A 1 636 ? 1.021 -22.642 -5.524 1.00 95.94 636 HIS A O 1
ATOM 4940 N N . ILE A 1 637 ? 1.851 -21.011 -6.839 1.00 97.50 637 ILE A N 1
ATOM 4941 C CA . ILE A 1 637 ? 0.868 -19.972 -6.468 1.00 97.50 637 ILE A CA 1
ATOM 4942 C C . ILE A 1 637 ? -0.029 -19.602 -7.659 1.00 97.50 637 ILE A C 1
ATOM 4944 O O . ILE A 1 637 ? -1.251 -19.561 -7.534 1.00 97.50 637 ILE A O 1
ATOM 4948 N N . VAL A 1 638 ? 0.567 -19.358 -8.830 1.00 96.62 638 VAL A N 1
ATOM 4949 C CA . VAL A 1 638 ? -0.154 -18.906 -10.031 1.00 96.62 638 VAL A CA 1
ATOM 4950 C C . VAL A 1 638 ? -1.119 -19.989 -10.527 1.00 96.62 638 VAL A C 1
ATOM 4952 O O . VAL A 1 638 ? -0.695 -21.069 -10.944 1.00 96.62 638 VAL A O 1
ATOM 4955 N N . ASP A 1 639 ? -2.409 -19.653 -10.527 1.00 95.31 639 ASP A N 1
ATOM 4956 C CA . ASP A 1 639 ? -3.558 -20.518 -10.849 1.00 95.31 639 ASP A CA 1
ATOM 4957 C C . ASP A 1 639 ? -3.748 -21.710 -9.898 1.00 95.31 639 ASP A C 1
ATOM 4959 O O . ASP A 1 639 ? -4.368 -22.707 -10.264 1.00 95.31 639 ASP A O 1
ATOM 4963 N N . ASN A 1 640 ? -3.231 -21.623 -8.671 1.00 96.88 640 ASN A N 1
ATOM 4964 C CA . ASN A 1 640 ? -3.535 -22.589 -7.622 1.00 96.88 640 ASN A CA 1
ATOM 4965 C C . ASN A 1 640 ? -4.913 -22.252 -7.006 1.00 96.88 640 ASN A C 1
ATOM 4967 O O . ASN A 1 640 ? -5.015 -21.276 -6.254 1.00 96.88 640 ASN A O 1
ATOM 4971 N N . PRO A 1 641 ? -5.971 -23.056 -7.241 1.00 96.69 641 PRO A N 1
ATOM 4972 C CA . PRO A 1 641 ? -7.339 -22.733 -6.823 1.00 96.69 641 PRO A CA 1
ATOM 4973 C C . PRO A 1 641 ? -7.557 -22.802 -5.304 1.00 96.69 641 PRO A C 1
ATOM 4975 O O . PRO A 1 641 ? -8.648 -22.501 -4.825 1.00 96.69 641 PRO A O 1
ATOM 4978 N N . SER A 1 642 ? -6.549 -23.223 -4.532 1.00 97.94 642 SER A N 1
ATOM 4979 C CA . SER A 1 642 ? -6.606 -23.225 -3.070 1.00 97.94 642 SER A CA 1
ATOM 4980 C C . SER A 1 642 ? -6.133 -21.911 -2.436 1.00 97.94 642 SER A C 1
ATOM 4982 O O . SER A 1 642 ? -6.396 -21.701 -1.250 1.00 97.94 642 SER A O 1
ATOM 4984 N N . VAL A 1 643 ? -5.474 -21.021 -3.192 1.00 98.38 643 VAL A N 1
ATOM 4985 C CA . VAL A 1 643 ? -4.919 -19.755 -2.680 1.00 98.38 643 VAL A CA 1
ATOM 4986 C C . VAL A 1 643 ? -6.030 -18.841 -2.173 1.00 98.38 643 VAL A C 1
ATOM 4988 O O . VAL A 1 643 ? -6.043 -18.507 -0.990 1.00 98.38 643 VAL A O 1
ATOM 4991 N N . GLY A 1 644 ? -7.004 -18.507 -3.022 1.00 98.00 644 GLY A N 1
ATOM 4992 C CA . GLY A 1 644 ? -8.142 -17.650 -2.684 1.00 98.00 644 GLY A CA 1
ATOM 4993 C C . GLY A 1 644 ? -8.927 -18.142 -1.465 1.00 98.00 644 GLY A C 1
ATOM 4994 O O . GLY A 1 644 ? -9.043 -17.386 -0.503 1.00 98.00 644 GLY A O 1
ATOM 4995 N N . PRO A 1 645 ? -9.384 -19.409 -1.418 1.00 98.19 645 PRO A N 1
ATOM 4996 C CA . PRO A 1 645 ? -10.076 -19.958 -0.250 1.00 98.19 645 PRO A CA 1
ATOM 4997 C C . PRO A 1 645 ? -9.224 -19.969 1.029 1.00 98.19 645 PRO A C 1
ATOM 4999 O O . PRO A 1 645 ? -9.750 -19.745 2.118 1.00 98.19 645 PRO A O 1
ATOM 5002 N N . THR A 1 646 ? -7.908 -20.191 0.912 1.00 98.50 646 THR A N 1
ATOM 5003 C CA . THR A 1 646 ? -6.989 -20.162 2.062 1.00 98.50 646 THR A CA 1
ATOM 5004 C C . THR A 1 646 ? -6.835 -18.739 2.615 1.00 98.50 646 THR A C 1
ATOM 5006 O O . THR A 1 646 ? -6.961 -18.538 3.824 1.00 98.50 646 THR A O 1
ATOM 5009 N N . LEU A 1 647 ? -6.594 -17.747 1.748 1.00 98.31 647 LEU A N 1
ATOM 5010 C CA . LEU A 1 647 ? -6.512 -16.334 2.139 1.00 98.31 647 LEU A CA 1
ATOM 5011 C C . LEU A 1 647 ? -7.853 -15.838 2.701 1.00 98.31 647 LEU A C 1
ATOM 5013 O O . LEU A 1 647 ? -7.878 -15.132 3.711 1.00 98.31 647 LEU A O 1
ATOM 5017 N N . ALA A 1 648 ? -8.965 -16.263 2.096 1.00 97.75 648 ALA A N 1
ATOM 5018 C CA . ALA A 1 648 ? -10.306 -15.917 2.537 1.00 97.75 648 ALA A CA 1
ATOM 5019 C C . ALA A 1 648 ? -10.581 -16.374 3.971 1.00 97.75 648 ALA A C 1
ATOM 5021 O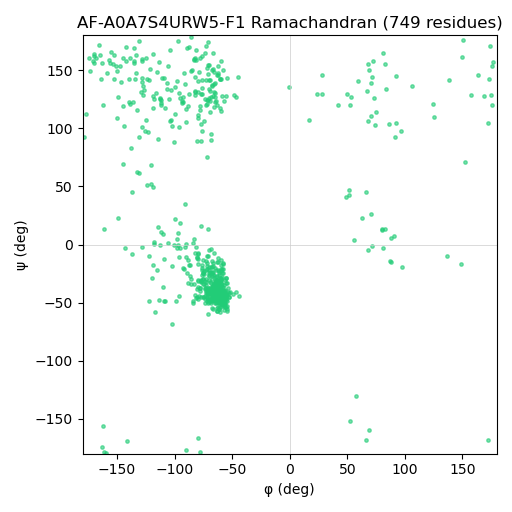 O . ALA A 1 648 ? -11.046 -15.567 4.769 1.00 97.75 648 ALA A O 1
ATOM 5022 N N . GLU A 1 649 ? -10.274 -17.623 4.327 1.00 97.25 649 GLU A N 1
ATOM 5023 C CA . GLU A 1 649 ? -10.538 -18.127 5.680 1.00 97.25 649 GLU A CA 1
ATOM 5024 C C . GLU A 1 649 ? -9.546 -17.569 6.717 1.00 97.25 649 GLU A C 1
ATOM 5026 O O . GLU A 1 649 ? -9.973 -17.125 7.782 1.00 97.25 649 GLU A O 1
ATOM 5031 N N . ALA A 1 650 ? -8.241 -17.544 6.410 1.00 96.38 650 ALA A N 1
ATOM 5032 C CA . ALA A 1 650 ? -7.209 -17.172 7.382 1.00 96.38 650 ALA A CA 1
ATOM 5033 C C . ALA A 1 650 ? -7.023 -15.653 7.546 1.00 96.38 650 ALA A C 1
ATOM 5035 O O . ALA A 1 650 ? -6.908 -15.169 8.672 1.00 96.38 650 ALA A O 1
ATOM 5036 N N . PHE A 1 651 ? -6.997 -14.892 6.445 1.00 96.38 651 PHE A N 1
ATOM 5037 C CA . PHE A 1 651 ? -6.793 -13.441 6.480 1.00 96.38 651 PHE A CA 1
ATOM 5038 C C . PHE A 1 651 ? -8.098 -12.654 6.376 1.00 96.38 651 PHE A C 1
ATOM 5040 O O . PHE A 1 651 ? -8.279 -11.720 7.150 1.00 96.38 651 PHE A O 1
ATOM 5047 N N . TRP A 1 652 ? -8.993 -12.949 5.430 1.00 96.88 652 TRP A N 1
ATOM 5048 C CA . TRP A 1 652 ? -10.068 -12.001 5.084 1.00 96.88 652 TRP A CA 1
ATOM 5049 C C . TRP A 1 652 ? -11.284 -12.102 6.008 1.00 96.88 652 TRP A C 1
ATOM 5051 O O . TRP A 1 652 ? -11.737 -11.097 6.558 1.00 96.88 652 TRP A O 1
ATOM 5061 N N . ARG A 1 653 ? -11.781 -13.318 6.242 1.00 96.88 653 ARG A N 1
ATOM 5062 C CA . ARG A 1 653 ? -12.985 -13.602 7.031 1.00 96.88 653 ARG A CA 1
ATOM 5063 C C . ARG A 1 653 ? -12.993 -12.958 8.424 1.00 96.88 653 ARG A C 1
ATOM 5065 O O . ARG A 1 653 ? -14.059 -12.458 8.805 1.00 96.88 653 ARG A O 1
ATOM 5072 N N . PRO A 1 654 ? -11.886 -12.927 9.196 1.00 95.19 654 PRO A N 1
ATOM 5073 C CA . PRO A 1 654 ? -11.856 -12.285 10.510 1.00 95.19 654 PRO A CA 1
ATOM 5074 C C . PRO A 1 654 ? -12.151 -10.779 10.495 1.00 95.19 654 PRO A C 1
ATOM 5076 O O . PRO A 1 654 ? -12.557 -10.245 11.532 1.00 95.19 654 PRO A O 1
ATOM 5079 N N . GLY A 1 655 ? -11.929 -10.083 9.374 1.00 94.06 655 GLY A N 1
ATOM 5080 C CA . GLY A 1 655 ? -11.829 -8.622 9.362 1.00 94.06 655 GLY A CA 1
ATOM 5081 C C . GLY A 1 655 ? -10.819 -8.124 10.399 1.00 94.06 655 GLY A C 1
ATOM 5082 O O . GLY A 1 655 ? -9.919 -8.849 10.824 1.00 94.06 655 GLY A O 1
ATOM 5083 N N . ASN A 1 656 ? -11.005 -6.909 10.909 1.00 92.06 656 ASN A N 1
ATOM 5084 C CA . ASN A 1 656 ? -10.144 -6.354 11.965 1.00 92.06 656 ASN A CA 1
ATOM 5085 C C . ASN A 1 656 ? -10.333 -7.008 13.365 1.00 92.06 656 ASN A C 1
ATOM 5087 O O . ASN A 1 656 ? -9.850 -6.466 14.361 1.00 92.06 656 ASN A O 1
ATOM 5091 N N . SER A 1 657 ? -11.016 -8.163 13.484 1.00 91.69 657 SER A N 1
ATOM 5092 C CA . SER A 1 657 ? -11.261 -8.825 14.782 1.00 91.69 657 SER A CA 1
ATOM 5093 C C . SER A 1 657 ? -10.036 -9.483 15.423 1.00 91.69 657 SER A C 1
ATOM 5095 O O . SER A 1 657 ? -10.074 -9.748 16.625 1.00 91.69 657 SER A O 1
ATOM 5097 N N . ALA A 1 658 ? -8.958 -9.693 14.665 1.00 90.25 658 ALA A N 1
ATOM 5098 C CA . ALA A 1 658 ? -7.672 -10.183 15.161 1.00 90.25 658 ALA A CA 1
ATOM 5099 C C . ALA A 1 658 ? -6.551 -9.158 14.904 1.00 90.25 658 ALA A C 1
ATOM 5101 O O . ALA A 1 658 ? -6.712 -8.231 14.106 1.00 90.25 658 ALA A O 1
ATOM 5102 N N . VAL A 1 659 ? -5.413 -9.313 15.586 1.00 91.69 659 VAL A N 1
ATOM 5103 C CA . VAL A 1 659 ? -4.197 -8.526 15.313 1.00 91.69 659 VAL A CA 1
ATOM 5104 C C . VAL A 1 659 ? -3.385 -9.170 14.188 1.00 91.69 659 VAL A C 1
ATOM 5106 O O . VAL A 1 659 ? -3.404 -10.388 14.015 1.00 91.69 659 VAL A O 1
ATOM 5109 N N . PHE A 1 660 ? -2.648 -8.364 13.424 1.00 95.62 660 PHE A N 1
ATOM 5110 C CA . PHE A 1 660 ? -1.981 -8.821 12.198 1.00 95.62 660 PHE A CA 1
ATOM 5111 C C . PHE A 1 660 ? -1.012 -9.993 12.408 1.00 95.62 660 PHE A C 1
ATOM 5113 O O . PHE A 1 660 ? -1.019 -10.948 11.633 1.00 95.62 660 PHE A O 1
ATOM 5120 N N . LEU A 1 661 ? -0.221 -9.958 13.485 1.00 96.69 661 LEU A N 1
ATOM 5121 C CA . LEU A 1 661 ? 0.753 -11.012 13.790 1.00 96.69 661 LEU A CA 1
ATOM 5122 C C . LEU A 1 661 ? 0.084 -12.372 14.053 1.00 96.69 661 LEU A C 1
ATOM 5124 O O . LEU A 1 661 ? 0.641 -13.405 13.682 1.00 96.69 661 LEU A O 1
ATOM 5128 N N . ASP A 1 662 ? -1.115 -12.372 14.644 1.00 96.19 662 ASP A N 1
ATOM 5129 C CA . ASP A 1 662 ? -1.885 -13.594 14.886 1.00 96.19 662 ASP A CA 1
ATOM 5130 C C . ASP A 1 662 ? -2.500 -14.136 13.590 1.00 96.19 662 ASP A C 1
ATOM 5132 O O . ASP A 1 662 ? -2.545 -15.350 13.413 1.00 96.19 662 ASP A O 1
ATOM 5136 N N . LEU A 1 663 ? -2.899 -13.269 12.650 1.00 97.06 663 LEU A N 1
ATOM 5137 C CA . LEU A 1 663 ? -3.378 -13.687 11.325 1.00 97.06 663 LEU A CA 1
ATOM 5138 C C . LEU A 1 663 ? -2.262 -14.358 10.508 1.00 97.06 663 LEU A C 1
ATOM 5140 O O . LEU A 1 663 ? -2.455 -15.456 9.989 1.00 97.06 663 LEU A O 1
ATOM 5144 N N . VAL A 1 664 ? -1.065 -13.753 10.458 1.00 98.06 664 VAL A N 1
ATOM 5145 C CA . VAL A 1 664 ? 0.111 -14.353 9.792 1.00 98.06 664 VAL A CA 1
ATOM 5146 C C . VAL A 1 664 ? 0.453 -15.710 10.412 1.00 98.06 664 VAL A C 1
ATOM 5148 O O . VAL A 1 664 ? 0.690 -16.687 9.694 1.00 98.06 664 VAL A O 1
ATOM 5151 N N . LYS A 1 665 ? 0.432 -15.794 11.746 1.00 97.62 665 LYS A N 1
ATOM 5152 C CA . LYS A 1 665 ? 0.676 -17.042 12.472 1.00 97.62 665 LYS A CA 1
ATOM 5153 C C . LYS A 1 665 ? -0.414 -18.087 12.232 1.00 97.62 665 LYS A C 1
ATOM 5155 O O . LYS A 1 665 ? -0.086 -19.260 12.117 1.00 97.62 665 LYS A O 1
ATOM 5160 N N . SER A 1 666 ? -1.678 -17.679 12.131 1.00 96.25 666 SER A N 1
ATOM 5161 C CA . SER A 1 666 ? -2.804 -18.580 11.864 1.00 96.25 666 SER A CA 1
ATOM 5162 C C . SER A 1 666 ? -2.799 -19.145 10.445 1.00 96.25 666 SER A C 1
ATOM 5164 O O . SER A 1 666 ? -3.364 -20.215 10.239 1.00 96.25 666 SER A O 1
ATOM 5166 N N . LEU A 1 667 ? -2.206 -18.445 9.473 1.00 97.38 667 LEU A N 1
ATOM 5167 C CA . LEU A 1 667 ? -2.016 -18.986 8.128 1.00 97.38 667 LEU A CA 1
ATOM 5168 C C . LEU A 1 667 ? -0.785 -19.896 8.043 1.00 97.38 667 LEU A C 1
ATOM 5170 O O . LEU A 1 667 ? -0.845 -20.954 7.430 1.00 97.38 667 LEU A O 1
ATOM 5174 N N . THR A 1 668 ? 0.344 -19.452 8.599 1.00 97.25 668 THR A N 1
ATOM 5175 C CA . THR A 1 668 ? 1.669 -20.017 8.273 1.00 97.25 668 THR A CA 1
ATOM 5176 C C . THR A 1 668 ? 2.260 -20.918 9.362 1.00 97.25 668 THR A C 1
ATOM 5178 O O . THR A 1 668 ? 3.398 -21.370 9.224 1.00 97.25 668 THR A O 1
ATOM 5181 N N . ASP A 1 669 ? 1.528 -21.126 10.464 1.00 96.56 669 ASP A N 1
ATOM 5182 C CA . ASP A 1 669 ? 1.937 -21.790 11.718 1.00 96.56 669 ASP A CA 1
ATOM 5183 C C . ASP A 1 669 ? 3.192 -21.196 12.401 1.00 96.56 669 ASP A C 1
ATOM 5185 O O . ASP A 1 669 ? 3.659 -21.683 13.436 1.00 96.56 669 ASP A O 1
ATOM 5189 N N . LYS A 1 670 ? 3.738 -20.104 11.855 1.00 97.12 670 LYS A N 1
ATOM 5190 C CA . LYS A 1 670 ? 5.014 -19.482 12.229 1.00 97.12 670 LYS A CA 1
ATOM 5191 C C . LYS A 1 670 ? 4.769 -18.006 12.594 1.00 97.12 670 LYS A C 1
ATOM 5193 O O . LYS A 1 670 ? 3.937 -17.358 11.961 1.00 97.12 670 LYS A O 1
ATOM 5198 N N . PRO A 1 671 ? 5.449 -17.435 13.607 1.00 97.19 671 PRO A N 1
ATOM 5199 C CA . PRO A 1 671 ? 5.389 -15.989 13.844 1.00 97.19 671 PRO A CA 1
ATOM 5200 C C . PRO A 1 671 ? 5.909 -15.227 12.614 1.00 97.19 671 PRO A C 1
ATOM 5202 O O . PRO A 1 671 ? 6.661 -15.788 11.822 1.00 97.19 671 PRO A O 1
ATOM 5205 N N . LEU A 1 672 ? 5.532 -13.956 12.459 1.00 97.88 672 LEU A N 1
ATOM 5206 C CA . LEU A 1 672 ? 6.085 -13.105 11.400 1.00 97.88 672 LEU A CA 1
ATOM 5207 C C . LEU A 1 672 ? 7.593 -12.883 11.622 1.00 97.88 672 LEU A C 1
ATOM 5209 O O . LEU A 1 672 ? 7.979 -12.368 12.675 1.00 97.88 672 LEU A O 1
ATOM 5213 N N . THR A 1 673 ? 8.422 -13.234 10.637 1.00 96.38 673 THR A N 1
ATOM 5214 C CA . THR A 1 673 ? 9.875 -12.971 10.629 1.00 96.38 673 THR A CA 1
ATOM 5215 C C . THR A 1 673 ? 10.341 -12.438 9.271 1.00 96.38 673 THR A C 1
ATOM 5217 O O . THR A 1 673 ? 9.599 -12.437 8.291 1.00 96.38 673 THR A O 1
ATOM 5220 N N . GLY A 1 674 ? 11.585 -11.951 9.201 1.00 95.62 674 GLY A N 1
ATOM 5221 C CA . GLY A 1 674 ? 12.205 -11.531 7.939 1.00 95.62 674 GLY A CA 1
ATOM 5222 C C . GLY A 1 674 ? 12.749 -12.681 7.084 1.00 95.62 674 GLY A C 1
ATOM 5223 O O . GLY A 1 674 ? 13.171 -12.443 5.955 1.00 95.62 674 GLY A O 1
ATOM 5224 N N . ASP A 1 675 ? 12.754 -13.915 7.598 1.00 97.38 675 ASP A N 1
ATOM 5225 C CA . ASP A 1 675 ? 13.593 -15.009 7.083 1.00 97.38 675 ASP A CA 1
ATOM 5226 C C . ASP A 1 675 ? 13.268 -15.391 5.634 1.00 97.38 675 ASP A C 1
ATOM 5228 O O . ASP A 1 675 ? 14.170 -15.690 4.853 1.00 97.38 675 ASP A O 1
ATOM 5232 N N . ALA A 1 676 ? 11.988 -15.354 5.250 1.00 97.75 676 ALA A N 1
ATOM 5233 C CA . ALA A 1 676 ? 11.566 -15.643 3.880 1.00 97.75 676 ALA A CA 1
ATOM 5234 C C . ALA A 1 676 ? 12.097 -14.596 2.883 1.00 97.75 676 ALA A C 1
ATOM 5236 O O . ALA A 1 676 ? 12.588 -14.963 1.816 1.00 97.75 676 ALA A O 1
ATOM 5237 N N . TRP A 1 677 ? 12.066 -13.313 3.260 1.00 97.94 677 TRP A N 1
ATOM 5238 C CA . TRP A 1 677 ? 12.573 -12.212 2.437 1.00 97.94 677 TRP A CA 1
ATOM 5239 C C . TRP A 1 677 ? 14.105 -12.236 2.352 1.00 97.94 677 TRP A C 1
ATOM 5241 O O . TRP A 1 677 ? 14.672 -12.109 1.268 1.00 97.94 677 TRP A O 1
ATOM 5251 N N . VAL A 1 678 ? 14.783 -12.482 3.480 1.00 98.38 678 VAL A N 1
ATOM 5252 C CA . VAL A 1 678 ? 16.246 -12.659 3.534 1.00 98.38 678 VAL A CA 1
ATOM 5253 C C . VAL A 1 678 ? 16.684 -13.805 2.622 1.00 98.38 678 VAL A C 1
ATOM 5255 O O . VAL A 1 678 ? 17.547 -13.609 1.770 1.00 98.38 678 VAL A O 1
ATOM 5258 N N . LYS A 1 679 ? 16.044 -14.975 2.734 1.00 97.62 679 LYS A N 1
ATOM 5259 C CA . LYS A 1 679 ? 16.352 -16.160 1.921 1.00 97.62 679 LYS A CA 1
ATOM 5260 C C . LYS A 1 679 ? 16.164 -15.916 0.421 1.00 97.62 679 LYS A C 1
ATOM 5262 O O . LYS A 1 679 ? 16.926 -16.449 -0.383 1.00 97.62 679 LYS A O 1
ATOM 5267 N N . GLU A 1 680 ? 15.161 -15.129 0.034 1.00 96.31 680 GLU A N 1
ATOM 5268 C CA . GLU A 1 680 ? 14.953 -14.740 -1.364 1.00 96.31 680 GLU A CA 1
ATOM 5269 C C . GLU A 1 680 ? 16.111 -13.866 -1.871 1.00 96.31 680 GLU A C 1
ATOM 5271 O O . GLU A 1 680 ? 16.707 -14.175 -2.902 1.00 96.31 680 GLU A O 1
ATOM 5276 N N . LEU A 1 681 ? 16.509 -12.847 -1.100 1.00 97.12 681 LEU A N 1
ATOM 5277 C CA . LEU A 1 681 ? 17.641 -11.963 -1.415 1.00 97.12 681 LEU A CA 1
ATOM 5278 C C . LEU A 1 681 ? 19.006 -12.676 -1.398 1.00 97.12 681 LEU A C 1
ATOM 5280 O O . LEU A 1 681 ? 19.942 -12.240 -2.067 1.00 97.12 681 LEU A O 1
ATOM 5284 N N . GLU A 1 682 ? 19.142 -13.762 -0.639 1.00 96.62 682 GLU A N 1
ATOM 5285 C CA . GLU A 1 682 ? 20.340 -14.608 -0.613 1.00 96.62 682 GLU A CA 1
ATOM 5286 C C . GLU A 1 682 ? 20.466 -15.538 -1.824 1.00 96.62 682 GLU A C 1
ATOM 5288 O O . GLU A 1 682 ? 21.570 -16.016 -2.106 1.00 96.62 682 GLU A O 1
ATOM 5293 N N . LYS A 1 683 ? 19.364 -15.809 -2.535 1.00 96.88 683 LYS A N 1
ATOM 5294 C CA . LYS A 1 683 ? 19.328 -16.812 -3.600 1.00 96.88 683 LYS A CA 1
ATOM 5295 C C . LYS A 1 683 ? 20.251 -16.406 -4.764 1.00 96.88 683 LYS A C 1
ATOM 5297 O O . LYS A 1 683 ? 20.068 -15.324 -5.332 1.00 96.88 683 LYS A O 1
ATOM 5302 N N . PRO A 1 684 ? 21.228 -17.247 -5.165 1.00 96.62 684 PRO A N 1
ATOM 5303 C CA . PRO A 1 684 ? 22.135 -16.928 -6.267 1.00 96.62 684 PRO A CA 1
ATOM 5304 C C . PRO A 1 684 ? 21.390 -16.697 -7.587 1.00 96.62 684 PRO A C 1
ATOM 5306 O O . PRO A 1 684 ? 20.450 -17.425 -7.903 1.00 96.62 684 PRO A O 1
ATOM 5309 N N . MET A 1 685 ? 21.851 -15.739 -8.399 1.00 96.38 685 MET A N 1
ATOM 5310 C CA . MET A 1 685 ? 21.195 -15.352 -9.661 1.00 96.38 685 MET A CA 1
ATOM 5311 C C . MET A 1 685 ? 20.932 -16.544 -10.598 1.00 96.38 685 MET A C 1
ATOM 5313 O O . MET A 1 685 ? 19.829 -16.691 -11.111 1.00 96.38 685 MET A O 1
ATOM 5317 N N . GLU A 1 686 ? 21.905 -17.440 -10.777 1.00 97.69 686 GLU A N 1
ATOM 5318 C CA . GLU A 1 686 ? 21.739 -18.621 -11.641 1.00 97.69 686 GLU A CA 1
ATOM 5319 C C . GLU A 1 686 ? 20.747 -19.652 -11.064 1.00 97.69 686 GLU A C 1
ATOM 5321 O O . GLU A 1 686 ? 20.152 -20.429 -11.807 1.00 97.69 686 GLU A O 1
ATOM 5326 N N . GLU A 1 687 ? 20.526 -19.652 -9.745 1.00 98.06 687 GLU A N 1
ATOM 5327 C CA . GLU A 1 687 ? 19.501 -20.482 -9.106 1.00 98.06 687 GLU A CA 1
ATOM 5328 C C . GLU A 1 687 ? 18.102 -19.875 -9.274 1.00 98.06 687 GLU A C 1
ATOM 5330 O O . GLU A 1 687 ? 17.147 -20.603 -9.542 1.00 98.06 687 GLU A O 1
ATOM 5335 N N . VAL A 1 688 ? 17.983 -18.545 -9.166 1.00 97.75 688 VAL A N 1
ATOM 5336 C CA . VAL A 1 688 ? 16.752 -17.810 -9.505 1.00 97.75 688 VAL A CA 1
ATOM 5337 C C . VAL A 1 688 ? 16.358 -18.097 -10.950 1.00 97.75 688 VAL A C 1
ATOM 5339 O O . VAL A 1 688 ? 15.250 -18.560 -11.186 1.00 97.75 688 VAL A O 1
ATOM 5342 N N . LEU A 1 689 ? 17.274 -17.906 -11.905 1.00 98.44 689 LEU A N 1
ATOM 5343 C CA . LEU A 1 689 ? 16.986 -18.096 -13.330 1.00 98.44 689 LEU A CA 1
ATOM 5344 C C . LEU A 1 689 ? 16.560 -19.525 -13.661 1.00 98.44 689 LEU A C 1
ATOM 5346 O O . LEU A 1 689 ? 15.575 -19.704 -14.367 1.00 98.44 689 LEU A O 1
ATOM 5350 N N . ARG A 1 690 ? 17.246 -20.539 -13.121 1.00 98.12 690 ARG A N 1
ATOM 5351 C CA . ARG A 1 690 ? 16.880 -21.950 -13.323 1.00 98.12 690 ARG A CA 1
ATOM 5352 C C . ARG A 1 690 ? 15.448 -22.247 -12.866 1.00 98.12 690 ARG A C 1
ATOM 5354 O O . ARG A 1 690 ? 14.727 -22.980 -13.544 1.00 98.12 690 ARG A O 1
ATOM 5361 N N . ASP A 1 691 ? 15.060 -21.725 -11.707 1.00 97.12 691 ASP A N 1
ATOM 5362 C CA . ASP A 1 691 ? 13.764 -22.035 -11.107 1.00 97.12 691 ASP A CA 1
ATOM 5363 C C . ASP A 1 691 ? 12.637 -21.226 -11.775 1.00 97.12 691 ASP A C 1
ATOM 5365 O O . ASP A 1 691 ? 11.638 -21.814 -12.188 1.00 97.12 691 ASP A O 1
ATOM 5369 N N . GLU A 1 692 ? 12.846 -19.926 -12.011 1.00 97.81 692 GLU A N 1
ATOM 5370 C CA . GLU A 1 692 ? 11.931 -19.061 -12.772 1.00 97.81 692 GLU A CA 1
ATOM 5371 C C . GLU A 1 692 ? 11.738 -19.559 -14.217 1.00 97.81 692 GLU A C 1
ATOM 5373 O O . GLU A 1 692 ? 10.617 -19.549 -14.723 1.00 97.81 692 GLU A O 1
ATOM 5378 N N . GLN A 1 693 ? 12.791 -20.058 -14.885 1.00 98.38 693 GLN A N 1
ATOM 5379 C CA . GLN A 1 693 ? 12.686 -20.611 -16.243 1.00 98.38 693 GLN A CA 1
ATOM 5380 C C . GLN A 1 693 ? 11.797 -21.853 -16.268 1.00 98.38 693 GLN A C 1
ATOM 5382 O O . GLN A 1 693 ? 10.912 -21.970 -17.114 1.00 98.38 693 GLN A O 1
ATOM 5387 N N . LYS A 1 694 ? 12.006 -22.774 -15.322 1.00 97.75 694 LYS A N 1
ATOM 5388 C CA . LYS A 1 694 ? 11.206 -23.995 -15.191 1.00 97.75 694 LYS A CA 1
ATOM 5389 C C . LYS A 1 694 ? 9.724 -23.669 -14.974 1.00 97.75 694 LYS A C 1
ATOM 5391 O O . LYS A 1 694 ? 8.857 -24.318 -15.562 1.00 97.75 694 LYS A O 1
ATOM 5396 N N . GLU A 1 695 ? 9.430 -22.678 -14.136 1.00 96.69 695 GLU A N 1
ATOM 5397 C CA . GLU A 1 695 ? 8.064 -22.221 -13.877 1.00 96.69 695 GLU A CA 1
ATOM 5398 C C . GLU A 1 695 ? 7.445 -21.505 -15.086 1.00 96.69 695 GLU A C 1
ATOM 5400 O O . GLU A 1 695 ? 6.302 -21.791 -15.449 1.00 96.69 695 GLU A O 1
ATOM 5405 N N . TYR A 1 696 ? 8.209 -20.651 -15.770 1.00 98.19 696 TYR A N 1
ATOM 5406 C CA . TYR A 1 696 ? 7.812 -20.007 -17.022 1.00 98.19 696 TYR A CA 1
ATOM 5407 C C . TYR A 1 696 ? 7.483 -21.025 -18.123 1.00 98.19 696 TYR A C 1
ATOM 5409 O O . TYR A 1 696 ? 6.422 -20.935 -18.741 1.00 98.19 696 TYR A O 1
ATOM 5417 N N . GLU A 1 697 ? 8.346 -22.018 -18.360 1.00 97.81 697 GLU A N 1
ATOM 5418 C CA . GLU A 1 697 ? 8.146 -23.040 -19.396 1.00 97.81 697 GLU A CA 1
ATOM 5419 C C . GLU A 1 697 ? 6.883 -23.869 -19.125 1.00 97.81 697 GLU A C 1
ATOM 5421 O O . GLU A 1 697 ? 6.063 -24.073 -20.027 1.00 97.81 697 GLU A O 1
ATOM 5426 N N . ALA A 1 698 ? 6.668 -24.272 -17.868 1.00 96.19 698 ALA A N 1
ATOM 5427 C CA . ALA A 1 698 ? 5.443 -24.943 -17.443 1.00 96.19 698 ALA A CA 1
ATOM 5428 C C . ALA A 1 698 ? 4.198 -24.049 -17.616 1.00 96.19 698 ALA A C 1
ATOM 5430 O O . ALA A 1 698 ? 3.143 -24.521 -18.049 1.00 96.19 698 ALA A O 1
ATOM 5431 N N . ALA A 1 699 ? 4.309 -22.751 -17.323 1.00 95.69 699 ALA A N 1
ATOM 5432 C CA . ALA A 1 699 ? 3.209 -21.802 -17.449 1.00 95.69 699 ALA A CA 1
ATOM 5433 C C . ALA A 1 699 ? 2.826 -21.497 -18.906 1.00 95.69 699 ALA A C 1
ATOM 5435 O O . ALA A 1 699 ? 1.634 -21.454 -19.226 1.00 95.69 699 ALA A O 1
ATOM 5436 N N . VAL A 1 700 ? 3.815 -21.353 -19.796 1.00 95.50 700 VAL A N 1
ATOM 5437 C CA . VAL A 1 700 ? 3.608 -21.220 -21.247 1.00 95.50 700 VAL A CA 1
ATOM 5438 C C . VAL A 1 700 ? 2.946 -22.476 -21.811 1.00 95.50 700 VAL A C 1
ATOM 5440 O O . VAL A 1 700 ? 1.981 -22.357 -22.564 1.00 95.50 700 VAL A O 1
ATOM 5443 N N . ALA A 1 701 ? 3.422 -23.666 -21.425 1.00 94.44 701 ALA A N 1
ATOM 5444 C CA . ALA A 1 701 ? 2.880 -24.941 -21.897 1.00 94.44 701 ALA A CA 1
ATOM 5445 C C . ALA A 1 701 ? 1.433 -25.195 -21.436 1.00 94.44 701 ALA A C 1
ATOM 5447 O O . ALA A 1 701 ? 0.646 -25.768 -22.187 1.00 94.44 701 ALA A O 1
ATOM 5448 N N . ALA A 1 702 ? 1.071 -24.758 -20.225 1.00 90.75 702 ALA A N 1
ATOM 5449 C CA . ALA A 1 702 ? -0.285 -24.892 -19.692 1.00 90.75 702 ALA A CA 1
ATOM 5450 C C . ALA A 1 702 ? -1.304 -23.946 -20.359 1.00 90.75 702 ALA A C 1
ATOM 5452 O O . ALA A 1 702 ? -2.478 -24.294 -20.482 1.00 90.75 702 ALA A O 1
ATOM 5453 N N . GLY A 1 703 ? -0.876 -22.749 -20.780 1.00 84.00 703 GLY A N 1
ATOM 5454 C CA . GLY A 1 703 ? -1.796 -21.690 -21.205 1.00 84.00 703 GLY A CA 1
ATOM 5455 C C . GLY A 1 703 ? -2.657 -21.161 -20.049 1.00 84.00 703 GLY A C 1
ATOM 5456 O O . GLY A 1 703 ? -2.374 -21.426 -18.883 1.00 84.00 703 GLY A O 1
ATOM 5457 N N . ALA A 1 704 ? -3.692 -20.375 -20.359 1.00 75.00 704 ALA A N 1
ATOM 5458 C CA . ALA A 1 704 ? -4.607 -19.836 -19.349 1.00 75.00 704 ALA A CA 1
ATOM 5459 C C . ALA A 1 704 ? -5.596 -20.910 -18.863 1.00 75.00 704 ALA A C 1
ATOM 5461 O O . ALA A 1 704 ? -6.271 -21.536 -19.686 1.00 75.00 704 ALA A O 1
ATOM 5462 N N . ALA A 1 705 ? -5.716 -21.081 -17.540 1.00 76.38 705 ALA A N 1
ATOM 5463 C CA . ALA A 1 705 ? -6.606 -22.072 -16.929 1.00 76.38 705 ALA A CA 1
ATOM 5464 C C . ALA A 1 705 ? -8.101 -21.765 -17.152 1.00 76.38 705 ALA A C 1
ATOM 5466 O O . ALA A 1 705 ? -8.887 -22.662 -17.448 1.00 76.38 705 ALA A O 1
ATOM 5467 N N . VAL A 1 706 ? -8.492 -20.489 -17.060 1.00 77.12 706 VAL A N 1
ATOM 5468 C CA . VAL A 1 706 ? -9.876 -20.024 -17.257 1.00 77.12 706 VAL A CA 1
ATOM 5469 C C . VAL A 1 706 ? -10.027 -19.448 -18.666 1.00 77.12 706 VAL A C 1
ATOM 5471 O O . VAL A 1 706 ? -9.445 -18.402 -18.971 1.00 77.12 706 VAL A O 1
ATOM 5474 N N . GLN A 1 707 ? -10.800 -20.116 -19.534 1.00 68.38 707 GLN A N 1
ATOM 5475 C CA . GLN A 1 707 ? -10.890 -19.778 -20.967 1.00 68.38 707 GLN A CA 1
ATOM 5476 C C . GLN A 1 707 ? -12.231 -19.157 -21.396 1.00 68.38 707 GLN A C 1
ATOM 5478 O O . GLN A 1 707 ? -12.205 -18.090 -22.010 1.00 68.38 707 GLN A O 1
ATOM 5483 N N . GLU A 1 708 ? -13.383 -19.731 -21.035 1.00 68.94 708 GLU A N 1
ATOM 5484 C CA . GLU A 1 708 ? -14.692 -19.266 -21.544 1.00 68.94 708 GLU A CA 1
ATOM 5485 C C . GLU A 1 708 ? -15.634 -18.735 -20.452 1.00 68.94 708 GLU A C 1
ATOM 5487 O O . GLU A 1 708 ? -16.026 -17.568 -20.509 1.00 68.94 708 GLU A O 1
ATOM 5492 N N . GLU A 1 709 ? -15.968 -19.540 -19.440 1.00 77.25 709 GLU A N 1
ATOM 5493 C CA . GLU A 1 709 ? -16.771 -19.082 -18.299 1.00 77.25 709 GLU A CA 1
ATOM 5494 C C . GLU A 1 709 ? -15.892 -18.373 -17.261 1.00 77.25 709 GLU A C 1
ATOM 5496 O O . GLU A 1 709 ? -14.863 -18.893 -16.837 1.00 77.25 709 GLU A O 1
ATOM 5501 N N . LEU A 1 710 ? -16.300 -17.165 -16.867 1.00 87.75 710 LEU A N 1
ATOM 5502 C CA . LEU A 1 710 ? -15.617 -16.332 -15.881 1.00 87.75 710 LEU A CA 1
ATOM 5503 C C . LEU A 1 710 ? -16.667 -15.575 -15.064 1.00 87.75 710 LEU A C 1
ATOM 5505 O O . LEU A 1 710 ? -17.220 -14.570 -15.519 1.00 87.75 710 LEU A O 1
ATOM 5509 N N . ASP A 1 711 ? -16.917 -16.070 -13.856 1.00 89.19 711 ASP A N 1
ATOM 5510 C CA . ASP A 1 711 ? -17.638 -15.366 -12.803 1.00 89.19 711 ASP A CA 1
ATOM 5511 C C . ASP A 1 711 ? -16.773 -15.369 -11.539 1.00 89.19 711 ASP A C 1
ATOM 5513 O O . ASP A 1 711 ? -16.194 -16.383 -11.162 1.00 89.19 711 ASP A O 1
ATOM 5517 N N . LEU A 1 712 ? -16.668 -14.199 -10.924 1.00 93.88 712 LEU A N 1
ATOM 5518 C CA . LEU A 1 712 ? -15.935 -13.940 -9.687 1.00 93.88 712 LEU A CA 1
ATOM 5519 C C . LEU A 1 712 ? -16.911 -13.603 -8.544 1.00 93.88 712 LEU A C 1
ATOM 5521 O O . LEU A 1 712 ? -16.512 -13.087 -7.502 1.00 93.88 712 LEU A O 1
ATOM 5525 N N . GLY A 1 713 ? -18.214 -13.813 -8.754 1.00 95.12 713 GLY A N 1
ATOM 5526 C CA . GLY A 1 713 ? -19.266 -13.430 -7.824 1.00 95.12 713 GLY A CA 1
ATOM 5527 C C . GLY A 1 713 ? -19.384 -11.912 -7.690 1.00 95.12 713 GLY A C 1
ATOM 5528 O O . GLY A 1 713 ? -19.459 -11.410 -6.571 1.00 95.12 713 GLY A O 1
ATOM 5529 N N . MET A 1 714 ? -19.371 -11.162 -8.799 1.00 95.69 714 MET A N 1
ATOM 5530 C CA . MET A 1 714 ? -19.467 -9.693 -8.771 1.00 95.69 714 MET A CA 1
ATOM 5531 C C . MET A 1 714 ? -20.191 -9.077 -9.967 1.00 95.69 714 MET A C 1
ATOM 5533 O O . MET A 1 714 ? -20.152 -9.572 -11.093 1.00 95.69 714 MET A O 1
ATOM 5537 N N . ARG A 1 715 ? -20.767 -7.893 -9.740 1.00 96.88 715 ARG A N 1
ATOM 5538 C CA . ARG A 1 715 ? -21.117 -6.954 -10.813 1.00 96.88 715 ARG A CA 1
ATOM 5539 C C . ARG A 1 715 ? -20.006 -5.925 -10.960 1.00 96.88 715 ARG A C 1
ATOM 5541 O O . ARG A 1 715 ? -19.669 -5.275 -9.980 1.00 96.88 715 ARG A O 1
ATOM 5548 N N . VAL A 1 716 ? -19.526 -5.689 -12.177 1.00 96.81 716 VAL A N 1
ATOM 5549 C CA . VAL A 1 716 ? -18.507 -4.668 -12.462 1.00 96.81 716 VAL A CA 1
ATOM 5550 C C . VAL A 1 716 ? -19.081 -3.588 -13.362 1.00 96.81 716 VAL A C 1
ATOM 5552 O O . VAL A 1 716 ? -19.660 -3.887 -14.403 1.00 96.81 716 VAL A O 1
ATOM 5555 N N . ARG A 1 717 ? -18.899 -2.328 -12.970 1.00 98.00 717 ARG A N 1
ATOM 5556 C CA . ARG A 1 717 ? -19.195 -1.127 -13.755 1.00 98.00 717 ARG A CA 1
ATOM 5557 C C . ARG A 1 717 ? -17.874 -0.449 -14.079 1.00 98.00 717 ARG A C 1
ATOM 5559 O O . ARG A 1 717 ? -17.100 -0.181 -13.171 1.00 98.00 717 ARG A O 1
ATOM 5566 N N . ILE A 1 718 ? -17.613 -0.176 -15.346 1.00 98.06 718 ILE A N 1
ATOM 5567 C CA . ILE A 1 718 ? -16.367 0.433 -15.814 1.00 98.06 718 ILE A CA 1
ATOM 5568 C C . ILE A 1 718 ? -16.715 1.823 -16.335 1.00 98.06 718 ILE A C 1
ATOM 5570 O O . ILE A 1 718 ? -17.614 1.954 -17.172 1.00 98.06 718 ILE A O 1
ATOM 5574 N N . ILE A 1 719 ? -16.044 2.847 -15.815 1.00 97.50 719 ILE A N 1
ATOM 5575 C CA . ILE A 1 719 ? -16.332 4.255 -16.095 1.00 97.50 719 ILE A CA 1
ATOM 5576 C C . ILE A 1 719 ? -15.075 5.016 -16.533 1.00 97.50 719 ILE A C 1
ATOM 5578 O O . ILE A 1 719 ? -13.952 4.622 -16.221 1.00 97.50 719 ILE A O 1
ATOM 5582 N N . ASP A 1 720 ? -15.292 6.131 -17.222 1.00 95.75 720 ASP A N 1
ATOM 5583 C CA . ASP A 1 720 ? -14.343 7.240 -17.317 1.00 95.75 720 ASP A CA 1
ATOM 5584 C C . ASP A 1 720 ? -15.089 8.528 -16.947 1.00 95.75 720 ASP A C 1
ATOM 5586 O O . ASP A 1 720 ? -15.913 9.044 -17.713 1.00 95.75 720 ASP A O 1
ATOM 5590 N N . GLY A 1 721 ? -14.882 8.983 -15.708 1.00 94.62 721 GLY A N 1
ATOM 5591 C CA . GLY A 1 721 ? -15.674 10.054 -15.114 1.00 94.62 721 GLY A CA 1
ATOM 5592 C C . GLY A 1 721 ? -17.162 9.696 -15.110 1.00 94.62 721 GLY A C 1
ATOM 5593 O O . GLY A 1 721 ? -17.560 8.604 -14.714 1.00 94.62 721 GLY A O 1
ATOM 5594 N N . ASP A 1 722 ? -18.003 10.607 -15.590 1.00 95.38 722 ASP A N 1
ATOM 5595 C CA . ASP A 1 722 ? -19.453 10.402 -15.685 1.00 95.38 722 ASP A CA 1
ATOM 5596 C C . ASP A 1 722 ? -19.874 9.384 -16.772 1.00 95.38 722 ASP A C 1
ATOM 5598 O O . ASP A 1 722 ? -21.042 8.988 -16.837 1.00 95.38 722 ASP A O 1
ATOM 5602 N N . THR A 1 723 ? -18.955 8.949 -17.645 1.00 96.50 723 THR A N 1
ATOM 5603 C CA . THR A 1 723 ? -19.265 8.047 -18.767 1.00 96.50 723 THR A CA 1
ATOM 5604 C C . THR A 1 723 ? -19.159 6.586 -18.346 1.00 96.50 723 THR A C 1
ATOM 5606 O O . THR A 1 723 ? -18.079 6.108 -18.015 1.00 96.50 723 THR A O 1
ATOM 5609 N N . ILE A 1 724 ? -20.255 5.827 -18.442 1.00 97.75 724 ILE A N 1
ATOM 5610 C CA . ILE A 1 724 ? -20.221 4.363 -18.288 1.00 97.75 724 ILE A CA 1
ATOM 5611 C C . ILE A 1 724 ? -19.722 3.737 -19.595 1.00 97.75 724 ILE A C 1
ATOM 5613 O O . ILE A 1 724 ? -20.431 3.748 -20.601 1.00 97.75 724 ILE A O 1
ATOM 5617 N N . ILE A 1 725 ? -18.524 3.152 -19.562 1.00 97.94 725 ILE A N 1
ATOM 5618 C CA . ILE A 1 725 ? -17.941 2.394 -20.677 1.00 97.94 725 ILE A CA 1
ATOM 5619 C C . ILE A 1 725 ? -18.648 1.037 -20.802 1.00 97.94 725 ILE A C 1
ATOM 5621 O O . ILE A 1 725 ? -19.055 0.644 -21.896 1.00 97.94 725 ILE A O 1
ATOM 5625 N N . ALA A 1 726 ? -18.827 0.325 -19.685 1.00 98.06 726 ALA A N 1
ATOM 5626 C CA . ALA A 1 726 ? -19.495 -0.977 -19.643 1.00 98.06 726 ALA A CA 1
ATOM 5627 C C . ALA A 1 726 ? -20.054 -1.307 -18.246 1.00 98.06 726 ALA A C 1
ATOM 5629 O O . ALA A 1 726 ? -19.598 -0.768 -17.240 1.00 98.06 726 ALA A O 1
ATOM 5630 N N . ASP A 1 727 ? -21.021 -2.220 -18.169 1.00 97.81 727 ASP A N 1
ATOM 5631 C CA . ASP A 1 727 ? -21.568 -2.745 -16.910 1.00 97.81 727 ASP A CA 1
ATOM 5632 C C . ASP A 1 727 ? -21.921 -4.223 -17.108 1.00 97.81 727 ASP A C 1
ATOM 5634 O O . ASP A 1 727 ? -22.747 -4.552 -17.960 1.00 97.81 727 ASP A O 1
ATOM 5638 N N . SER A 1 728 ? -21.308 -5.135 -16.347 1.00 96.81 728 SER A N 1
ATOM 5639 C CA . SER A 1 728 ? -21.494 -6.583 -16.540 1.00 96.81 728 SER A CA 1
ATOM 5640 C C . SER A 1 728 ? -22.952 -7.026 -16.391 1.00 96.81 728 SER A C 1
ATOM 5642 O O . SER A 1 728 ? -23.344 -8.042 -16.962 1.00 96.81 728 SER A O 1
ATOM 5644 N N . LYS A 1 729 ? -23.794 -6.233 -15.712 1.00 95.81 729 LYS A N 1
ATOM 5645 C CA . LYS A 1 729 ? -25.241 -6.465 -15.644 1.00 95.81 729 LYS A CA 1
ATOM 5646 C C . LYS A 1 729 ? -25.980 -6.083 -16.933 1.00 95.81 729 LYS A C 1
ATOM 5648 O O . LYS A 1 729 ? -26.977 -6.730 -17.243 1.00 95.81 729 LYS A O 1
ATOM 5653 N N . SER A 1 730 ? -25.551 -5.048 -17.664 1.00 96.75 730 SER A N 1
ATOM 5654 C CA . SER A 1 730 ? -26.169 -4.670 -18.949 1.00 96.75 730 SER A CA 1
ATOM 5655 C C . SER A 1 730 ? -25.593 -5.439 -20.130 1.00 96.75 730 SER A C 1
ATOM 5657 O O . SER A 1 730 ? -26.338 -5.755 -21.052 1.00 96.75 730 SER A O 1
ATOM 5659 N N . GLU A 1 731 ? -24.299 -5.767 -20.097 1.00 95.94 731 GLU A N 1
ATOM 5660 C CA . GLU A 1 731 ? -23.663 -6.588 -21.136 1.00 95.94 731 GLU A CA 1
ATOM 5661 C C . GLU A 1 731 ? -23.930 -8.099 -20.951 1.00 95.94 731 GLU A C 1
ATOM 5663 O O . GLU A 1 731 ? -23.654 -8.889 -21.849 1.00 95.94 731 GLU A O 1
ATOM 5668 N N . GLY A 1 732 ? -24.471 -8.513 -19.799 1.00 94.50 732 GLY A N 1
ATOM 5669 C CA . GLY A 1 732 ? -24.890 -9.888 -19.499 1.00 94.50 732 GLY A CA 1
ATOM 5670 C C . GLY A 1 732 ? -23.804 -10.800 -18.914 1.00 94.50 732 GLY A C 1
ATOM 5671 O O . GLY A 1 732 ? -24.140 -11.841 -18.357 1.00 94.50 732 GLY A O 1
ATOM 5672 N N . SER A 1 733 ? -22.525 -10.421 -18.995 1.00 94.25 733 SER A N 1
ATOM 5673 C CA . SER A 1 733 ? -21.415 -11.111 -18.324 1.00 94.25 733 SER A CA 1
ATOM 5674 C C . SER A 1 733 ? -20.224 -10.177 -18.079 1.00 94.25 733 SER A C 1
ATOM 5676 O O . SER A 1 733 ? -20.124 -9.099 -18.676 1.00 94.25 733 SER A O 1
ATOM 5678 N N . PHE A 1 734 ? -19.283 -10.595 -17.222 1.00 94.38 734 PHE A N 1
ATOM 5679 C CA . PHE A 1 734 ? -18.005 -9.893 -17.063 1.00 94.38 734 PHE A CA 1
ATOM 5680 C C . PHE A 1 734 ? -17.208 -9.874 -18.377 1.00 94.38 734 PHE A C 1
ATOM 5682 O O . PHE A 1 734 ? -16.733 -8.818 -18.786 1.00 94.38 734 PHE A O 1
ATOM 5689 N N . VAL A 1 735 ? -17.121 -11.012 -19.078 1.00 94.50 735 VAL A N 1
ATOM 5690 C CA . VAL A 1 735 ? -16.371 -11.149 -20.342 1.00 94.50 735 VAL A CA 1
ATOM 5691 C C . VAL A 1 735 ? -16.882 -10.173 -21.409 1.00 94.50 735 VAL A C 1
ATOM 5693 O O . VAL A 1 735 ? -16.083 -9.555 -22.115 1.00 94.50 735 VAL A O 1
ATOM 5696 N N . ALA A 1 736 ? -18.199 -9.963 -21.496 1.00 95.44 736 ALA A N 1
ATOM 5697 C CA . ALA A 1 736 ? -18.787 -8.996 -22.419 1.00 95.44 736 ALA A CA 1
ATOM 5698 C C . ALA A 1 736 ? -18.434 -7.541 -22.042 1.00 95.44 736 ALA A C 1
ATOM 5700 O O . ALA A 1 736 ? -18.068 -6.749 -22.912 1.00 95.44 736 ALA A O 1
ATOM 5701 N N . ALA A 1 737 ? -18.457 -7.200 -20.748 1.00 96.31 737 ALA A N 1
ATOM 5702 C CA . ALA A 1 737 ? -18.042 -5.881 -20.264 1.00 96.31 737 ALA A CA 1
ATOM 5703 C C . ALA A 1 737 ? -16.539 -5.612 -20.474 1.00 96.31 737 ALA A C 1
ATOM 5705 O O . ALA A 1 737 ? -16.173 -4.536 -20.951 1.00 96.31 737 ALA A O 1
ATOM 5706 N N . ALA A 1 738 ? -15.677 -6.596 -20.203 1.00 95.88 738 ALA A N 1
ATOM 5707 C CA . ALA A 1 738 ? -14.241 -6.519 -20.471 1.00 95.88 738 ALA A CA 1
ATOM 5708 C C . ALA A 1 738 ? -13.952 -6.352 -21.975 1.00 95.88 738 ALA A C 1
ATOM 5710 O O . ALA A 1 738 ? -13.157 -5.496 -22.354 1.00 95.88 738 ALA A O 1
ATOM 5711 N N . SER A 1 739 ? -14.666 -7.079 -22.842 1.00 96.25 739 SER A N 1
ATOM 5712 C CA . SER A 1 739 ? -14.549 -6.949 -24.305 1.00 96.25 739 SER A CA 1
ATOM 5713 C C . SER A 1 739 ? -14.944 -5.551 -24.808 1.00 96.25 739 SER A C 1
ATOM 5715 O O . SER A 1 739 ? -14.325 -5.007 -25.724 1.00 96.25 739 SER A O 1
ATOM 5717 N N . LYS A 1 740 ? -15.965 -4.939 -24.195 1.00 97.75 740 LYS A N 1
ATOM 5718 C CA . LYS A 1 740 ? -16.414 -3.575 -24.510 1.00 97.75 740 LYS A CA 1
ATOM 5719 C C . LYS A 1 740 ? -15.407 -2.516 -24.054 1.00 97.75 740 LYS A C 1
ATOM 5721 O O . LYS A 1 740 ? -15.150 -1.568 -24.793 1.00 97.75 740 LYS A O 1
ATOM 5726 N N . PHE A 1 741 ? -14.793 -2.707 -22.886 1.00 97.50 741 PHE A N 1
ATOM 5727 C CA . PHE A 1 741 ? -13.672 -1.886 -22.428 1.00 97.50 741 PHE A CA 1
ATOM 5728 C C . PHE A 1 741 ? -12.444 -2.019 -23.340 1.00 97.50 741 PHE A C 1
ATOM 5730 O O . PHE A 1 741 ? -11.875 -1.005 -23.734 1.00 97.50 741 PHE A O 1
ATOM 5737 N N . GLU A 1 742 ? -12.079 -3.238 -23.751 1.00 97.00 742 GLU A N 1
ATOM 5738 C CA . GLU A 1 742 ? -10.966 -3.481 -24.680 1.00 97.00 742 GLU A CA 1
ATOM 5739 C C . GLU A 1 742 ? -11.153 -2.704 -25.995 1.00 97.00 742 GLU A C 1
ATOM 5741 O O . GLU A 1 742 ? -10.235 -2.032 -26.471 1.00 97.00 742 GLU A O 1
ATOM 5746 N N . ALA A 1 743 ? -12.365 -2.744 -26.560 1.00 97.44 743 ALA A N 1
ATOM 5747 C CA . ALA A 1 743 ? -12.713 -1.992 -27.762 1.00 97.44 743 ALA A CA 1
ATOM 5748 C C . ALA A 1 743 ? -12.634 -0.466 -27.555 1.00 97.44 743 ALA A C 1
ATOM 5750 O O . ALA A 1 743 ? -12.149 0.243 -28.436 1.00 97.44 743 ALA A O 1
ATOM 5751 N N . HIS A 1 744 ? -13.069 0.037 -26.396 1.00 96.94 744 HIS A N 1
ATOM 5752 C CA . HIS A 1 744 ? -12.985 1.457 -26.050 1.00 96.94 744 HIS A CA 1
ATOM 5753 C C . HIS A 1 744 ? -11.528 1.936 -25.919 1.00 96.94 744 HIS A C 1
ATOM 5755 O O . HIS A 1 744 ? -11.153 2.935 -26.531 1.00 96.94 744 HIS A O 1
ATOM 5761 N N . VAL A 1 745 ? -10.676 1.196 -25.201 1.00 96.38 745 VAL A N 1
ATOM 5762 C CA . VAL A 1 745 ? -9.254 1.549 -25.043 1.00 96.38 745 VAL A CA 1
ATOM 5763 C C . VAL A 1 745 ? -8.521 1.533 -26.388 1.00 96.38 745 VAL A C 1
ATOM 5765 O O . VAL A 1 745 ? -7.730 2.436 -26.652 1.00 96.38 745 VAL A O 1
ATOM 5768 N N . ARG A 1 746 ? -8.817 0.581 -27.286 1.00 94.94 746 ARG A N 1
ATOM 5769 C CA . ARG A 1 746 ? -8.250 0.590 -28.649 1.00 94.94 746 ARG A CA 1
ATOM 5770 C C . ARG A 1 746 ? -8.615 1.845 -29.435 1.00 94.94 746 ARG A C 1
ATOM 5772 O O . ARG A 1 746 ? -7.729 2.458 -30.021 1.00 94.94 746 ARG A O 1
ATOM 5779 N N . GLN A 1 747 ? -9.876 2.273 -29.384 1.00 94.56 747 GLN A N 1
ATOM 5780 C CA . GLN A 1 747 ? -10.313 3.515 -30.034 1.00 94.56 747 GLN A CA 1
ATOM 5781 C C . GLN A 1 747 ? -9.572 4.745 -29.486 1.00 94.56 747 GLN A C 1
ATOM 5783 O O . GLN A 1 747 ? -9.239 5.641 -30.257 1.00 94.56 747 GLN A O 1
ATOM 5788 N N . LEU A 1 748 ? -9.259 4.778 -28.184 1.00 91.94 748 LEU A N 1
ATOM 5789 C CA . LEU A 1 748 ? -8.453 5.850 -27.586 1.00 91.94 748 LEU A CA 1
ATOM 5790 C C . LEU A 1 748 ? -6.987 5.832 -28.041 1.00 91.94 748 LEU A C 1
ATOM 5792 O O . LEU A 1 748 ? -6.387 6.899 -28.145 1.00 91.94 748 LEU A O 1
ATOM 5796 N N . VAL A 1 749 ? -6.403 4.657 -28.302 1.00 88.50 749 VAL A N 1
ATOM 5797 C CA . VAL A 1 749 ? -5.032 4.517 -28.833 1.00 88.50 749 VAL A CA 1
ATOM 5798 C C . VAL A 1 749 ? -4.958 4.921 -30.310 1.00 88.50 749 VAL A C 1
ATOM 5800 O O . VAL A 1 749 ? -3.970 5.527 -30.719 1.00 88.50 749 VAL A O 1
ATOM 5803 N N . GLU A 1 750 ? -5.991 4.604 -31.096 1.00 88.12 750 GLU A N 1
ATOM 5804 C CA . GLU A 1 750 ? -6.076 4.897 -32.537 1.00 88.12 750 GLU A CA 1
ATOM 5805 C C . GLU A 1 750 ? -6.385 6.372 -32.869 1.00 88.12 750 GLU A C 1
ATOM 5807 O O . GLU A 1 750 ? -6.019 6.829 -33.955 1.00 88.12 750 GLU A O 1
ATOM 5812 N N . ALA A 1 751 ? -7.053 7.101 -31.964 1.00 81.62 751 ALA A N 1
ATOM 5813 C CA . ALA A 1 751 ? -7.460 8.507 -32.123 1.00 81.62 751 ALA A CA 1
ATOM 5814 C C . ALA A 1 751 ? -6.377 9.527 -31.724 1.00 81.62 751 ALA A C 1
ATOM 5816 O O . ALA A 1 751 ? -6.262 10.570 -32.404 1.00 81.62 751 ALA A O 1
#

Radius of gyration: 31.86 Å; Cα contacts (8 Å, |Δi|>4): 1045; chains: 1; bounding box: 93×84×117 Å

Foldseek 3Di:
DYDDDDDDDDDDDDDDDDDDDDDDDDDPDDDDPFDDFPPPQADDDDDDDDDDDDDDDDDDDDDDDDDDDDDDDDDDDDDDDDDDDDYDDDDDDDDDDDDDDDDDDDDDDDDDDDDDDDDDDDDDDDDDDDPPVVVVVLLVLLVCLQVQLLVLLLQLVVLVVQQQLVFPDPCHDSVSNVVSVVSNLCSLAPPVQLVVLVVVLPDPDPDVQSNLSSVLSNLRSVLSYDPDPVLVVLVVVLVVLLSQLVVVLVVDQFFFQAPPPGTDGDDLSRLLVCLQAVPDLRRLVRSLVSLLVLLLSSQVRRLLVSLLSLQVSCVSVVAPGNLQVVCCFAQVDGPVVLVVFLVQLLVLCVVLQVLLQVVCCVVPNPVCPPQSRVNHSLDDCLLLLLQLLLQLLCLLVLLQLQCVLQQQFLQQEAEEEAEEADPSRNQDKAKDWSGFWEQEPVRDTDFIYMYIYHYADSQDRNRSLSSSLSVQLRVQLSSLRSLAYGHHSSLRDDGTNHHLLLSRLRSCLRSCLSLFLLSQLARRAGPVRDGDDLVSNLVVLVSDLSNVSLVLLVLSLLLVLLVVQRVDDSVQSHSVSSSVSQQVSCVSRNVGAHSNGSSSPCQCSDPNRNSRSSSVSLSVLLSLLLQVQCCVVPVDRGSNNVNNVLCSVLRRHRRSSDRPQVSSCSSRVDGRHNVSVSVSSVQDSVRVSVVSVVSSVVSNVVHRPDDPDGDSSYWYFYDSRVGTQFTCVVLVHSVSRSVSSSVVSVVSNVD